Protein AF-0000000083247592 (afdb_homodimer)

Organism: NCBI:txid62690

Sequence (1240 aa):
MSQFNEPQSGFSPLGGKTFDSRPAAYAQPSPTRRDGNPRELSIEMQQTPKESSHPQIQPSRVSTSNSAGFATIASPLSEIEEKSFLSSERRTNTTYGTQINKQGDTAKSKKQLKQILIGGLTRWLITLGFCCVYILVMNLWQQKSAISQNQKRLFNTITTGNSIALGLNIASAFNEMALNMRWPVLASGKRSMVELEQILVADSMTNLVQFMFATGRPFVILACMAWLFINLLAQVGIAILSLTSSFENDMDAVQWKSGFASIPILDHFYPQSNMVFAKASYRDEQYMAHMYGSFGFNYGVDLVSSQPNAGKIYQPEDSLIWVNKENNYAEFIFLDSPEGSQMLGSFSVFTERRVNVTYECETHRVTTGGDGTVPMITVEGIGDITLSQTVADSTTFLTKEKHMCANNRRCSIVEAFESSSTDPWYYICNVTLGVTQNDGEKLSEIPDNMARIATASIAQVGYKNRNGISFQTYPRDSPWGRKINGSTDEIGMTMGIYSIASIAGAAQFNPFTKYFGEAPSQGFILKLNHQYFFYLIIFLIVGFHFVLCILTAFLSNKVKVGPSGHIGMSILLKPVTDPLASISDGLDEKKLRDAKRNTYIIYERNMENQGRWNFRSFPGMSQFNEPQSGFSPLGGKTFDSRPAAYAQPSPTRRDGNPRELSIEMQQTPKESSHPQIQPSRVSTSNSAGFATIASPLSEIEEKSFLSSERRTNTTYGTQINKQGDTAKSKKQLKQILIGGLTRWLITLGFCCVYILVMNLWQQKSAISQNQKRLFNTITTGNSIALGLNIASAFNEMALNMRWPVLASGKRSMVELEQILVADSMTNLVQFMFATGRPFVILACMAWLFINLLAQVGIAILSLTSSFENDMDAVQWKSGFASIPILDHFYPQSNMVFAKASYRDEQYMAHMYGSFGFNYGVDLVSSQPNAGKIYQPEDSLIWVNKENNYAEFIFLDSPEGSQMLGSFSVFTERRVNVTYECETHRVTTGGDGTVPMITVEGIGDITLSQTVADSTTFLTKEKHMCANNRRCSIVEAFESSSTDPWYYICNVTLGVTQNDGEKLSEIPDNMARIATASIAQVGYKNRNGISFQTYPRDSPWGRKINGSTDEIGMTMGIYSIASIAGAAQFNPFTKYFGEAPSQGFILKLNHQYFFYLIIFLIVGFHFVLCILTAFLSNKVKVGPSGHIGMSILLKPVTDPLASISDGLDEKKLRDAKRNTYIIYERNMENQGRWNFRSFPG

Foldseek 3Di:
DDDDDDPCVDDDDDDDDPPDDDPPDDPPPPDPDPPDPPPCPPPPPDDDDDDDDPDDPDPDDDDDDDDDDPDPPVDDPDPPPPPFVVPPPPPPVPLVLFPVVPPCLFQLDPVLLVVLLVVLVVLLVVLVVLLVVVVVLLVVQQPDAQADPVVVVVSVVVLVVSLVVNLVSLQQSLLSLLQLLLQLVQFVDKDFLVLVVLSNPSSDLVSLVVSLVPDPDPVSVVVSVVSVVVSVVLSVLSVCLVVQKDKDWGQFAWDWDFWKWKFFDAAAFAAQDPVRPDDQDPLRRLQLLLVLLQCLCVQPEEAPVPDDDWGGFDDSPDHQKHDDLVQQKIKGFGWIAFPPDFFRDGQITTHPKMKMKHKDKDKWFWDPPQQQQDQWTQTPPPGIDGHPHRDGQKKKKKAAQPQADDPALLKGWIKMWQRDPVFTMIMIMIMGIDFIPPCPVCPPGHDSSNSNSLLRSNFRNSDADPNRMTMDMGHCPRPLTPDDRGDRSSNSVSSNSSSVSSVVSSRGRGTMDIDGDIYTHIGMRMDRNPPVVSVVSSCCSSVVSSVSSSVSSVSSSSDSNFDPDPVSVCSQCCQPVVVLVVVVVPPDPVVSVVQSRQKIKHFAQDVVSVRDTGIDIGGD/DDDDDDDCPDDDDPDDDDDDPDPPDPDDDDDDDDDDDPPDDDDDDDDDDDDDDDDDDDDDDDDDDDDDDPPPCPDPPDPPPPPFVVPPPPPPCPVVLFPVVPPCLFQLDPVLLVVLLVVLVVLLVVLVVLLVVVVVLQVVQQPDAQADPVNVVVSVVVLVVSLVVNLVSLQQSLLSLLQLLLQLVQFVDKDFLVLVVLSNPSSDLVSLVVSLVPDPDVVSVVVSVVSVVVSVVLSVLSVCLVVQKDKDWGQFAWDWDFWKWKFFDAAAFAAQDPVRPDDQDPLRRLQLLLVLLLCLCVQPEEAPVPDDDWGGFDDSPDHQKHDDLVQQKIKGFGWIAFPPDFFRDGQITTHPKMKMKHKDKDKWFWDPPQQQQDQWTQTPPPGIDGHPHRDGQKKKKKAAQPQADDPALLKGWMKMWQGDPVFTMIMIMIMGIDFIPPCPVCPPGHDSSNSNSLLRSNFRNSDADPNRMTMDMDHCPRPLTPDDRGDRSSNSVSSNSSSVSSVVSSRGRGTMDIDGGIYTHIGMRMDRNPPVVSVVSSCCSSVVSVVSSSVSSVSSSSRRNFDPDPVSVCSQCCQPVVVLVVVVVPPDPVVSVVQSRQKIKHFAQDVVSVRDTGIDIGGD

Radius of gyration: 47.64 Å; Cα contacts (8 Å, |Δi|>4): 2207; chains: 2; bounding box: 94×142×120 Å

Secondary structure (DSSP, 8-state):
------------------------------------------------------------------------------------TT-------TTHHHHGGGS---TT-HHHHHHHHHHHHHHHHHHHHHHHHHHHHHHHHHT--SB-HHHHHHHHHHHHHHHHHHHHHHHHHHHHHHHHHHHHHHHTS-EEHHHHHHHHT--SHHHHHHHHHH---HHHHHHHHHHHHHHHHHHHHHHHGGGGEEEEE-SS--EEEEEEEEEE--SSPPPSSS-TTS---HHHHHHHHHHHHHTTTTT-EEEGGGPPPTTPBP-TTS-SEEEETTTTEEEEEEEEB-TT-SSS-TT-EEEEEEEEEEEEEEEEEEEESTTS-SSEEEETTTEEEE-S---SSEEEEEE-SS-EETTEEEEEEEEEEE--SS--EEEEEEEEE-PPBT-TT-SS---HHHHHHHHTTTT-SS---TTS-EEEEEETTSTTS---TT-HHHHHHHHHHHHHHHHHHHHHHSPEEEEEEEEEE--EEEEETTHHHHHHHHHHHHHHHHHHHHHHHHHHTTSPPPPSSHHHHHHHTHHHHHHHHHHHTSS-HHHHHHHHHHEEEEEEEETTTTTEEEEEEEE-/------------------------------------------------------------------------------------TT-------TTHHHHGGGS---TT-HHHHHHHHHHHHHHHHHHHHHHHHHHHHHHHHHT--SB-HHHHHHHHHHHHHHHHHHHHHHHHHHHHHHHHHHHHHHHTS-EEHHHHHHHHT--SHHHHHHHHHH---HHHHHHHHHHHHHHHHHHHHHHHGGGGEEEEE-SS--EEEEEEEEEE--SSPPPSSS-TTS---HHHHHHHHHHHHHTTTTT-EEEGGGPPPTTPBP-TTS-SEEEETTTTEEEEEEEEB-TT-SSS-TT-EEEEEEEEEEEEEEEEEEEESTTS-SSEEEETTTEEEE-S---SSEEEEEE-SS-EETTEEEEEEEEEEE--SS--EEEEEEEEE-PPBT-TT-SS---HHHHHHHHTTTT-SS---TTS-EEEEEETTSTTS---TT-HHHHHHHHHHHHHHHHHHHHHHSPEEEEEEEEEE--EEEEETTHHHHHHHHHHHHHHHHHHHHHHHHHHTTSPPPPSSHHHHHHHTHHHHHHHHHHHTSS-HHHHHHHHHHEEEEEEEETTTTTEEEEEEEE-

Nearest PDB structures (foldseek):
  8xmf-assembly1_A  TM=3.315E-01  e=6.276E+00  Homo sapiens
  8sxa-assembly1_A  TM=2.684E-01  e=4.847E+00  Bos taurus
  8xmf-assembly1_A  TM=3.320E-01  e=6.291E+00  Homo sapiens

Solvent-accessible surface area (backbone atoms only — not comparable to full-atom values): 67475 Å² total; per-residue (Å²): 142,80,80,81,80,82,75,84,70,74,88,80,84,91,85,70,89,75,76,82,79,77,72,79,74,79,66,79,75,72,79,76,81,69,85,66,84,73,77,80,73,79,67,83,76,78,90,81,88,81,87,84,70,83,72,73,83,71,83,69,77,90,75,88,81,88,83,87,74,87,77,80,78,75,74,80,80,77,81,76,80,76,73,70,73,84,64,65,80,72,76,59,77,67,64,50,81,38,56,53,58,53,70,80,61,45,48,66,37,69,66,61,36,50,53,47,40,52,57,43,47,53,51,47,50,50,50,47,50,50,53,47,48,52,51,48,53,53,54,56,48,48,70,44,71,21,39,46,72,66,54,52,20,49,49,45,19,52,52,39,36,48,46,32,52,44,42,48,48,51,53,52,47,53,33,53,46,42,58,47,45,38,43,43,59,40,46,72,43,78,32,38,44,62,55,48,43,36,51,74,50,31,64,42,71,66,37,41,53,51,37,42,71,70,47,91,48,65,71,60,36,50,53,48,49,51,51,52,47,52,53,50,50,53,46,48,53,59,17,51,57,43,51,30,46,48,79,40,78,30,80,70,35,55,23,76,36,85,39,44,19,14,33,38,48,48,73,53,50,58,60,64,52,93,61,54,85,53,84,62,47,74,41,31,26,23,27,45,22,22,56,28,14,71,42,27,52,74,43,23,72,41,49,51,90,71,57,78,55,62,54,36,49,51,48,91,86,46,58,51,34,29,37,37,81,89,80,45,34,21,31,35,62,43,58,42,17,23,63,82,42,67,48,78,44,88,48,13,21,33,43,74,27,30,36,39,21,41,53,51,53,46,67,31,51,35,79,37,47,26,36,16,79,44,50,55,29,33,32,57,98,78,41,78,45,78,50,92,68,47,42,58,49,16,22,36,26,30,28,54,76,82,23,64,43,93,88,37,72,23,21,16,38,38,33,36,40,35,24,20,85,84,65,20,29,35,36,46,28,43,25,31,42,55,69,52,36,78,42,90,82,55,74,68,48,64,43,49,67,44,29,25,41,21,38,36,11,73,14,28,55,32,60,50,40,93,84,41,37,18,55,36,72,28,31,38,76,34,92,82,8,46,89,59,78,66,41,43,67,57,55,34,47,52,51,23,42,26,18,47,18,15,51,52,35,37,55,46,68,22,61,48,43,72,46,83,43,75,10,34,33,84,12,23,30,51,42,62,82,37,56,67,58,46,54,47,52,53,47,48,55,53,48,51,52,50,51,52,43,52,52,46,32,58,54,24,27,67,35,62,70,75,59,88,40,64,65,54,38,27,63,56,38,37,69,58,46,51,61,46,50,60,51,36,55,47,84,47,70,65,55,48,53,50,47,36,63,39,28,28,36,30,45,41,66,34,69,86,43,82,49,34,72,39,58,44,73,40,82,104,140,73,91,71,84,82,79,81,75,82,80,78,86,77,84,77,89,77,80,83,76,74,83,67,82,74,81,81,83,78,78,84,87,83,84,76,85,78,81,76,90,83,87,91,84,93,83,89,89,91,82,92,80,85,90,80,88,76,86,90,81,90,82,92,85,94,86,89,73,87,73,79,80,76,76,79,79,77,82,75,80,76,72,71,72,84,61,64,79,73,77,62,76,66,65,49,80,39,58,53,63,54,71,82,58,45,46,66,37,68,66,60,35,50,52,47,40,50,57,42,47,52,51,47,49,50,49,46,49,49,52,49,48,52,52,49,53,53,54,56,48,48,70,43,70,21,39,46,71,68,56,51,20,48,49,46,20,52,52,39,37,48,46,30,52,43,42,49,50,52,53,53,48,51,33,53,46,42,58,46,44,38,44,42,59,41,47,72,44,78,31,37,43,61,54,48,44,37,53,73,50,30,65,41,73,66,38,41,54,51,35,43,71,70,48,92,50,66,71,60,35,51,52,48,50,51,52,52,48,51,54,50,51,53,47,47,53,58,18,51,56,44,52,28,44,47,78,40,79,29,80,70,36,55,24,75,36,86,38,45,19,15,34,38,46,48,72,55,51,59,59,64,52,96,60,54,82,54,84,62,47,73,41,31,26,24,28,44,22,22,56,27,14,71,42,28,52,72,44,22,71,41,49,52,90,71,59,77,55,63,54,36,48,51,48,90,86,46,60,51,32,29,36,37,81,90,79,46,34,21,33,36,61,43,57,42,17,23,63,83,41,67,49,77,45,88,49,12,21,34,42,74,28,31,34,40,21,40,53,52,52,46,67,30,51,36,78,37,48,27,38,15,78,44,50,54,30,32,32,56,97,78,41,78,43,77,49,94,68,48,42,59,50,16,23,34,25,28,27,54,76,84,23,62,43,92,88,37,73,24,22,16,38,38,33,35,40,35,24,21,84,83,63,19,28,34,37,45,28,43,26,32,43,55,69,52,37,77,40,91,82,54,74,69,48,64,44,48,68,44,30,26,43,21,37,36,12,74,14,27,55,34,58,49,40,93,84,42,37,17,55,37,72,29,33,38,75,33,92,81,8,45,90,59,77,67,40,44,67,57,54,35,49,52,50,22,41,25,19,46,18,14,51,52,36,37,54,47,69,22,61,49,44,72,46,84,42,76,11,34,34,83,13,23,30,52,41,62,84,36,55,67,58,46,53,47,52,53,47,46,54,52,48,50,54,50,52,51,42,52,52,48,31,58,54,24,25,65,34,64,70,74,58,84,40,64,65,55,38,27,61,56,38,38,70,60,45,51,61,46,50,60,51,36,53,50,84,47,67,66,56,48,52,51,47,36,65,39,28,28,36,30,44,41,67,34,70,86,45,82,48,36,72,40,56,46,74,40,83,103

pLDDT: mean 77.68, std 27.28, range [14.88, 98.81]

Structure (mmCIF, N/CA/C/O backbone):
data_AF-0000000083247592-model_v1
#
loop_
_entity.id
_entity.type
_entity.pdbx_description
1 polymer Bgt-2682
#
loop_
_atom_site.group_PDB
_atom_site.id
_atom_site.type_symbol
_atom_site.label_atom_id
_atom_site.label_alt_id
_atom_site.label_comp_id
_atom_site.label_asym_id
_atom_site.label_entity_id
_atom_site.label_seq_id
_atom_site.pdbx_PDB_ins_code
_atom_site.Cartn_x
_atom_site.Cartn_y
_atom_site.Cartn_z
_atom_site.occupancy
_atom_site.B_iso_or_equiv
_atom_site.auth_seq_id
_atom_site.auth_comp_id
_atom_site.auth_asym_id
_atom_site.auth_atom_id
_atom_site.pdbx_PDB_model_num
ATOM 1 N N . MET A 1 1 ? 52 -37.25 29.797 1 18.33 1 MET A N 1
ATOM 2 C CA . MET A 1 1 ? 51.25 -36.406 30.719 1 18.33 1 MET A CA 1
ATOM 3 C C . MET A 1 1 ? 50.594 -35.25 29.969 1 18.33 1 MET A C 1
ATOM 5 O O . MET A 1 1 ? 51.281 -34.375 29.453 1 18.33 1 MET A O 1
ATOM 9 N N . SER A 1 2 ? 49.406 -35.406 29.406 1 19.98 2 SER A N 1
ATOM 10 C CA . SER A 1 2 ? 48.531 -35.156 28.266 1 19.98 2 SER A CA 1
ATOM 11 C C . SER A 1 2 ? 47.656 -33.938 28.5 1 19.98 2 SER A C 1
ATOM 13 O O . SER A 1 2 ? 46.844 -33.562 27.641 1 19.98 2 SER A O 1
ATOM 15 N N . GLN A 1 3 ? 47.688 -33.438 29.766 1 18.39 3 GLN A N 1
ATOM 16 C CA . GLN A 1 3 ? 46.312 -33.094 30.125 1 18.39 3 GLN A CA 1
ATOM 17 C C . GLN A 1 3 ? 45.812 -31.906 29.312 1 18.39 3 GLN A C 1
ATOM 19 O O . GLN A 1 3 ? 46.594 -31.156 28.734 1 18.39 3 GLN A O 1
ATOM 24 N N . PHE A 1 4 ? 44.5 -31.359 29.656 1 19.52 4 PHE A N 1
ATOM 25 C CA . PHE A 1 4 ? 43.125 -31.047 29.281 1 19.52 4 PHE A CA 1
ATOM 26 C C . PHE A 1 4 ? 42.938 -29.547 29.156 1 19.52 4 PHE A C 1
ATOM 28 O O . PHE A 1 4 ? 41.812 -29.078 28.938 1 19.52 4 PHE A O 1
ATOM 35 N N . ASN A 1 5 ? 44.031 -28.797 29.469 1 19.03 5 ASN A N 1
ATOM 36 C CA . ASN A 1 5 ? 43.5 -27.594 30.109 1 19.03 5 ASN A CA 1
ATOM 37 C C . ASN A 1 5 ? 42.562 -26.828 29.172 1 19.03 5 ASN A C 1
ATOM 39 O O . ASN A 1 5 ? 42.625 -27.016 27.953 1 19.03 5 ASN A O 1
ATOM 43 N N . GLU A 1 6 ? 42.094 -25.578 29.672 1 19.03 6 GLU A N 1
ATOM 44 C CA . GLU A 1 6 ? 40.906 -24.781 29.844 1 19.03 6 GLU A CA 1
ATOM 45 C C . GLU A 1 6 ? 40.594 -23.938 28.609 1 19.03 6 GLU A C 1
ATOM 47 O O . GLU A 1 6 ? 41.5 -23.266 28.094 1 19.03 6 GLU A O 1
ATOM 52 N N . PRO A 1 7 ? 39.469 -24.125 27.922 1 20.39 7 PRO A N 1
ATOM 53 C CA . PRO A 1 7 ? 38.969 -23.734 26.609 1 20.39 7 PRO A CA 1
ATOM 54 C C . PRO A 1 7 ? 38.594 -22.25 26.531 1 20.39 7 PRO A C 1
ATOM 56 O O . PRO A 1 7 ? 38.031 -21.781 25.531 1 20.39 7 PRO A O 1
ATOM 59 N N . GLN A 1 8 ? 39.219 -21.328 27.266 1 17.98 8 GLN A N 1
ATOM 60 C CA . GLN A 1 8 ? 38.312 -20.25 27.672 1 17.98 8 GLN A CA 1
ATOM 61 C C . GLN A 1 8 ? 37.906 -19.391 26.484 1 17.98 8 GLN A C 1
ATOM 63 O O . GLN A 1 8 ? 38.719 -18.578 26 1 17.98 8 GLN A O 1
ATOM 68 N N . SER A 1 9 ? 37.188 -19.891 25.516 1 19.11 9 SER A N 1
ATOM 6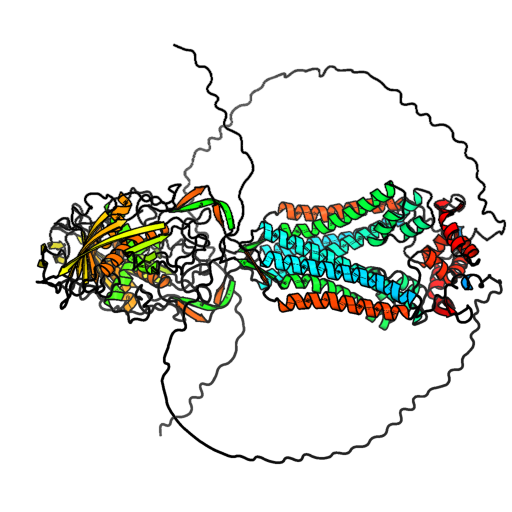9 C CA . SER A 1 9 ? 36.812 -19.281 24.25 1 19.11 9 SER A CA 1
ATOM 70 C C . SER A 1 9 ? 35.844 -18.125 24.438 1 19.11 9 SER A C 1
ATOM 72 O O . SER A 1 9 ? 35.094 -17.75 23.516 1 19.11 9 SER A O 1
ATOM 74 N N . GLY A 1 10 ? 36.062 -17.422 25.578 1 17.08 10 GLY A N 1
ATOM 75 C CA . GLY A 1 10 ? 34.812 -16.812 25.969 1 17.08 10 GLY A CA 1
ATOM 76 C C . GLY A 1 10 ? 34.156 -16.016 24.859 1 17.08 10 GLY A C 1
ATOM 77 O O . GLY A 1 10 ? 34.719 -15.859 23.781 1 17.08 10 GLY A O 1
ATOM 78 N N . PHE A 1 11 ? 33.375 -14.992 25.281 1 18.05 11 PHE A N 1
ATOM 79 C CA . PHE A 1 11 ? 32.062 -14.367 25.156 1 18.05 11 PHE A CA 1
ATOM 80 C C . PHE A 1 11 ? 32.062 -13.391 23.984 1 18.05 11 PHE A C 1
ATOM 82 O O . PHE A 1 11 ? 33.125 -12.977 23.5 1 18.05 11 PHE A O 1
ATOM 89 N N . SER A 1 12 ? 31.094 -12.414 23.984 1 17.45 12 SER A N 1
ATOM 90 C CA . SER A 1 12 ? 29.828 -12.07 23.328 1 17.45 12 SER A CA 1
ATOM 91 C C . SER A 1 12 ? 29.984 -10.82 22.469 1 17.45 12 SER A C 1
ATOM 93 O O . SER A 1 12 ? 29.25 -10.617 21.5 1 17.45 12 SER A O 1
ATOM 95 N N . PRO A 1 13 ? 30.797 -9.789 22.797 1 17.34 13 PRO A N 1
ATOM 96 C CA . PRO A 1 13 ? 30.094 -8.516 22.953 1 17.34 13 PRO A CA 1
ATOM 97 C C . PRO A 1 13 ? 29.578 -7.957 21.625 1 17.34 13 PRO A C 1
ATOM 99 O O . PRO A 1 13 ? 30.047 -8.383 20.562 1 17.34 13 PRO A O 1
ATOM 102 N N . LEU A 1 14 ? 29.25 -6.508 21.609 1 18.08 14 LEU A N 1
ATOM 103 C CA . LEU A 1 14 ? 28.266 -5.516 21.188 1 18.08 14 LEU A CA 1
ATOM 104 C C . LEU A 1 14 ? 28.469 -5.141 19.719 1 18.08 14 LEU A C 1
ATOM 106 O O . LEU A 1 14 ? 29.562 -5.324 19.188 1 18.08 14 LEU A O 1
ATOM 110 N N . GLY A 1 15 ? 27.516 -4.176 19.219 1 18.38 15 GLY A N 1
ATOM 111 C CA . GLY A 1 15 ? 26.547 -3.896 18.172 1 18.38 15 GLY A CA 1
ATOM 112 C C . GLY A 1 15 ? 27.172 -3.268 16.938 1 18.38 15 GLY A C 1
ATOM 113 O O . GLY A 1 15 ? 26.984 -3.758 15.828 1 18.38 15 GLY A O 1
ATOM 114 N N . GLY A 1 16 ? 27.516 -1.876 16.906 1 19.14 16 GLY A N 1
ATOM 115 C CA . GLY A 1 16 ? 26.656 -0.885 16.281 1 19.14 16 GLY A CA 1
ATOM 116 C C . GLY A 1 16 ? 27.078 -0.531 14.875 1 19.14 16 GLY A C 1
ATOM 117 O O . GLY A 1 16 ? 26.406 0.243 14.195 1 19.14 16 GLY A O 1
ATOM 118 N N . LYS A 1 17 ? 28.297 -0.496 14.383 1 20.47 17 LYS A N 1
ATOM 119 C CA . LYS A 1 17 ? 28.516 0.587 13.43 1 20.47 17 LYS A CA 1
ATOM 120 C C . LYS A 1 17 ? 27.734 0.364 12.148 1 20.47 17 LYS A C 1
ATOM 122 O O . LYS A 1 17 ? 27.906 -0.659 11.477 1 20.47 17 LYS A O 1
ATOM 127 N N . THR A 1 18 ? 26.453 0.844 12.008 1 18.08 18 THR A N 1
ATOM 128 C CA . THR A 1 18 ? 25.469 0.664 10.938 1 18.08 18 THR A CA 1
ATOM 129 C C . THR A 1 18 ? 26.078 1.066 9.594 1 18.08 18 THR A C 1
ATOM 131 O O . THR A 1 18 ? 26.594 2.172 9.445 1 18.08 18 THR A O 1
ATOM 134 N N . PHE A 1 19 ? 26.547 0.192 8.773 1 19.12 19 PHE A N 1
ATOM 135 C CA . PHE A 1 19 ? 26.969 0.308 7.383 1 19.12 19 PHE A CA 1
ATOM 136 C C . PHE A 1 19 ? 25.875 0.956 6.539 1 19.12 19 PHE A C 1
ATOM 138 O O . PHE A 1 19 ? 24.766 0.432 6.445 1 19.12 19 PHE A O 1
ATOM 145 N N . ASP A 1 20 ? 25.656 2.254 6.629 1 17.78 20 ASP A N 1
ATOM 146 C CA . ASP A 1 20 ? 24.656 2.76 5.684 1 17.78 20 ASP A CA 1
ATOM 147 C C . ASP A 1 20 ? 24.875 2.174 4.289 1 17.78 20 ASP A C 1
ATOM 149 O O . ASP A 1 20 ? 26 1.767 3.951 1 17.78 20 ASP A O 1
ATOM 153 N N . SER A 1 21 ? 23.688 2.096 3.365 1 18.31 21 SER A N 1
ATOM 154 C CA . SER A 1 21 ? 22.859 1.477 2.336 1 18.31 21 SER A CA 1
ATOM 155 C C . SER A 1 21 ? 23.281 1.918 0.94 1 18.31 21 SER A C 1
ATOM 157 O O . SER A 1 21 ? 22.781 2.914 0.417 1 18.31 21 SER A O 1
ATOM 159 N N . ARG A 1 22 ? 24.375 2.121 0.536 1 19.59 22 ARG A N 1
ATOM 160 C CA . ARG A 1 22 ? 24.5 2.844 -0.726 1 19.59 22 ARG A CA 1
ATOM 161 C C . ARG A 1 22 ? 23.891 2.041 -1.874 1 19.59 22 ARG A C 1
ATOM 163 O O . ARG A 1 22 ? 24.25 0.885 -2.092 1 19.59 22 ARG A O 1
ATOM 170 N N . PRO A 1 23 ? 22.672 2.225 -2.426 1 19.12 23 PRO A N 1
ATOM 171 C CA . PRO A 1 23 ? 22.062 1.401 -3.479 1 19.12 23 PRO A CA 1
ATOM 172 C C . PRO A 1 23 ? 22.891 1.397 -4.766 1 19.12 23 PRO A C 1
ATOM 174 O O . PRO A 1 23 ? 22.531 0.715 -5.727 1 19.12 23 PRO A O 1
ATOM 177 N N . ALA A 1 24 ? 24.078 1.125 -4.902 1 19.06 24 ALA A N 1
ATOM 178 C CA . ALA A 1 24 ? 24.672 1.617 -6.145 1 19.06 24 ALA A CA 1
ATOM 179 C C . ALA A 1 24 ? 24.156 0.827 -7.344 1 19.06 24 ALA A C 1
ATOM 181 O O . ALA A 1 24 ? 24.531 -0.332 -7.539 1 19.06 24 ALA A O 1
ATOM 182 N N . ALA A 1 25 ? 22.812 0.729 -7.605 1 17.88 25 ALA A N 1
ATOM 183 C CA . ALA A 1 25 ? 22.516 -0.139 -8.742 1 17.88 25 ALA A CA 1
ATOM 184 C C . ALA A 1 25 ? 23.359 0.237 -9.961 1 17.88 25 ALA A C 1
ATOM 186 O O . ALA A 1 25 ? 23.844 1.362 -10.055 1 17.88 25 ALA A O 1
ATOM 187 N N . TYR A 1 26 ? 23.594 -0.792 -10.805 1 17.62 26 TYR A N 1
ATOM 188 C CA . TYR A 1 26 ? 24.391 -1.091 -11.992 1 17.62 26 TYR A CA 1
ATOM 189 C C . TYR A 1 26 ? 23.922 -0.271 -13.188 1 17.62 26 TYR A C 1
ATOM 191 O O . TYR A 1 26 ? 22.75 -0.346 -13.578 1 17.62 26 TYR A O 1
ATOM 199 N N . ALA A 1 27 ? 24.25 0.899 -13.375 1 18.97 27 ALA A N 1
ATOM 200 C CA . ALA A 1 27 ? 23.766 1.669 -14.516 1 18.97 27 ALA A CA 1
ATOM 201 C C . ALA A 1 27 ? 24.156 1.008 -15.836 1 18.97 27 ALA A C 1
ATOM 203 O O . ALA A 1 27 ? 23.734 1.447 -16.906 1 18.97 27 ALA A O 1
ATOM 204 N N . GLN A 1 28 ? 24.656 -0.242 -15.992 1 17.7 28 GLN A N 1
ATOM 205 C CA . GLN A 1 28 ? 25.359 -0.163 -17.266 1 17.7 28 GLN A CA 1
ATOM 206 C C . GLN A 1 28 ? 24.375 0.037 -18.422 1 17.7 28 GLN A C 1
ATOM 208 O O . GLN A 1 28 ? 23.375 -0.665 -18.516 1 17.7 28 GLN A O 1
ATOM 213 N N . PRO A 1 29 ? 24.344 1.171 -19.078 1 21.7 29 PRO A N 1
ATOM 214 C CA . PRO A 1 29 ? 23.547 1.603 -20.234 1 21.7 29 PRO A CA 1
ATOM 215 C C . PRO A 1 29 ? 23.781 0.73 -21.453 1 21.7 29 PRO A C 1
ATOM 217 O O . PRO A 1 29 ? 24.906 0.625 -21.938 1 21.7 29 PRO A O 1
ATOM 220 N N . SER A 1 30 ? 23.5 -0.489 -21.391 1 18.16 30 SER A N 1
ATOM 221 C CA . SER A 1 30 ? 23.938 -1.2 -22.594 1 18.16 30 SER A CA 1
ATOM 222 C C . SER A 1 30 ? 23.438 -0.512 -23.859 1 18.16 30 SER A C 1
ATOM 224 O O . SER A 1 30 ? 22.297 -0.015 -23.891 1 18.16 30 SER A O 1
ATOM 226 N N . PRO A 1 31 ? 24.297 -0.379 -24.922 1 19.97 31 PRO A N 1
ATOM 227 C CA . PRO A 1 31 ? 24.297 0.32 -26.203 1 19.97 31 PRO A CA 1
ATOM 228 C C . PRO A 1 31 ? 23.297 -0.268 -27.203 1 19.97 31 PRO A C 1
ATOM 230 O O . PRO A 1 31 ? 23.422 -1.435 -27.578 1 19.97 31 PRO A O 1
ATOM 233 N N . THR A 1 32 ? 22 -0.271 -26.859 1 17.66 32 THR A N 1
ATOM 234 C CA . THR A 1 32 ? 21.203 -0.889 -27.922 1 17.66 32 THR A CA 1
ATOM 235 C C . THR A 1 32 ? 21.562 -0.308 -29.281 1 17.66 32 THR A C 1
ATOM 237 O O . THR A 1 32 ? 21.797 0.896 -29.406 1 17.66 32 THR A O 1
ATOM 240 N N . ARG A 1 33 ? 22.078 -1.211 -30.203 1 16.5 33 ARG A N 1
ATOM 241 C CA . ARG A 1 33 ? 22.344 -1.117 -31.625 1 16.5 33 ARG A CA 1
ATOM 242 C C . ARG A 1 33 ? 21.188 -0.444 -32.344 1 16.5 33 ARG A C 1
ATOM 244 O O . ARG A 1 33 ? 20.031 -0.858 -32.219 1 16.5 33 ARG A O 1
ATOM 251 N N . ARG A 1 34 ? 21.406 0.787 -32.812 1 19.67 34 ARG A N 1
ATOM 252 C CA . ARG A 1 34 ? 20.703 1.832 -33.531 1 19.67 34 ARG A CA 1
ATOM 253 C C . ARG A 1 34 ? 20.234 1.326 -34.906 1 19.67 34 ARG A C 1
ATOM 255 O O . ARG A 1 34 ? 19.859 2.119 -35.781 1 19.67 34 ARG A O 1
ATOM 262 N N . ASP A 1 35 ? 19.812 0.063 -35.156 1 16.95 35 ASP A N 1
ATOM 263 C CA . ASP A 1 35 ? 19.781 -0.121 -36.594 1 16.95 35 ASP A CA 1
ATOM 264 C C . ASP A 1 35 ? 19.031 1.026 -37.281 1 16.95 35 ASP A C 1
ATOM 266 O O . ASP A 1 35 ? 18.016 1.504 -36.75 1 16.95 35 ASP A O 1
ATOM 270 N N . GLY A 1 36 ? 19.719 1.766 -38.25 1 17.39 36 GLY A N 1
ATOM 271 C CA . GLY A 1 36 ? 19.734 2.92 -39.156 1 17.39 36 GLY A CA 1
ATOM 272 C C . GLY A 1 36 ? 18.609 2.912 -40.156 1 17.39 36 GLY A C 1
ATOM 273 O O . GLY A 1 36 ? 18.594 3.732 -41.094 1 17.39 36 GLY A O 1
ATOM 274 N N . ASN A 1 37 ? 17.531 2.059 -40.219 1 17.81 37 ASN A N 1
ATOM 275 C CA . ASN A 1 37 ? 17.078 2.207 -41.594 1 17.81 37 ASN A CA 1
ATOM 276 C C . ASN A 1 37 ? 16.781 3.666 -41.906 1 17.81 37 ASN A C 1
ATOM 278 O O . ASN A 1 37 ? 16.297 4.422 -41.062 1 17.81 37 ASN A O 1
ATOM 282 N N . PRO A 1 38 ? 17.234 4.227 -43.125 1 17.58 38 PRO A N 1
ATOM 283 C CA . PRO A 1 38 ? 17.422 5.516 -43.781 1 17.58 38 PRO A CA 1
ATOM 284 C C . PRO A 1 38 ? 16.109 6.234 -44.062 1 17.58 38 PRO A C 1
ATOM 286 O O . PRO A 1 38 ? 16.094 7.293 -44.688 1 17.58 38 PRO A O 1
ATOM 289 N N . ARG A 1 39 ? 14.977 5.895 -43.375 1 16.52 39 ARG A N 1
ATOM 290 C CA . ARG A 1 39 ? 13.812 6.352 -44.125 1 16.52 39 ARG A CA 1
ATOM 291 C C . ARG A 1 39 ? 13.977 7.805 -44.562 1 16.52 39 ARG A C 1
ATOM 293 O O . ARG A 1 39 ? 14.539 8.617 -43.844 1 16.52 39 ARG A O 1
ATOM 300 N N . GLU A 1 40 ? 13.789 8.125 -45.906 1 16.22 40 GLU A N 1
ATOM 301 C CA . GLU A 1 40 ? 13.867 9.258 -46.812 1 16.22 40 GLU A CA 1
ATOM 302 C C . GLU A 1 40 ? 13.047 10.438 -46.312 1 16.22 40 GLU A C 1
ATOM 304 O O . GLU A 1 40 ? 11.852 10.297 -46.031 1 16.22 40 GLU A O 1
ATOM 309 N N . LEU A 1 41 ? 13.586 11.234 -45.5 1 16.48 41 LEU A N 1
ATOM 310 C CA . LEU A 1 41 ? 13.016 12.438 -44.906 1 16.48 41 LEU A CA 1
ATOM 311 C C . LEU A 1 41 ? 12.586 13.43 -45.969 1 16.48 41 LEU A C 1
ATOM 313 O O . LEU A 1 41 ? 13.336 14.344 -46.312 1 16.48 41 LEU A O 1
ATOM 317 N N . SER A 1 42 ? 11.844 12.828 -47.031 1 15.73 42 SER A N 1
ATOM 318 C CA . SER A 1 42 ? 11.727 13.852 -48.062 1 15.73 42 SER A CA 1
ATOM 319 C C . SER A 1 42 ? 11.203 15.164 -47.5 1 15.73 42 SER A C 1
ATOM 321 O O . SER A 1 42 ? 10.281 15.164 -46.656 1 15.73 42 SER A O 1
ATOM 323 N N . ILE A 1 43 ? 12.016 16.188 -47.5 1 16.84 43 ILE A N 1
ATOM 324 C CA . ILE A 1 43 ? 12.086 17.609 -47.156 1 16.84 43 ILE A CA 1
ATOM 325 C C . ILE A 1 43 ? 11.039 18.375 -47.969 1 16.84 43 ILE A C 1
ATOM 327 O O . ILE A 1 43 ? 10.797 19.562 -47.719 1 16.84 43 ILE A O 1
ATOM 331 N N . GLU A 1 44 ? 9.977 17.672 -48.531 1 16.08 44 GLU A N 1
ATOM 332 C CA . GLU A 1 44 ? 9.586 18.547 -49.625 1 16.08 44 GLU A CA 1
ATOM 333 C C . GLU A 1 44 ? 9.297 19.969 -49.125 1 16.08 44 GLU A C 1
ATOM 335 O O . GLU A 1 44 ? 8.625 20.141 -48.125 1 16.08 44 GLU A O 1
ATOM 340 N N . MET A 1 45 ? 10.039 21 -49.688 1 16.7 45 MET A N 1
ATOM 341 C CA . MET A 1 45 ? 10.289 22.438 -49.75 1 16.7 45 MET A CA 1
ATOM 342 C C . MET A 1 45 ? 9.008 23.203 -50.031 1 16.7 45 MET A C 1
ATOM 344 O O . MET A 1 45 ? 8.859 24.359 -49.656 1 16.7 45 MET A O 1
ATOM 348 N N . GLN A 1 46 ? 8.016 22.547 -50.75 1 15.27 46 GLN A N 1
ATOM 349 C CA . GLN A 1 46 ? 7.629 23.391 -51.875 1 15.27 46 GLN A CA 1
ATOM 350 C C . GLN A 1 46 ? 7.148 24.75 -51.406 1 15.27 46 GLN A C 1
ATOM 352 O O . GLN A 1 46 ? 6.793 24.922 -50.25 1 15.27 46 GLN A O 1
ATOM 357 N N . GLN A 1 47 ? 6.375 25.438 -52.344 1 16.03 47 GLN A N 1
ATOM 358 C CA . GLN A 1 47 ? 6.289 26.656 -53.125 1 16.03 47 GLN A CA 1
ATOM 359 C C . GLN A 1 47 ? 5.539 27.75 -52.375 1 16.03 47 GLN A C 1
ATOM 361 O O . GLN A 1 47 ? 4.781 27.469 -51.469 1 16.03 47 GLN A O 1
ATOM 366 N N . THR A 1 48 ? 5.578 28.984 -52.906 1 16.39 48 THR A N 1
ATOM 367 C CA . THR A 1 48 ? 5.672 30.438 -52.719 1 16.39 48 THR A CA 1
ATOM 368 C C . THR A 1 48 ? 4.297 31.047 -52.469 1 16.39 48 THR A C 1
ATOM 370 O O . THR A 1 48 ? 4.148 31.953 -51.656 1 16.39 48 THR A O 1
ATOM 373 N N . PRO A 1 49 ? 3.15 30.609 -53.25 1 16.03 49 PRO A N 1
ATOM 374 C CA . PRO A 1 49 ? 2.668 31.75 -54 1 16.03 49 PRO A CA 1
ATOM 375 C C . PRO A 1 49 ? 1.988 32.812 -53.125 1 16.03 49 PRO A C 1
ATOM 377 O O . PRO A 1 49 ? 1.586 32.5 -52 1 16.03 49 PRO A O 1
ATOM 380 N N . LYS A 1 50 ? 1.196 33.781 -53.812 1 16.69 50 LYS A N 1
ATOM 381 C CA . LYS A 1 50 ? 1.005 35.219 -54.094 1 16.69 50 LYS A CA 1
ATOM 382 C C . LYS A 1 50 ? -0.112 35.781 -53.219 1 16.69 50 LYS A C 1
ATOM 384 O O . LYS A 1 50 ? 0.072 36.812 -52.562 1 16.69 50 LYS A O 1
ATOM 389 N N . GLU A 1 51 ? -1.465 35.594 -53.688 1 16 51 GLU A N 1
ATOM 390 C CA . GLU A 1 51 ? -2.125 36.781 -54.156 1 16 51 GLU A CA 1
ATOM 391 C C . GLU A 1 51 ? -2.758 37.562 -53 1 16 51 GLU A C 1
ATOM 393 O O . GLU A 1 51 ? -2.957 37 -51.906 1 16 51 GLU A O 1
ATOM 398 N N . SER A 1 52 ? -3.818 38.406 -53.281 1 16.08 52 SER A N 1
ATOM 399 C CA . SER A 1 52 ? -4.152 39.844 -53.312 1 16.08 52 SER A CA 1
ATOM 400 C C . SER A 1 52 ? -4.969 40.25 -52.094 1 16.08 52 SER A C 1
ATOM 402 O O . SER A 1 52 ? -5.367 39.406 -51.312 1 16.08 52 SER A O 1
ATOM 404 N N . SER A 1 53 ? -6.066 41 -52.312 1 16.64 53 SER A N 1
ATOM 405 C CA . SER A 1 53 ? -6.434 42.406 -52.062 1 16.64 53 SER A CA 1
ATOM 406 C C . SER A 1 53 ? -7.488 42.5 -50.969 1 16.64 53 SER A C 1
ATOM 408 O O . SER A 1 53 ? -8.023 43.594 -50.719 1 16.64 53 SER A O 1
ATOM 410 N N . HIS A 1 54 ? -7.422 41.719 -49.938 1 16.73 54 HIS A N 1
ATOM 411 C CA . HIS A 1 54 ? -8.711 41.656 -49.25 1 16.73 54 HIS A CA 1
ATOM 412 C C . HIS A 1 54 ? -9.125 43.062 -48.781 1 16.73 54 HIS A C 1
ATOM 414 O O . HIS A 1 54 ? -8.43 43.688 -48 1 16.73 54 HIS A O 1
ATOM 420 N N . PRO A 1 55 ? -9.852 43.75 -49.594 1 16.78 55 PRO A N 1
ATOM 421 C CA . PRO A 1 55 ? -10.18 45.156 -49.438 1 16.78 55 PRO A CA 1
ATOM 422 C C . PRO A 1 55 ? -10.703 45.5 -48.031 1 16.78 55 PRO A C 1
ATOM 424 O O . PRO A 1 55 ? -10.992 44.594 -47.25 1 16.78 55 PRO A O 1
ATOM 427 N N . GLN A 1 56 ? -11.375 46.688 -48 1 17.17 56 GLN A N 1
ATOM 428 C CA . GLN A 1 56 ? -11.57 47.969 -47.312 1 17.17 56 GLN A CA 1
ATOM 429 C C . GLN A 1 56 ? -12.703 47.875 -46.281 1 17.17 56 GLN A C 1
ATOM 431 O O . GLN A 1 56 ? -12.938 48.844 -45.562 1 17.17 56 GLN A O 1
ATOM 436 N N . ILE A 1 57 ? -13.102 46.656 -45.875 1 16.94 57 ILE A N 1
ATOM 437 C CA . ILE A 1 57 ? -14.508 46.844 -45.562 1 16.94 57 ILE A CA 1
ATOM 438 C C . ILE A 1 57 ? -14.641 47.844 -44.406 1 16.94 57 ILE A C 1
ATOM 440 O O . ILE A 1 57 ? -13.984 47.719 -43.375 1 16.94 57 ILE A O 1
ATOM 444 N N . GLN A 1 58 ? -15.281 48.969 -44.719 1 17.48 58 GLN A N 1
ATOM 445 C CA . GLN A 1 58 ? -15.672 50.281 -44.188 1 17.48 58 GLN A CA 1
ATOM 446 C C . GLN A 1 58 ? -16.547 50.125 -42.938 1 17.48 58 GLN A C 1
ATOM 448 O O . GLN A 1 58 ? -17.594 49.469 -43 1 17.48 58 GLN A O 1
ATOM 453 N N . PRO A 1 59 ? -15.945 49.938 -41.844 1 17.52 59 PRO A N 1
ATOM 454 C CA . PRO A 1 59 ? -16.766 49.75 -40.625 1 17.52 59 PRO A CA 1
ATOM 455 C C . PRO A 1 59 ? -17.75 50.875 -40.406 1 17.52 59 PRO A C 1
ATOM 457 O O . PRO A 1 59 ? -17.344 52.031 -40.156 1 17.52 59 PRO A O 1
ATOM 460 N N . SER A 1 60 ? -18.703 51.031 -41.219 1 15.4 60 SER A N 1
ATOM 461 C CA . SER A 1 60 ? -19.531 52.219 -41.156 1 15.4 60 SER A CA 1
ATOM 462 C C . SER A 1 60 ? -19.984 52.5 -39.719 1 15.4 60 SER A C 1
ATOM 464 O O . SER A 1 60 ? -19.812 53.594 -39.219 1 15.4 60 SER A O 1
ATOM 466 N N . ARG A 1 61 ? -21.25 52.188 -39.375 1 16.58 61 ARG A N 1
ATOM 467 C CA . ARG A 1 61 ? -22.266 53.219 -39.188 1 16.58 61 ARG A CA 1
ATOM 468 C C . ARG A 1 61 ? -22.328 53.688 -37.75 1 16.58 61 ARG A C 1
ATOM 470 O O . ARG A 1 61 ? -22.312 54.875 -37.438 1 16.58 61 ARG A O 1
ATOM 477 N N . VAL A 1 62 ? -22.922 52.844 -36.75 1 17.17 62 VAL A N 1
ATOM 478 C CA . VAL A 1 62 ? -24.219 53.375 -36.375 1 17.17 62 VAL A CA 1
ATOM 479 C C . VAL A 1 62 ? -24.047 54.344 -35.188 1 17.17 62 VAL A C 1
ATOM 481 O O . VAL A 1 62 ? -23.266 54.062 -34.281 1 17.17 62 VAL A O 1
ATOM 484 N N . SER A 1 63 ? -24.594 55.594 -35.156 1 16.33 63 SER A N 1
ATOM 485 C CA . SER A 1 63 ? -24.766 56.938 -34.625 1 16.33 63 SER A CA 1
ATOM 486 C C . SER A 1 63 ? -25.406 56.906 -33.25 1 16.33 63 SER A C 1
ATOM 488 O O . SER A 1 63 ? -25.328 57.875 -32.5 1 16.33 63 SER A O 1
ATOM 490 N N . THR A 1 64 ? -26.078 55.875 -32.688 1 16.25 64 THR A N 1
ATOM 491 C CA . THR A 1 64 ? -27.312 56.438 -32.156 1 16.25 64 THR A CA 1
ATOM 492 C C . THR A 1 64 ? -27 57.344 -30.953 1 16.25 64 THR A C 1
ATOM 494 O O . THR A 1 64 ? -25.953 57.188 -30.312 1 16.25 64 THR A O 1
ATOM 497 N N . SER A 1 65 ? -28.078 58.156 -30.359 1 16.14 65 SER A N 1
ATOM 498 C CA . SER A 1 65 ? -28.625 59.438 -29.922 1 16.14 65 SER A CA 1
ATOM 499 C C . SER A 1 65 ? -28.438 59.625 -28.422 1 16.14 65 SER A C 1
ATOM 501 O O . SER A 1 65 ? -27.922 60.656 -27.984 1 16.14 65 SER A O 1
ATOM 503 N N . ASN A 1 66 ? -29.312 59 -27.484 1 15.98 66 ASN A N 1
ATOM 504 C CA . ASN A 1 66 ? -30.25 59.906 -26.828 1 15.98 66 ASN A CA 1
ATOM 505 C C . ASN A 1 66 ? -29.656 60.531 -25.562 1 15.98 66 ASN A C 1
ATOM 507 O O . ASN A 1 66 ? -28.578 60.125 -25.125 1 15.98 66 ASN A O 1
ATOM 511 N N . SER A 1 67 ? -30.328 60.344 -24.328 1 16.34 67 SER A N 1
ATOM 512 C CA . SER A 1 67 ? -31.141 61.312 -23.609 1 16.34 67 SER A CA 1
ATOM 513 C C . SER A 1 67 ? -30.359 61.938 -22.453 1 16.34 67 SER A C 1
ATOM 515 O O . SER A 1 67 ? -30.234 63.156 -22.359 1 16.34 67 SER A O 1
ATOM 517 N N . ALA A 1 68 ? -30.703 61.562 -21.031 1 19.3 68 ALA A N 1
ATOM 518 C CA . ALA A 1 68 ? -31.406 62.375 -20.062 1 19.3 68 ALA A CA 1
ATOM 519 C C . ALA A 1 68 ? -30.438 63.094 -19.125 1 19.3 68 ALA A C 1
ATOM 521 O O . ALA A 1 68 ? -29.297 62.625 -18.938 1 19.3 68 ALA A O 1
ATOM 522 N N . GLY A 1 69 ? -30.75 64.312 -18.688 1 18.06 69 GLY A N 1
ATOM 523 C CA . GLY A 1 69 ? -30.406 65.625 -18.156 1 18.06 69 GLY A CA 1
ATOM 524 C C . GLY A 1 69 ? -30.047 65.562 -16.672 1 18.06 69 GLY A C 1
ATOM 525 O O . GLY A 1 69 ? -30.016 66.625 -16.016 1 18.06 69 GLY A O 1
ATOM 526 N N . PHE A 1 70 ? -29.516 64.5 -16.031 1 18.78 70 PHE A N 1
ATOM 527 C CA . PHE A 1 70 ? -29.703 64.562 -14.586 1 18.78 70 PHE A CA 1
ATOM 528 C C . PHE A 1 70 ? -29.016 65.812 -14.023 1 18.78 70 PHE A C 1
ATOM 530 O O . PHE A 1 70 ? -27.875 66.125 -14.383 1 18.78 70 PHE A O 1
ATOM 537 N N . ALA A 1 71 ? -29.844 66.812 -13.445 1 19 71 ALA A N 1
ATOM 538 C CA . ALA A 1 71 ? -29.75 68.125 -12.867 1 19 71 ALA A CA 1
ATOM 539 C C . ALA A 1 71 ? -28.844 68.125 -11.641 1 19 71 ALA A C 1
ATOM 541 O O . ALA A 1 71 ? -28.984 67.312 -10.75 1 19 71 ALA A O 1
ATOM 542 N N . THR A 1 72 ? -27.703 68.688 -11.711 1 18.81 72 THR A N 1
ATOM 543 C CA . THR A 1 72 ? -26.609 69 -10.781 1 18.81 72 THR A CA 1
ATOM 544 C C . THR A 1 72 ? -27.062 69.938 -9.688 1 18.81 72 THR A C 1
ATOM 546 O O . THR A 1 72 ? -26.906 71.188 -9.828 1 18.81 72 THR A O 1
ATOM 549 N N . ILE A 1 73 ? -28.219 69.75 -8.984 1 18.06 73 ILE A N 1
ATOM 550 C CA . ILE A 1 73 ? -28.641 70.875 -8.164 1 18.06 73 ILE A CA 1
ATOM 551 C C . ILE A 1 73 ? -27.625 71.125 -7.055 1 18.06 73 ILE A C 1
ATOM 553 O O . ILE A 1 73 ? -27.516 70.312 -6.121 1 18.06 73 ILE A O 1
ATOM 557 N N . ALA A 1 74 ? -26.422 71.5 -7.18 1 19.44 74 ALA A N 1
ATOM 558 C CA . ALA A 1 74 ? -25.359 71.75 -6.207 1 19.44 74 ALA A CA 1
ATOM 559 C C . ALA A 1 74 ? -25.719 72.938 -5.336 1 19.44 74 ALA A C 1
ATOM 561 O O . ALA A 1 74 ? -25.672 74.125 -5.797 1 19.44 74 ALA A O 1
ATOM 562 N N . SER A 1 75 ? -26.953 72.938 -4.688 1 19.31 75 SER A N 1
ATOM 563 C CA . SER A 1 75 ? -27.219 74.188 -4.02 1 19.31 75 SER A CA 1
ATOM 564 C C . SER A 1 75 ? -26.094 74.562 -3.072 1 19.31 75 SER A C 1
ATOM 566 O O . SER A 1 75 ? -25.375 73.688 -2.574 1 19.31 75 SER A O 1
ATOM 568 N N . PRO A 1 76 ? -25.766 75.938 -2.824 1 21.16 76 PRO A N 1
ATOM 569 C CA . PRO A 1 76 ? -24.75 76.75 -2.186 1 21.16 76 PRO A CA 1
ATOM 570 C C . PRO A 1 76 ? -24.812 76.75 -0.66 1 21.16 76 PRO A C 1
ATOM 572 O O . PRO A 1 76 ? -25.656 77.375 -0.057 1 21.16 76 PRO A O 1
ATOM 575 N N . LEU A 1 77 ? -25.047 75.562 0.051 1 20.5 77 LEU A N 1
ATOM 576 C CA . LEU A 1 77 ? -25.359 75.812 1.461 1 20.5 77 LEU A CA 1
ATOM 577 C C . LEU A 1 77 ? -24.297 76.625 2.139 1 20.5 77 LEU A C 1
ATOM 579 O O . LEU A 1 77 ? -23.094 76.438 1.916 1 20.5 77 LEU A O 1
ATOM 583 N N . SER A 1 78 ? -24.641 77.875 2.676 1 20.67 78 SER A N 1
ATOM 584 C CA . SER A 1 78 ? -24.016 78.938 3.402 1 20.67 78 SER A CA 1
ATOM 585 C C . SER A 1 78 ? -23.281 78.438 4.645 1 20.67 78 SER A C 1
ATOM 587 O O . SER A 1 78 ? -23.75 77.562 5.316 1 20.67 78 SER A O 1
ATOM 589 N N . GLU A 1 79 ? -21.969 78.688 4.828 1 22.11 79 GLU A N 1
ATOM 590 C CA . GLU A 1 79 ? -20.875 78.438 5.762 1 22.11 79 GLU A CA 1
ATOM 591 C C . GLU A 1 79 ? -21.172 79 7.145 1 22.11 79 GLU A C 1
ATOM 593 O O . GLU A 1 79 ? -21.078 80.188 7.352 1 22.11 79 GLU A O 1
ATOM 598 N N . ILE A 1 80 ? -22.359 78.75 7.793 1 23.52 80 ILE A N 1
ATOM 599 C CA . ILE A 1 80 ? -22.531 79.312 9.109 1 23.52 80 ILE A CA 1
ATOM 600 C C . ILE A 1 80 ? -21.344 79 9.992 1 23.52 80 ILE A C 1
ATOM 602 O O . ILE A 1 80 ? -21 77.812 10.156 1 23.52 80 ILE A O 1
ATOM 606 N N . GLU A 1 81 ? -20.469 79.938 10.242 1 24.08 81 GLU A N 1
ATOM 607 C CA . GLU A 1 81 ? -19.297 80.062 11.102 1 24.08 81 GLU A CA 1
ATOM 608 C C . GLU A 1 81 ? -19.625 79.625 12.531 1 24.08 81 GLU A C 1
ATOM 610 O O . GLU A 1 81 ? -20.281 80.312 13.273 1 24.08 81 GLU A O 1
ATOM 615 N N . GLU A 1 82 ? -20.281 78.5 12.719 1 25.39 82 GLU A N 1
ATOM 616 C CA . GLU A 1 82 ? -20.641 78.125 14.094 1 25.39 82 GLU A CA 1
ATOM 617 C C . GLU A 1 82 ? -19.422 78.188 15.008 1 25.39 82 GLU A C 1
ATOM 619 O O . GLU A 1 82 ? -18.391 77.562 14.727 1 25.39 82 GLU A O 1
ATOM 624 N N . LYS A 1 83 ? -19.234 79.312 15.82 1 30.69 83 LYS A N 1
ATOM 625 C CA . LYS A 1 83 ? -18.328 79.75 16.875 1 30.69 83 LYS A CA 1
ATOM 626 C C . LYS A 1 83 ? -18.141 78.625 17.906 1 30.69 83 LYS A C 1
ATOM 628 O O . LYS A 1 83 ? -19.109 77.938 18.266 1 30.69 83 LYS A O 1
ATOM 633 N N . SER A 1 84 ? -17.062 78.188 17.875 1 27.3 84 SER A N 1
ATOM 634 C CA . SER A 1 84 ? -16.594 77.125 18.781 1 27.3 84 SER A CA 1
ATOM 635 C C . SER A 1 84 ? -16.875 77.5 20.234 1 27.3 84 SER A C 1
ATOM 637 O O . SER A 1 84 ? -16.562 78.562 20.688 1 27.3 84 SER A O 1
ATOM 639 N N . PHE A 1 85 ? -18.031 77.25 20.75 1 25.83 85 PHE A N 1
ATOM 640 C CA . PHE A 1 85 ? -18.516 77.5 22.094 1 25.83 85 PHE A CA 1
ATOM 641 C C . PHE A 1 85 ? -17.406 77.25 23.125 1 25.83 85 PHE A C 1
ATOM 643 O O . PHE A 1 85 ? -17.484 77.75 24.25 1 25.83 85 PHE A O 1
ATOM 650 N N . LEU A 1 86 ? -16.688 76.188 22.859 1 28.97 86 LEU A N 1
ATOM 651 C CA . LEU A 1 86 ? -15.883 75.875 24.031 1 28.97 86 LEU A CA 1
ATOM 652 C C . LEU A 1 86 ? -14.828 76.938 24.297 1 28.97 86 LEU A C 1
ATOM 654 O O . LEU A 1 86 ? -13.773 76.625 24.875 1 28.97 86 LEU A O 1
ATOM 658 N N . SER A 1 87 ? -14.953 78.188 23.688 1 27.11 87 SER A N 1
ATOM 659 C CA . SER A 1 87 ? -13.922 79.25 23.875 1 27.11 87 SER A CA 1
ATOM 660 C C . SER A 1 87 ? -13.867 79.688 25.312 1 27.11 87 SER A C 1
ATOM 662 O O . SER A 1 87 ? -14.586 80.625 25.688 1 27.11 87 SER A O 1
ATOM 664 N N . SER A 1 88 ? -14.125 79 26.312 1 27.52 88 SER A N 1
ATOM 665 C CA . SER A 1 88 ? -13.812 79.75 27.5 1 27.52 88 SER A CA 1
ATOM 666 C C . SER A 1 88 ? -12.438 80.375 27.406 1 27.52 88 SER A C 1
ATOM 668 O O . SER A 1 88 ? -11.523 79.812 26.797 1 27.52 88 SER A O 1
ATOM 670 N N . GLU A 1 89 ? -12.297 81.75 27.578 1 28.78 89 GLU A N 1
ATOM 671 C CA . GLU A 1 89 ? -11.188 82.75 27.5 1 28.78 89 GLU A CA 1
ATOM 672 C C . GLU A 1 89 ? -9.969 82.25 28.266 1 28.78 89 GLU A C 1
ATOM 674 O O . GLU A 1 89 ? -9.016 83 28.484 1 28.78 89 GLU A O 1
ATOM 679 N N . ARG A 1 90 ? -10.07 81.25 29.203 1 32.78 90 ARG A N 1
ATOM 680 C CA . ARG A 1 90 ? -8.766 81.125 29.844 1 32.78 90 ARG A CA 1
ATOM 681 C C . ARG A 1 90 ? -7.684 80.812 28.812 1 32.78 90 ARG A C 1
ATOM 683 O O . ARG A 1 90 ? -7.859 79.875 27.984 1 32.78 90 ARG A O 1
ATOM 690 N N . ARG A 1 91 ? -6.781 81.75 28.484 1 32.28 91 ARG A N 1
ATOM 691 C CA . ARG A 1 91 ? -5.516 81.688 27.766 1 32.28 91 ARG A CA 1
ATOM 692 C C . ARG A 1 91 ? -4.789 80.375 28.062 1 32.28 91 ARG A C 1
ATOM 694 O O . ARG A 1 91 ? -3.992 80.312 29 1 32.28 91 ARG A O 1
ATOM 701 N N . THR A 1 92 ? -5.523 79.438 28.297 1 28.75 92 THR A N 1
ATOM 702 C CA . THR A 1 92 ? -4.691 78.25 28.375 1 28.75 92 THR A CA 1
ATOM 703 C C . THR A 1 92 ? -3.725 78.188 27.188 1 28.75 92 THR A C 1
ATOM 705 O O . THR A 1 92 ? -4.105 78.438 26.047 1 28.75 92 THR A O 1
ATOM 708 N N . ASN A 1 93 ? -2.348 78.438 27.531 1 27.16 93 ASN A N 1
ATOM 709 C CA . ASN A 1 93 ? -1.208 78.375 26.625 1 27.16 93 ASN A CA 1
ATOM 710 C C . ASN A 1 93 ? -1.392 77.188 25.625 1 27.16 93 ASN A C 1
ATOM 712 O O . ASN A 1 93 ? -1.118 76.062 25.938 1 27.16 93 ASN A O 1
ATOM 716 N N . THR A 1 94 ? -2.408 77.25 24.922 1 30.52 94 THR A N 1
ATOM 717 C CA . THR A 1 94 ? -2.691 76.438 23.734 1 30.52 94 THR A CA 1
ATOM 718 C C . THR A 1 94 ? -1.491 76.438 22.781 1 30.52 94 THR A C 1
ATOM 720 O O . THR A 1 94 ? -1.556 75.875 21.688 1 30.52 94 THR A O 1
ATOM 723 N N . THR A 1 95 ? -0.548 77.438 23.031 1 28.59 95 THR A N 1
ATOM 724 C CA . THR A 1 95 ? 0.616 77.5 22.156 1 28.59 95 THR A CA 1
ATOM 725 C C . THR A 1 95 ? 1.41 76.188 22.234 1 28.59 95 THR A C 1
ATOM 727 O O . THR A 1 95 ? 2.359 76 21.484 1 28.59 95 THR A O 1
ATOM 730 N N . TYR A 1 96 ? 1.22 75.5 23.375 1 28.23 96 TYR A N 1
ATOM 731 C CA . TYR A 1 96 ? 2.156 74.438 23.734 1 28.23 96 TYR A CA 1
ATOM 732 C C . TYR A 1 96 ? 2.096 73.312 22.719 1 28.23 96 TYR A C 1
ATOM 734 O O . TYR A 1 96 ? 3.109 72.625 22.438 1 28.23 96 TYR A O 1
ATOM 742 N N . GLY A 1 97 ? 0.931 73 22.328 1 30.02 97 GLY A N 1
ATOM 743 C CA . GLY A 1 97 ? 0.843 71.875 21.359 1 30.02 97 GLY A CA 1
ATOM 744 C C . GLY A 1 97 ? 1.521 72.25 20.047 1 30.02 97 GLY A C 1
ATOM 745 O O . GLY A 1 97 ? 1.533 71.375 19.125 1 30.02 97 GLY A O 1
ATOM 746 N N . THR A 1 98 ? 1.739 73.5 19.844 1 30.5 98 THR A N 1
ATOM 747 C CA . THR A 1 98 ? 2.117 73.938 18.5 1 30.5 98 THR A CA 1
ATOM 748 C C . THR A 1 98 ? 3.531 73.5 18.156 1 30.5 98 THR A C 1
ATOM 750 O O . THR A 1 98 ? 3.803 73.125 17.016 1 30.5 98 THR A O 1
ATOM 753 N N . GLN A 1 99 ? 4.633 73.875 18.984 1 29.61 99 GLN A N 1
ATOM 754 C CA . GLN A 1 99 ? 5.992 73.938 18.453 1 29.61 99 GLN A CA 1
ATOM 755 C C . GLN A 1 99 ? 6.676 72.562 18.594 1 29.61 99 GLN A C 1
ATOM 757 O O . GLN A 1 99 ? 7.77 72.375 18.062 1 29.61 99 GLN A O 1
ATOM 762 N N . ILE A 1 100 ? 6.445 71.812 19.594 1 33.12 100 ILE A N 1
ATOM 763 C CA . ILE A 1 100 ? 7.223 70.562 19.719 1 33.12 100 ILE A CA 1
ATOM 764 C C . ILE A 1 100 ? 7.254 69.875 18.375 1 33.12 100 ILE A C 1
ATOM 766 O O . ILE A 1 100 ? 8.188 69.125 18.094 1 33.12 100 ILE A O 1
ATOM 770 N N . ASN A 1 101 ? 6.211 69.938 17.688 1 35.5 101 ASN A N 1
ATOM 771 C CA . ASN A 1 101 ? 6.246 69.125 16.469 1 35.5 101 ASN A CA 1
ATOM 772 C C . ASN A 1 101 ? 6.965 69.875 15.344 1 35.5 101 ASN A C 1
ATOM 774 O O . ASN A 1 101 ? 6.348 70.25 14.344 1 35.5 101 ASN A O 1
ATOM 778 N N . LYS A 1 102 ? 7.684 70.75 15.586 1 36.06 102 LYS A N 1
ATOM 779 C CA . LYS A 1 102 ? 8.312 71.375 14.398 1 36.06 102 LYS A CA 1
ATOM 780 C C . LYS A 1 102 ? 9.023 70.312 13.57 1 36.06 102 LYS A C 1
ATOM 782 O O . LYS A 1 102 ? 9.664 70.625 12.562 1 36.06 102 LYS A O 1
ATOM 787 N N . GLN A 1 103 ? 9.75 69.312 14.195 1 36.78 103 GLN A N 1
ATOM 788 C CA . GLN A 1 103 ? 10.281 68.5 13.125 1 36.78 103 GLN A CA 1
ATOM 789 C C . GLN A 1 103 ? 9.219 68.25 12.07 1 36.78 103 GLN A C 1
ATOM 791 O O . GLN A 1 103 ? 8.125 67.75 12.398 1 36.78 103 GLN A O 1
ATOM 796 N N . GLY A 1 104 ? 9.234 69.062 11 1 38.47 104 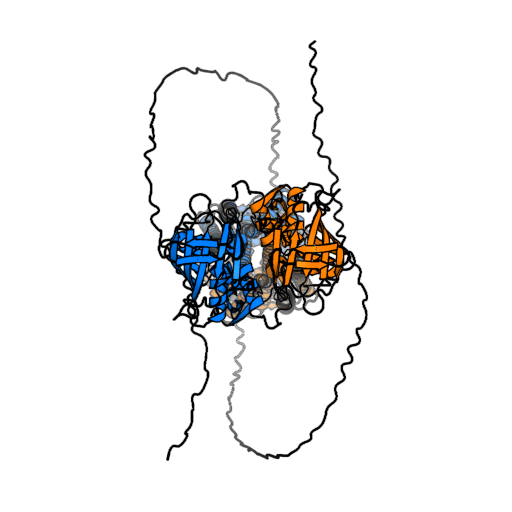GLY A N 1
ATOM 797 C CA . GLY A 1 104 ? 8.352 69.188 9.844 1 38.47 104 GLY A CA 1
ATOM 798 C C . GLY A 1 104 ? 7.688 67.875 9.5 1 38.47 104 GLY A C 1
ATOM 799 O O . GLY A 1 104 ? 8.219 67.062 8.711 1 38.47 104 GLY A O 1
ATOM 800 N N . ASP A 1 105 ? 7.176 67.188 10.367 1 49.06 105 ASP A N 1
ATOM 801 C CA . ASP A 1 105 ? 6.398 65.938 10.273 1 49.06 105 ASP A CA 1
ATOM 802 C C . ASP A 1 105 ? 5.258 66.125 9.266 1 49.06 105 ASP A C 1
ATOM 804 O O . ASP A 1 105 ? 4.125 66.375 9.648 1 49.06 105 ASP A O 1
ATOM 808 N N . THR A 1 106 ? 5.613 66.75 8.18 1 52.41 106 THR A N 1
ATOM 809 C CA . THR A 1 106 ? 4.641 66.938 7.109 1 52.41 106 THR A CA 1
ATOM 810 C C . THR A 1 106 ? 4.105 65.625 6.617 1 52.41 106 THR A C 1
ATOM 812 O O . THR A 1 106 ? 4.816 64.625 6.633 1 52.41 106 THR A O 1
ATOM 815 N N . ALA A 1 107 ? 2.908 65.438 6.59 1 63.47 107 ALA A N 1
ATOM 816 C CA . ALA A 1 107 ? 2.262 64.438 5.766 1 63.47 107 ALA A CA 1
ATOM 817 C C . ALA A 1 107 ? 2.947 64.312 4.406 1 63.47 107 ALA A C 1
ATOM 819 O O . ALA A 1 107 ? 3.516 65.312 3.904 1 63.47 107 ALA A O 1
ATOM 820 N N . LYS A 1 108 ? 3.211 63.188 3.871 1 65.5 108 LYS A N 1
ATOM 821 C CA . LYS A 1 108 ? 3.783 62.875 2.564 1 65.5 108 LYS A CA 1
ATOM 822 C C . LYS A 1 108 ? 5.301 63.031 2.574 1 65.5 108 LYS A C 1
ATOM 824 O O . LYS A 1 108 ? 5.875 63.594 1.635 1 65.5 108 LYS A O 1
ATOM 829 N N . SER A 1 109 ? 5.816 62.844 3.891 1 78.56 109 SER A N 1
ATOM 830 C CA . SER A 1 109 ? 7.27 62.906 3.965 1 78.56 109 SER A CA 1
ATOM 831 C C . SER A 1 109 ? 7.922 61.594 3.508 1 78.56 109 SER A C 1
ATOM 833 O O . SER A 1 109 ? 7.363 60.531 3.709 1 78.56 109 SER A O 1
ATOM 835 N N . LYS A 1 110 ? 8.969 61.719 2.783 1 85.62 110 LYS A N 1
ATOM 836 C CA . LYS A 1 110 ? 9.742 60.562 2.314 1 85.62 110 LYS A CA 1
ATOM 837 C C . LYS A 1 110 ? 10.289 59.75 3.486 1 85.62 110 LYS A C 1
ATOM 839 O O . LYS A 1 110 ? 10.422 58.531 3.393 1 85.62 110 LYS A O 1
ATOM 844 N N . LYS A 1 111 ? 10.523 60.406 4.523 1 86.5 111 LYS A N 1
ATOM 845 C CA . LYS A 1 111 ? 11.086 59.719 5.688 1 86.5 111 LYS A CA 1
ATOM 846 C C . LYS A 1 111 ? 10.047 58.812 6.332 1 86.5 111 LYS A C 1
ATOM 848 O O . LYS A 1 111 ? 10.352 57.688 6.68 1 86.5 111 LYS A O 1
ATOM 853 N N . GLN A 1 112 ? 8.82 59.312 6.512 1 89.44 112 GLN A N 1
ATOM 854 C CA . GLN A 1 112 ? 7.738 58.469 7.066 1 89.44 112 GLN A CA 1
ATOM 855 C C . GLN A 1 112 ? 7.438 57.281 6.168 1 89.44 112 GLN A C 1
ATOM 857 O O . GLN A 1 112 ? 7.254 56.156 6.656 1 89.44 112 GLN A O 1
ATOM 862 N N . LEU A 1 113 ? 7.383 57.562 4.906 1 91.88 113 LEU A N 1
ATOM 863 C CA . LEU A 1 113 ? 7.121 56.5 3.953 1 91.88 113 LEU A CA 1
ATOM 864 C C . LEU A 1 113 ? 8.188 55.406 4.055 1 91.88 113 LEU A C 1
ATOM 866 O O . LEU A 1 113 ? 7.867 54.219 4.047 1 91.88 113 LEU A O 1
ATOM 870 N N . LYS A 1 114 ? 9.445 55.781 4.102 1 91.62 114 LYS A N 1
ATOM 871 C CA . LYS A 1 114 ? 10.547 54.844 4.199 1 91.62 114 LYS A CA 1
ATOM 872 C C . LYS A 1 114 ? 10.445 54 5.477 1 91.62 114 LYS A C 1
ATOM 874 O O . LYS A 1 114 ? 10.711 52.812 5.469 1 91.62 114 LYS A O 1
ATOM 879 N N . GLN A 1 115 ? 10.039 54.562 6.566 1 88.25 115 GLN A N 1
ATOM 880 C CA . GLN A 1 115 ? 9.93 53.844 7.832 1 88.25 115 GLN A CA 1
ATOM 881 C C . GLN A 1 115 ? 8.797 52.812 7.797 1 88.25 115 GLN A C 1
ATOM 883 O O . GLN A 1 115 ? 8.961 51.688 8.266 1 88.25 115 GLN A O 1
ATOM 888 N N . ILE A 1 116 ? 7.656 53.281 7.273 1 90.19 116 ILE A N 1
ATOM 889 C CA . ILE A 1 116 ? 6.523 52.344 7.164 1 90.19 116 ILE A CA 1
ATOM 890 C C . ILE A 1 116 ? 6.871 51.219 6.215 1 90.19 116 ILE A C 1
ATOM 892 O O . ILE A 1 116 ? 6.566 50.062 6.496 1 90.19 116 ILE A O 1
ATOM 896 N N . LEU A 1 117 ? 7.57 51.562 5.203 1 92.31 117 LEU A N 1
ATOM 897 C CA . LEU A 1 117 ? 7.938 50.562 4.219 1 92.31 117 LEU A CA 1
ATOM 898 C C . LEU A 1 117 ? 8.961 49.562 4.797 1 92.31 117 LEU A C 1
ATOM 900 O O . LEU A 1 117 ? 8.898 48.375 4.527 1 92.31 117 LEU A O 1
ATOM 904 N N . ILE A 1 118 ? 9.898 50.031 5.504 1 90.88 118 ILE A N 1
ATOM 905 C CA . ILE A 1 118 ? 10.906 49.188 6.09 1 90.88 118 ILE A CA 1
ATOM 906 C C . ILE A 1 118 ? 10.25 48.219 7.074 1 90.88 118 ILE A C 1
ATOM 908 O O . ILE A 1 118 ? 10.57 47.031 7.098 1 90.88 118 ILE A O 1
ATOM 912 N N . GLY A 1 119 ? 9.367 48.656 7.863 1 87.44 119 GLY A N 1
ATOM 913 C CA . GLY A 1 119 ? 8.633 47.781 8.766 1 87.44 119 GLY A CA 1
ATOM 914 C C . GLY A 1 119 ? 7.805 46.75 8.047 1 87.44 119 GLY A C 1
ATOM 915 O O . GLY A 1 119 ? 7.859 45.562 8.391 1 87.44 119 GLY A O 1
ATOM 916 N N . GLY A 1 120 ? 7.094 47.156 7.094 1 90.94 120 GLY A N 1
ATOM 917 C CA . GLY A 1 120 ? 6.27 46.25 6.316 1 90.94 120 GLY A CA 1
ATOM 918 C C . GLY A 1 120 ? 7.082 45.25 5.508 1 90.94 120 GLY A C 1
ATOM 919 O O . GLY A 1 120 ? 6.746 44.062 5.453 1 90.94 120 GLY A O 1
ATOM 920 N N . LEU A 1 121 ? 8.164 45.719 4.98 1 93.56 121 LEU A N 1
ATOM 921 C CA . LEU A 1 121 ? 8.977 44.875 4.129 1 93.56 121 LEU A CA 1
ATOM 922 C C . LEU A 1 121 ? 9.75 43.844 4.965 1 93.56 121 LEU A C 1
ATOM 924 O O . LEU A 1 121 ? 10.031 42.75 4.5 1 93.56 121 LEU A O 1
ATOM 928 N N . THR A 1 122 ? 10.109 44.219 6.148 1 91.81 122 THR A N 1
ATOM 929 C CA . THR A 1 122 ? 10.766 43.25 7.023 1 91.81 122 THR A CA 1
ATOM 930 C C . THR A 1 122 ? 9.852 42.062 7.316 1 91.81 122 THR A C 1
ATOM 932 O O . THR A 1 122 ? 10.273 40.906 7.254 1 91.81 122 THR A O 1
ATOM 935 N N . ARG A 1 123 ? 8.617 42.312 7.602 1 92.69 123 ARG A N 1
ATOM 936 C CA . ARG A 1 123 ? 7.656 41.25 7.844 1 92.69 123 ARG A CA 1
ATOM 937 C C . ARG A 1 123 ? 7.379 40.438 6.57 1 92.69 123 ARG A C 1
ATOM 939 O O . ARG A 1 123 ? 7.16 39.25 6.621 1 92.69 123 ARG A O 1
ATOM 946 N N . TRP A 1 124 ? 7.355 41.125 5.508 1 96.06 124 TRP A N 1
ATOM 947 C CA . TRP A 1 124 ? 7.188 40.469 4.219 1 96.06 124 TRP A CA 1
ATOM 948 C C . TRP A 1 124 ? 8.352 39.531 3.934 1 96.06 124 TRP A C 1
ATOM 950 O O . TRP A 1 124 ? 8.164 38.438 3.412 1 96.06 124 TRP A O 1
ATOM 960 N N . LEU A 1 125 ? 9.586 39.969 4.297 1 96.56 125 LEU A N 1
ATOM 961 C CA . LEU A 1 125 ? 10.75 39.125 4.105 1 96.56 125 LEU A CA 1
ATOM 962 C C . LEU A 1 125 ? 10.648 37.875 4.961 1 96.56 125 LEU A C 1
ATOM 964 O O . LEU A 1 125 ? 11.086 36.781 4.547 1 96.56 125 LEU A O 1
ATOM 968 N N . ILE A 1 126 ? 10.07 37.938 6.109 1 95.5 126 ILE A N 1
ATOM 969 C CA . ILE A 1 126 ? 9.859 36.781 6.961 1 95.5 126 ILE A CA 1
ATOM 970 C C . ILE A 1 126 ? 8.852 35.844 6.309 1 95.5 126 ILE A C 1
ATOM 972 O O . ILE A 1 126 ? 9.023 34.625 6.316 1 95.5 126 ILE A O 1
ATOM 976 N N . THR A 1 127 ? 7.812 36.406 5.75 1 96.69 127 THR A N 1
ATOM 977 C CA . THR A 1 127 ? 6.852 35.594 5 1 96.69 127 THR A CA 1
ATOM 978 C C . THR A 1 127 ? 7.543 34.875 3.854 1 96.69 127 THR A C 1
ATOM 980 O O . THR A 1 127 ? 7.328 33.656 3.66 1 96.69 127 THR A O 1
ATOM 983 N N . LEU A 1 128 ? 8.352 35.625 3.16 1 97.44 128 LEU A N 1
ATOM 984 C CA . LEU A 1 128 ? 9.109 35 2.072 1 97.44 128 LEU A CA 1
ATOM 985 C C . LEU A 1 128 ? 10.008 33.906 2.596 1 97.44 128 LEU A C 1
ATOM 987 O O . LEU A 1 128 ? 10.141 32.844 1.961 1 97.44 128 LEU A O 1
ATOM 991 N N . GLY A 1 129 ? 10.609 34.125 3.678 1 97.25 129 GLY A N 1
ATOM 992 C CA . GLY A 1 129 ? 11.461 33.125 4.289 1 97.25 129 GLY A CA 1
ATOM 993 C C . GLY A 1 129 ? 10.711 31.844 4.621 1 97.25 129 GLY A C 1
ATOM 994 O O . GLY A 1 129 ? 11.18 30.75 4.305 1 97.25 129 GLY A O 1
ATOM 995 N N . PHE A 1 130 ? 9.523 31.906 5.258 1 97.44 130 PHE A N 1
ATOM 996 C CA . PHE A 1 130 ? 8.742 30.734 5.621 1 97.44 130 PHE A CA 1
ATOM 997 C C . PHE A 1 130 ? 8.242 30.016 4.379 1 97.44 130 PHE A C 1
ATOM 999 O O . PHE A 1 130 ? 8.133 28.781 4.367 1 97.44 130 PHE A O 1
ATOM 1006 N N . CYS A 1 131 ? 7.879 30.797 3.381 1 96.81 131 CYS A N 1
ATOM 1007 C CA . CYS A 1 131 ? 7.469 30.172 2.125 1 96.81 131 CYS A CA 1
ATOM 1008 C C . CYS A 1 131 ? 8.633 29.422 1.484 1 96.81 131 CYS A C 1
ATOM 1010 O O . CYS A 1 131 ? 8.438 28.344 0.917 1 96.81 131 CYS A O 1
ATOM 1012 N N . CYS A 1 132 ? 9.82 29.984 1.604 1 97 132 CYS A N 1
ATOM 1013 C CA . CYS A 1 132 ? 11 29.297 1.108 1 97 132 CYS A CA 1
ATOM 1014 C C . CYS A 1 132 ? 11.25 28 1.891 1 97 132 CYS A C 1
ATOM 1016 O O . CYS A 1 132 ? 11.648 26.984 1.317 1 97 132 CYS A O 1
ATOM 1018 N N . VAL A 1 133 ? 10.984 28.047 3.17 1 96.5 133 VAL A N 1
ATOM 1019 C CA . VAL A 1 133 ? 11.125 26.844 3.986 1 96.5 133 VAL A CA 1
ATOM 1020 C C . VAL A 1 133 ? 10.141 25.781 3.506 1 96.5 133 VAL A C 1
ATOM 1022 O O . VAL A 1 133 ? 10.492 24.594 3.428 1 96.5 133 VAL A O 1
ATOM 1025 N N . TYR A 1 134 ? 8.969 26.188 3.193 1 94.94 134 TYR A N 1
ATOM 1026 C CA . TYR A 1 134 ? 7.973 25.266 2.676 1 94.94 134 TYR A CA 1
ATOM 1027 C C . TYR A 1 134 ? 8.469 24.578 1.404 1 94.94 134 TYR A C 1
ATOM 1029 O O . TYR A 1 134 ? 8.367 23.359 1.266 1 94.94 134 TYR A O 1
ATOM 1037 N N . ILE A 1 135 ? 9 25.375 0.53 1 95.69 135 ILE A N 1
ATOM 1038 C CA . ILE A 1 135 ? 9.492 24.859 -0.746 1 95.69 135 ILE A CA 1
ATOM 1039 C C . ILE A 1 135 ? 10.68 23.922 -0.507 1 95.69 135 ILE A C 1
ATOM 1041 O O . ILE A 1 135 ? 10.766 22.859 -1.114 1 95.69 135 ILE A O 1
ATOM 1045 N N . LEU A 1 136 ? 11.5 24.312 0.395 1 96.62 136 LEU A N 1
ATOM 1046 C CA . LEU A 1 136 ? 12.688 23.531 0.69 1 96.62 136 LEU A CA 1
ATOM 1047 C C . LEU A 1 136 ? 12.305 22.172 1.278 1 96.62 136 LEU A C 1
ATOM 1049 O O . LEU A 1 136 ? 12.828 21.141 0.857 1 96.62 136 LEU A O 1
ATOM 1053 N N . VAL A 1 137 ? 11.398 22.172 2.221 1 95.88 137 VAL A N 1
ATOM 1054 C CA . VAL A 1 137 ? 10.977 20.938 2.869 1 95.88 137 VAL A CA 1
ATOM 1055 C C . VAL A 1 137 ? 10.289 20.031 1.851 1 95.88 137 VAL A C 1
ATOM 1057 O O . VAL A 1 137 ? 10.547 18.828 1.811 1 95.88 137 VAL A O 1
ATOM 1060 N N . MET A 1 138 ? 9.477 20.609 1.041 1 94.5 138 MET A N 1
ATOM 1061 C CA . MET A 1 138 ? 8.781 19.844 0.008 1 94.5 138 MET A CA 1
ATOM 1062 C C . MET A 1 138 ? 9.781 19.203 -0.957 1 94.5 138 MET A C 1
ATOM 1064 O O . MET A 1 138 ? 9.672 18.016 -1.275 1 94.5 138 MET A O 1
ATOM 1068 N N . ASN A 1 139 ? 10.805 19.938 -1.318 1 94.38 139 ASN A N 1
ATOM 1069 C CA . ASN A 1 139 ? 11.797 19.438 -2.27 1 94.38 139 ASN A CA 1
ATOM 1070 C C . ASN A 1 139 ? 12.688 18.359 -1.642 1 94.38 139 ASN A C 1
ATOM 1072 O O . ASN A 1 139 ? 13.047 17.391 -2.299 1 94.38 139 ASN A O 1
ATOM 1076 N N . LEU A 1 140 ? 12.984 18.562 -0.427 1 95.75 140 LEU A N 1
ATOM 1077 C CA . LEU A 1 140 ? 13.836 17.609 0.268 1 95.75 140 LEU A CA 1
ATOM 1078 C C . LEU A 1 140 ? 13.125 16.266 0.433 1 95.75 140 LEU A C 1
ATOM 1080 O O . LEU A 1 140 ? 13.734 15.211 0.224 1 95.75 140 LEU A O 1
ATOM 1084 N N . TRP A 1 141 ? 11.891 16.281 0.795 1 95.81 141 TRP A N 1
ATOM 1085 C CA . TRP A 1 141 ? 11.164 15.031 1.027 1 95.81 141 TRP A CA 1
ATOM 1086 C C . TRP A 1 141 ? 10.766 14.375 -0.293 1 95.81 141 TRP A C 1
ATOM 1088 O O . TRP A 1 141 ? 10.625 13.156 -0.369 1 95.81 141 TRP A O 1
ATOM 1098 N N . GLN A 1 142 ? 10.555 15.117 -1.337 1 94.31 142 GLN A N 1
ATOM 1099 C CA . GLN A 1 142 ? 10.219 14.562 -2.643 1 94.31 142 GLN A CA 1
ATOM 1100 C C . GLN A 1 142 ? 11.375 13.75 -3.217 1 94.31 142 GLN A C 1
ATOM 1102 O O . GLN A 1 142 ? 11.156 12.844 -4.027 1 94.31 142 GLN A O 1
ATOM 1107 N N . GLN A 1 143 ? 12.523 14.062 -2.748 1 94.12 143 GLN A N 1
ATOM 1108 C CA . GLN A 1 143 ? 13.703 13.367 -3.26 1 94.12 143 GLN A CA 1
ATOM 1109 C C . GLN A 1 143 ? 13.961 12.086 -2.484 1 94.12 143 GLN A C 1
ATOM 1111 O O . GLN A 1 143 ? 14.711 11.219 -2.943 1 94.12 143 GLN A O 1
ATOM 1116 N N . LYS A 1 144 ? 13.359 11.984 -1.424 1 93.56 144 LYS A N 1
ATOM 1117 C CA . LYS A 1 144 ? 13.547 10.781 -0.62 1 93.56 144 LYS A CA 1
ATOM 1118 C C . LYS A 1 144 ? 12.672 9.633 -1.135 1 93.56 144 LYS A C 1
ATOM 1120 O O . LYS A 1 144 ? 11.555 9.867 -1.612 1 93.56 144 LYS A O 1
ATOM 1125 N N . SER A 1 145 ? 13.273 8.414 -1.021 1 92.38 145 SER A N 1
ATOM 1126 C CA . SER A 1 145 ? 12.523 7.211 -1.364 1 92.38 145 SER A CA 1
ATOM 1127 C C . SER A 1 145 ? 12.32 6.32 -0.142 1 92.38 145 SER A C 1
ATOM 1129 O O . SER A 1 145 ? 13.039 6.441 0.849 1 92.38 145 SER A O 1
ATOM 1131 N N . ALA A 1 146 ? 11.266 5.535 -0.151 1 93.44 146 ALA A N 1
ATOM 1132 C CA . ALA A 1 146 ? 10.953 4.582 0.912 1 93.44 146 ALA A CA 1
ATOM 1133 C C . ALA A 1 146 ? 10.93 5.266 2.275 1 93.44 146 ALA A C 1
ATOM 1135 O O . ALA A 1 146 ? 11.609 4.824 3.209 1 93.44 146 ALA A O 1
ATOM 1136 N N . ILE A 1 147 ? 10.125 6.363 2.285 1 94.31 147 ILE A N 1
ATOM 1137 C CA . ILE A 1 147 ? 10.008 7.152 3.504 1 94.31 147 ILE A CA 1
ATOM 1138 C C . ILE A 1 147 ? 9.305 6.332 4.586 1 94.31 147 ILE A C 1
ATOM 1140 O O . ILE A 1 147 ? 8.289 5.691 4.328 1 94.31 147 ILE A O 1
ATOM 1144 N N . SER A 1 148 ? 9.945 6.34 5.793 1 91.81 148 SER A N 1
ATOM 1145 C CA . SER A 1 148 ? 9.367 5.602 6.914 1 91.81 148 SER A CA 1
ATOM 1146 C C . SER A 1 148 ? 8.18 6.344 7.512 1 91.81 148 SER A C 1
ATOM 1148 O O . SER A 1 148 ? 7.953 7.516 7.203 1 91.81 148 SER A O 1
ATOM 1150 N N . GLN A 1 149 ? 7.48 5.699 8.398 1 88.62 149 GLN A N 1
ATOM 1151 C CA . GLN A 1 149 ? 6.336 6.301 9.078 1 88.62 149 GLN A CA 1
ATOM 1152 C C . GLN A 1 149 ? 6.777 7.449 9.984 1 88.62 149 GLN A C 1
ATOM 1154 O O . GLN A 1 149 ? 6.098 8.477 10.07 1 88.62 149 GLN A O 1
ATOM 1159 N N . ASN A 1 150 ? 7.871 7.312 10.641 1 88.75 150 ASN A N 1
ATOM 1160 C CA . ASN A 1 150 ? 8.383 8.359 11.508 1 88.75 150 ASN A CA 1
ATOM 1161 C C . ASN A 1 150 ? 8.773 9.609 10.719 1 88.75 150 ASN A C 1
ATOM 1163 O O . ASN A 1 150 ? 8.523 10.734 11.164 1 88.75 150 ASN A O 1
ATOM 1167 N N . GLN A 1 151 ? 9.328 9.344 9.594 1 92.5 151 GLN A N 1
ATOM 1168 C CA . GLN A 1 151 ? 9.727 10.484 8.766 1 92.5 151 GLN A CA 1
ATOM 1169 C C . GLN A 1 151 ? 8.508 11.195 8.195 1 92.5 151 GLN A C 1
ATOM 1171 O O . GLN A 1 151 ? 8.523 12.414 8.008 1 92.5 151 GLN A O 1
ATOM 1176 N N . LYS A 1 152 ? 7.465 10.484 7.875 1 91.44 152 LYS A N 1
ATOM 1177 C CA . LYS A 1 152 ? 6.211 11.094 7.434 1 91.44 152 LYS A CA 1
ATOM 1178 C C . LYS A 1 152 ? 5.633 12.008 8.508 1 91.44 152 LYS A C 1
ATOM 1180 O O . LYS A 1 152 ? 5.207 13.125 8.211 1 91.44 152 LYS A O 1
ATOM 1185 N N . ARG A 1 153 ? 5.699 11.508 9.719 1 90.38 153 ARG A N 1
ATOM 1186 C CA . ARG A 1 153 ? 5.195 12.297 10.844 1 90.38 153 ARG A CA 1
ATOM 1187 C C . ARG A 1 153 ? 6.035 13.547 11.055 1 90.38 153 ARG A C 1
ATOM 1189 O O . ARG A 1 153 ? 5.504 14.617 11.375 1 90.38 153 ARG A O 1
ATOM 1196 N N . LEU A 1 154 ? 7.281 13.328 10.891 1 93.12 154 LEU A N 1
ATOM 1197 C CA . LEU A 1 154 ? 8.18 14.469 11.016 1 93.12 154 LEU A CA 1
ATOM 1198 C C . LEU A 1 154 ? 7.887 15.516 9.953 1 93.12 154 LEU A C 1
ATOM 1200 O O . LEU A 1 154 ? 7.875 16.719 10.242 1 93.12 154 LEU A O 1
ATOM 1204 N N . PHE A 1 155 ? 7.664 15.078 8.742 1 94.06 155 PHE A N 1
ATOM 1205 C CA . PHE A 1 155 ? 7.285 15.984 7.66 1 94.06 155 PHE A CA 1
ATOM 1206 C C . PHE A 1 155 ? 6.035 16.766 8.031 1 94.06 155 PHE A C 1
ATOM 1208 O O . PHE A 1 155 ? 6 18 7.891 1 94.06 155 PHE A O 1
ATOM 1215 N N . ASN A 1 156 ? 5.027 16.094 8.492 1 90.94 156 ASN A N 1
ATOM 1216 C CA . ASN A 1 156 ? 3.768 16.734 8.867 1 90.94 156 ASN A CA 1
ATOM 1217 C C . ASN A 1 156 ? 3.961 17.734 10 1 90.94 156 ASN A C 1
ATOM 1219 O O . ASN A 1 156 ? 3.365 18.812 9.984 1 90.94 156 ASN A O 1
ATOM 1223 N N . THR A 1 157 ? 4.785 17.312 10.938 1 91.5 157 THR A N 1
ATOM 1224 C CA . THR A 1 157 ? 5.047 18.203 12.07 1 91.5 157 THR A CA 1
ATOM 1225 C C . THR A 1 157 ? 5.754 19.469 11.609 1 91.5 157 THR A C 1
ATOM 1227 O O . THR A 1 157 ? 5.383 20.578 12.016 1 91.5 157 THR A O 1
ATOM 1230 N N . ILE A 1 158 ? 6.738 19.328 10.773 1 94.25 158 ILE A N 1
ATOM 1231 C CA . ILE A 1 158 ? 7.508 20.453 10.281 1 94.25 158 ILE A CA 1
ATOM 1232 C C . ILE A 1 158 ? 6.613 21.359 9.438 1 94.25 158 ILE A C 1
ATOM 1234 O O . ILE A 1 158 ? 6.621 22.594 9.609 1 94.25 158 ILE A O 1
ATOM 1238 N N . THR A 1 159 ? 5.824 20.781 8.586 1 94.31 159 THR A N 1
ATOM 1239 C CA . THR A 1 159 ? 4.969 21.578 7.715 1 94.31 159 THR A CA 1
ATOM 1240 C C . THR A 1 159 ? 3.863 22.25 8.523 1 94.31 159 THR A C 1
ATOM 1242 O O . THR A 1 159 ? 3.521 23.406 8.266 1 94.31 159 THR A O 1
ATOM 1245 N N . THR A 1 160 ? 3.322 21.562 9.484 1 93.12 160 THR A N 1
ATOM 1246 C CA . THR A 1 160 ? 2.322 22.172 10.352 1 93.12 160 THR A CA 1
ATOM 1247 C C . THR A 1 160 ? 2.934 23.297 11.164 1 93.12 160 THR A C 1
ATOM 1249 O O . THR A 1 160 ? 2.357 24.391 11.258 1 93.12 160 THR A O 1
ATOM 1252 N N . GLY A 1 161 ? 4.059 23 11.766 1 94.19 161 GLY A N 1
ATOM 1253 C CA . GLY A 1 161 ? 4.75 24.047 12.5 1 94.19 161 GLY A CA 1
ATOM 1254 C C . GLY A 1 161 ? 5.051 25.281 11.648 1 94.19 161 GLY A C 1
ATOM 1255 O O . GLY A 1 161 ? 4.871 26.406 12.102 1 94.19 161 GLY A O 1
ATOM 1256 N N . ASN A 1 162 ? 5.508 25.062 10.484 1 95.81 162 ASN A N 1
ATOM 1257 C CA . ASN A 1 162 ? 5.781 26.156 9.555 1 95.81 162 ASN A CA 1
ATOM 1258 C C . ASN A 1 162 ? 4.508 26.906 9.195 1 95.81 162 ASN A C 1
ATOM 1260 O O . ASN A 1 162 ? 4.523 28.141 9.07 1 95.81 162 ASN A O 1
ATOM 1264 N N . SER A 1 163 ? 3.438 26.188 8.992 1 95.56 163 SER A N 1
ATOM 1265 C CA . SER A 1 163 ? 2.16 26.828 8.68 1 95.56 163 SER A CA 1
ATOM 1266 C C . SER A 1 163 ? 1.676 27.688 9.836 1 95.56 163 SER A C 1
ATOM 1268 O O . SER A 1 163 ? 1.153 28.781 9.625 1 95.56 163 SER A O 1
ATOM 1270 N N . ILE A 1 164 ? 1.85 27.203 11.008 1 94.31 164 ILE A N 1
ATOM 1271 C CA . ILE A 1 164 ? 1.482 27.984 12.18 1 94.31 164 ILE A CA 1
ATOM 1272 C C . ILE A 1 164 ? 2.324 29.25 12.234 1 94.31 164 ILE A C 1
ATOM 1274 O O . ILE A 1 164 ? 1.79 30.359 12.414 1 94.31 164 ILE A O 1
ATOM 1278 N N . ALA A 1 165 ? 3.627 29.125 12.055 1 94.69 165 ALA A N 1
ATOM 1279 C CA . ALA A 1 165 ? 4.527 30.266 12.086 1 94.69 165 ALA A CA 1
ATOM 1280 C C . ALA A 1 165 ? 4.168 31.281 10.992 1 94.69 165 ALA A C 1
ATOM 1282 O O . ALA A 1 165 ? 4.145 32.5 11.242 1 94.69 165 ALA A O 1
ATOM 1283 N N . LEU A 1 166 ? 3.932 30.766 9.844 1 95.81 166 LEU A N 1
ATOM 1284 C CA . LEU A 1 166 ? 3.539 31.609 8.719 1 95.81 166 LEU A CA 1
ATOM 1285 C C . LEU A 1 166 ? 2.223 32.312 9.016 1 95.81 166 LEU A C 1
ATOM 1287 O O . LEU A 1 166 ? 2.096 33.531 8.773 1 95.81 166 LEU A O 1
ATOM 1291 N N . GLY A 1 167 ? 1.285 31.609 9.516 1 94.06 167 GLY A N 1
ATOM 1292 C CA . GLY A 1 167 ? 0.015 32.219 9.891 1 94.06 167 GLY A CA 1
ATOM 1293 C C . GLY A 1 167 ? 0.156 33.281 10.93 1 94.06 167 GLY A C 1
ATOM 1294 O O . GLY A 1 167 ? -0.46 34.344 10.812 1 94.06 167 GLY A O 1
ATOM 1295 N N . LEU A 1 168 ? 0.937 33 11.914 1 91.94 168 LEU A N 1
ATOM 1296 C CA . LEU A 1 168 ? 1.181 34 12.961 1 91.94 168 LEU A CA 1
ATOM 1297 C C . LEU A 1 168 ? 1.853 35.25 12.391 1 91.94 168 LEU A C 1
ATOM 1299 O O . LEU A 1 168 ? 1.505 36.375 12.758 1 91.94 168 LEU A O 1
ATOM 1303 N N . ASN A 1 169 ? 2.77 35.062 11.508 1 92.94 169 ASN A N 1
ATOM 1304 C CA . ASN A 1 169 ? 3.461 36.188 10.891 1 92.94 169 ASN A CA 1
ATOM 1305 C C . ASN A 1 169 ? 2.512 37.062 10.055 1 92.94 169 ASN A C 1
ATOM 1307 O O . ASN A 1 169 ? 2.537 38.281 10.141 1 92.94 169 ASN A O 1
ATOM 1311 N N . ILE A 1 170 ? 1.748 36.438 9.312 1 93.12 170 ILE A N 1
ATOM 1312 C CA . ILE A 1 170 ? 0.804 37.156 8.469 1 93.12 170 ILE A CA 1
ATOM 1313 C C . ILE A 1 170 ? -0.201 37.906 9.344 1 93.12 170 ILE A C 1
ATOM 1315 O O . ILE A 1 170 ? -0.524 39.062 9.07 1 93.12 170 ILE A O 1
ATOM 1319 N N . ALA A 1 171 ? -0.664 37.25 10.32 1 90 171 ALA A N 1
ATOM 1320 C CA . ALA A 1 171 ? -1.585 37.906 11.242 1 90 171 ALA A CA 1
ATOM 1321 C C . ALA A 1 171 ? -0.934 39.125 11.883 1 90 171 ALA A C 1
ATOM 1323 O O . ALA A 1 171 ? -1.561 40.188 11.992 1 90 171 ALA A O 1
ATOM 1324 N N . SER A 1 172 ? 0.302 38.969 12.289 1 88.38 172 SER A N 1
ATOM 1325 C CA . SER A 1 172 ? 1.035 40.094 12.883 1 88.38 172 SER A CA 1
ATOM 1326 C C . SER A 1 172 ? 1.245 41.219 11.883 1 88.38 172 SER A C 1
ATOM 1328 O O . SER A 1 172 ? 1.126 42.375 12.227 1 88.38 172 SER A O 1
ATOM 1330 N N . ALA A 1 173 ? 1.559 40.906 10.695 1 91.06 173 ALA A N 1
ATOM 1331 C CA . ALA A 1 173 ? 1.749 41.906 9.641 1 91.06 173 ALA A CA 1
ATOM 1332 C C . ALA A 1 173 ? 0.455 42.656 9.367 1 91.06 173 ALA A C 1
ATOM 1334 O O . ALA A 1 173 ? 0.466 43.875 9.219 1 91.06 173 ALA A O 1
ATOM 1335 N N . PHE A 1 174 ? -0.592 41.969 9.297 1 90.06 174 PHE A N 1
ATOM 1336 C CA . PHE A 1 174 ? -1.88 42.594 9.031 1 90.06 174 PHE A CA 1
ATOM 1337 C C . PHE A 1 174 ? -2.295 43.5 10.188 1 90.06 174 PHE A C 1
ATOM 1339 O O . PHE A 1 174 ? -2.912 44.531 9.969 1 90.06 174 PHE A O 1
ATOM 1346 N N . ASN A 1 175 ? -1.948 43.062 11.359 1 86.38 175 ASN A N 1
ATOM 1347 C CA . ASN A 1 175 ? -2.213 43.938 12.516 1 86.38 175 ASN A CA 1
ATOM 1348 C C . ASN A 1 175 ? -1.45 45.25 12.422 1 86.38 175 ASN A C 1
ATOM 1350 O O . ASN A 1 175 ? -2.006 46.312 12.703 1 86.38 175 ASN A O 1
ATOM 1354 N N . GLU A 1 176 ? -0.248 45.156 12.039 1 86.25 176 GLU A N 1
ATOM 1355 C CA . GLU A 1 176 ? 0.553 46.375 11.883 1 86.25 176 GLU A CA 1
ATOM 1356 C C . GLU A 1 176 ? -0.006 47.281 10.781 1 86.25 176 GLU A C 1
ATOM 1358 O O . GLU A 1 176 ? -0.006 48.5 10.906 1 86.25 176 GLU A O 1
ATOM 1363 N N . MET A 1 177 ? -0.43 46.656 9.789 1 89.06 177 MET A N 1
ATOM 1364 C CA . MET A 1 177 ? -1.021 47.438 8.695 1 89.06 177 MET A CA 1
ATOM 1365 C C . MET A 1 177 ? -2.299 48.125 9.141 1 89.06 177 MET A C 1
ATOM 1367 O O . MET A 1 177 ? -2.553 49.281 8.758 1 89.06 177 MET A O 1
ATOM 1371 N N . ALA A 1 178 ? -3.031 47.469 9.898 1 86.62 178 ALA A N 1
ATOM 1372 C CA . ALA A 1 178 ? -4.254 48.062 10.43 1 86.62 178 ALA A CA 1
ATOM 1373 C C . ALA A 1 178 ? -3.934 49.25 11.328 1 86.62 178 ALA A C 1
ATOM 1375 O O . ALA A 1 178 ? -4.637 50.25 11.305 1 86.62 178 ALA A O 1
ATOM 1376 N N . LEU A 1 179 ? -2.906 49.125 12.141 1 85.75 179 LEU A N 1
ATOM 1377 C CA . LEU A 1 179 ? -2.498 50.219 13.039 1 85.75 179 LEU A CA 1
ATOM 1378 C C . LEU A 1 179 ? -2.072 51.438 12.242 1 85.75 179 LEU A C 1
ATOM 1380 O O . LEU A 1 179 ? -2.305 52.562 12.672 1 85.75 179 LEU A O 1
ATOM 1384 N N . ASN A 1 180 ? -1.543 51.25 11.133 1 87.44 180 ASN A N 1
ATOM 1385 C CA . ASN A 1 180 ? -1.152 52.344 10.273 1 87.44 180 ASN A CA 1
ATOM 1386 C C . ASN A 1 180 ? -2.352 52.938 9.531 1 87.44 180 ASN A C 1
ATOM 1388 O O . ASN A 1 180 ? -2.445 54.156 9.352 1 87.44 180 ASN A O 1
ATOM 1392 N N . MET A 1 181 ? -3.246 52.094 9.188 1 87.44 181 MET A N 1
ATOM 1393 C CA . MET A 1 181 ? -4.387 52.531 8.383 1 87.44 181 MET A CA 1
ATOM 1394 C C . MET A 1 181 ? -5.41 53.281 9.234 1 87.44 181 MET A C 1
ATOM 1396 O O . MET A 1 181 ? -6.27 53.969 8.695 1 87.44 181 MET A O 1
ATOM 1400 N N . ARG A 1 182 ? -5.34 53.188 10.469 1 86.75 182 ARG A N 1
ATOM 1401 C CA . ARG A 1 182 ? -6.309 53.875 11.32 1 86.75 182 ARG A CA 1
ATOM 1402 C C . ARG A 1 182 ? -6.188 55.375 11.172 1 86.75 182 ARG A C 1
ATOM 1404 O O . ARG A 1 182 ? -7.18 56.125 11.305 1 86.75 182 ARG A O 1
ATOM 1411 N N . TRP A 1 183 ? -5.031 55.906 10.867 1 88.88 183 TRP A N 1
ATOM 1412 C CA . TRP A 1 183 ? -4.797 57.344 10.828 1 88.88 183 TRP A CA 1
ATOM 1413 C C . TRP A 1 183 ? -5.445 57.969 9.602 1 88.88 183 TRP A C 1
ATOM 1415 O O . TRP A 1 183 ? -6.133 59 9.7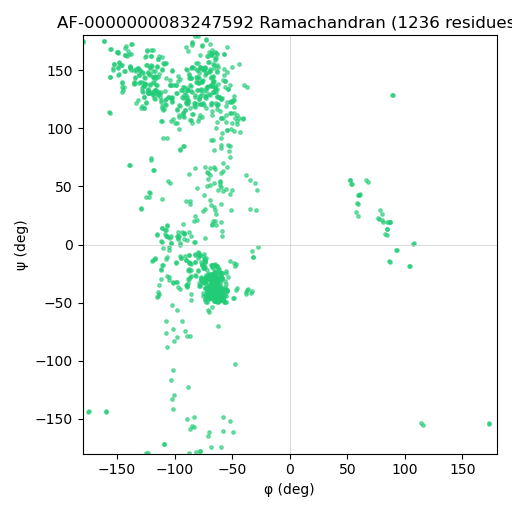03 1 88.88 183 TRP A O 1
ATOM 1425 N N . PRO A 1 184 ? -5.238 57.344 8.406 1 87.06 184 PRO A N 1
ATOM 1426 C CA . PRO A 1 184 ? -6.023 57.875 7.293 1 87.06 184 PRO A CA 1
ATOM 1427 C C . PRO A 1 184 ? -7.527 57.781 7.523 1 87.06 184 PRO A C 1
ATOM 1429 O O . PRO A 1 184 ? -8.289 58.625 7.051 1 87.06 184 PRO A O 1
ATOM 1432 N N . VAL A 1 185 ? -7.988 56.844 8.227 1 85.31 185 VAL A N 1
ATOM 1433 C CA . VAL A 1 185 ? -9.406 56.719 8.539 1 85.31 185 VAL A CA 1
ATOM 1434 C C . VAL A 1 185 ? -9.852 57.812 9.477 1 85.31 185 VAL A C 1
ATOM 1436 O O . VAL A 1 185 ? -10.93 58.406 9.312 1 85.31 185 VAL A O 1
ATOM 1439 N N . LEU A 1 186 ? -9.023 58.219 10.43 1 87.06 186 LEU A N 1
ATOM 1440 C CA . LEU A 1 186 ? -9.32 59.281 11.375 1 87.06 186 LEU A CA 1
ATOM 1441 C C . LEU A 1 186 ? -9.312 60.625 10.688 1 87.06 186 LEU A C 1
ATOM 1443 O O . LEU A 1 186 ? -10.055 61.531 11.07 1 87.06 186 LEU A O 1
ATOM 1447 N N . ALA A 1 187 ? -8.547 60.75 9.672 1 87.94 187 ALA A N 1
ATOM 1448 C CA . ALA A 1 187 ? -8.414 62.031 8.953 1 87.94 187 ALA A CA 1
ATOM 1449 C C . ALA A 1 187 ? -9.547 62.219 7.953 1 87.94 187 ALA A C 1
ATOM 1451 O O . ALA A 1 187 ? -9.781 63.344 7.469 1 87.94 187 ALA A O 1
ATOM 1452 N N . SER A 1 188 ? -10.258 61.25 7.621 1 83.69 188 SER A N 1
ATOM 1453 C CA . SER A 1 188 ? -11.266 61.312 6.566 1 83.69 188 SER A CA 1
ATOM 1454 C C . SER A 1 188 ? -12.523 62.031 7.035 1 83.69 188 SER A C 1
ATOM 1456 O O . SER A 1 188 ? -13.312 62.5 6.219 1 83.69 188 SER A O 1
ATOM 1458 N N . GLY A 1 189 ? -12.719 62.188 8.367 1 82.19 189 GLY A N 1
ATOM 1459 C CA . GLY A 1 189 ? -13.906 62.906 8.805 1 82.19 189 GLY A CA 1
ATOM 1460 C C . GLY A 1 189 ? -14.008 63.031 10.312 1 82.19 189 GLY A C 1
ATOM 1461 O O . GLY A 1 189 ? -13.164 62.5 11.039 1 82.19 189 GLY A O 1
ATOM 1462 N N . LYS A 1 190 ? -15.055 63.781 10.664 1 85.94 190 LYS A N 1
ATOM 1463 C CA . LYS A 1 190 ? -15.336 64 12.086 1 85.94 190 LYS A CA 1
ATOM 1464 C C . LYS A 1 190 ? -15.883 62.719 12.727 1 85.94 190 LYS A C 1
ATOM 1466 O O . LYS A 1 190 ? -16.672 62 12.117 1 85.94 190 LYS A O 1
ATOM 1471 N N . ARG A 1 191 ? -15.352 62.438 13.906 1 86.75 191 ARG A N 1
ATOM 1472 C CA . ARG A 1 191 ? -15.766 61.25 14.633 1 86.75 191 ARG A CA 1
ATOM 1473 C C . ARG A 1 191 ? -16.125 61.562 16.078 1 86.75 191 ARG A C 1
ATOM 1475 O O . ARG A 1 191 ? -15.641 62.531 16.641 1 86.75 191 ARG A O 1
ATOM 1482 N N . SER A 1 192 ? -17.047 60.719 16.516 1 83.62 192 SER A N 1
ATOM 1483 C CA . SER A 1 192 ? -17.359 60.844 17.938 1 83.62 192 SER A CA 1
ATOM 1484 C C . SER A 1 192 ? -16.203 60.312 18.797 1 83.62 192 SER A C 1
ATOM 1486 O O . SER A 1 192 ? -15.344 59.562 18.312 1 83.62 192 SER A O 1
ATOM 1488 N N . MET A 1 193 ? -16.172 60.656 20.031 1 84.06 193 MET A N 1
ATOM 1489 C CA . MET A 1 193 ? -15.109 60.25 20.938 1 84.06 193 MET A CA 1
ATOM 1490 C C . MET A 1 193 ? -15.125 58.75 21.125 1 84.06 193 MET A C 1
ATOM 1492 O O . MET A 1 193 ? -14.078 58.125 21.312 1 84.06 193 MET A O 1
ATOM 1496 N N . VAL A 1 194 ? -16.25 58.188 21.094 1 81.12 194 VAL A N 1
ATOM 1497 C CA . VAL A 1 194 ? -16.375 56.719 21.234 1 81.12 194 VAL A CA 1
ATOM 1498 C C . VAL A 1 194 ? -15.773 56.031 20 1 81.12 194 VAL A C 1
ATOM 1500 O O . VAL A 1 194 ? -15.047 55.062 20.141 1 81.12 194 VAL A O 1
ATOM 1503 N N . GLU A 1 195 ? -16.047 56.531 18.891 1 83.56 195 GLU A N 1
ATOM 1504 C CA . GLU A 1 195 ? -15.484 55.969 17.656 1 83.56 195 GLU A CA 1
ATOM 1505 C C . GLU A 1 195 ? -13.969 56.156 17.609 1 83.56 195 GLU A C 1
ATOM 1507 O O . GLU A 1 195 ? -13.242 55.281 17.109 1 83.56 195 GLU A O 1
ATOM 1512 N N . LEU A 1 196 ? -13.594 57.312 18.062 1 87.44 196 LEU A N 1
ATOM 1513 C CA . LEU A 1 196 ? -12.164 57.594 18.094 1 87.44 196 LEU A CA 1
ATOM 1514 C C . LEU A 1 196 ? -11.43 56.562 18.938 1 87.44 196 LEU A C 1
ATOM 1516 O O . LEU A 1 196 ? -10.398 56.031 18.516 1 87.44 196 LEU A O 1
ATOM 1520 N N . GLU A 1 197 ? -11.961 56.281 20.031 1 86.12 197 GLU A N 1
ATOM 1521 C CA . GLU A 1 197 ? -11.344 55.312 20.906 1 86.12 197 GLU A CA 1
ATOM 1522 C C . GLU A 1 197 ? -11.305 53.938 20.266 1 86.12 197 GLU A C 1
ATOM 1524 O O . GLU A 1 197 ? -10.297 53.219 20.359 1 86.12 197 GLU A O 1
ATOM 1529 N N . GLN A 1 198 ? -12.312 53.562 19.672 1 85.44 198 GLN A N 1
ATOM 1530 C CA . GLN A 1 198 ? -12.375 52.25 19.047 1 85.44 198 GLN A CA 1
ATOM 1531 C C . GLN A 1 198 ? -11.414 52.156 17.859 1 85.44 198 GLN A C 1
ATOM 1533 O O . GLN A 1 198 ? -10.836 51.094 17.609 1 85.44 198 GLN A O 1
ATOM 1538 N N . ILE A 1 199 ? -11.266 53.125 17.125 1 85.81 199 ILE A N 1
ATOM 1539 C CA . ILE A 1 199 ? -10.352 53.125 15.984 1 85.81 199 ILE A CA 1
ATOM 1540 C C . ILE A 1 199 ? -8.906 53.062 16.484 1 85.81 199 ILE A C 1
ATOM 1542 O O . ILE A 1 199 ? -8.078 52.344 15.914 1 85.81 199 ILE A O 1
ATOM 1546 N N . LEU A 1 200 ? -8.672 53.719 17.594 1 85.69 200 LEU A N 1
ATOM 1547 C CA . LEU A 1 200 ? -7.305 53.75 18.109 1 85.69 200 LEU A CA 1
ATOM 1548 C C . LEU A 1 200 ? -6.906 52.406 18.703 1 85.69 200 LEU A C 1
ATOM 1550 O O . LEU A 1 200 ? -5.734 52.031 18.672 1 85.69 200 LEU A O 1
ATOM 1554 N N . VAL A 1 201 ? -7.895 51.688 19.188 1 79.88 201 VAL A N 1
ATOM 1555 C CA . VAL A 1 201 ? -7.566 50.406 19.828 1 79.88 201 VAL A CA 1
ATOM 1556 C C . VAL A 1 201 ? -7.766 49.281 18.844 1 79.88 201 VAL A C 1
ATOM 1558 O O . VAL A 1 201 ? -7.715 48.094 19.219 1 79.88 201 VAL A O 1
ATOM 1561 N N . ALA A 1 202 ? -8.023 49.5 17.641 1 76.88 202 ALA A N 1
ATOM 1562 C CA . ALA A 1 202 ? -8.281 48.469 16.641 1 76.88 202 ALA A CA 1
ATOM 1563 C C . ALA A 1 202 ? -7.004 47.719 16.297 1 76.88 202 ALA A C 1
ATOM 1565 O O . ALA A 1 202 ? -6.555 47.719 15.148 1 76.88 202 ALA A O 1
ATOM 1566 N N . ASP A 1 203 ? -6.363 47.031 17.266 1 70.06 203 ASP A N 1
ATOM 1567 C CA . ASP A 1 203 ? -5.109 46.312 17.109 1 70.06 203 ASP A CA 1
ATOM 1568 C C . ASP A 1 203 ? -5.352 44.812 17.047 1 70.06 203 ASP A C 1
ATOM 1570 O O . ASP A 1 203 ? -4.414 44.031 16.875 1 70.06 203 ASP A O 1
ATOM 1574 N N . SER A 1 204 ? -6.598 44.406 17.234 1 73.88 204 SER A N 1
ATOM 1575 C CA . SER A 1 204 ? -6.926 43 17.188 1 73.88 204 SER A CA 1
ATOM 1576 C C . SER A 1 204 ? -8.227 42.75 16.438 1 73.88 204 SER A C 1
ATOM 1578 O O . SER A 1 204 ? -8.992 43.688 16.172 1 73.88 204 SER A O 1
ATOM 1580 N N . MET A 1 205 ? -8.352 41.531 16.109 1 73.19 205 MET A N 1
ATOM 1581 C CA . MET A 1 205 ? -9.57 41.156 15.398 1 73.19 205 MET A CA 1
ATOM 1582 C C . MET A 1 205 ? -10.797 41.344 16.281 1 73.19 205 MET A C 1
ATOM 1584 O O . MET A 1 205 ? -11.859 41.781 15.805 1 73.19 205 MET A O 1
ATOM 1588 N N . THR A 1 206 ? -10.594 41.156 17.484 1 72 206 THR A N 1
ATOM 1589 C CA . THR A 1 206 ? -11.703 41.312 18.422 1 72 206 THR A CA 1
ATOM 1590 C C . THR A 1 206 ? -12.125 42.781 18.516 1 72 206 THR A C 1
ATOM 1592 O O . THR A 1 206 ? -13.32 43.094 18.516 1 72 206 THR A O 1
ATOM 1595 N N . ASN A 1 207 ? -11.156 43.594 18.562 1 78.31 207 ASN A N 1
ATOM 1596 C CA . ASN A 1 207 ? -11.445 45.031 18.656 1 78.31 207 ASN A CA 1
ATOM 1597 C C . ASN A 1 207 ? -12.055 45.562 17.359 1 78.31 207 ASN A C 1
ATOM 1599 O O . ASN A 1 207 ? -12.875 46.469 17.391 1 78.31 207 ASN A O 1
ATOM 1603 N N . LEU A 1 208 ? -11.648 44.875 16.328 1 81.06 208 LEU A N 1
ATOM 1604 C CA . LEU A 1 208 ? -12.219 45.281 15.039 1 81.06 208 LEU A CA 1
ATOM 1605 C C . LEU A 1 208 ? -13.688 44.906 14.961 1 81.06 208 LEU A C 1
ATOM 1607 O O . LEU A 1 208 ? -14.5 45.656 14.414 1 81.06 208 LEU A O 1
ATOM 1611 N N . VAL A 1 209 ? -14 43.781 15.5 1 80.38 209 VAL A N 1
ATOM 1612 C CA . VAL A 1 209 ? -15.391 43.344 15.5 1 80.38 209 VAL A CA 1
ATOM 1613 C C . VAL A 1 209 ? -16.219 44.25 16.406 1 80.38 209 VAL A C 1
ATOM 1615 O O . VAL A 1 209 ? -17.344 44.625 16.062 1 80.38 209 VAL A O 1
ATOM 1618 N N . GLN A 1 210 ? -15.656 44.656 17.484 1 78.94 210 GLN A N 1
ATOM 1619 C CA . GLN A 1 210 ? -16.344 45.562 18.391 1 78.94 210 GLN A CA 1
ATOM 1620 C C . GLN A 1 210 ? -16.562 46.906 17.734 1 78.94 210 GLN A C 1
ATOM 1622 O O . GLN A 1 210 ? -17.609 47.562 17.922 1 78.94 210 GLN A O 1
ATOM 1627 N N . PHE A 1 211 ? -15.555 47.312 17.016 1 82.5 211 PHE A N 1
ATOM 1628 C CA . PHE A 1 211 ? -15.656 48.594 16.281 1 82.5 211 PHE A CA 1
ATOM 1629 C C . PHE A 1 211 ? -16.766 48.531 15.25 1 82.5 211 PHE A C 1
ATOM 1631 O O . PHE A 1 211 ? -17.516 49.5 15.078 1 82.5 211 PHE A O 1
ATOM 1638 N N . MET A 1 212 ? -16.906 47.406 14.664 1 83.31 212 MET A N 1
ATOM 1639 C CA . MET A 1 212 ? -17.938 47.219 13.656 1 83.31 212 MET A CA 1
ATOM 1640 C C . MET A 1 212 ? -19.328 47.375 14.266 1 83.31 212 MET A C 1
ATOM 1642 O O . MET A 1 212 ? -20.219 47.938 13.641 1 83.31 212 MET A O 1
ATOM 1646 N N . PHE A 1 213 ? -19.484 47 15.453 1 81.75 213 PHE A N 1
ATOM 1647 C CA . PHE A 1 213 ? -20.797 47.062 16.094 1 81.75 213 PHE A CA 1
ATOM 1648 C C . PHE A 1 213 ? -21.031 48.438 16.703 1 81.75 213 PHE A C 1
ATOM 1650 O O . PHE A 1 213 ? -22.172 48.875 16.844 1 81.75 213 PHE A O 1
ATOM 1657 N N . ALA A 1 214 ? -20 49.156 16.969 1 77.06 214 ALA A N 1
ATOM 1658 C CA . ALA A 1 214 ? -20.109 50.469 17.625 1 77.06 214 ALA A CA 1
ATOM 1659 C C . ALA A 1 214 ? -20.312 51.562 16.594 1 77.06 214 ALA A C 1
ATOM 1661 O O . ALA A 1 214 ? -20.938 52.594 16.891 1 77.06 214 ALA A O 1
ATOM 1662 N N . THR A 1 215 ? -19.828 51.125 15.367 1 78.94 215 THR A N 1
ATOM 1663 C CA . THR A 1 215 ? -19.891 52.188 14.367 1 78.94 215 THR A CA 1
ATOM 1664 C C . THR A 1 215 ? -21.219 52.156 13.617 1 78.94 215 THR A C 1
ATOM 1666 O O . THR A 1 215 ? -21.797 51.094 13.406 1 78.94 215 THR A O 1
ATOM 1669 N N . GLY A 1 216 ? -22.016 53.188 13.461 1 75.44 216 GLY A N 1
ATOM 1670 C CA . GLY A 1 216 ? -23.266 53.281 12.719 1 75.44 216 GLY A CA 1
ATOM 1671 C C . GLY A 1 216 ? -23.062 53.625 11.25 1 75.44 216 GLY A C 1
ATOM 1672 O O . GLY A 1 216 ? -24.016 53.656 10.477 1 75.44 216 GLY A O 1
ATOM 1673 N N . ARG A 1 217 ? -21.812 53.594 10.75 1 81.5 217 ARG A N 1
ATOM 1674 C CA . ARG A 1 217 ? -21.547 53.969 9.375 1 81.5 217 ARG A CA 1
ATOM 1675 C C . ARG A 1 217 ? -21.344 52.75 8.484 1 81.5 217 ARG A C 1
ATOM 1677 O O . ARG A 1 217 ? -20.422 51.969 8.711 1 81.5 217 ARG A O 1
ATOM 1684 N N . PRO A 1 218 ? -21.984 52.562 7.531 1 85.44 218 PRO A N 1
ATOM 1685 C CA . PRO A 1 218 ? -21.938 51.375 6.707 1 85.44 218 PRO A CA 1
ATOM 1686 C C . PRO A 1 218 ? -20.609 51.188 5.988 1 85.44 218 PRO A C 1
ATOM 1688 O O . PRO A 1 218 ? -20.125 50.062 5.836 1 85.44 218 PRO A O 1
ATOM 1691 N N . PHE A 1 219 ? -20 52.281 5.508 1 82.31 219 PHE A N 1
ATOM 1692 C CA . PHE A 1 219 ? -18.75 52.156 4.773 1 82.31 219 PHE A CA 1
ATOM 1693 C C . PHE A 1 219 ? -17.625 51.656 5.691 1 82.31 219 PHE A C 1
ATOM 1695 O O . PHE A 1 219 ? -16.734 50.938 5.254 1 82.31 219 PHE A O 1
ATOM 1702 N N . VAL A 1 220 ? -17.656 52.031 6.91 1 81.06 220 VAL A N 1
ATOM 1703 C CA . VAL A 1 220 ? -16.656 51.594 7.867 1 81.06 220 VAL A CA 1
ATOM 1704 C C . VAL A 1 220 ? -16.875 50.125 8.219 1 81.06 220 VAL A C 1
ATOM 1706 O O . VAL A 1 220 ? -15.922 49.375 8.336 1 81.06 220 VAL A O 1
ATOM 1709 N N . ILE A 1 221 ? -18.109 49.75 8.305 1 86 221 ILE A N 1
ATOM 1710 C CA . ILE A 1 221 ? -18.453 48.344 8.578 1 86 221 ILE A CA 1
ATOM 1711 C C . ILE A 1 221 ? -17.969 47.469 7.426 1 86 221 ILE A C 1
ATOM 1713 O O . ILE A 1 221 ? -17.391 46.406 7.652 1 86 221 ILE A O 1
ATOM 1717 N N . LEU A 1 222 ? -18.219 47.906 6.234 1 88 222 LEU A N 1
ATOM 1718 C CA . LEU A 1 222 ? -17.797 47.156 5.062 1 88 222 LEU A CA 1
ATOM 1719 C C . LEU A 1 222 ? -16.281 47.031 5.008 1 88 222 LEU A C 1
ATOM 1721 O O . LEU A 1 222 ? -15.766 45.969 4.637 1 88 222 LEU A O 1
ATOM 1725 N N . ALA A 1 223 ? -15.57 48.062 5.336 1 83.75 223 ALA A N 1
ATOM 1726 C CA . ALA A 1 223 ? -14.117 48 5.336 1 83.75 223 ALA A CA 1
ATOM 1727 C C . ALA A 1 223 ? -13.594 47.031 6.395 1 83.75 223 ALA A C 1
ATOM 1729 O O . ALA A 1 223 ? -12.633 46.312 6.156 1 83.75 223 ALA A O 1
ATOM 1730 N N . CYS A 1 224 ? -14.227 47.031 7.512 1 85.81 224 CYS A N 1
ATOM 1731 C CA . CYS A 1 224 ? -13.836 46.094 8.57 1 85.81 224 CYS A CA 1
ATOM 1732 C C . CYS A 1 224 ? -14.117 44.656 8.172 1 85.81 224 CYS A C 1
ATOM 1734 O O . CYS A 1 224 ? -13.289 43.781 8.398 1 85.81 224 CYS A O 1
ATOM 1736 N N . MET A 1 225 ? -15.195 44.438 7.555 1 89.25 225 MET A N 1
ATOM 1737 C CA . MET A 1 225 ? -15.547 43.094 7.105 1 89.25 225 MET A CA 1
ATOM 1738 C C . MET A 1 225 ? -14.578 42.625 6.027 1 89.25 225 MET A C 1
ATOM 1740 O O . MET A 1 225 ? -14.18 41.469 6.016 1 89.25 225 MET A O 1
ATOM 1744 N N . ALA A 1 226 ? -14.328 43.531 5.172 1 88.69 226 ALA A N 1
ATOM 1745 C CA . ALA A 1 226 ? -13.383 43.188 4.117 1 88.69 226 ALA A CA 1
ATOM 1746 C C . ALA A 1 226 ? -12.023 42.812 4.703 1 88.69 226 ALA A C 1
ATOM 1748 O O . ALA A 1 226 ? -11.383 41.844 4.258 1 88.69 226 ALA A O 1
ATOM 1749 N N . TRP A 1 227 ? -11.617 43.594 5.719 1 88.62 227 TRP A N 1
ATOM 1750 C CA . TRP A 1 227 ? -10.328 43.312 6.344 1 88.62 227 TRP A CA 1
ATOM 1751 C C . TRP A 1 227 ? -10.344 41.969 7.082 1 88.62 227 TRP A C 1
ATOM 1753 O O . TRP A 1 227 ? -9.375 41.219 7.031 1 88.62 227 TRP A O 1
ATOM 1763 N N . LEU A 1 228 ? -11.43 41.688 7.715 1 88.88 228 LEU A N 1
ATOM 1764 C CA . LEU A 1 228 ? -11.586 40.406 8.391 1 88.88 228 LEU A CA 1
ATOM 1765 C C . LEU A 1 228 ? -11.586 39.25 7.395 1 88.88 228 LEU A C 1
ATOM 1767 O O . LEU A 1 228 ? -10.984 38.188 7.648 1 88.88 228 LEU A O 1
ATOM 1771 N N . PHE A 1 229 ? -12.211 39.469 6.336 1 91.62 229 PHE A N 1
ATOM 1772 C CA . PHE A 1 229 ? -12.281 38.438 5.301 1 91.62 229 PHE A CA 1
ATOM 1773 C C . PHE A 1 229 ? -10.906 38.188 4.699 1 91.62 229 PHE A C 1
ATOM 1775 O O . PHE A 1 229 ? -10.531 37.062 4.445 1 91.62 229 PHE A O 1
ATOM 1782 N N . ILE A 1 230 ? -10.18 39.188 4.496 1 89.81 230 ILE A N 1
ATOM 1783 C CA . ILE A 1 230 ? -8.828 39.062 3.947 1 89.81 230 ILE A CA 1
ATOM 1784 C C . ILE A 1 230 ? -7.957 38.281 4.918 1 89.81 230 ILE A C 1
ATOM 1786 O O . ILE A 1 230 ? -7.168 37.406 4.504 1 89.81 230 ILE A O 1
ATOM 1790 N N . ASN A 1 231 ? -8.102 38.531 6.156 1 89.75 231 ASN A N 1
ATOM 1791 C CA . ASN A 1 231 ? -7.348 37.781 7.168 1 89.75 231 ASN A CA 1
ATOM 1792 C C . ASN A 1 231 ? -7.699 36.312 7.16 1 89.75 231 ASN A C 1
ATOM 1794 O O . ASN A 1 231 ? -6.809 35.438 7.176 1 89.75 231 ASN A O 1
ATOM 1798 N N . LEU A 1 232 ? -8.93 36.062 7.055 1 90.88 232 LEU A N 1
ATOM 1799 C CA . LEU A 1 232 ? -9.391 34.688 7.039 1 90.88 232 LEU A CA 1
ATOM 1800 C C . LEU A 1 232 ? -8.93 33.969 5.77 1 90.88 232 LEU A C 1
ATOM 1802 O O . LEU A 1 232 ? -8.516 32.812 5.82 1 90.88 232 LEU A O 1
ATOM 1806 N N . LEU A 1 233 ? -9.07 34.625 4.723 1 91.19 233 LEU A N 1
ATOM 1807 C CA . LEU A 1 233 ? -8.672 34.062 3.439 1 91.19 233 LEU A CA 1
ATOM 1808 C C . LEU A 1 233 ? -7.188 33.719 3.432 1 91.19 233 LEU A C 1
ATOM 1810 O O . LEU A 1 233 ? -6.777 32.719 2.863 1 91.19 233 LEU A O 1
ATOM 1814 N N . ALA A 1 234 ? -6.41 34.562 4.059 1 91.75 234 ALA A N 1
ATOM 1815 C CA . ALA A 1 234 ? -4.977 34.312 4.121 1 91.75 234 ALA A CA 1
ATOM 1816 C C . ALA A 1 234 ? -4.676 33.062 4.934 1 91.75 234 ALA A C 1
ATOM 1818 O O . ALA A 1 234 ? -3.852 32.219 4.531 1 91.75 234 ALA A O 1
ATOM 1819 N N . GLN A 1 235 ? -5.348 32.875 6.02 1 93.5 235 GLN A N 1
ATOM 1820 C CA . GLN A 1 235 ? -5.141 31.703 6.863 1 93.5 235 GLN A CA 1
ATOM 1821 C C . GLN A 1 235 ? -5.594 30.422 6.16 1 93.5 235 GLN A C 1
ATOM 1823 O O . GLN A 1 235 ? -4.906 29.406 6.207 1 93.5 235 GLN A O 1
ATOM 1828 N N . VAL A 1 236 ? -6.684 30.531 5.5 1 92.19 236 VAL A N 1
ATOM 1829 C CA . VAL A 1 236 ? -7.207 29.391 4.746 1 92.19 236 VAL A CA 1
ATOM 1830 C C . VAL A 1 236 ? -6.258 29.062 3.6 1 92.19 236 VAL A C 1
ATOM 1832 O O . VAL A 1 236 ? -6.035 27.875 3.295 1 92.19 236 VAL A O 1
ATOM 1835 N N . GLY A 1 237 ? -5.805 30.094 2.992 1 91.88 237 GLY A N 1
ATOM 1836 C CA . GLY A 1 237 ? -4.836 29.875 1.932 1 91.88 237 GLY A CA 1
ATOM 1837 C C . GLY A 1 237 ? -3.631 29.062 2.383 1 91.88 237 GLY A C 1
ATOM 1838 O O . GLY A 1 237 ? -3.174 28.172 1.671 1 91.88 237 GLY A O 1
ATOM 1839 N N . ILE A 1 238 ? -3.148 29.297 3.533 1 93.94 238 ILE A N 1
ATOM 1840 C CA . ILE A 1 238 ? -2.012 28.562 4.082 1 93.94 238 ILE A CA 1
ATOM 1841 C C . ILE A 1 238 ? -2.408 27.109 4.332 1 93.94 238 ILE A C 1
ATOM 1843 O O . ILE A 1 238 ? -1.646 26.188 4.023 1 93.94 238 ILE A O 1
ATOM 1847 N N . ALA A 1 239 ? -3.59 26.906 4.828 1 92.75 239 ALA A N 1
ATOM 1848 C CA . ALA A 1 239 ? -4.062 25.562 5.113 1 92.75 239 ALA A CA 1
ATOM 1849 C C . ALA A 1 239 ? -4.246 24.75 3.826 1 92.75 239 ALA A C 1
ATOM 1851 O O . ALA A 1 239 ? -4.008 23.547 3.801 1 92.75 239 ALA A O 1
ATOM 1852 N N . ILE A 1 240 ? -4.656 25.422 2.789 1 92.31 240 ILE A N 1
ATOM 1853 C CA . ILE A 1 240 ? -4.938 24.766 1.515 1 92.31 240 ILE A CA 1
ATOM 1854 C C . ILE A 1 240 ? -3.637 24.266 0.894 1 92.31 240 ILE A C 1
ATOM 1856 O O . ILE A 1 240 ? -3.652 23.375 0.037 1 92.31 240 ILE A O 1
ATOM 1860 N N . LEU A 1 241 ? -2.547 24.734 1.308 1 90.31 241 LEU A N 1
ATOM 1861 C CA . LEU A 1 241 ? -1.257 24.234 0.84 1 90.31 241 LEU A CA 1
ATOM 1862 C C . LEU A 1 241 ? -1.11 22.75 1.125 1 90.31 241 LEU A C 1
ATOM 1864 O O . LEU A 1 241 ? -0.474 22.016 0.356 1 90.31 241 LEU A O 1
ATOM 1868 N N . SER A 1 242 ? -1.756 22.312 2.145 1 85.44 242 SER A N 1
ATOM 1869 C CA . SER A 1 242 ? -1.659 20.906 2.551 1 85.44 242 SER A CA 1
ATOM 1870 C C . SER A 1 242 ? -2.43 20 1.596 1 85.44 242 SER A C 1
ATOM 1872 O O . SER A 1 242 ? -2.225 18.781 1.585 1 85.44 242 SER A O 1
ATOM 1874 N N . LEU A 1 243 ? -3.289 20.594 0.766 1 87.25 243 LEU A N 1
ATOM 1875 C CA . LEU A 1 243 ? -4.074 19.828 -0.196 1 87.25 243 LEU A CA 1
ATOM 1876 C C . LEU A 1 243 ? -3.23 19.453 -1.407 1 87.25 243 LEU A C 1
ATOM 1878 O O . LEU A 1 243 ? -3.619 18.578 -2.191 1 87.25 243 LEU A O 1
ATOM 1882 N N . THR A 1 244 ? -2.135 19.953 -1.508 1 89.44 244 THR A N 1
ATOM 1883 C CA . THR A 1 244 ? -1.41 19.828 -2.768 1 89.44 244 THR A CA 1
ATOM 1884 C C . THR A 1 244 ? -0.456 18.641 -2.736 1 89.44 244 THR A C 1
ATOM 1886 O O . THR A 1 244 ? 0.08 18.25 -3.771 1 89.44 244 THR A O 1
ATOM 1889 N N . SER A 1 245 ? -0.254 18.094 -1.604 1 88.69 245 SER A N 1
ATOM 1890 C CA . SER A 1 245 ? 0.682 16.969 -1.508 1 88.69 245 SER A CA 1
ATOM 1891 C C . SER A 1 245 ? 0.078 15.812 -0.726 1 88.69 245 SER A C 1
ATOM 1893 O O . SER A 1 245 ? -0.82 16.016 0.094 1 88.69 245 SER A O 1
ATOM 1895 N N . SER A 1 246 ? 0.583 14.641 -1.11 1 89.25 246 SER A N 1
ATOM 1896 C CA . SER A 1 246 ? 0.126 13.453 -0.396 1 89.25 246 SER A CA 1
ATOM 1897 C C . SER A 1 246 ? 1.174 12.344 -0.437 1 89.25 246 SER A C 1
ATOM 1899 O O . SER A 1 246 ? 1.97 12.273 -1.375 1 89.25 246 SER A O 1
ATOM 1901 N N . PHE A 1 247 ? 1.116 11.562 0.636 1 91.25 247 PHE A N 1
ATOM 1902 C CA . PHE A 1 247 ? 1.987 10.391 0.675 1 91.25 247 PHE A CA 1
ATOM 1903 C C . PHE A 1 247 ? 1.311 9.188 0.027 1 91.25 247 PHE A C 1
ATOM 1905 O O . PHE A 1 247 ? 0.125 8.938 0.255 1 91.25 247 PHE A O 1
ATOM 1912 N N . GLU A 1 248 ? 2.109 8.539 -0.825 1 89.75 248 GLU A N 1
ATOM 1913 C CA . GLU A 1 248 ? 1.68 7.297 -1.465 1 89.75 248 GLU A CA 1
ATOM 1914 C C . GLU A 1 248 ? 2.668 6.164 -1.197 1 89.75 248 GLU A C 1
ATOM 1916 O O . GLU A 1 248 ? 3.771 6.402 -0.699 1 89.75 248 GLU A O 1
ATOM 1921 N N . ASN A 1 249 ? 2.219 4.977 -1.508 1 87.44 249 ASN A N 1
ATOM 1922 C CA . ASN A 1 249 ? 3.131 3.848 -1.367 1 87.44 249 ASN A CA 1
ATOM 1923 C C . ASN A 1 249 ? 4.266 3.916 -2.385 1 87.44 249 ASN A C 1
ATOM 1925 O O . ASN A 1 249 ? 4.043 4.238 -3.553 1 87.44 249 ASN A O 1
ATOM 1929 N N . ASP A 1 250 ? 5.422 3.631 -1.852 1 90.75 250 ASP A N 1
ATOM 1930 C CA . ASP A 1 250 ? 6.566 3.559 -2.754 1 90.75 250 ASP A CA 1
ATOM 1931 C C . ASP A 1 250 ? 6.672 2.18 -3.402 1 90.75 250 ASP A C 1
ATOM 1933 O O . ASP A 1 250 ? 7 1.197 -2.736 1 90.75 250 ASP A O 1
ATOM 1937 N N . MET A 1 251 ? 6.457 2.094 -4.68 1 85.62 251 MET A N 1
ATOM 1938 C CA . MET A 1 251 ? 6.465 0.803 -5.363 1 85.62 251 MET A CA 1
ATOM 1939 C C . MET A 1 251 ? 7.82 0.534 -6.008 1 85.62 251 MET A C 1
ATOM 1941 O O . MET A 1 251 ? 8.023 -0.522 -6.605 1 85.62 251 MET A O 1
ATOM 1945 N N . ASP A 1 252 ? 8.789 1.446 -5.766 1 86.62 252 ASP A N 1
ATOM 1946 C CA . ASP A 1 252 ? 10.086 1.289 -6.418 1 86.62 252 ASP A CA 1
ATOM 1947 C C . ASP A 1 252 ? 11.172 0.95 -5.398 1 86.62 252 ASP A C 1
ATOM 1949 O O . ASP A 1 252 ? 12.234 0.433 -5.762 1 86.62 252 ASP A O 1
ATOM 1953 N N . ALA A 1 253 ? 10.859 1.292 -4.176 1 90.38 253 ALA A N 1
ATOM 1954 C CA . ALA A 1 253 ? 11.875 1.061 -3.158 1 90.38 253 ALA A CA 1
ATOM 1955 C C . ALA A 1 253 ? 11.25 0.628 -1.837 1 90.38 253 ALA A C 1
ATOM 1957 O O . ALA A 1 253 ? 10.141 1.055 -1.501 1 90.38 253 ALA A O 1
ATOM 1958 N N . VAL A 1 254 ? 12.062 -0.213 -1.116 1 92.38 254 VAL A N 1
ATOM 1959 C CA . VAL A 1 254 ? 11.586 -0.681 0.18 1 92.38 254 VAL A CA 1
ATOM 1960 C C . VAL A 1 254 ? 12.367 0.007 1.299 1 92.38 254 VAL A C 1
ATOM 1962 O O . VAL A 1 254 ? 13.484 0.482 1.085 1 92.38 254 VAL A O 1
ATOM 1965 N N . GLN A 1 255 ? 11.711 0.038 2.402 1 92 255 GLN A N 1
ATOM 1966 C CA . GLN A 1 255 ? 12.391 0.453 3.625 1 92 255 GLN A CA 1
ATOM 1967 C C . GLN A 1 255 ? 13.055 -0.736 4.316 1 92 255 GLN A C 1
ATOM 1969 O O . GLN A 1 255 ? 12.391 -1.721 4.641 1 92 255 GLN A O 1
ATOM 1974 N N . TRP A 1 256 ? 14.336 -0.588 4.52 1 92.56 256 TRP A N 1
ATOM 1975 C CA . TRP A 1 256 ? 15.055 -1.652 5.207 1 92.56 256 TRP A CA 1
ATOM 1976 C C . TRP A 1 256 ? 15.023 -1.447 6.719 1 92.56 256 TRP A C 1
ATOM 1978 O O . TRP A 1 256 ? 15.406 -0.386 7.215 1 92.56 256 TRP A O 1
ATOM 1988 N N . LYS A 1 257 ? 14.531 -2.35 7.367 1 90.88 257 LYS A N 1
ATOM 1989 C CA . LYS A 1 257 ? 14.461 -2.326 8.828 1 90.88 257 LYS A CA 1
ATOM 1990 C C . LYS A 1 257 ? 15.188 -3.523 9.43 1 90.88 257 LYS A C 1
ATOM 1992 O O . LYS A 1 257 ? 15.086 -4.641 8.922 1 90.88 257 LYS A O 1
ATOM 1997 N N . SER A 1 258 ? 15.875 -3.184 10.453 1 92.69 258 SER A N 1
ATOM 1998 C CA . SER A 1 258 ? 16.5 -4.293 11.164 1 92.69 258 SER A CA 1
ATOM 1999 C C . SER A 1 258 ? 15.453 -5.164 11.852 1 92.69 258 SER A C 1
ATOM 2001 O O . SER A 1 258 ? 14.57 -4.656 12.539 1 92.69 258 SER A O 1
ATOM 2003 N N . GLY A 1 259 ? 15.453 -6.379 11.5 1 93.94 259 GLY A N 1
ATOM 2004 C CA . GLY A 1 259 ? 14.477 -7.312 12.039 1 93.94 259 GLY A CA 1
ATOM 2005 C C . GLY A 1 259 ? 14.523 -8.68 11.375 1 93.94 259 GLY A C 1
ATOM 2006 O O . GLY A 1 259 ? 15.578 -9.117 10.922 1 93.94 259 GLY A O 1
ATOM 2007 N N . PHE A 1 260 ? 13.367 -9.359 11.422 1 95.69 260 PHE A N 1
ATOM 2008 C CA . PHE A 1 260 ? 13.312 -10.711 10.867 1 95.69 260 PHE A CA 1
ATOM 2009 C C . PHE A 1 260 ? 12.742 -10.695 9.453 1 95.69 260 PHE A C 1
ATOM 2011 O O . PHE A 1 260 ? 11.602 -10.281 9.25 1 95.69 260 PHE A O 1
ATOM 2018 N N . ALA A 1 261 ? 13.57 -11.078 8.539 1 96.19 261 ALA A N 1
ATOM 2019 C CA . ALA A 1 261 ? 13.086 -11.266 7.176 1 96.19 261 ALA A CA 1
ATOM 2020 C C . ALA A 1 261 ? 12.531 -12.672 6.977 1 96.19 261 ALA A C 1
ATOM 2022 O O . ALA A 1 261 ? 13.031 -13.633 7.562 1 96.19 261 ALA A O 1
ATOM 2023 N N . SER A 1 262 ? 11.531 -12.773 6.238 1 96.38 262 SER A N 1
ATOM 2024 C CA . SER A 1 262 ? 10.922 -14.07 5.961 1 96.38 262 SER A CA 1
ATOM 2025 C C . SER A 1 262 ? 11.469 -14.68 4.672 1 96.38 262 SER A C 1
ATOM 2027 O O . SER A 1 262 ? 11.547 -13.992 3.648 1 96.38 262 SER A O 1
ATOM 2029 N N . ILE A 1 263 ? 11.812 -15.906 4.73 1 96.69 263 ILE A N 1
ATOM 2030 C CA . ILE A 1 263 ? 12.336 -16.625 3.572 1 96.69 263 ILE A CA 1
ATOM 2031 C C . ILE A 1 263 ? 11.742 -18.031 3.529 1 96.69 263 ILE A C 1
ATOM 2033 O O . ILE A 1 263 ? 11.352 -18.578 4.562 1 96.69 263 ILE A O 1
ATOM 2037 N N . PRO A 1 264 ? 11.625 -18.609 2.398 1 95.44 264 PRO A N 1
ATOM 2038 C CA . PRO A 1 264 ? 11.109 -19.969 2.314 1 95.44 264 PRO A CA 1
ATOM 2039 C C . PRO A 1 264 ? 12.102 -21.016 2.818 1 95.44 264 PRO A C 1
ATOM 2041 O O . PRO A 1 264 ? 13.32 -20.828 2.678 1 95.44 264 PRO A O 1
ATOM 2044 N N . ILE A 1 265 ? 11.578 -22.062 3.389 1 94 265 ILE A N 1
ATOM 2045 C CA . ILE A 1 265 ? 12.398 -23.219 3.758 1 94 265 ILE A CA 1
ATOM 2046 C C . ILE A 1 265 ? 12.672 -24.078 2.523 1 94 265 ILE A C 1
ATOM 2048 O O . ILE A 1 265 ? 11.734 -24.516 1.842 1 94 265 ILE A O 1
ATOM 2052 N N . LEU A 1 266 ? 13.953 -24.328 2.26 1 95.69 266 LEU A N 1
ATOM 2053 C CA . LEU A 1 266 ? 14.305 -25.062 1.049 1 95.69 266 LEU A CA 1
ATOM 2054 C C . LEU A 1 266 ? 15.078 -26.328 1.389 1 95.69 266 LEU A C 1
ATOM 2056 O O . LEU A 1 266 ? 16.062 -26.656 0.729 1 95.69 266 LEU A O 1
ATOM 2060 N N . ASP A 1 267 ? 14.688 -27.062 2.34 1 93.56 267 ASP A N 1
ATOM 2061 C CA . ASP A 1 267 ? 15.344 -28.312 2.701 1 93.56 267 ASP A CA 1
ATOM 2062 C C . ASP A 1 267 ? 14.781 -29.484 1.903 1 93.56 267 ASP A C 1
ATOM 2064 O O . ASP A 1 267 ? 15.469 -30.484 1.686 1 93.56 267 ASP A O 1
ATOM 2068 N N . HIS A 1 268 ? 13.57 -29.422 1.534 1 94.19 268 HIS A N 1
ATOM 2069 C CA . HIS A 1 268 ? 12.914 -30.391 0.668 1 94.19 268 HIS A CA 1
ATOM 2070 C C . HIS A 1 268 ? 11.641 -29.812 0.055 1 94.19 268 HIS A C 1
ATOM 2072 O O . HIS A 1 268 ? 11.305 -28.656 0.294 1 94.19 268 HIS A O 1
ATOM 2078 N N . PHE A 1 269 ? 11.047 -30.594 -0.825 1 94.12 269 PHE A N 1
ATOM 2079 C CA . PHE A 1 269 ? 9.742 -30.219 -1.366 1 94.12 269 PHE A CA 1
ATOM 2080 C C . PHE A 1 269 ? 8.625 -30.625 -0.416 1 94.12 269 PHE A C 1
ATOM 2082 O O . PHE A 1 269 ? 8.453 -31.797 -0.122 1 94.12 269 PHE A O 1
ATOM 2089 N N . TYR A 1 270 ? 7.863 -29.641 -0.002 1 90 270 TYR A N 1
ATOM 2090 C CA . TYR A 1 270 ? 6.797 -29.891 0.958 1 90 270 TYR A CA 1
ATOM 2091 C C . TYR A 1 270 ? 5.512 -30.297 0.248 1 90 270 TYR A C 1
ATOM 2093 O O . TYR A 1 270 ? 5.207 -29.797 -0.836 1 90 270 TYR A O 1
ATOM 2101 N N . PRO A 1 271 ? 4.812 -31.141 0.886 1 81.56 271 PRO A N 1
ATOM 2102 C CA . PRO A 1 271 ? 3.518 -31.5 0.303 1 81.56 271 PRO A CA 1
ATOM 2103 C C . PRO A 1 271 ? 2.518 -30.344 0.332 1 81.56 271 PRO A C 1
ATOM 2105 O O . PRO A 1 271 ? 2.672 -29.406 1.12 1 81.56 271 PRO A O 1
ATOM 2108 N N . GLN A 1 272 ? 1.644 -30.156 -0.687 1 72 272 GLN A N 1
ATOM 2109 C CA . GLN A 1 272 ? 0.675 -29.078 -0.857 1 72 272 GLN A CA 1
ATOM 2110 C C . GLN A 1 272 ? -0.269 -29 0.339 1 72 272 GLN A C 1
ATOM 2112 O O . GLN A 1 272 ? -0.778 -27.922 0.66 1 72 272 GLN A O 1
ATOM 2117 N N . SER A 1 273 ? -0.605 -30.031 1.001 1 57.09 273 SER A N 1
ATOM 2118 C CA . SER A 1 273 ? -1.688 -29.984 1.978 1 57.09 273 SER A CA 1
ATOM 2119 C C . SER A 1 273 ? -1.238 -29.297 3.266 1 57.09 273 SER A C 1
ATOM 2121 O O . SER A 1 273 ? -0.039 -29.156 3.514 1 57.09 273 SER A O 1
ATOM 2123 N N . ASN A 1 274 ? -2.195 -28.406 3.908 1 49.16 274 ASN A N 1
ATOM 2124 C CA . ASN A 1 274 ? -2.035 -27.938 5.281 1 49.16 274 ASN A CA 1
ATOM 2125 C C . ASN A 1 274 ? -1.334 -28.984 6.148 1 49.16 274 ASN A C 1
ATOM 2127 O O . ASN A 1 274 ? -1.155 -28.766 7.352 1 49.16 274 ASN A O 1
ATOM 2131 N N . MET A 1 275 ? -1.24 -30.094 5.555 1 46.56 275 MET A N 1
ATOM 2132 C CA . MET A 1 275 ? -0.683 -31.109 6.453 1 46.56 275 MET A CA 1
ATOM 2133 C C . MET A 1 275 ? 0.842 -31.078 6.418 1 46.56 275 MET A C 1
ATOM 2135 O O . MET A 1 275 ? 1.475 -32.062 6.055 1 46.56 275 MET A O 1
ATOM 2139 N N . VAL A 1 276 ? 1.331 -29.922 6.324 1 46.56 276 VAL A N 1
ATOM 2140 C CA . VAL A 1 276 ? 2.709 -29.484 6.125 1 46.56 276 VAL A CA 1
ATOM 2141 C C . VAL A 1 276 ? 3.656 -30.406 6.902 1 46.56 276 VAL A C 1
ATOM 2143 O O . VAL A 1 276 ? 4.754 -30.719 6.43 1 46.56 276 VAL A O 1
ATOM 2146 N N . PHE A 1 277 ? 3.215 -30.766 8.078 1 46.94 277 PHE A N 1
ATOM 2147 C CA . PHE A 1 277 ? 4.293 -31.297 8.914 1 46.94 277 PHE A CA 1
ATOM 2148 C C . PHE A 1 277 ? 4.402 -32.812 8.773 1 46.94 277 PHE A C 1
ATOM 2150 O O . PHE A 1 277 ? 5.113 -33.469 9.539 1 46.94 277 PHE A O 1
ATOM 2157 N N . ALA A 1 278 ? 3.641 -33.375 7.762 1 52.59 278 ALA A N 1
ATOM 2158 C CA . ALA A 1 278 ? 3.891 -34.812 7.652 1 52.59 278 ALA A CA 1
ATOM 2159 C C . ALA A 1 278 ? 5.148 -35.062 6.832 1 52.59 278 ALA A C 1
ATOM 2161 O O . ALA A 1 278 ? 5.504 -34.281 5.949 1 52.59 278 ALA A O 1
ATOM 2162 N N . LYS A 1 279 ? 6.008 -35.844 7.41 1 62.47 279 LYS A N 1
ATOM 2163 C CA . LYS A 1 279 ? 7.238 -36.25 6.738 1 62.47 279 LYS A CA 1
ATOM 2164 C C . LYS A 1 279 ? 6.977 -36.562 5.273 1 62.47 279 LYS A C 1
ATOM 2166 O O . LYS A 1 279 ? 6.172 -37.469 4.965 1 62.47 279 LYS A O 1
ATOM 2171 N N . ALA A 1 280 ? 7.43 -35.719 4.305 1 71.81 280 ALA A N 1
ATOM 2172 C CA . ALA A 1 280 ? 7.262 -35.906 2.865 1 71.81 280 ALA A CA 1
ATOM 2173 C C . ALA A 1 280 ? 7.992 -37.156 2.381 1 71.81 280 ALA A C 1
ATOM 2175 O O . ALA A 1 280 ? 9.164 -37.344 2.711 1 71.81 280 ALA A O 1
ATOM 2176 N N . SER A 1 281 ? 7.277 -38.062 1.79 1 83.44 281 SER A N 1
ATOM 2177 C CA . SER A 1 281 ? 7.941 -39.219 1.161 1 83.44 281 SER A CA 1
ATOM 2178 C C . SER A 1 281 ? 8.703 -38.781 -0.092 1 83.44 281 SER A C 1
ATOM 2180 O O . SER A 1 281 ? 8.43 -37.719 -0.654 1 83.44 281 SER A O 1
ATOM 2182 N N . TYR A 1 282 ? 9.68 -39.594 -0.427 1 88.44 282 TYR A N 1
ATOM 2183 C CA . TYR A 1 282 ? 10.477 -39.344 -1.622 1 88.44 282 TYR A CA 1
ATOM 2184 C C . TYR A 1 282 ? 9.586 -39.219 -2.855 1 88.44 282 TYR A C 1
ATOM 2186 O O . TYR A 1 282 ? 9.797 -38.344 -3.705 1 88.44 282 TYR A O 1
ATOM 2194 N N . ARG A 1 283 ? 8.57 -40 -2.932 1 88.12 283 ARG A N 1
ATOM 2195 C CA . ARG A 1 283 ? 7.637 -40 -4.051 1 88.12 283 ARG A CA 1
ATOM 2196 C C . ARG A 1 283 ? 6.824 -38.688 -4.082 1 88.12 283 ARG A C 1
ATOM 2198 O O . ARG A 1 283 ? 6.566 -38.156 -5.152 1 88.12 283 ARG A O 1
ATOM 2205 N N . ASP A 1 284 ? 6.531 -38.281 -2.953 1 87.62 284 ASP A N 1
ATOM 2206 C CA . ASP A 1 284 ? 5.766 -37.062 -2.857 1 87.62 284 ASP A CA 1
ATOM 2207 C C . ASP A 1 284 ? 6.609 -35.844 -3.285 1 87.62 284 ASP A C 1
ATOM 2209 O O . ASP A 1 284 ? 6.117 -34.938 -3.967 1 87.62 284 ASP A O 1
ATOM 2213 N N . GLU A 1 285 ? 7.785 -35.906 -2.871 1 93.25 285 GLU A N 1
ATOM 2214 C CA . GLU A 1 285 ? 8.688 -34.812 -3.25 1 93.25 285 GLU A CA 1
ATOM 2215 C C . GLU A 1 285 ? 8.883 -34.75 -4.762 1 93.25 285 GLU A C 1
ATOM 2217 O O . GLU A 1 285 ? 8.898 -33.688 -5.355 1 93.25 285 GLU A O 1
ATOM 2222 N N . GLN A 1 286 ? 9.016 -35.938 -5.371 1 94.94 286 GLN A N 1
ATOM 2223 C CA . GLN A 1 286 ? 9.164 -36 -6.82 1 94.94 286 GLN A CA 1
ATOM 2224 C C . GLN A 1 286 ? 7.934 -35.438 -7.523 1 94.94 286 GLN A C 1
ATOM 2226 O O . GLN A 1 286 ? 8.062 -34.656 -8.484 1 94.94 286 GLN A O 1
ATOM 2231 N N . TYR A 1 287 ? 6.859 -35.75 -6.973 1 93.31 287 TYR A N 1
ATOM 2232 C CA . TYR A 1 287 ? 5.629 -35.281 -7.586 1 93.31 287 TYR A CA 1
ATOM 2233 C C . TYR A 1 287 ? 5.508 -33.75 -7.434 1 93.31 287 TYR A C 1
ATOM 2235 O O . TYR A 1 287 ? 5.102 -33.062 -8.367 1 93.31 287 TYR A O 1
ATOM 2243 N N . MET A 1 288 ? 5.789 -33.312 -6.227 1 93.5 288 MET A N 1
ATOM 2244 C CA . MET A 1 288 ? 5.699 -31.859 -5.98 1 93.5 288 MET A CA 1
ATOM 2245 C C . MET A 1 288 ? 6.648 -31.094 -6.895 1 93.5 288 MET A C 1
ATOM 2247 O O . MET A 1 288 ? 6.27 -30.078 -7.477 1 93.5 288 MET A O 1
ATOM 2251 N N . ALA A 1 289 ? 7.836 -31.594 -6.977 1 97 289 ALA A N 1
ATOM 2252 C CA . ALA A 1 289 ? 8.805 -30.953 -7.863 1 97 289 ALA A CA 1
ATOM 2253 C C . ALA A 1 289 ? 8.297 -30.938 -9.305 1 97 289 ALA A C 1
ATOM 2255 O O . ALA A 1 289 ? 8.445 -29.938 -10.008 1 97 289 ALA A O 1
ATOM 2256 N N . HIS A 1 290 ? 7.734 -31.984 -9.703 1 96.75 290 HIS A N 1
ATOM 2257 C CA . HIS A 1 290 ? 7.172 -32.094 -11.047 1 96.75 290 HIS A CA 1
ATOM 2258 C C . HIS A 1 290 ? 6.066 -31.062 -11.266 1 96.75 290 HIS A C 1
ATOM 2260 O O . HIS A 1 290 ? 6.043 -30.391 -12.289 1 96.75 290 HIS A O 1
ATOM 2266 N N . MET A 1 291 ? 5.266 -31 -10.305 1 94.31 291 MET A N 1
ATOM 2267 C CA . MET A 1 291 ? 4.152 -30.062 -10.398 1 94.31 291 MET A CA 1
ATOM 2268 C C . MET A 1 291 ? 4.652 -28.625 -10.453 1 94.31 291 MET A C 1
ATOM 2270 O O . MET A 1 291 ? 4.223 -27.844 -11.305 1 94.31 291 MET A O 1
ATOM 2274 N N . TYR A 1 292 ? 5.555 -28.312 -9.633 1 96.19 292 TYR A N 1
ATOM 2275 C CA . TYR A 1 292 ? 6.102 -26.969 -9.617 1 96.19 292 TYR A CA 1
ATOM 2276 C C . TYR A 1 292 ? 6.816 -26.641 -10.93 1 96.19 292 TYR A C 1
ATOM 2278 O O . TYR A 1 292 ? 6.699 -25.531 -11.453 1 96.19 292 TYR A O 1
ATOM 2286 N N . GLY A 1 293 ? 7.492 -27.578 -11.414 1 97.44 293 GLY A N 1
ATOM 2287 C CA . GLY A 1 293 ? 8.203 -27.375 -12.672 1 97.44 293 GLY A CA 1
ATOM 2288 C C . GLY A 1 293 ? 7.285 -27.094 -13.844 1 97.44 293 GLY A C 1
ATOM 2289 O O . GLY A 1 293 ? 7.637 -26.328 -14.742 1 97.44 293 GLY A O 1
ATOM 2290 N N . SER A 1 294 ? 6.184 -27.656 -13.812 1 95.06 294 SER A N 1
ATOM 2291 C CA . SER A 1 294 ? 5.25 -27.5 -14.922 1 95.06 294 SER A CA 1
ATOM 2292 C C . SER A 1 294 ? 4.758 -26.062 -15.031 1 95.06 294 SER A C 1
ATOM 2294 O O . SER A 1 294 ? 4.316 -25.625 -16.094 1 95.06 294 SER A O 1
ATOM 2296 N N . PHE A 1 295 ? 4.914 -25.312 -14.016 1 93.75 295 PHE A N 1
ATOM 2297 C CA . PHE A 1 295 ? 4.441 -23.922 -13.992 1 93.75 295 PHE A CA 1
ATOM 2298 C C . PHE A 1 295 ? 5.547 -22.969 -14.422 1 93.75 295 PHE A C 1
ATOM 2300 O O . PHE A 1 295 ? 5.418 -21.75 -14.273 1 93.75 295 PHE A O 1
ATOM 2307 N N . GLY A 1 296 ? 6.559 -23.469 -14.914 1 93.81 296 GLY A N 1
ATOM 2308 C CA . GLY A 1 296 ? 7.742 -22.688 -15.242 1 93.81 296 GLY A CA 1
ATOM 2309 C C . GLY A 1 296 ? 7.426 -21.422 -16.031 1 93.81 296 GLY A C 1
ATOM 2310 O O . GLY A 1 296 ? 7.859 -20.328 -15.648 1 93.81 296 GLY A O 1
ATOM 2311 N N . PHE A 1 297 ? 6.648 -21.5 -16.984 1 91.5 297 PHE A N 1
ATOM 2312 C CA . PHE A 1 297 ? 6.371 -20.344 -17.844 1 91.5 297 PHE A CA 1
ATOM 2313 C C . PHE A 1 297 ? 5.359 -19.422 -17.172 1 91.5 297 PHE A C 1
ATOM 2315 O O . PHE A 1 297 ? 5.309 -18.234 -17.484 1 91.5 297 PHE A O 1
ATOM 2322 N N . ASN A 1 298 ? 4.578 -19.938 -16.266 1 89.31 298 ASN A N 1
ATOM 2323 C CA . ASN A 1 298 ? 3.654 -19.109 -15.508 1 89.31 298 ASN A CA 1
ATOM 2324 C C . ASN A 1 298 ? 4.391 -18.219 -14.516 1 89.31 298 ASN A C 1
ATOM 2326 O O . ASN A 1 298 ? 3.922 -17.125 -14.188 1 89.31 298 ASN A O 1
ATOM 2330 N N . TYR A 1 299 ? 5.559 -18.719 -14.117 1 91.88 299 TYR A N 1
ATOM 2331 C CA . TYR A 1 299 ? 6.398 -17.906 -13.242 1 91.88 299 TYR A CA 1
ATOM 2332 C C . TYR A 1 299 ? 7.066 -16.781 -14.023 1 91.88 299 TYR A C 1
ATOM 2334 O O . TYR A 1 299 ? 7.598 -15.844 -13.43 1 91.88 299 TYR A O 1
ATOM 2342 N N . GLY A 1 300 ? 7.023 -16.844 -15.273 1 91.31 300 GLY A N 1
ATOM 2343 C CA . GLY A 1 300 ? 7.703 -15.883 -16.125 1 91.31 300 GLY A CA 1
ATOM 2344 C C . GLY A 1 300 ? 9.125 -16.266 -16.453 1 91.31 300 GLY A C 1
ATOM 2345 O O . GLY A 1 300 ? 9.898 -16.656 -15.57 1 91.31 300 GLY A O 1
ATOM 2346 N N . VAL A 1 301 ? 9.445 -16.25 -17.719 1 94.56 301 VAL A N 1
ATOM 2347 C CA . VAL A 1 301 ? 10.781 -16.562 -18.203 1 94.56 301 VAL A CA 1
ATOM 2348 C C . VAL A 1 301 ? 11.305 -15.406 -19.047 1 94.56 301 VAL A C 1
ATOM 2350 O O . VAL A 1 301 ? 10.656 -14.984 -20.016 1 94.56 301 VAL A O 1
ATOM 2353 N N . ASP A 1 302 ? 12.453 -14.922 -18.594 1 95 302 ASP A N 1
ATOM 2354 C CA . ASP A 1 302 ? 13.062 -13.82 -19.328 1 95 302 ASP A CA 1
ATOM 2355 C C . ASP A 1 302 ? 14.57 -14.008 -19.453 1 95 302 ASP A C 1
ATOM 2357 O O . ASP A 1 302 ? 15.133 -14.938 -18.875 1 95 302 ASP A O 1
ATOM 2361 N N . LEU A 1 303 ? 15.156 -13.164 -20.203 1 96.06 303 LEU A N 1
ATOM 2362 C CA . LEU A 1 303 ? 16.594 -13.227 -20.422 1 96.06 303 LEU A CA 1
ATOM 2363 C C . LEU A 1 303 ? 17.344 -12.648 -19.234 1 96.06 303 LEU A C 1
ATOM 2365 O O . LEU A 1 303 ? 16.859 -11.742 -18.562 1 96.06 303 LEU A O 1
ATOM 2369 N N . VAL A 1 304 ? 18.516 -13.109 -19.047 1 94.69 304 VAL A N 1
ATOM 2370 C CA . VAL A 1 304 ? 19.375 -12.672 -17.953 1 94.69 304 VAL A CA 1
ATOM 2371 C C . VAL A 1 304 ? 19.703 -11.195 -18.109 1 94.69 304 VAL A C 1
ATOM 2373 O O . VAL A 1 304 ? 19.938 -10.492 -17.125 1 94.69 304 VAL A O 1
ATOM 2376 N N . SER A 1 305 ? 19.641 -10.672 -19.297 1 92.5 305 SER A N 1
ATOM 2377 C CA . SER A 1 305 ? 19.953 -9.266 -19.547 1 92.5 305 SER A CA 1
ATOM 2378 C C . SER A 1 305 ? 18.906 -8.352 -18.906 1 92.5 305 SER A C 1
ATOM 2380 O O . SER A 1 305 ? 19.188 -7.191 -18.609 1 92.5 305 SER A O 1
ATOM 2382 N N . SER A 1 306 ? 17.766 -8.867 -18.609 1 93.12 306 SER A N 1
ATOM 2383 C CA . SER A 1 306 ? 16.672 -8.078 -18.047 1 93.12 306 SER A CA 1
ATOM 2384 C C . SER A 1 306 ? 16.484 -8.391 -16.562 1 93.12 306 SER A C 1
ATOM 2386 O O . SER A 1 306 ? 15.461 -8.031 -15.969 1 93.12 306 SER A O 1
ATOM 2388 N N . GLN A 1 307 ? 17.422 -9 -15.961 1 94.62 307 GLN A N 1
ATOM 2389 C CA . GLN A 1 307 ? 17.297 -9.383 -14.555 1 94.62 307 GLN A CA 1
ATOM 2390 C C . GLN A 1 307 ? 17.234 -8.148 -13.656 1 94.62 307 GLN A C 1
ATOM 2392 O O . GLN A 1 307 ? 17.938 -7.164 -13.891 1 94.62 307 GLN A O 1
ATOM 2397 N N . PRO A 1 308 ? 16.422 -8.203 -12.664 1 93.56 308 PRO A N 1
ATOM 2398 C CA . PRO A 1 308 ? 16.359 -7.078 -11.727 1 93.56 308 PRO A CA 1
ATOM 2399 C C . PRO A 1 308 ? 17.578 -7.004 -10.805 1 93.56 308 PRO A C 1
ATOM 2401 O O . PRO A 1 308 ? 18.203 -8.023 -10.531 1 93.56 308 PRO A O 1
ATOM 2404 N N . ASN A 1 309 ? 17.844 -5.824 -10.398 1 92.75 309 ASN A N 1
ATOM 2405 C CA . ASN A 1 309 ? 18.875 -5.641 -9.391 1 92.75 309 ASN A CA 1
ATOM 2406 C C . ASN A 1 309 ? 18.375 -6.008 -8 1 92.75 309 ASN A C 1
ATOM 2408 O O . ASN A 1 309 ? 17.172 -5.965 -7.738 1 92.75 309 ASN A O 1
ATOM 2412 N N . ALA A 1 310 ? 19.344 -6.422 -7.188 1 93.44 310 ALA A N 1
ATOM 2413 C CA . ALA A 1 310 ? 18.984 -6.656 -5.789 1 93.44 310 ALA A CA 1
ATOM 2414 C C . ALA A 1 310 ? 18.312 -5.43 -5.18 1 93.44 310 ALA A C 1
ATOM 2416 O O . ALA A 1 310 ? 18.75 -4.297 -5.414 1 93.44 310 ALA A O 1
ATOM 2417 N N . GLY A 1 311 ? 17.25 -5.715 -4.504 1 92.25 311 GLY A N 1
ATOM 2418 C CA . GLY A 1 311 ? 16.531 -4.613 -3.873 1 92.25 311 GLY A CA 1
ATOM 2419 C C . GLY A 1 311 ? 15.266 -4.227 -4.609 1 92.25 311 GLY A C 1
ATOM 2420 O O . GLY A 1 311 ? 14.406 -3.541 -4.055 1 92.25 311 GLY A O 1
ATOM 2421 N N . LYS A 1 312 ? 15.188 -4.629 -5.855 1 93.94 312 LYS A N 1
ATOM 2422 C CA . LYS A 1 312 ? 13.961 -4.355 -6.602 1 93.94 312 LYS A CA 1
ATOM 2423 C C . LYS A 1 312 ? 12.773 -5.102 -5.996 1 93.94 312 LYS A C 1
ATOM 2425 O O . LYS A 1 312 ? 12.891 -6.273 -5.637 1 93.94 312 LYS A O 1
ATOM 2430 N N . ILE A 1 313 ? 11.68 -4.371 -5.883 1 93.25 313 ILE A N 1
ATOM 2431 C CA . ILE A 1 313 ? 10.461 -4.973 -5.344 1 93.25 313 ILE A CA 1
ATOM 2432 C C . ILE A 1 313 ? 9.867 -5.941 -6.363 1 93.25 313 ILE A C 1
ATOM 2434 O O . ILE A 1 313 ? 9.758 -5.617 -7.547 1 93.25 313 ILE A O 1
ATOM 2438 N N . TYR A 1 314 ? 9.477 -7.059 -5.871 1 92.5 314 TYR A N 1
ATOM 2439 C CA . TYR A 1 314 ? 8.859 -8.078 -6.711 1 92.5 314 TYR A CA 1
ATOM 2440 C C . TYR A 1 314 ? 7.41 -7.734 -7.012 1 92.5 314 TYR A C 1
ATOM 2442 O O . TYR A 1 314 ? 6.637 -7.426 -6.102 1 92.5 314 TYR A O 1
ATOM 2450 N N . GLN A 1 315 ? 7.125 -7.75 -8.281 1 83.62 315 GLN A N 1
ATOM 2451 C CA . GLN A 1 315 ? 5.742 -7.637 -8.727 1 83.62 315 GLN A CA 1
ATOM 2452 C C . GLN A 1 315 ? 5.25 -8.953 -9.328 1 83.62 315 GLN A C 1
ATOM 2454 O O . GLN A 1 315 ? 6.023 -9.688 -9.938 1 83.62 315 GLN A O 1
ATOM 2459 N N . PRO A 1 316 ? 3.994 -9.156 -9.203 1 77.31 316 PRO A N 1
ATOM 2460 C CA . PRO A 1 316 ? 3.465 -10.414 -9.727 1 77.31 316 PRO A CA 1
ATOM 2461 C C . PRO A 1 316 ? 3.723 -10.586 -11.219 1 77.31 316 PRO A C 1
ATOM 2463 O O . PRO A 1 316 ? 3.795 -11.719 -11.719 1 77.31 316 PRO A O 1
ATOM 2466 N N . GLU A 1 317 ? 3.891 -9.477 -11.883 1 79.75 317 GLU A N 1
ATOM 2467 C CA . GLU A 1 317 ? 4.133 -9.531 -13.32 1 79.75 317 GLU A CA 1
ATOM 2468 C C . GLU A 1 317 ? 5.602 -9.812 -13.625 1 79.75 317 GLU A C 1
ATOM 2470 O O . GLU A 1 317 ? 5.957 -10.141 -14.758 1 79.75 317 GLU A O 1
ATOM 2475 N N . ASP A 1 318 ? 6.391 -9.781 -12.625 1 87.44 318 ASP A N 1
ATOM 2476 C CA . ASP A 1 318 ? 7.824 -9.992 -12.828 1 87.44 318 ASP A CA 1
ATOM 2477 C C . ASP A 1 318 ? 8.133 -11.461 -13.078 1 87.44 318 ASP A C 1
ATOM 2479 O O . ASP A 1 318 ? 7.422 -12.344 -12.578 1 87.44 318 ASP A O 1
ATOM 2483 N N . SER A 1 319 ? 9.164 -11.656 -13.82 1 93.19 319 SER A N 1
ATOM 2484 C CA . SER A 1 319 ? 9.648 -13.008 -14.039 1 93.19 319 SER A CA 1
ATOM 2485 C C . SER A 1 319 ? 10.477 -13.508 -12.859 1 93.19 319 SER A C 1
ATOM 2487 O O . SER A 1 319 ? 11.141 -12.719 -12.188 1 93.19 319 SER A O 1
ATOM 2489 N N . LEU A 1 320 ? 10.406 -14.828 -12.703 1 94.5 320 LEU A N 1
ATOM 2490 C CA . LEU A 1 320 ? 11.195 -15.445 -11.641 1 94.5 320 LEU A CA 1
ATOM 2491 C C . LEU A 1 320 ? 12.328 -16.281 -12.219 1 94.5 320 LEU A C 1
ATOM 2493 O O . LEU A 1 320 ? 13.266 -16.656 -11.5 1 94.5 320 LEU A O 1
ATOM 2497 N N . ILE A 1 321 ? 12.203 -16.594 -13.453 1 96.88 321 ILE A N 1
ATOM 2498 C CA . ILE A 1 321 ? 13.188 -17.453 -14.102 1 96.88 321 ILE A CA 1
ATOM 2499 C C . ILE A 1 321 ? 13.93 -16.672 -15.18 1 96.88 321 ILE A C 1
ATOM 2501 O O . ILE A 1 321 ? 13.305 -16.047 -16.031 1 96.88 321 ILE A O 1
ATOM 2505 N N . TRP A 1 322 ? 15.273 -16.781 -15.148 1 97.69 322 TRP A N 1
ATOM 2506 C CA . TRP A 1 322 ? 16.125 -16.062 -16.094 1 97.69 322 TRP A CA 1
ATOM 2507 C C . TRP A 1 322 ? 17.016 -17.016 -16.875 1 97.69 322 TRP A C 1
ATOM 2509 O O . TRP A 1 322 ? 17.703 -17.844 -16.281 1 97.69 322 TRP A O 1
ATOM 2519 N N . VAL A 1 323 ? 17 -16.844 -18.156 1 97.5 323 VAL A N 1
ATOM 2520 C CA . VAL A 1 323 ? 17.734 -17.797 -18.984 1 97.5 323 VAL A CA 1
ATOM 2521 C C . VAL A 1 323 ? 18.875 -17.094 -19.703 1 97.5 323 VAL A C 1
ATOM 2523 O O . VAL A 1 323 ? 18.734 -15.938 -20.141 1 97.5 323 VAL A O 1
ATOM 2526 N N . ASN A 1 324 ? 19.984 -17.719 -19.734 1 96.75 324 ASN A N 1
ATOM 2527 C CA . ASN A 1 324 ? 21.141 -17.312 -20.547 1 96.75 324 ASN A CA 1
ATOM 2528 C C . ASN A 1 324 ? 21.391 -18.312 -21.688 1 96.75 324 ASN A C 1
ATOM 2530 O O . ASN A 1 324 ? 21.969 -19.375 -21.453 1 96.75 324 ASN A O 1
ATOM 2534 N N . LYS A 1 325 ? 21.109 -18 -22.859 1 91.81 325 LYS A N 1
ATOM 2535 C CA . LYS A 1 325 ? 21.234 -18.891 -24 1 91.81 325 LYS A CA 1
ATOM 2536 C C . LYS A 1 325 ? 22.703 -19.047 -24.406 1 91.81 325 LYS A C 1
ATOM 2538 O O . LYS A 1 325 ? 23.094 -20.109 -24.906 1 91.81 325 LYS A O 1
ATOM 2543 N N . GLU A 1 326 ? 23.453 -18.047 -24.219 1 91.94 326 GLU A N 1
ATOM 2544 C CA . GLU A 1 326 ? 24.859 -18.078 -24.609 1 91.94 326 GLU A CA 1
ATOM 2545 C C . GLU A 1 326 ? 25.656 -19.031 -23.734 1 91.94 326 GLU A C 1
ATOM 2547 O O . GLU A 1 326 ? 26.484 -19.797 -24.234 1 91.94 326 GLU A O 1
ATOM 2552 N N . ASN A 1 327 ? 25.391 -18.984 -22.453 1 93.5 327 ASN A N 1
ATOM 2553 C CA . ASN A 1 327 ? 26.172 -19.781 -21.516 1 93.5 327 ASN A CA 1
ATOM 2554 C C . ASN A 1 327 ? 25.391 -21.016 -21.062 1 93.5 327 ASN A C 1
ATOM 2556 O O . ASN A 1 327 ? 25.844 -21.75 -20.172 1 93.5 327 ASN A O 1
ATOM 2560 N N . ASN A 1 328 ? 24.234 -21.281 -21.5 1 94.25 328 ASN A N 1
ATOM 2561 C CA . ASN A 1 328 ? 23.469 -22.516 -21.359 1 94.25 328 ASN A CA 1
ATOM 2562 C C . ASN A 1 328 ? 23.062 -22.75 -19.906 1 94.25 328 ASN A C 1
ATOM 2564 O O . ASN A 1 328 ? 23.297 -23.828 -19.359 1 94.25 328 ASN A O 1
ATOM 2568 N N . TYR A 1 329 ? 22.438 -21.797 -19.344 1 96.81 329 TYR A N 1
ATOM 2569 C CA . TYR A 1 329 ? 21.922 -22.047 -18 1 96.81 329 TYR A CA 1
ATOM 2570 C C . TYR A 1 329 ? 20.625 -21.266 -17.75 1 96.81 329 TYR A C 1
ATOM 2572 O O . TYR A 1 329 ? 20.312 -20.344 -18.5 1 96.81 329 TYR A O 1
ATOM 2580 N N . ALA A 1 330 ? 19.828 -21.672 -16.859 1 98.06 330 ALA A N 1
ATOM 2581 C CA . ALA A 1 330 ? 18.672 -21 -16.281 1 98.06 330 ALA A CA 1
ATOM 2582 C C . ALA A 1 330 ? 18.891 -20.703 -14.805 1 98.06 330 ALA A C 1
ATOM 2584 O O . ALA A 1 330 ? 19.547 -21.469 -14.094 1 98.06 330 ALA A O 1
ATOM 2585 N N . GLU A 1 331 ? 18.359 -19.578 -14.422 1 98.06 331 GLU A N 1
ATOM 2586 C CA . GLU A 1 331 ? 18.688 -19.125 -13.07 1 98.06 331 GLU A CA 1
ATOM 2587 C C . GLU A 1 331 ? 17.438 -18.625 -12.344 1 98.06 331 GLU A C 1
ATOM 2589 O O . GLU A 1 331 ? 16.484 -18.172 -12.969 1 98.06 331 GLU A O 1
ATOM 2594 N N . PHE A 1 332 ? 17.453 -18.781 -11.016 1 98.19 332 PHE A N 1
ATOM 2595 C CA . PHE A 1 332 ? 16.453 -18.25 -10.094 1 98.19 332 PHE A CA 1
ATOM 2596 C C . PHE A 1 332 ? 17.094 -17.359 -9.047 1 98.19 332 PHE A C 1
ATOM 2598 O O . PHE A 1 332 ? 18.156 -17.672 -8.531 1 98.19 332 PHE A O 1
ATOM 2605 N N . ILE A 1 333 ? 16.484 -16.203 -8.875 1 97.94 333 ILE A N 1
ATOM 2606 C CA . ILE A 1 333 ? 16.938 -15.273 -7.84 1 97.94 333 ILE A CA 1
ATOM 2607 C C . ILE A 1 333 ? 16 -15.352 -6.633 1 97.94 333 ILE A C 1
ATOM 2609 O O . ILE A 1 333 ? 14.789 -15.195 -6.762 1 97.94 333 ILE A O 1
ATOM 2613 N N . PHE A 1 334 ? 16.578 -15.57 -5.508 1 97.88 334 PHE A N 1
ATOM 2614 C CA . PHE A 1 334 ? 15.797 -15.711 -4.285 1 97.88 334 PHE A CA 1
ATOM 2615 C C . PHE A 1 334 ? 15.281 -14.352 -3.814 1 97.88 334 PHE A C 1
ATOM 2617 O O . PHE A 1 334 ? 15.93 -13.328 -4.047 1 97.88 334 PHE A O 1
ATOM 2624 N N . LEU A 1 335 ? 14.148 -14.406 -3.121 1 97.25 335 LEU A N 1
ATOM 2625 C CA . LEU A 1 335 ? 13.5 -13.195 -2.625 1 97.25 335 LEU A CA 1
ATOM 2626 C C . LEU A 1 335 ? 13.414 -13.211 -1.103 1 97.25 335 LEU A C 1
ATOM 2628 O O . LEU A 1 335 ? 13.273 -14.273 -0.493 1 97.25 335 LEU A O 1
ATOM 2632 N N . ASP A 1 336 ? 13.562 -12.047 -0.532 1 96.81 336 ASP A N 1
ATOM 2633 C CA . ASP A 1 336 ? 13.266 -11.828 0.88 1 96.81 336 ASP A CA 1
ATOM 2634 C C . ASP A 1 336 ? 11.938 -11.094 1.058 1 96.81 336 ASP A C 1
ATOM 2636 O O . ASP A 1 336 ? 11.617 -10.18 0.296 1 96.81 336 ASP A O 1
ATOM 2640 N N . SER A 1 337 ? 11.188 -11.555 2.012 1 95.19 337 SER A N 1
ATOM 2641 C CA . SER A 1 337 ? 9.867 -10.969 2.25 1 95.19 337 SER A CA 1
ATOM 2642 C C . SER A 1 337 ? 9.812 -10.273 3.604 1 95.19 337 SER A C 1
ATOM 2644 O O . SER A 1 337 ? 10.672 -10.492 4.457 1 95.19 337 SER A O 1
ATOM 2646 N N . PRO A 1 338 ? 8.844 -9.367 3.762 1 92.88 338 PRO A N 1
ATOM 2647 C CA . PRO A 1 338 ? 8.695 -8.664 5.039 1 92.88 338 PRO A CA 1
ATOM 2648 C C . PRO A 1 338 ? 8.5 -9.617 6.215 1 92.88 338 PRO A C 1
ATOM 2650 O O . PRO A 1 338 ? 8.164 -10.789 6.016 1 92.88 338 PRO A O 1
ATOM 2653 N N . GLU A 1 339 ? 8.703 -9.016 7.355 1 92.81 339 GLU A N 1
ATOM 2654 C CA . GLU A 1 339 ? 8.57 -9.781 8.594 1 92.81 339 GLU A CA 1
ATOM 2655 C C . GLU A 1 339 ? 7.164 -10.359 8.734 1 92.81 339 GLU A C 1
ATOM 2657 O O . GLU A 1 339 ? 6.172 -9.641 8.578 1 92.81 339 GLU A O 1
ATOM 2662 N N . GLY A 1 340 ? 7.156 -11.664 8.922 1 88.56 340 GLY A N 1
ATOM 2663 C CA . GLY A 1 340 ? 5.879 -12.297 9.195 1 88.56 340 GLY A CA 1
ATOM 2664 C C . GLY A 1 340 ? 5.191 -12.812 7.941 1 88.56 340 GLY A C 1
ATOM 2665 O O . GLY A 1 340 ? 4.156 -13.477 8.023 1 88.56 340 GLY A O 1
ATOM 2666 N N . SER A 1 341 ? 5.77 -12.539 6.832 1 88.38 341 SER A N 1
ATOM 2667 C CA . SER A 1 341 ? 5.18 -13.016 5.586 1 88.38 341 SER A CA 1
ATOM 2668 C C . SER A 1 341 ? 5.238 -14.539 5.492 1 88.38 341 SER A C 1
ATOM 2670 O O . SER A 1 341 ? 6.23 -15.156 5.891 1 88.38 341 SER A O 1
ATOM 2672 N N . GLN A 1 342 ? 4.164 -15.102 4.98 1 86.75 342 GLN A N 1
ATOM 2673 C CA . GLN A 1 342 ? 4.121 -16.547 4.797 1 86.75 342 GLN A CA 1
ATOM 2674 C C . GLN A 1 342 ? 4.145 -16.922 3.318 1 86.75 342 GLN A C 1
ATOM 2676 O O . GLN A 1 342 ? 4.023 -18.094 2.963 1 86.75 342 GLN A O 1
ATOM 2681 N N . MET A 1 343 ? 4.242 -15.953 2.494 1 86.69 343 MET A N 1
ATOM 2682 C CA . MET A 1 343 ? 4.316 -16.141 1.049 1 86.69 343 MET A CA 1
ATOM 2683 C C . MET A 1 343 ? 5.016 -14.969 0.377 1 86.69 343 MET A C 1
ATOM 2685 O O . MET A 1 343 ? 5.199 -13.922 0.994 1 86.69 343 MET A O 1
ATOM 2689 N N . LEU A 1 344 ? 5.293 -15.25 -0.849 1 86.31 344 LEU A N 1
ATOM 2690 C CA . LEU A 1 344 ? 5.781 -14.125 -1.641 1 86.31 344 LEU A CA 1
ATOM 2691 C C . LEU A 1 344 ? 4.652 -13.148 -1.952 1 86.31 344 LEU A C 1
ATOM 2693 O O . LEU A 1 344 ? 3.535 -13.57 -2.271 1 86.31 344 LEU A O 1
ATOM 2697 N N . GLY A 1 345 ? 4.918 -11.914 -1.647 1 77.25 345 GLY A N 1
ATOM 2698 C CA . GLY A 1 345 ? 3.846 -10.953 -1.85 1 77.25 345 GLY A CA 1
ATOM 2699 C C . GLY A 1 345 ? 4.336 -9.523 -1.949 1 77.25 345 GLY A C 1
ATOM 2700 O O . GLY A 1 345 ? 5.402 -9.266 -2.512 1 77.25 345 GLY A O 1
ATOM 2701 N N . SER A 1 346 ? 3.422 -8.758 -1.353 1 77.5 346 SER A N 1
ATOM 2702 C CA . SER A 1 346 ? 3.672 -7.324 -1.44 1 77.5 346 SER A CA 1
ATOM 2703 C C . SER A 1 346 ? 4.961 -6.941 -0.719 1 77.5 346 SER A C 1
ATOM 2705 O O . SER A 1 346 ? 5.172 -7.332 0.431 1 77.5 346 SER A O 1
ATOM 2707 N N . PHE A 1 347 ? 5.918 -6.379 -1.411 1 88.44 347 PHE A N 1
ATOM 2708 C CA . PHE A 1 347 ? 7.145 -5.77 -0.912 1 88.44 347 PHE A CA 1
ATOM 2709 C C . PHE A 1 347 ? 8.227 -6.824 -0.689 1 88.44 347 PHE A C 1
ATOM 2711 O O . PHE A 1 347 ? 9.156 -6.609 0.085 1 88.44 347 PHE A O 1
ATOM 2718 N N . SER A 1 348 ? 8.023 -8.055 -1.229 1 93.06 348 SER A N 1
ATOM 2719 C CA . SER A 1 348 ? 9.172 -8.938 -1.369 1 93.06 348 SER A CA 1
ATOM 2720 C C . SER A 1 348 ? 10.211 -8.352 -2.32 1 93.06 348 SER A C 1
ATOM 2722 O O . SER A 1 348 ? 9.859 -7.652 -3.275 1 93.06 348 SER A O 1
ATOM 2724 N N . VAL A 1 349 ? 11.477 -8.672 -2.045 1 96 349 VAL A N 1
ATOM 2725 C CA . VAL A 1 349 ? 12.508 -8.023 -2.846 1 96 349 VAL A CA 1
ATOM 2726 C C . VAL A 1 349 ? 13.484 -9.078 -3.369 1 96 349 VAL A C 1
ATOM 2728 O O . VAL A 1 349 ? 13.805 -10.039 -2.674 1 96 349 VAL A O 1
ATOM 2731 N N . PHE A 1 350 ? 13.969 -8.812 -4.551 1 96.75 350 PHE A N 1
ATOM 2732 C CA . PHE A 1 350 ? 15.016 -9.648 -5.121 1 96.75 350 PHE A CA 1
ATOM 2733 C C . PHE A 1 350 ? 16.328 -9.477 -4.355 1 96.75 350 PHE A C 1
ATOM 2735 O O . PHE A 1 350 ? 16.672 -8.367 -3.965 1 96.75 350 PHE A O 1
ATOM 2742 N N . THR A 1 351 ? 17.016 -10.508 -4.078 1 96.62 351 THR A N 1
ATOM 2743 C CA . THR A 1 351 ? 18.297 -10.469 -3.381 1 96.62 351 THR A CA 1
ATOM 2744 C C . THR A 1 351 ? 19.438 -10.805 -4.332 1 96.62 351 THR A C 1
ATOM 2746 O O . THR A 1 351 ? 19.234 -10.922 -5.543 1 96.62 351 THR A O 1
ATOM 2749 N N . GLU A 1 352 ? 20.656 -10.969 -3.738 1 96.31 352 GLU A N 1
ATOM 2750 C CA . GLU A 1 352 ? 21.828 -11.344 -4.527 1 96.31 352 GLU A CA 1
ATOM 2751 C C . GLU A 1 352 ? 21.969 -12.859 -4.602 1 96.31 352 GLU A C 1
ATOM 2753 O O . GLU A 1 352 ? 22.734 -13.375 -5.418 1 96.31 352 GLU A O 1
ATOM 2758 N N . ARG A 1 353 ? 21.234 -13.523 -3.768 1 97.88 353 ARG A N 1
ATOM 2759 C CA . ARG A 1 353 ? 21.312 -14.977 -3.781 1 97.88 353 ARG A CA 1
ATOM 2760 C C . ARG A 1 353 ? 20.688 -15.547 -5.047 1 97.88 353 ARG A C 1
ATOM 2762 O O . ARG A 1 353 ? 19.547 -15.219 -5.383 1 97.88 353 ARG A O 1
ATOM 2769 N N . ARG A 1 354 ? 21.344 -16.375 -5.707 1 97.69 354 ARG A N 1
ATOM 2770 C CA . ARG A 1 354 ? 20.844 -16.953 -6.949 1 97.69 354 ARG A CA 1
ATOM 2771 C C . ARG A 1 354 ? 21.312 -18.391 -7.113 1 97.69 354 ARG A C 1
ATOM 2773 O O . ARG A 1 354 ? 22.328 -18.781 -6.535 1 97.69 354 ARG A O 1
ATOM 2780 N N . VAL A 1 355 ? 20.641 -19.141 -7.805 1 98.44 355 VAL A N 1
ATOM 2781 C CA . VAL A 1 355 ? 20.984 -20.516 -8.117 1 98.44 355 VAL A CA 1
ATOM 2782 C C . VAL A 1 355 ? 20.75 -20.781 -9.602 1 98.44 355 VAL A C 1
ATOM 2784 O O . VAL A 1 355 ? 19.797 -20.266 -10.195 1 98.44 355 VAL A O 1
ATOM 2787 N N . ASN A 1 356 ? 21.625 -21.516 -10.219 1 98 356 ASN A N 1
ATOM 2788 C CA . ASN A 1 356 ? 21.484 -21.781 -11.648 1 98 356 ASN A CA 1
ATOM 2789 C C . ASN A 1 356 ? 21.469 -23.281 -11.945 1 98 356 ASN A C 1
ATOM 2791 O O . ASN A 1 356 ? 21.906 -24.078 -11.117 1 98 356 ASN A O 1
ATOM 2795 N N . VAL A 1 357 ? 20.891 -23.641 -12.992 1 98.69 357 VAL A N 1
ATOM 2796 C CA . VAL A 1 357 ? 20.906 -24.984 -13.547 1 98.69 357 VAL A CA 1
ATOM 2797 C C . VAL A 1 357 ? 21.672 -25 -14.867 1 98.69 357 VAL A C 1
ATOM 2799 O O . VAL A 1 357 ? 21.438 -24.141 -15.734 1 98.69 357 VAL A O 1
ATOM 2802 N N . THR A 1 358 ? 22.625 -25.859 -14.969 1 98.19 358 THR A N 1
ATOM 2803 C CA . THR A 1 358 ? 23.375 -26.062 -16.203 1 98.19 358 THR A CA 1
ATOM 2804 C C . THR A 1 358 ? 23.062 -27.438 -16.812 1 98.19 358 THR A C 1
ATOM 2806 O O . THR A 1 358 ? 22.531 -28.312 -16.125 1 98.19 358 THR A O 1
ATOM 2809 N N . TYR A 1 359 ? 23.375 -27.562 -18.109 1 97.75 359 TYR A N 1
ATOM 2810 C CA . TYR A 1 359 ? 23.062 -28.812 -18.797 1 97.75 359 TYR A CA 1
ATOM 2811 C C . TYR A 1 359 ? 24.094 -29.109 -19.891 1 97.75 359 TYR A C 1
ATOM 2813 O O . TYR A 1 359 ? 24.688 -28.188 -20.438 1 97.75 359 TYR A O 1
ATOM 2821 N N . GLU A 1 360 ? 24.344 -30.328 -20.078 1 96.69 360 GLU A N 1
ATOM 2822 C CA . GLU A 1 360 ? 25.109 -30.891 -21.188 1 96.69 360 GLU A CA 1
ATOM 2823 C C . GLU A 1 360 ? 24.344 -32.031 -21.875 1 96.69 360 GLU A C 1
ATOM 2825 O O . GLU A 1 360 ? 24.047 -33.031 -21.266 1 96.69 360 GLU A O 1
ATOM 2830 N N . CYS A 1 361 ? 24.031 -31.781 -23.203 1 97.69 361 CYS A N 1
ATOM 2831 C CA . CYS A 1 361 ? 23.156 -32.75 -23.875 1 97.69 361 CYS A CA 1
ATOM 2832 C C . CYS A 1 361 ? 23.828 -33.312 -25.109 1 97.69 361 CYS A C 1
ATOM 2834 O O . CYS A 1 361 ? 24.672 -32.656 -25.719 1 97.69 361 CYS A O 1
ATOM 2836 N N . GLU A 1 362 ? 23.469 -34.562 -25.375 1 97.5 362 GLU A N 1
ATOM 2837 C CA . GLU A 1 362 ? 23.781 -35.25 -26.625 1 97.5 362 GLU A CA 1
ATOM 2838 C C . GLU A 1 362 ? 22.516 -35.625 -27.391 1 97.5 362 GLU A C 1
ATOM 2840 O O . GLU A 1 362 ? 21.484 -35.906 -26.781 1 97.5 362 GLU A O 1
ATOM 2845 N N . THR A 1 363 ? 22.625 -35.5 -28.703 1 97.31 363 THR A N 1
ATOM 2846 C CA . THR A 1 363 ? 21.469 -35.844 -29.531 1 97.31 363 THR A CA 1
ATOM 2847 C C . THR A 1 363 ? 21.797 -37.031 -30.453 1 97.31 363 THR A C 1
ATOM 2849 O O . THR A 1 363 ? 22.938 -37.156 -30.906 1 97.31 363 THR A O 1
ATOM 2852 N N . HIS A 1 364 ? 20.797 -37.875 -30.688 1 97.69 364 HIS A N 1
ATOM 2853 C CA . HIS A 1 364 ? 20.906 -39.062 -31.547 1 97.69 364 HIS A CA 1
ATOM 2854 C C . HIS A 1 364 ? 19.703 -39.188 -32.469 1 97.69 364 HIS A C 1
ATOM 2856 O O . HIS A 1 364 ? 18.562 -38.938 -32.031 1 97.69 364 HIS A O 1
ATOM 2862 N N . ARG A 1 365 ? 19.938 -39.531 -33.656 1 96.5 365 ARG A N 1
ATOM 2863 C CA . ARG A 1 365 ? 18.828 -39.719 -34.594 1 96.5 365 ARG A CA 1
ATOM 2864 C C . ARG A 1 365 ? 18.109 -41.031 -34.344 1 96.5 365 ARG A C 1
ATOM 2866 O O . ARG A 1 365 ? 18.75 -42.062 -34.094 1 96.5 365 ARG A O 1
ATOM 2873 N N . VAL A 1 366 ? 16.812 -40.969 -34.469 1 97.38 366 VAL A N 1
ATOM 2874 C CA . VAL A 1 366 ? 16.031 -42.188 -34.406 1 97.38 366 VAL A CA 1
ATOM 2875 C C . VAL A 1 366 ? 15.797 -42.75 -35.812 1 97.38 366 VAL A C 1
ATOM 2877 O O . VAL A 1 366 ? 15.195 -42.062 -36.656 1 97.38 366 VAL A O 1
ATOM 2880 N N . THR A 1 367 ? 16.109 -44 -36.062 1 95.44 367 THR A N 1
ATOM 2881 C CA . THR A 1 367 ? 16.094 -44.531 -37.438 1 95.44 367 THR A CA 1
ATOM 2882 C C . THR A 1 367 ? 14.844 -45.344 -37.688 1 95.44 367 THR A C 1
ATOM 2884 O O . THR A 1 367 ? 14.367 -45.438 -38.812 1 95.44 367 THR A O 1
ATOM 2887 N N . THR A 1 368 ? 14.398 -45.969 -36.625 1 95 368 THR A N 1
ATOM 2888 C CA . THR A 1 368 ? 13.18 -46.75 -36.75 1 95 368 THR A CA 1
ATOM 2889 C C . THR A 1 368 ? 12.188 -46.438 -35.656 1 95 368 THR A C 1
ATOM 2891 O O . THR A 1 368 ? 12.586 -46.25 -34.5 1 95 368 THR A O 1
ATOM 2894 N N . GLY A 1 369 ? 10.906 -46.344 -36 1 94 369 GLY A N 1
ATOM 2895 C CA . GLY A 1 369 ? 9.852 -46.156 -35.031 1 94 369 GLY A CA 1
ATOM 2896 C C . GLY A 1 369 ? 9.766 -44.719 -34.5 1 94 369 GLY A C 1
ATOM 2897 O O . GLY A 1 369 ? 9.211 -44.469 -33.438 1 94 369 GLY A O 1
ATOM 2898 N N . GLY A 1 370 ? 10.258 -43.781 -35.219 1 94.94 370 GLY A N 1
ATOM 2899 C CA . GLY A 1 370 ? 10.406 -42.438 -34.75 1 94.94 370 GLY A CA 1
ATOM 2900 C C . GLY A 1 370 ? 9.086 -41.688 -34.656 1 94.94 370 GLY A C 1
ATOM 2901 O O . GLY A 1 370 ? 9.008 -40.625 -34.031 1 94.94 370 GLY A O 1
ATOM 2902 N N . ASP A 1 371 ? 8.07 -42.188 -35.219 1 93.5 371 ASP A N 1
ATOM 2903 C CA . ASP A 1 371 ? 6.781 -41.5 -35.219 1 93.5 371 ASP A CA 1
ATOM 2904 C C . ASP A 1 371 ? 6.059 -41.656 -33.906 1 93.5 371 ASP A C 1
ATOM 2906 O O . ASP A 1 371 ? 5.051 -40.969 -33.656 1 93.5 371 ASP A O 1
ATOM 2910 N N . GLY A 1 372 ? 6.516 -42.5 -33 1 90.94 372 GLY A N 1
ATOM 2911 C CA . GLY A 1 372 ? 5.961 -42.625 -31.672 1 90.94 372 GLY A CA 1
ATOM 2912 C C . GLY A 1 372 ? 4.781 -43.594 -31.609 1 90.94 372 GLY A C 1
ATOM 2913 O O . GLY A 1 372 ? 4.012 -43.562 -30.641 1 90.94 372 GLY A O 1
ATOM 2914 N N . THR A 1 373 ? 4.645 -44.469 -32.594 1 89.81 373 THR A N 1
ATOM 2915 C CA . THR A 1 373 ? 3.469 -45.312 -32.656 1 89.81 373 THR A CA 1
ATOM 2916 C C . THR A 1 373 ? 3.83 -46.75 -32.281 1 89.81 373 THR A C 1
ATOM 2918 O O . THR A 1 373 ? 2.947 -47.594 -32.125 1 89.81 373 THR A O 1
ATOM 2921 N N . VAL A 1 374 ? 5.109 -47.031 -32.219 1 89.56 374 VAL A N 1
ATOM 2922 C CA . VAL A 1 374 ? 5.547 -48.375 -31.875 1 89.56 374 VAL A CA 1
ATOM 2923 C C . VAL A 1 374 ? 6.332 -48.344 -30.562 1 89.56 374 VAL A C 1
ATOM 2925 O O . VAL A 1 374 ? 6.98 -47.344 -30.234 1 89.56 374 VAL A O 1
ATOM 2928 N N . PRO A 1 375 ? 6.277 -49.406 -29.781 1 88.25 375 PRO A N 1
ATOM 2929 C CA . PRO A 1 375 ? 6.887 -49.438 -28.453 1 88.25 375 PRO A CA 1
ATOM 2930 C C . PRO A 1 375 ? 8.414 -49.5 -28.5 1 88.25 375 PRO A C 1
ATOM 2932 O O . PRO A 1 375 ? 9.086 -49.219 -27.516 1 88.25 375 PRO A O 1
ATOM 2935 N N . MET A 1 376 ? 8.906 -49.969 -29.672 1 93.5 376 MET A N 1
ATOM 2936 C CA . MET A 1 376 ? 10.359 -50.125 -29.766 1 93.5 376 MET A CA 1
ATOM 2937 C C . MET A 1 376 ? 10.922 -49.188 -30.812 1 93.5 376 MET A C 1
ATOM 2939 O O . MET A 1 376 ? 10.445 -49.156 -31.953 1 93.5 376 MET A O 1
ATOM 2943 N N . ILE A 1 377 ? 11.922 -48.469 -30.391 1 95.69 377 ILE A N 1
ATOM 2944 C CA . ILE A 1 377 ? 12.594 -47.562 -31.328 1 95.69 377 ILE A CA 1
ATOM 2945 C C . ILE A 1 377 ? 14.07 -47.969 -31.438 1 95.69 377 ILE A C 1
ATOM 2947 O O . ILE A 1 377 ? 14.633 -48.562 -30.516 1 95.69 377 ILE A O 1
ATOM 2951 N N . THR A 1 378 ? 14.625 -47.625 -32.594 1 97.25 378 THR A N 1
ATOM 2952 C CA . THR A 1 378 ? 16.062 -47.812 -32.781 1 97.25 378 THR A CA 1
ATOM 2953 C C . THR A 1 378 ? 16.766 -46.438 -32.875 1 97.25 378 THR A C 1
ATOM 2955 O O . THR A 1 378 ? 16.422 -45.625 -33.719 1 97.25 378 THR A O 1
ATOM 2958 N N . VAL A 1 379 ? 17.703 -46.312 -32 1 97.19 379 VAL A N 1
ATOM 2959 C CA . VAL A 1 379 ? 18.438 -45.031 -31.938 1 97.19 379 VAL A CA 1
ATOM 2960 C C . VAL A 1 379 ? 19.875 -45.25 -32.406 1 97.19 379 VAL A C 1
ATOM 2962 O O . VAL A 1 379 ? 20.562 -46.156 -31.953 1 97.19 379 VAL A O 1
ATOM 2965 N N . GLU A 1 380 ? 20.234 -44.375 -33.281 1 95.69 380 GLU A N 1
ATOM 2966 C CA . GLU A 1 380 ? 21.594 -44.469 -33.844 1 95.69 380 GLU A CA 1
ATOM 2967 C C . GLU A 1 380 ? 22.641 -44.312 -32.75 1 95.69 380 GLU A C 1
ATOM 2969 O O . GLU A 1 380 ? 22.625 -43.344 -32 1 95.69 380 GLU A O 1
ATOM 2974 N N . GLY A 1 381 ? 23.531 -45.25 -32.688 1 93.69 381 GLY A N 1
ATOM 2975 C CA . GLY A 1 381 ? 24.641 -45.156 -31.734 1 93.69 381 GLY A CA 1
ATOM 2976 C C . GLY A 1 381 ? 24.312 -45.719 -30.375 1 93.69 381 GLY A C 1
ATOM 2977 O O . GLY A 1 381 ? 25.203 -45.906 -29.531 1 93.69 381 GLY A O 1
ATOM 2978 N N . ILE A 1 382 ? 23.062 -45.938 -30.078 1 94.19 382 ILE A N 1
ATOM 2979 C CA . ILE A 1 382 ? 22.656 -46.406 -28.766 1 94.19 382 ILE A CA 1
ATOM 2980 C C . ILE A 1 382 ? 22.047 -47.812 -28.875 1 94.19 382 ILE A C 1
ATOM 2982 O O . ILE A 1 382 ? 22.391 -48.719 -28.109 1 94.19 382 ILE A O 1
ATOM 2986 N N . GLY A 1 383 ? 21.156 -48 -29.891 1 95.12 383 GLY A N 1
ATOM 2987 C CA . GLY A 1 383 ? 20.484 -49.25 -30.094 1 95.12 383 GLY A CA 1
ATOM 2988 C C . GLY A 1 383 ? 18.984 -49.188 -29.875 1 95.12 383 GLY A C 1
ATOM 2989 O O . GLY A 1 383 ? 18.375 -48.125 -30.109 1 95.12 383 GLY A O 1
ATOM 2990 N N . ASP A 1 384 ? 18.438 -50.344 -29.516 1 94.62 384 ASP A N 1
ATOM 2991 C CA . ASP A 1 384 ? 16.984 -50.406 -29.359 1 94.62 384 ASP A CA 1
ATOM 2992 C C . ASP A 1 384 ? 16.562 -49.969 -27.953 1 94.62 384 ASP A C 1
ATOM 2994 O O . ASP A 1 384 ? 17.188 -50.344 -26.969 1 94.62 384 ASP A O 1
ATOM 2998 N N . ILE A 1 385 ? 15.617 -49.125 -27.969 1 92.94 385 ILE A N 1
ATOM 2999 C CA . ILE A 1 385 ? 15.062 -48.625 -26.719 1 92.94 385 ILE A CA 1
ATOM 3000 C C . ILE A 1 385 ? 13.562 -48.938 -26.672 1 92.94 385 ILE A C 1
ATOM 3002 O O . ILE A 1 385 ? 12.836 -48.688 -27.641 1 92.94 385 ILE A O 1
ATOM 3006 N N . THR A 1 386 ? 13.133 -49.5 -25.594 1 90.19 386 THR A N 1
ATOM 3007 C CA . THR A 1 386 ? 11.711 -49.75 -25.391 1 90.19 386 THR A CA 1
ATOM 3008 C C . THR A 1 386 ? 11.039 -48.562 -24.719 1 90.19 386 THR A C 1
ATOM 3010 O O . THR A 1 386 ? 11.461 -48.094 -23.656 1 90.19 386 THR A O 1
ATOM 3013 N N . LEU A 1 387 ? 9.992 -48.125 -25.375 1 87.5 387 LEU A N 1
ATOM 3014 C CA . LEU A 1 387 ? 9.258 -46.969 -24.859 1 87.5 387 LEU A CA 1
ATOM 3015 C C . LEU A 1 387 ? 8.227 -47.406 -23.828 1 87.5 387 LEU A C 1
ATOM 3017 O O . LEU A 1 387 ? 7.605 -48.469 -23.969 1 87.5 387 LEU A O 1
ATOM 3021 N N . SER A 1 388 ? 8.109 -46.531 -22.844 1 81.62 388 SER A N 1
ATOM 3022 C CA . SER A 1 388 ? 7.09 -46.812 -21.828 1 81.62 388 SER A CA 1
ATOM 3023 C C . SER A 1 388 ? 5.695 -46.469 -22.344 1 81.62 388 SER A C 1
ATOM 3025 O O . SER A 1 388 ? 4.699 -47.031 -21.891 1 81.62 388 SER A O 1
ATOM 3027 N N . GLN A 1 389 ? 5.629 -45.5 -23.203 1 83.56 389 GLN A N 1
ATOM 3028 C CA . GLN A 1 389 ? 4.367 -45.062 -23.797 1 83.56 389 GLN A CA 1
ATOM 3029 C C . GLN A 1 389 ? 4.566 -44.594 -25.234 1 83.56 389 GLN A C 1
ATOM 3031 O O . GLN A 1 389 ? 5.574 -43.969 -25.562 1 83.56 389 GLN A O 1
ATOM 3036 N N . THR A 1 390 ? 3.559 -45.031 -26.031 1 86.69 390 THR A N 1
ATOM 3037 C CA . THR A 1 390 ? 3.619 -44.625 -27.438 1 86.69 390 THR A CA 1
ATOM 3038 C C . THR A 1 390 ? 2.652 -43.469 -27.703 1 86.69 390 THR A C 1
ATOM 3040 O O . THR A 1 390 ? 1.435 -43.656 -27.641 1 86.69 390 THR A O 1
ATOM 3043 N N . VAL A 1 391 ? 3.197 -42.312 -27.906 1 89.31 391 VAL A N 1
ATOM 3044 C CA . VAL A 1 391 ? 2.4 -41.125 -28.219 1 89.31 391 VAL A CA 1
ATOM 3045 C C . VAL A 1 391 ? 3.023 -40.375 -29.406 1 89.31 391 VAL A C 1
ATOM 3047 O O . VAL A 1 391 ? 4.191 -40 -29.344 1 89.31 391 VAL A O 1
ATOM 3050 N N . ALA A 1 392 ? 2.197 -40.219 -30.453 1 91.19 392 ALA A N 1
ATOM 3051 C CA . ALA A 1 392 ? 2.689 -39.469 -31.625 1 91.19 392 ALA A CA 1
ATOM 3052 C C . ALA A 1 392 ? 2.75 -37.969 -31.344 1 91.19 392 ALA A C 1
ATOM 3054 O O . ALA A 1 392 ? 2.01 -37.469 -30.5 1 91.19 392 ALA A O 1
ATOM 3055 N N . ASP A 1 393 ? 3.654 -37.312 -32 1 90.88 393 ASP A N 1
ATOM 3056 C CA . ASP A 1 393 ? 3.791 -35.875 -31.953 1 90.88 393 ASP A CA 1
ATOM 3057 C C . ASP A 1 393 ? 3.875 -35.375 -30.5 1 90.88 393 ASP A C 1
ATOM 3059 O O . ASP A 1 393 ? 3.088 -34.531 -30.078 1 90.88 393 ASP A O 1
ATOM 3063 N N . SER A 1 394 ? 4.82 -35.938 -29.828 1 93.19 394 SER A N 1
ATOM 3064 C CA . SER A 1 394 ? 5.031 -35.656 -28.422 1 93.19 394 SER A CA 1
ATOM 3065 C C . SER A 1 394 ? 6.5 -35.781 -28.031 1 93.19 394 SER A C 1
ATOM 3067 O O . SER A 1 394 ? 7.316 -36.25 -28.844 1 93.19 394 SER A O 1
ATOM 3069 N N . THR A 1 395 ? 6.812 -35.281 -26.953 1 95.38 395 THR A N 1
ATOM 3070 C CA . THR A 1 395 ? 8.117 -35.531 -26.359 1 95.38 395 THR A CA 1
ATOM 3071 C C . THR A 1 395 ? 7.98 -36.25 -25.031 1 95.38 395 THR A C 1
ATOM 3073 O O . THR A 1 395 ? 7.242 -35.812 -24.141 1 95.38 395 THR A O 1
ATOM 3076 N N . THR A 1 396 ? 8.656 -37.375 -24.906 1 95.56 396 THR A N 1
ATOM 3077 C CA . THR A 1 396 ? 8.641 -38.125 -23.672 1 95.56 396 THR A CA 1
ATOM 3078 C C . THR A 1 396 ? 9.977 -38 -22.938 1 95.56 396 THR A C 1
ATOM 3080 O O . THR A 1 396 ? 11.023 -38.344 -23.484 1 95.56 396 THR A O 1
ATOM 3083 N N . PHE A 1 397 ? 9.891 -37.5 -21.781 1 97.5 397 PHE A N 1
ATOM 3084 C CA . PHE A 1 397 ? 11.062 -37.469 -20.922 1 97.5 397 PHE A CA 1
ATOM 3085 C C . PHE A 1 397 ? 11.109 -38.656 -19.984 1 97.5 397 PHE A C 1
ATOM 3087 O O . PHE A 1 397 ? 10.078 -39.094 -19.469 1 97.5 397 PHE A O 1
ATOM 3094 N N . LEU A 1 398 ? 12.336 -39.188 -19.75 1 96.88 398 LEU A N 1
ATOM 3095 C CA . LEU A 1 398 ? 12.43 -40.375 -18.891 1 96.88 398 LEU A CA 1
ATOM 3096 C C . LEU A 1 398 ? 13.758 -40.406 -18.125 1 96.88 398 LEU A C 1
ATOM 3098 O O . LEU A 1 398 ? 14.719 -39.75 -18.547 1 96.88 398 LEU A O 1
ATOM 3102 N N . THR A 1 399 ? 13.719 -41 -17.047 1 97.25 399 THR A N 1
ATOM 3103 C CA . THR A 1 399 ? 14.906 -41.344 -16.266 1 97.25 399 THR A CA 1
ATOM 3104 C C . THR A 1 399 ? 14.953 -42.844 -15.961 1 97.25 399 THR A C 1
ATOM 3106 O O . THR A 1 399 ? 13.93 -43.438 -15.664 1 97.25 399 THR A O 1
ATOM 3109 N N . LYS A 1 400 ? 16.109 -43.312 -16.094 1 94.25 400 LYS A N 1
ATOM 3110 C CA . LYS A 1 400 ? 16.312 -44.719 -15.734 1 94.25 400 LYS A CA 1
ATOM 3111 C C . LYS A 1 400 ? 16.578 -44.875 -14.234 1 94.25 400 LYS A C 1
ATOM 3113 O O . LYS A 1 400 ? 16.609 -43.875 -13.5 1 94.25 400 LYS A O 1
ATOM 3118 N N . GLU A 1 401 ? 16.641 -46.062 -13.828 1 89.56 401 GLU A N 1
ATOM 3119 C CA . GLU A 1 401 ? 16.844 -46.344 -12.406 1 89.56 401 GLU A CA 1
ATOM 3120 C C . GLU A 1 401 ? 18.125 -45.688 -11.906 1 89.56 401 GLU A C 1
ATOM 3122 O O . GLU A 1 401 ? 18.125 -45.031 -10.852 1 89.56 401 GLU A O 1
ATOM 3127 N N . LYS A 1 402 ? 19.172 -45.906 -12.664 1 90.38 402 LYS A N 1
ATOM 3128 C CA . LYS A 1 402 ? 20.422 -45.25 -12.328 1 90.38 402 LYS A CA 1
ATOM 3129 C C . LYS A 1 402 ? 20.609 -43.938 -13.125 1 90.38 402 LYS A C 1
ATOM 3131 O O . LYS A 1 402 ? 21.344 -43.938 -14.117 1 90.38 402 LYS A O 1
ATOM 3136 N N . HIS A 1 403 ? 20.016 -42.906 -12.664 1 93.62 403 HIS A N 1
ATOM 3137 C CA . HIS A 1 403 ? 20.047 -41.688 -13.422 1 93.62 403 HIS A CA 1
ATOM 3138 C C . HIS A 1 403 ? 20.938 -40.656 -12.758 1 93.62 403 HIS A C 1
ATOM 3140 O O . HIS A 1 403 ? 20.984 -39.5 -13.18 1 93.62 403 HIS A O 1
ATOM 3146 N N . MET A 1 404 ? 21.672 -41.031 -11.758 1 94.44 404 MET A N 1
ATOM 3147 C CA . MET A 1 404 ? 22.594 -40.125 -11.117 1 94.44 404 MET A CA 1
ATOM 3148 C C . MET A 1 404 ? 23.891 -40 -11.914 1 94.44 404 MET A C 1
ATOM 3150 O O . MET A 1 404 ? 24.406 -41 -12.43 1 94.44 404 MET A O 1
ATOM 3154 N N . CYS A 1 405 ? 24.328 -38.844 -11.961 1 95.19 405 CYS A N 1
ATOM 3155 C CA . CYS A 1 405 ? 25.625 -38.656 -12.625 1 95.19 405 CYS A CA 1
ATOM 3156 C C . CYS A 1 405 ? 26.75 -39.25 -11.805 1 95.19 405 CYS A C 1
ATOM 3158 O O . CYS A 1 405 ? 26.656 -39.344 -10.578 1 95.19 405 CYS A O 1
ATOM 3160 N N . ALA A 1 406 ? 27.812 -39.75 -12.336 1 89.62 406 ALA A N 1
ATOM 3161 C CA . ALA A 1 406 ? 28.906 -40.5 -11.695 1 89.62 406 ALA A CA 1
ATOM 3162 C C . ALA A 1 406 ? 29.594 -39.625 -10.641 1 89.62 406 ALA A C 1
ATOM 3164 O O . ALA A 1 406 ? 29.906 -40.125 -9.547 1 89.62 406 ALA A O 1
ATOM 3165 N N . ASN A 1 407 ? 29.875 -38.438 -10.742 1 87.44 407 ASN A N 1
ATOM 3166 C CA . ASN A 1 407 ? 30.688 -37.688 -9.797 1 87.44 407 ASN A CA 1
ATOM 3167 C C . ASN A 1 407 ? 29.984 -36.406 -9.375 1 87.44 407 ASN A C 1
ATOM 3169 O O . ASN A 1 407 ? 30.641 -35.406 -9.039 1 87.44 407 ASN A O 1
ATOM 3173 N N . ASN A 1 408 ? 28.781 -36.469 -9.352 1 93.81 408 ASN A N 1
ATOM 3174 C CA . ASN A 1 408 ? 28.062 -35.25 -8.984 1 93.81 408 ASN A CA 1
ATOM 3175 C C . ASN A 1 408 ? 26.672 -35.594 -8.43 1 93.81 408 ASN A C 1
ATOM 3177 O O . ASN A 1 408 ? 25.766 -35.969 -9.18 1 93.81 408 ASN A O 1
ATOM 3181 N N . ARG A 1 409 ? 26.438 -35.344 -7.164 1 94.5 409 ARG A N 1
ATOM 3182 C CA . ARG A 1 409 ? 25.203 -35.719 -6.477 1 94.5 409 ARG A CA 1
ATOM 3183 C C . ARG A 1 409 ? 24.078 -34.75 -6.789 1 94.5 409 ARG A C 1
ATOM 3185 O O . ARG A 1 409 ? 22.922 -35 -6.449 1 94.5 409 ARG A O 1
ATOM 3192 N N . ARG A 1 410 ? 24.359 -33.688 -7.465 1 97.62 410 ARG A N 1
ATOM 3193 C CA . ARG A 1 410 ? 23.344 -32.688 -7.777 1 97.62 410 ARG A CA 1
ATOM 3194 C C . ARG A 1 410 ? 22.953 -32.719 -9.25 1 97.62 410 ARG A C 1
ATOM 3196 O O . ARG A 1 410 ? 22.297 -31.812 -9.758 1 97.62 410 ARG A O 1
ATOM 3203 N N . CYS A 1 411 ? 23.422 -33.812 -9.852 1 98.06 411 CYS A N 1
ATOM 3204 C CA . CYS A 1 411 ? 23.219 -34 -11.289 1 98.06 411 CYS A CA 1
ATOM 3205 C C . CYS A 1 411 ? 22.391 -35.219 -11.578 1 98.06 411 CYS A C 1
ATOM 3207 O O . CYS A 1 411 ? 22.531 -36.25 -10.906 1 98.06 411 CYS A O 1
ATOM 3209 N N . SER A 1 412 ? 21.484 -35.062 -12.547 1 98.31 412 SER A N 1
ATOM 3210 C CA . SER A 1 412 ? 20.688 -36.188 -13.023 1 98.31 412 SER A CA 1
ATOM 3211 C C . SER A 1 412 ? 20.797 -36.375 -14.531 1 98.31 412 SER A C 1
ATOM 3213 O O . SER A 1 412 ? 20.891 -35.375 -15.266 1 98.31 412 SER A O 1
ATOM 3215 N N . ILE A 1 413 ? 20.797 -37.594 -14.891 1 98.25 413 ILE A N 1
ATOM 3216 C CA . ILE A 1 413 ? 20.734 -37.906 -16.312 1 98.25 413 ILE A CA 1
ATOM 3217 C C . ILE A 1 413 ? 19.281 -38.062 -16.75 1 98.25 413 ILE A C 1
ATOM 3219 O O . ILE A 1 413 ? 18.562 -38.906 -16.266 1 98.25 413 ILE A O 1
ATOM 3223 N N . VAL A 1 414 ? 18.875 -37.156 -17.625 1 98.56 414 VAL A N 1
ATOM 3224 C CA . VAL A 1 414 ? 17.516 -37.188 -18.141 1 98.56 414 VAL A CA 1
ATOM 3225 C C . VAL A 1 414 ? 17.547 -37.438 -19.656 1 98.56 414 VAL A C 1
ATOM 3227 O O . VAL A 1 414 ? 18.328 -36.812 -20.391 1 98.56 414 VAL A O 1
ATOM 3230 N N . GLU A 1 415 ? 16.734 -38.344 -20.062 1 97.62 415 GLU A N 1
ATOM 3231 C CA . GLU A 1 415 ? 16.609 -38.656 -21.484 1 97.62 415 GLU A CA 1
ATOM 3232 C C . GLU A 1 415 ? 15.273 -38.188 -22.047 1 97.62 415 GLU A C 1
ATOM 3234 O O . GLU A 1 415 ? 14.336 -37.906 -21.281 1 97.62 415 GLU A O 1
ATOM 3239 N N . ALA A 1 416 ? 15.312 -37.969 -23.359 1 97.81 416 ALA A N 1
ATOM 3240 C CA . ALA A 1 416 ? 14.086 -37.5 -23.984 1 97.81 416 ALA A CA 1
ATOM 3241 C C . ALA A 1 416 ? 13.938 -38.094 -25.391 1 97.81 416 ALA A C 1
ATOM 3243 O O . ALA A 1 416 ? 14.914 -38.156 -26.141 1 97.81 416 ALA A O 1
ATOM 3244 N N . PHE A 1 417 ? 12.758 -38.531 -25.656 1 97.12 417 PHE A N 1
ATOM 3245 C CA . PHE A 1 417 ? 12.406 -38.969 -27 1 97.12 417 PHE A CA 1
ATOM 3246 C C . PHE A 1 417 ? 11.414 -38.031 -27.656 1 97.12 417 PHE A C 1
ATOM 3248 O O . PHE A 1 417 ? 10.297 -37.844 -27.172 1 97.12 417 PHE A O 1
ATOM 3255 N N . GLU A 1 418 ? 11.859 -37.438 -28.75 1 97.44 418 GLU A N 1
ATOM 3256 C CA . GLU A 1 418 ? 11.008 -36.562 -29.562 1 97.44 418 GLU A CA 1
ATOM 3257 C C . GLU A 1 418 ? 10.422 -37.312 -30.75 1 97.44 418 GLU A C 1
ATOM 3259 O O . GLU A 1 418 ? 11.117 -37.531 -31.75 1 97.44 418 GLU A O 1
ATOM 3264 N N . SER A 1 419 ? 9.18 -37.625 -30.641 1 95.88 419 SER A N 1
ATOM 3265 C CA . SER A 1 419 ? 8.523 -38.375 -31.719 1 95.88 419 SER A CA 1
ATOM 3266 C C . SER A 1 419 ? 8.133 -37.438 -32.844 1 95.88 419 SER A C 1
ATOM 3268 O O . SER A 1 419 ? 7.645 -36.312 -32.625 1 95.88 419 SER A O 1
ATOM 3270 N N . SER A 1 420 ? 8.422 -37.812 -33.938 1 94.56 420 SER A N 1
ATOM 3271 C CA . SER A 1 420 ? 8.094 -37.094 -35.188 1 94.56 420 SER A CA 1
ATOM 3272 C C . SER A 1 420 ? 8.062 -38.062 -36.375 1 94.56 420 SER A C 1
ATOM 3274 O O . SER A 1 420 ? 8.852 -39 -36.438 1 94.56 420 SER A O 1
ATOM 3276 N N . SER A 1 421 ? 7.148 -37.75 -37.219 1 91.75 421 SER A N 1
ATOM 3277 C CA . SER A 1 421 ? 7.09 -38.562 -38.438 1 91.75 421 SER A CA 1
ATOM 3278 C C . SER A 1 421 ? 8.211 -38.219 -39.406 1 91.75 421 SER A C 1
ATOM 3280 O O . SER A 1 421 ? 8.609 -39.031 -40.25 1 91.75 421 SER A O 1
ATOM 3282 N N . THR A 1 422 ? 8.719 -37.094 -39.219 1 91.25 422 THR A N 1
ATOM 3283 C CA . THR A 1 422 ? 9.688 -36.625 -40.219 1 91.25 422 THR A CA 1
ATOM 3284 C C . THR A 1 422 ? 11.078 -36.531 -39.594 1 91.25 422 THR A C 1
ATOM 3286 O O . THR A 1 422 ? 12.07 -36.938 -40.219 1 91.25 422 THR A O 1
ATOM 3289 N N . ASP A 1 423 ? 11.141 -36.031 -38.438 1 93.44 423 ASP A N 1
ATOM 3290 C CA . ASP A 1 423 ? 12.438 -35.719 -37.844 1 93.44 423 ASP A CA 1
ATOM 3291 C C . ASP A 1 423 ? 12.469 -36.125 -36.344 1 93.44 423 ASP A C 1
ATOM 3293 O O . ASP A 1 423 ? 12.57 -35.281 -35.469 1 93.44 423 ASP A O 1
ATOM 3297 N N . PRO A 1 424 ? 12.438 -37.438 -36.094 1 96.69 424 PRO A N 1
ATOM 3298 C CA . PRO A 1 424 ? 12.469 -37.906 -34.688 1 96.69 424 PRO A CA 1
ATOM 3299 C C . PRO A 1 424 ? 13.875 -37.906 -34.125 1 96.69 424 PRO A C 1
ATOM 3301 O O . PRO A 1 424 ? 14.852 -38.188 -34.812 1 96.69 424 PRO A O 1
ATOM 3304 N N . TRP A 1 425 ? 14 -37.562 -32.844 1 97.56 425 TRP A N 1
ATOM 3305 C CA . TRP A 1 425 ? 15.297 -37.438 -32.188 1 97.56 425 TRP A CA 1
ATOM 3306 C C . TRP A 1 425 ? 15.25 -38.031 -30.797 1 97.56 425 TRP A C 1
ATOM 3308 O O . TRP A 1 425 ? 14.18 -38.094 -30.188 1 97.56 425 TRP A O 1
ATOM 3318 N N . TYR A 1 426 ? 16.391 -38.469 -30.312 1 97.69 426 TYR A N 1
ATOM 3319 C CA . TYR A 1 426 ? 16.609 -38.969 -28.953 1 97.69 426 TYR A CA 1
ATOM 3320 C C . TYR A 1 426 ? 17.719 -38.156 -28.281 1 97.69 426 TYR A C 1
ATOM 3322 O O . TYR A 1 426 ? 18.766 -37.906 -28.891 1 97.69 426 TYR A O 1
ATOM 3330 N N . TYR A 1 427 ? 17.438 -37.75 -27.062 1 98.12 427 TYR A N 1
ATOM 3331 C CA . TYR A 1 427 ? 18.391 -36.906 -26.344 1 98.12 427 TYR A CA 1
ATOM 3332 C C . TYR A 1 427 ? 18.812 -37.531 -25.031 1 98.12 427 TYR A C 1
ATOM 3334 O O . TYR A 1 427 ? 18.031 -38.219 -24.391 1 98.12 427 TYR A O 1
ATOM 3342 N N . ILE A 1 428 ? 20.031 -37.344 -24.609 1 97.81 428 ILE A N 1
ATOM 3343 C CA . ILE A 1 428 ? 20.562 -37.656 -23.297 1 97.81 428 ILE A CA 1
ATOM 3344 C C . ILE A 1 428 ? 21.234 -36.438 -22.688 1 97.81 428 ILE A C 1
ATOM 3346 O O . ILE A 1 428 ? 22.203 -35.906 -23.25 1 97.81 428 ILE A O 1
ATOM 3350 N N . CYS A 1 429 ? 20.719 -36 -21.609 1 98.19 429 CYS A N 1
ATOM 3351 C CA . CYS A 1 429 ? 21.203 -34.75 -21.047 1 98.19 429 CYS A CA 1
ATOM 3352 C C . CYS A 1 429 ? 21.609 -34.938 -19.578 1 98.19 429 CYS A C 1
ATOM 3354 O O . CYS A 1 429 ? 20.922 -35.625 -18.828 1 98.19 429 CYS A O 1
ATOM 3356 N N . ASN A 1 430 ? 22.75 -34.375 -19.188 1 98 430 ASN A N 1
ATOM 3357 C CA . ASN A 1 430 ? 23.125 -34.188 -17.797 1 98 430 ASN A CA 1
ATOM 3358 C C . ASN A 1 430 ? 22.688 -32.812 -17.281 1 98 430 ASN A C 1
ATOM 3360 O O . ASN A 1 430 ? 23.203 -31.781 -17.734 1 98 430 ASN A O 1
ATOM 3364 N N . VAL A 1 431 ? 21.766 -32.781 -16.438 1 98.56 431 VAL A N 1
ATOM 3365 C CA . VAL A 1 431 ? 21.25 -31.547 -15.875 1 98.56 431 VAL A CA 1
ATOM 3366 C C . VAL A 1 431 ? 21.75 -31.391 -14.445 1 98.56 431 VAL A C 1
ATOM 3368 O O . VAL A 1 431 ? 21.562 -32.281 -13.609 1 98.56 431 VAL A O 1
ATOM 3371 N N . THR A 1 432 ? 22.359 -30.25 -14.141 1 98.5 432 THR A N 1
ATOM 3372 C CA . THR A 1 432 ? 23 -30.031 -12.844 1 98.5 432 THR A CA 1
ATOM 3373 C C . THR A 1 432 ? 22.484 -28.75 -12.188 1 98.5 432 THR A C 1
ATOM 3375 O O . THR A 1 432 ? 22.453 -27.688 -12.82 1 98.5 432 THR A O 1
ATOM 3378 N N . LEU A 1 433 ? 22.047 -28.906 -10.977 1 98.69 433 LEU A N 1
ATOM 3379 C CA . LEU A 1 433 ? 21.703 -27.734 -10.172 1 98.69 433 LEU A CA 1
ATOM 3380 C C . LEU A 1 433 ? 22.906 -27.25 -9.375 1 98.69 433 LEU A C 1
ATOM 3382 O O . LEU A 1 433 ? 23.484 -28.016 -8.602 1 98.69 433 LEU A O 1
ATOM 3386 N N . GLY A 1 434 ? 23.281 -26.047 -9.57 1 97.88 434 GLY A N 1
ATOM 3387 C CA . GLY A 1 434 ? 24.406 -25.484 -8.844 1 97.88 434 GLY A CA 1
ATOM 3388 C C . GLY A 1 434 ? 24.094 -25.188 -7.387 1 97.88 434 GLY A C 1
ATOM 3389 O O . GLY A 1 434 ? 22.969 -25.422 -6.934 1 97.88 434 GLY A O 1
ATOM 3390 N N . VAL A 1 435 ? 25.172 -24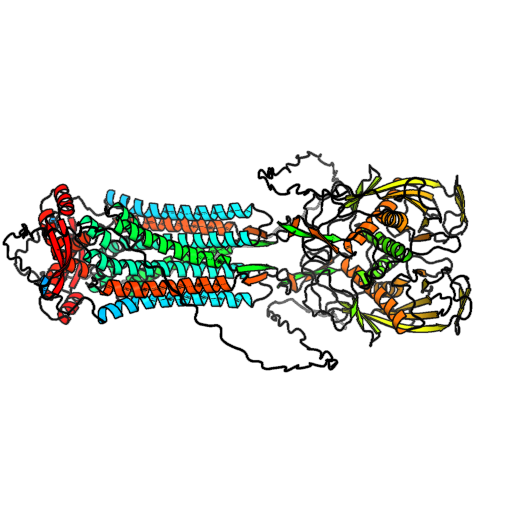.75 -6.746 1 97.44 435 VAL A N 1
ATOM 3391 C CA . VAL A 1 435 ? 25 -24.281 -5.375 1 97.44 435 VAL A CA 1
ATOM 3392 C C . VAL A 1 435 ? 24.531 -22.828 -5.375 1 97.44 435 VAL A C 1
ATOM 3394 O O . VAL A 1 435 ? 24.781 -22.094 -6.332 1 97.44 435 VAL A O 1
ATOM 3397 N N . THR A 1 436 ? 23.812 -22.547 -4.309 1 98.19 436 THR A N 1
ATOM 3398 C CA . THR A 1 436 ? 23.344 -21.156 -4.223 1 98.19 436 THR A CA 1
ATOM 3399 C C . THR A 1 436 ? 24.516 -20.203 -4.125 1 98.19 436 THR A C 1
ATOM 3401 O O . THR A 1 436 ? 25.391 -20.359 -3.27 1 98.19 436 THR A O 1
ATOM 3404 N N . GLN A 1 437 ? 24.484 -19.266 -4.992 1 97.5 437 GLN A N 1
ATOM 3405 C CA . GLN A 1 437 ? 25.547 -18.266 -5.023 1 97.5 437 GLN A CA 1
ATOM 3406 C C . GLN A 1 437 ? 25.203 -17.078 -4.125 1 97.5 437 GLN A C 1
ATOM 3408 O O . GLN A 1 437 ? 24.031 -16.734 -3.951 1 97.5 437 GLN A O 1
ATOM 3413 N N . ASN A 1 438 ? 26.25 -16.438 -3.592 1 96.44 438 ASN A N 1
ATOM 3414 C CA . ASN A 1 438 ? 26.109 -15.25 -2.758 1 96.44 438 ASN A CA 1
ATOM 3415 C C . ASN A 1 438 ? 25.234 -15.516 -1.533 1 96.44 438 ASN A C 1
ATOM 3417 O O . ASN A 1 438 ? 24.406 -14.695 -1.166 1 96.44 438 ASN A O 1
ATOM 3421 N N . ASP A 1 439 ? 25.391 -16.688 -1.06 1 96.5 439 ASP A N 1
ATOM 3422 C CA . ASP A 1 439 ? 24.625 -17.125 0.116 1 96.5 439 ASP A CA 1
ATOM 3423 C C . ASP A 1 439 ? 25.562 -17.469 1.271 1 96.5 439 ASP A C 1
ATOM 3425 O O . ASP A 1 439 ? 25.562 -18.609 1.744 1 96.5 439 ASP A O 1
ATOM 3429 N N . GLY A 1 440 ? 26.281 -16.5 1.786 1 91.88 440 GLY A N 1
ATOM 3430 C CA . GLY A 1 440 ? 27.266 -16.719 2.836 1 91.88 440 GLY A CA 1
ATOM 3431 C C . GLY A 1 440 ? 26.656 -17.25 4.121 1 91.88 440 GLY A C 1
ATOM 3432 O O . GLY A 1 440 ? 27.281 -18.062 4.816 1 91.88 440 GLY A O 1
ATOM 3433 N N . GLU A 1 441 ? 25.484 -16.922 4.426 1 93.19 441 GLU A N 1
ATOM 3434 C CA . GLU A 1 441 ? 24.828 -17.312 5.668 1 93.19 441 GLU A CA 1
ATOM 3435 C C . GLU A 1 441 ? 23.984 -18.562 5.469 1 93.19 441 GLU A C 1
ATOM 3437 O O . GLU A 1 441 ? 23.281 -19 6.391 1 93.19 441 GLU A O 1
ATOM 3442 N N . LYS A 1 442 ? 23.938 -19.125 4.266 1 94.94 442 LYS A N 1
ATOM 3443 C CA . LYS A 1 442 ? 23.219 -20.359 3.932 1 94.94 442 LYS A CA 1
ATOM 3444 C C . LYS A 1 442 ? 21.719 -20.219 4.211 1 94.94 442 LYS A C 1
ATOM 3446 O O . LYS A 1 442 ? 21.109 -21.094 4.82 1 94.94 442 LYS A O 1
ATOM 3451 N N . LEU A 1 443 ? 21.219 -19.078 3.836 1 95.88 443 LEU A N 1
ATOM 3452 C CA . LEU A 1 443 ? 19.797 -18.797 4.035 1 95.88 443 LEU A CA 1
ATOM 3453 C C . LEU A 1 443 ? 18.938 -19.547 3.016 1 95.88 443 LEU A C 1
ATOM 3455 O O . LEU A 1 443 ? 17.781 -19.859 3.281 1 95.88 443 LEU A O 1
ATOM 3459 N N . SER A 1 444 ? 19.531 -19.766 1.832 1 97.5 444 SER A N 1
ATOM 3460 C CA . SER A 1 444 ? 18.812 -20.422 0.742 1 97.5 444 SER A CA 1
ATOM 3461 C C . SER A 1 444 ? 19.578 -21.641 0.242 1 97.5 444 SER A C 1
ATOM 3463 O O . SER A 1 444 ? 19.672 -21.875 -0.966 1 97.5 444 SER A O 1
ATOM 3465 N N . GLU A 1 445 ? 20.078 -22.312 1.138 1 96.69 445 GLU A N 1
ATOM 3466 C CA . GLU A 1 445 ? 20.828 -23.516 0.781 1 96.69 445 GLU A CA 1
ATOM 3467 C C . GLU A 1 445 ? 19.891 -24.641 0.342 1 96.69 445 GLU A C 1
ATOM 3469 O O . GLU A 1 445 ? 18.891 -24.922 1.003 1 96.69 445 GLU A O 1
ATOM 3474 N N . ILE A 1 446 ? 20.234 -25.266 -0.746 1 98.06 446 ILE A N 1
ATOM 3475 C CA . ILE A 1 446 ? 19.5 -26.391 -1.283 1 98.06 446 ILE A CA 1
ATOM 3476 C C . ILE A 1 446 ? 20.328 -27.672 -1.12 1 98.06 446 ILE A C 1
ATOM 3478 O O . ILE A 1 446 ? 21.406 -27.797 -1.691 1 98.06 446 ILE A O 1
ATOM 3482 N N . PRO A 1 447 ? 19.828 -28.594 -0.333 1 97.19 447 PRO A N 1
ATOM 3483 C CA . PRO A 1 447 ? 20.578 -29.844 -0.171 1 97.19 447 PRO A CA 1
ATOM 3484 C C . PRO A 1 447 ? 20.672 -30.641 -1.471 1 97.19 447 PRO A C 1
ATOM 3486 O O . PRO A 1 447 ? 19.891 -30.422 -2.396 1 97.19 447 PRO A O 1
ATOM 3489 N N . ASP A 1 448 ? 21.562 -31.625 -1.525 1 97.19 448 ASP A N 1
ATOM 3490 C CA . ASP A 1 448 ? 21.844 -32.406 -2.719 1 97.19 448 ASP A CA 1
ATOM 3491 C C . ASP A 1 448 ? 20.625 -33.219 -3.139 1 97.19 448 ASP A C 1
ATOM 3493 O O . ASP A 1 448 ? 20.328 -33.344 -4.328 1 97.19 448 ASP A O 1
ATOM 3497 N N . ASN A 1 449 ? 19.953 -33.719 -2.193 1 95.62 449 ASN A N 1
ATOM 3498 C CA . ASN A 1 449 ? 18.781 -34.531 -2.516 1 95.62 449 ASN A CA 1
ATOM 3499 C C . ASN A 1 449 ? 17.719 -33.688 -3.227 1 95.62 449 ASN A C 1
ATOM 3501 O O . ASN A 1 449 ? 17.156 -34.156 -4.23 1 95.62 449 ASN A O 1
ATOM 3505 N N . MET A 1 450 ? 17.422 -32.594 -2.676 1 97.12 450 MET A N 1
ATOM 3506 C CA . MET A 1 450 ? 16.438 -31.703 -3.295 1 97.12 450 MET A CA 1
ATOM 3507 C C . MET A 1 450 ? 16.891 -31.281 -4.688 1 97.12 450 MET A C 1
ATOM 3509 O O . MET A 1 450 ? 16.078 -31.188 -5.605 1 97.12 450 MET A O 1
ATOM 3513 N N . ALA A 1 451 ? 18.156 -31.031 -4.824 1 98.38 451 ALA A N 1
ATOM 3514 C CA . ALA A 1 451 ? 18.719 -30.656 -6.121 1 98.38 451 ALA A CA 1
ATOM 3515 C C . ALA A 1 451 ? 18.531 -31.766 -7.145 1 98.38 451 ALA A C 1
ATOM 3517 O O . ALA A 1 451 ? 18.156 -31.516 -8.289 1 98.38 451 ALA A O 1
ATOM 3518 N N . ARG A 1 452 ? 18.75 -32.906 -6.742 1 97 452 ARG A N 1
ATOM 3519 C CA . ARG A 1 452 ? 18.609 -34.062 -7.633 1 97 452 ARG A CA 1
ATOM 3520 C C . ARG A 1 452 ? 17.172 -34.25 -8.062 1 97 452 ARG A C 1
ATOM 3522 O O . ARG A 1 452 ? 16.891 -34.531 -9.234 1 97 452 ARG A O 1
ATOM 3529 N N . ILE A 1 453 ? 16.297 -34.125 -7.148 1 97.44 453 ILE A N 1
ATOM 3530 C CA . ILE A 1 453 ? 14.875 -34.25 -7.461 1 97.44 453 ILE A CA 1
ATOM 3531 C C . ILE A 1 453 ? 14.469 -33.188 -8.461 1 97.44 453 ILE A C 1
ATOM 3533 O O . ILE A 1 453 ? 13.742 -33.469 -9.422 1 97.44 453 ILE A O 1
ATOM 3537 N N . ALA A 1 454 ? 14.961 -32 -8.25 1 98.69 454 ALA A N 1
ATOM 3538 C CA . ALA A 1 454 ? 14.609 -30.891 -9.117 1 98.69 454 ALA A CA 1
ATOM 3539 C C . ALA A 1 454 ? 15.117 -31.125 -10.539 1 98.69 454 ALA A C 1
ATOM 3541 O O . ALA A 1 454 ? 14.406 -30.859 -11.508 1 98.69 454 ALA A O 1
ATOM 3542 N N . THR A 1 455 ? 16.297 -31.656 -10.719 1 98.75 455 THR A N 1
ATOM 3543 C CA . THR A 1 455 ? 16.922 -31.797 -12.031 1 98.75 455 THR A CA 1
ATOM 3544 C C . THR A 1 455 ? 16.25 -32.906 -12.836 1 98.75 455 THR A C 1
ATOM 3546 O O . THR A 1 455 ? 16.359 -32.938 -14.062 1 98.75 455 THR A O 1
ATOM 3549 N N . ALA A 1 456 ? 15.555 -33.781 -12.164 1 98.44 456 ALA A N 1
ATOM 3550 C CA . ALA A 1 456 ? 14.875 -34.875 -12.852 1 98.44 456 ALA A CA 1
ATOM 3551 C C . ALA A 1 456 ? 13.367 -34.625 -12.906 1 98.44 456 ALA A C 1
ATOM 3553 O O . ALA A 1 456 ? 12.617 -35.5 -13.375 1 98.44 456 ALA A O 1
ATOM 3554 N N . SER A 1 457 ? 12.945 -33.531 -12.5 1 98.31 457 SER A N 1
ATOM 3555 C CA . SER A 1 457 ? 11.539 -33.312 -12.203 1 98.31 457 SER A CA 1
ATOM 3556 C C . SER A 1 457 ? 10.695 -33.344 -13.477 1 98.31 457 SER A C 1
ATOM 3558 O O . SER A 1 457 ? 9.5 -33.656 -13.422 1 98.31 457 SER A O 1
ATOM 3560 N N . ILE A 1 458 ? 11.234 -33.062 -14.586 1 98.25 458 ILE A N 1
ATOM 3561 C CA . ILE A 1 458 ? 10.453 -33.062 -15.82 1 98.25 458 ILE A CA 1
ATOM 3562 C C . ILE A 1 458 ? 10 -34.469 -16.156 1 98.25 458 ILE A C 1
ATOM 3564 O O . ILE A 1 458 ? 8.969 -34.656 -16.812 1 98.25 458 ILE A O 1
ATOM 3568 N N . ALA A 1 459 ? 10.734 -35.469 -15.711 1 97.88 459 ALA A N 1
ATOM 3569 C CA . ALA A 1 459 ? 10.461 -36.875 -16.062 1 97.88 459 ALA A CA 1
ATOM 3570 C C . ALA A 1 459 ? 9.852 -37.625 -14.875 1 97.88 459 ALA A C 1
ATOM 3572 O O . ALA A 1 459 ? 9.133 -38.594 -15.062 1 97.88 459 ALA A O 1
ATOM 3573 N N . GLN A 1 460 ? 10.172 -37.156 -13.711 1 96 460 GLN A N 1
ATOM 3574 C CA . GLN A 1 460 ? 9.773 -37.906 -12.531 1 96 460 GLN A CA 1
ATOM 3575 C C . GLN A 1 460 ? 8.469 -37.375 -11.945 1 96 460 GLN A C 1
ATOM 3577 O O . GLN A 1 460 ? 8.406 -36.25 -11.484 1 96 460 GLN A O 1
ATOM 3582 N N . VAL A 1 461 ? 7.473 -38.281 -11.898 1 92.69 461 VAL A N 1
ATOM 3583 C CA . VAL A 1 461 ? 6.145 -37.875 -11.453 1 92.69 461 VAL A CA 1
ATOM 3584 C C . VAL A 1 461 ? 5.785 -38.594 -10.164 1 92.69 461 VAL A C 1
ATOM 3586 O O . VAL A 1 461 ? 4.625 -38.594 -9.742 1 92.69 461 VAL A O 1
ATOM 3589 N N . GLY A 1 462 ? 6.762 -39.344 -9.539 1 90.56 462 GLY A N 1
ATOM 3590 C CA . GLY A 1 462 ? 6.539 -39.938 -8.234 1 90.56 462 GLY A CA 1
ATOM 3591 C C . GLY A 1 462 ? 6.367 -41.438 -8.297 1 90.56 462 GLY A C 1
ATOM 3592 O O . GLY A 1 462 ? 6.094 -42.094 -7.285 1 90.56 462 GLY A O 1
ATOM 3593 N N . TYR A 1 463 ? 6.465 -42.031 -9.516 1 88.19 463 TYR A N 1
ATOM 3594 C CA . TYR A 1 463 ? 6.422 -43.469 -9.648 1 88.19 463 TYR A CA 1
ATOM 3595 C C . TYR A 1 463 ? 7.254 -43.938 -10.844 1 88.19 463 TYR A C 1
ATOM 3597 O O . TYR A 1 463 ? 7.672 -43.125 -11.664 1 88.19 463 TYR A O 1
ATOM 3605 N N . LYS A 1 464 ? 7.473 -45.219 -10.797 1 88.12 464 LYS A N 1
ATOM 3606 C CA . LYS A 1 464 ? 8.195 -45.875 -11.883 1 88.12 464 LYS A CA 1
ATOM 3607 C C . LYS A 1 464 ? 7.348 -46.969 -12.508 1 88.12 464 LYS A C 1
ATOM 3609 O O . LYS A 1 464 ? 6.457 -47.531 -11.859 1 88.12 464 LYS A O 1
ATOM 3614 N N . ASN A 1 465 ? 7.672 -47.156 -13.75 1 82.38 465 ASN A N 1
ATOM 3615 C CA . ASN A 1 465 ? 6.996 -48.281 -14.375 1 82.38 465 ASN A CA 1
ATOM 3616 C C . ASN A 1 465 ? 7.633 -49.625 -13.969 1 82.38 465 ASN A C 1
ATOM 3618 O O . ASN A 1 465 ? 8.508 -49.656 -13.102 1 82.38 465 ASN A O 1
ATOM 3622 N N . ARG A 1 466 ? 7.129 -50.688 -14.523 1 76.25 466 ARG A N 1
ATOM 3623 C CA . ARG A 1 466 ? 7.57 -52.031 -14.164 1 76.25 466 ARG A CA 1
ATOM 3624 C C . ARG A 1 466 ? 9.062 -52.188 -14.422 1 76.25 466 ARG A C 1
ATOM 3626 O O . ARG A 1 466 ? 9.734 -52.969 -13.734 1 76.25 466 ARG A O 1
ATOM 3633 N N . ASN A 1 467 ? 9.562 -51.469 -15.367 1 80.19 467 ASN A N 1
ATOM 3634 C CA . ASN A 1 467 ? 10.977 -51.562 -15.719 1 80.19 467 ASN A CA 1
ATOM 3635 C C . ASN A 1 467 ? 11.828 -50.594 -14.898 1 80.19 467 ASN A C 1
ATOM 3637 O O . ASN A 1 467 ? 13.008 -50.406 -15.188 1 80.19 467 ASN A O 1
ATOM 3641 N N . GLY A 1 468 ? 11.234 -49.938 -14.023 1 85.62 468 GLY A N 1
ATOM 3642 C CA . GLY A 1 468 ? 11.961 -49 -13.18 1 85.62 468 GLY A CA 1
ATOM 3643 C C . GLY A 1 468 ? 12.211 -47.656 -13.844 1 85.62 468 GLY A C 1
ATOM 3644 O O . GLY A 1 468 ? 13.117 -46.938 -13.445 1 85.62 468 GLY A O 1
ATOM 3645 N N . ILE A 1 469 ? 11.453 -47.375 -14.844 1 91.81 469 ILE A N 1
ATOM 3646 C CA . ILE A 1 469 ? 11.625 -46.125 -15.602 1 91.81 469 ILE A CA 1
ATOM 3647 C C . ILE A 1 469 ? 10.547 -45.125 -15.203 1 91.81 469 ILE A C 1
ATOM 3649 O O . ILE A 1 469 ? 9.367 -45.469 -15.117 1 91.81 469 ILE A O 1
ATOM 3653 N N . SER A 1 470 ? 11.055 -43.938 -14.82 1 93.81 470 SER A N 1
ATOM 3654 C CA . SER A 1 470 ? 10.141 -42.812 -14.648 1 93.81 470 SER A CA 1
ATOM 3655 C C . SER A 1 470 ? 10.016 -42 -15.938 1 93.81 470 SER A C 1
ATOM 3657 O O . SER A 1 470 ? 11.008 -41.781 -16.625 1 93.81 470 SER A O 1
ATOM 3659 N N . PHE A 1 471 ? 8.773 -41.656 -16.266 1 93.75 471 PHE A N 1
ATOM 3660 C CA . PHE A 1 471 ? 8.625 -40.938 -17.516 1 93.75 471 PHE A CA 1
ATOM 3661 C C . PHE A 1 471 ? 7.383 -40.031 -17.484 1 93.75 471 PHE A C 1
ATOM 3663 O O . PHE A 1 471 ? 6.48 -40.25 -16.672 1 93.75 471 PHE A O 1
ATOM 3670 N N . GLN A 1 472 ? 7.398 -39.031 -18.266 1 94.31 472 GLN A N 1
ATOM 3671 C CA . GLN A 1 472 ? 6.258 -38.188 -18.547 1 94.31 472 GLN A CA 1
ATOM 3672 C C . GLN A 1 472 ? 6.262 -37.688 -19.984 1 94.31 472 GLN A C 1
ATOM 3674 O O . GLN A 1 472 ? 7.309 -37.312 -20.516 1 94.31 472 GLN A O 1
ATOM 3679 N N . THR A 1 473 ? 5.078 -37.844 -20.625 1 92.88 473 THR A N 1
ATOM 3680 C CA . THR A 1 473 ? 4.949 -37.406 -22.016 1 92.88 473 THR A CA 1
ATOM 3681 C C . THR A 1 473 ? 4.227 -36.062 -22.109 1 92.88 473 THR A C 1
ATOM 3683 O O . THR A 1 473 ? 3.248 -35.844 -21.406 1 92.88 473 THR A O 1
ATOM 3686 N N . TYR A 1 474 ? 4.785 -35.25 -22.969 1 93.06 474 TYR A N 1
ATOM 3687 C CA . TYR A 1 474 ? 4.211 -33.938 -23.203 1 93.06 474 TYR A CA 1
ATOM 3688 C C . TYR A 1 474 ? 3.779 -33.781 -24.656 1 93.06 474 TYR A C 1
ATOM 3690 O O . TYR A 1 474 ? 4.551 -34.062 -25.578 1 93.06 474 TYR A O 1
ATOM 3698 N N . PRO A 1 475 ? 2.572 -33.312 -24.812 1 89.5 475 PRO A N 1
ATOM 3699 C CA . PRO A 1 475 ? 2.111 -33.125 -26.188 1 89.5 475 PRO A CA 1
ATOM 3700 C C . PRO A 1 475 ? 2.855 -32.031 -26.938 1 89.5 475 PRO A C 1
ATOM 3702 O O . PRO A 1 475 ? 3.424 -31.125 -26.312 1 89.5 475 PRO A O 1
ATOM 3705 N N . ARG A 1 476 ? 2.736 -32.062 -28.234 1 88.88 476 ARG A N 1
ATOM 3706 C CA . ARG A 1 476 ? 3.488 -31.172 -29.125 1 88.88 476 ARG A CA 1
ATOM 3707 C C . ARG A 1 476 ? 3.105 -29.703 -28.891 1 88.88 476 ARG A C 1
ATOM 3709 O O . ARG A 1 476 ? 3.949 -28.812 -28.984 1 88.88 476 ARG A O 1
ATOM 3716 N N . ASP A 1 477 ? 1.938 -29.469 -28.516 1 83.06 477 ASP A N 1
ATOM 3717 C CA . ASP A 1 477 ? 1.436 -28.109 -28.406 1 83.06 477 ASP A CA 1
ATOM 3718 C C . ASP A 1 477 ? 1.739 -27.516 -27.031 1 83.06 477 ASP A C 1
ATOM 3720 O O . ASP A 1 477 ? 1.572 -26.312 -26.812 1 83.06 477 ASP A O 1
ATOM 3724 N N . SER A 1 478 ? 2.213 -28.359 -26.172 1 85.94 478 SER A N 1
ATOM 3725 C CA . SER A 1 478 ? 2.633 -27.859 -24.859 1 85.94 478 SER A CA 1
ATOM 3726 C C . SER A 1 478 ? 4.027 -27.25 -24.922 1 85.94 478 SER A C 1
ATOM 3728 O O . SER A 1 478 ? 4.812 -27.578 -25.812 1 85.94 478 SER A O 1
ATOM 3730 N N . PRO A 1 479 ? 4.312 -26.391 -24.016 1 85.38 479 PRO A N 1
ATOM 3731 C CA . PRO A 1 479 ? 5.648 -25.781 -24.016 1 85.38 479 PRO A CA 1
ATOM 3732 C C . PRO A 1 479 ? 6.754 -26.812 -23.766 1 85.38 479 PRO A C 1
ATOM 3734 O O . PRO A 1 479 ? 7.902 -26.594 -24.156 1 85.38 479 PRO A O 1
ATOM 3737 N N . TRP A 1 480 ? 6.48 -27.891 -23.266 1 93.38 480 TRP A N 1
ATOM 3738 C CA . TRP A 1 480 ? 7.48 -28.875 -22.875 1 93.38 480 TRP A CA 1
ATOM 3739 C C . TRP A 1 480 ? 7.633 -29.953 -23.953 1 93.38 480 TRP A C 1
ATOM 3741 O O . TRP A 1 480 ? 8.586 -30.734 -23.922 1 93.38 480 TRP A O 1
ATOM 3751 N N . GLY A 1 481 ? 6.668 -30 -24.844 1 92.75 481 GLY A N 1
ATOM 3752 C CA . GLY A 1 481 ? 6.695 -31 -25.891 1 92.75 481 GLY A CA 1
ATOM 3753 C C . GLY A 1 481 ? 6.934 -30.422 -27.281 1 92.75 481 GLY A C 1
ATOM 3754 O O . GLY A 1 481 ? 6.766 -31.125 -28.281 1 92.75 481 GLY A O 1
ATOM 3755 N N . ARG A 1 482 ? 7.332 -29.266 -27.328 1 88.62 482 ARG A N 1
ATOM 3756 C CA . ARG A 1 482 ? 7.512 -28.594 -28.625 1 88.62 482 ARG A CA 1
ATOM 3757 C C . ARG A 1 482 ? 8.625 -29.25 -29.422 1 88.62 482 ARG A C 1
ATOM 3759 O O . ARG A 1 482 ? 9.562 -29.828 -28.859 1 88.62 482 ARG A O 1
ATOM 3766 N N . LYS A 1 483 ? 8.445 -29.062 -30.703 1 91.38 483 LYS A N 1
ATOM 3767 C CA . LYS A 1 483 ? 9.445 -29.625 -31.609 1 91.38 483 LYS A CA 1
ATOM 3768 C C . LYS A 1 483 ? 10.75 -28.828 -31.547 1 91.38 483 LYS A C 1
ATOM 3770 O O . LYS A 1 483 ? 10.742 -27.594 -31.703 1 91.38 483 LYS A O 1
ATOM 3775 N N . ILE A 1 484 ? 11.773 -29.578 -31.297 1 93.62 484 ILE A N 1
ATOM 3776 C CA . ILE A 1 484 ? 13.055 -28.891 -31.125 1 93.62 484 ILE A CA 1
ATOM 3777 C C . ILE A 1 484 ? 14.016 -29.328 -32.219 1 93.62 484 ILE A C 1
ATOM 3779 O O . ILE A 1 484 ? 15.07 -28.719 -32.406 1 93.62 484 ILE A O 1
ATOM 3783 N N . ASN A 1 485 ? 13.852 -30.25 -32.969 1 93.25 485 ASN A N 1
ATOM 3784 C CA . ASN A 1 485 ? 14.531 -30.672 -34.188 1 93.25 485 ASN A CA 1
ATOM 3785 C C . ASN A 1 485 ? 16 -30.969 -33.938 1 93.25 485 ASN A C 1
ATOM 3787 O O . ASN A 1 485 ? 16.875 -30.469 -34.656 1 93.25 485 ASN A O 1
ATOM 3791 N N . GLY A 1 486 ? 16.25 -31.641 -32.844 1 95.88 486 GLY A N 1
ATOM 3792 C CA . GLY A 1 486 ? 17.578 -32.156 -32.594 1 95.88 486 GLY A CA 1
ATOM 3793 C C . GLY A 1 486 ? 18.5 -31.125 -31.953 1 95.88 486 GLY A C 1
ATOM 3794 O O . GLY A 1 486 ? 19.688 -31.375 -31.766 1 95.88 486 GLY A O 1
ATOM 3795 N N . SER A 1 487 ? 18.031 -30.047 -31.562 1 96 487 SER A N 1
ATOM 3796 C CA . SER A 1 487 ? 18.859 -29.016 -30.938 1 96 487 SER A CA 1
ATOM 3797 C C . SER A 1 487 ? 19.188 -29.375 -29.484 1 96 487 SER A C 1
ATOM 3799 O O . SER A 1 487 ? 18.297 -29.422 -28.641 1 96 487 SER A O 1
ATOM 3801 N N . THR A 1 488 ? 20.469 -29.484 -29.188 1 96.94 488 THR A N 1
ATOM 3802 C CA . THR A 1 488 ? 20.906 -29.812 -27.828 1 96.94 488 THR A CA 1
ATOM 3803 C C . THR A 1 488 ? 20.719 -28.609 -26.906 1 96.94 488 THR A C 1
ATOM 3805 O O . THR A 1 488 ? 20.422 -28.781 -25.719 1 96.94 488 THR A O 1
ATOM 3808 N N . ASP A 1 489 ? 20.812 -27.422 -27.453 1 95.69 489 ASP A N 1
ATOM 3809 C CA . ASP A 1 489 ? 20.641 -26.203 -26.656 1 95.69 489 ASP A CA 1
ATOM 3810 C C . ASP A 1 489 ? 19.188 -26.031 -26.219 1 95.69 489 ASP A C 1
ATOM 3812 O O . ASP A 1 489 ? 18.922 -25.719 -25.047 1 95.69 489 ASP A O 1
ATOM 3816 N N . GLU A 1 490 ? 18.328 -26.297 -27.125 1 95.88 490 GLU A N 1
ATOM 3817 C CA . GLU A 1 490 ? 16.906 -26.062 -26.844 1 95.88 490 GLU A CA 1
ATOM 3818 C C . GLU A 1 490 ? 16.375 -27.109 -25.859 1 95.88 490 GLU A C 1
ATOM 3820 O O . GLU A 1 490 ? 15.625 -26.766 -24.938 1 95.88 490 GLU A O 1
ATOM 3825 N N . ILE A 1 491 ? 16.719 -28.375 -26.062 1 97.38 491 ILE A N 1
ATOM 3826 C CA . ILE A 1 491 ? 16.234 -29.406 -25.156 1 97.38 491 ILE A CA 1
ATOM 3827 C C . ILE A 1 491 ? 16.828 -29.203 -23.766 1 97.38 491 ILE A C 1
ATOM 3829 O O . ILE A 1 491 ? 16.141 -29.406 -22.766 1 97.38 491 ILE A O 1
ATOM 3833 N N . GLY A 1 492 ? 18.094 -28.875 -23.75 1 97.81 492 GLY A N 1
ATOM 3834 C CA . GLY A 1 492 ? 18.719 -28.594 -22.469 1 97.81 492 GLY A CA 1
ATOM 3835 C C . GLY A 1 492 ? 18.078 -27.438 -21.734 1 97.81 492 GLY A C 1
ATOM 3836 O O . GLY A 1 492 ? 17.875 -27.5 -20.531 1 97.81 492 GLY A O 1
ATOM 3837 N N . MET A 1 493 ? 17.797 -26.391 -22.469 1 97.12 493 MET A N 1
ATOM 3838 C CA . MET A 1 493 ? 17.156 -25.219 -21.875 1 97.12 493 MET A CA 1
ATOM 3839 C C . MET A 1 493 ? 15.766 -25.578 -21.344 1 97.12 493 MET A C 1
ATOM 3841 O O . MET A 1 493 ? 15.383 -25.125 -20.266 1 97.12 493 MET A O 1
ATOM 3845 N N . THR A 1 494 ? 15.07 -26.391 -22.078 1 97 494 THR A N 1
ATOM 3846 C CA . THR A 1 494 ? 13.758 -26.844 -21.625 1 97 494 THR A CA 1
ATOM 3847 C C . THR A 1 494 ? 13.867 -27.562 -20.297 1 97 494 THR A C 1
ATOM 3849 O O . THR A 1 494 ? 13.125 -27.266 -19.359 1 97 494 THR A O 1
ATOM 3852 N N . MET A 1 495 ? 14.828 -28.453 -20.203 1 98.25 495 MET A N 1
ATOM 3853 C CA . MET A 1 495 ? 15.031 -29.203 -18.953 1 98.25 495 MET A CA 1
ATOM 3854 C C . MET A 1 495 ? 15.531 -28.281 -17.844 1 98.25 495 MET A C 1
ATOM 3856 O O . MET A 1 495 ? 15.164 -28.438 -16.688 1 98.25 495 MET A O 1
ATOM 3860 N N . GLY A 1 496 ? 16.359 -27.359 -18.266 1 98.38 496 GLY A N 1
ATOM 3861 C CA . GLY A 1 496 ? 16.859 -26.391 -17.312 1 98.38 496 GLY A CA 1
ATOM 3862 C C . GLY A 1 496 ? 15.773 -25.516 -16.703 1 98.38 496 GLY A C 1
ATOM 3863 O O . GLY A 1 496 ? 15.711 -25.344 -15.484 1 98.38 496 GLY A O 1
ATOM 3864 N N . ILE A 1 497 ? 14.883 -25.016 -17.562 1 97.81 497 ILE A N 1
ATOM 3865 C CA . ILE A 1 497 ? 13.789 -24.188 -17.109 1 97.81 497 ILE A CA 1
ATOM 3866 C C . ILE A 1 497 ? 12.875 -24.984 -16.172 1 97.81 497 ILE A C 1
ATOM 3868 O O . ILE A 1 497 ? 12.469 -24.5 -15.117 1 97.81 497 ILE A O 1
ATOM 3872 N N . TYR A 1 498 ? 12.602 -26.188 -16.562 1 98.31 498 TYR A N 1
ATOM 3873 C CA . TYR A 1 498 ? 11.734 -27.031 -15.742 1 98.31 498 TYR A CA 1
ATOM 3874 C C . TYR A 1 498 ? 12.344 -27.25 -14.367 1 98.31 498 TYR A C 1
ATOM 3876 O O . TYR A 1 498 ? 11.641 -27.188 -13.352 1 98.31 498 TYR A O 1
ATOM 3884 N N . SER A 1 499 ? 13.57 -27.516 -14.352 1 98.81 499 SER A N 1
ATOM 3885 C CA . SER A 1 499 ? 14.273 -27.781 -13.109 1 98.81 499 SER A CA 1
ATOM 3886 C C . SER A 1 499 ? 14.289 -26.562 -12.195 1 98.81 499 SER A C 1
ATOM 3888 O O . SER A 1 499 ? 13.977 -26.672 -11.008 1 98.81 499 SER A O 1
ATOM 3890 N N . ILE A 1 500 ? 14.648 -25.469 -12.781 1 98.69 500 ILE A N 1
ATOM 3891 C CA . ILE A 1 500 ? 14.734 -24.266 -11.969 1 98.69 500 ILE A CA 1
ATOM 3892 C C . ILE A 1 500 ? 13.344 -23.828 -11.531 1 98.69 500 ILE A C 1
ATOM 3894 O O . ILE A 1 500 ? 13.172 -23.266 -10.453 1 98.69 500 ILE A O 1
ATOM 3898 N N . ALA A 1 501 ? 12.359 -24.062 -12.328 1 98.25 501 ALA A N 1
ATOM 3899 C CA . ALA A 1 501 ? 10.969 -23.766 -11.984 1 98.25 501 ALA A CA 1
ATOM 3900 C C . ALA A 1 501 ? 10.523 -24.562 -10.766 1 98.25 501 ALA A C 1
ATOM 3902 O O . ALA A 1 501 ? 9.734 -24.078 -9.945 1 98.25 501 ALA A O 1
ATOM 3903 N N . SER A 1 502 ? 10.977 -25.766 -10.648 1 98.44 502 SER A N 1
ATOM 3904 C CA . SER A 1 502 ? 10.672 -26.562 -9.461 1 98.44 502 SER A CA 1
ATOM 3905 C C . SER A 1 502 ? 11.172 -25.859 -8.195 1 98.44 502 SER A C 1
ATOM 3907 O O . SER A 1 502 ? 10.477 -25.859 -7.18 1 98.44 502 SER A O 1
ATOM 3909 N N . ILE A 1 503 ? 12.32 -25.266 -8.312 1 98.44 503 ILE A N 1
ATOM 3910 C CA . ILE A 1 503 ? 12.891 -24.547 -7.18 1 98.44 503 ILE A CA 1
ATOM 3911 C C . ILE A 1 503 ? 12.094 -23.266 -6.93 1 98.44 503 ILE A C 1
ATOM 3913 O O . ILE A 1 503 ? 11.805 -22.922 -5.781 1 98.44 503 ILE A O 1
ATOM 3917 N N . ALA A 1 504 ? 11.758 -22.625 -8.016 1 97.25 504 ALA A N 1
ATOM 3918 C CA . ALA A 1 504 ? 10.945 -21.422 -7.891 1 97.25 504 ALA A CA 1
ATOM 3919 C C . ALA A 1 504 ? 9.609 -21.719 -7.215 1 97.25 504 ALA A C 1
ATOM 3921 O O . ALA A 1 504 ? 9.141 -20.953 -6.379 1 97.25 504 ALA A O 1
ATOM 3922 N N . GLY A 1 505 ? 9.023 -22.812 -7.609 1 95.75 505 GLY A N 1
ATOM 3923 C CA . GLY A 1 505 ? 7.789 -23.234 -6.961 1 95.75 505 GLY A CA 1
ATOM 3924 C C . GLY A 1 505 ? 7.953 -23.516 -5.477 1 95.75 505 GLY A C 1
ATOM 3925 O O . GLY A 1 505 ? 7.117 -23.109 -4.668 1 95.75 505 GLY A O 1
ATOM 3926 N N . ALA A 1 506 ? 9.016 -24.156 -5.113 1 95.81 506 ALA A N 1
ATOM 3927 C CA . ALA A 1 506 ? 9.297 -24.406 -3.699 1 95.81 506 ALA A CA 1
ATOM 3928 C C . ALA A 1 506 ? 9.484 -23.094 -2.939 1 95.81 506 ALA A C 1
ATOM 3930 O O . ALA A 1 506 ? 9.023 -22.953 -1.804 1 95.81 506 ALA A O 1
ATOM 3931 N N . ALA A 1 507 ? 10.141 -22.172 -3.615 1 95.56 507 ALA A N 1
ATOM 3932 C CA . ALA A 1 507 ? 10.383 -20.859 -2.996 1 95.56 507 ALA A CA 1
ATOM 3933 C C . ALA A 1 507 ? 9.07 -20.109 -2.787 1 95.56 507 ALA A C 1
ATOM 3935 O O . ALA A 1 507 ? 8.977 -19.266 -1.895 1 95.56 507 ALA A O 1
ATOM 3936 N N . GLN A 1 508 ? 8.125 -20.375 -3.541 1 92.12 508 GLN A N 1
ATOM 3937 C CA . GLN A 1 508 ? 6.852 -19.672 -3.471 1 92.12 508 GLN A CA 1
ATOM 3938 C C . GLN A 1 508 ? 5.898 -20.359 -2.498 1 92.12 508 GLN A C 1
ATOM 3940 O O . GLN A 1 508 ? 5.141 -19.688 -1.788 1 92.12 508 GLN A O 1
ATOM 3945 N N . PHE A 1 509 ? 5.938 -21.703 -2.412 1 91.06 509 PHE A N 1
ATOM 3946 C CA . PHE A 1 509 ? 4.805 -22.375 -1.782 1 91.06 509 PHE A CA 1
ATOM 3947 C C . PHE A 1 509 ? 5.254 -23.156 -0.556 1 91.06 509 PHE A C 1
ATOM 3949 O O . PHE A 1 509 ? 4.426 -23.609 0.242 1 91.06 509 PHE A O 1
ATOM 3956 N N . ASN A 1 510 ? 6.578 -23.359 -0.399 1 92.25 510 ASN A N 1
ATOM 3957 C CA . ASN A 1 510 ? 7.043 -23.969 0.847 1 92.25 510 ASN A CA 1
ATOM 3958 C C . ASN A 1 510 ? 6.746 -23.062 2.047 1 92.25 510 ASN A C 1
ATOM 3960 O O . ASN A 1 510 ? 6.512 -21.859 1.887 1 92.25 510 ASN A O 1
ATOM 3964 N N . PRO A 1 511 ? 6.754 -23.688 3.186 1 90.62 511 PRO A N 1
ATOM 3965 C CA . PRO A 1 511 ? 6.625 -22.859 4.379 1 90.62 511 PRO A CA 1
ATOM 3966 C C . PRO A 1 511 ? 7.785 -21.875 4.539 1 90.62 511 PRO A C 1
ATOM 3968 O O . PRO A 1 511 ? 8.883 -22.125 4.039 1 90.62 511 PRO A O 1
ATOM 3971 N N . PHE A 1 512 ? 7.48 -20.812 5.191 1 93 512 PHE A N 1
ATOM 3972 C CA . PHE A 1 512 ? 8.484 -19.781 5.379 1 93 512 PHE A CA 1
ATOM 3973 C C . PHE A 1 512 ? 9.07 -19.844 6.785 1 93 512 PHE A C 1
ATOM 3975 O O . PHE A 1 512 ? 8.422 -20.328 7.715 1 93 512 PHE A O 1
ATOM 3982 N N . THR A 1 513 ? 10.273 -19.438 6.82 1 94.62 513 THR A N 1
ATOM 3983 C CA . THR A 1 513 ? 10.969 -19.234 8.086 1 94.62 513 THR A CA 1
ATOM 3984 C C . THR A 1 513 ? 11.516 -17.812 8.18 1 94.62 513 THR A C 1
ATOM 3986 O O . THR A 1 513 ? 11.25 -16.969 7.32 1 94.62 513 THR A O 1
ATOM 3989 N N . LYS A 1 514 ? 12.18 -17.516 9.297 1 95.81 514 LYS A N 1
ATOM 3990 C CA . LYS A 1 514 ? 12.672 -16.156 9.492 1 95.81 514 LYS A CA 1
ATOM 3991 C C . LYS A 1 514 ? 14.164 -16.156 9.828 1 95.81 514 LYS A C 1
ATOM 3993 O O . LYS A 1 514 ? 14.695 -17.156 10.32 1 95.81 514 LYS A O 1
ATOM 3998 N N . TYR A 1 515 ? 14.836 -15.172 9.43 1 96.19 515 TYR A N 1
ATOM 3999 C CA . TYR A 1 515 ? 16.219 -14.945 9.836 1 96.19 515 TYR A CA 1
ATOM 4000 C C . TYR A 1 515 ? 16.438 -13.492 10.25 1 96.19 515 TYR A C 1
ATOM 4002 O O . TYR A 1 515 ? 15.734 -12.594 9.773 1 96.19 515 TYR A O 1
ATOM 4010 N N . PHE A 1 516 ? 17.312 -13.281 11.125 1 95.19 516 PHE A N 1
ATOM 4011 C CA . PHE A 1 516 ? 17.578 -11.938 11.617 1 95.19 516 PHE A CA 1
ATOM 4012 C C . PHE A 1 516 ? 18.516 -11.188 10.68 1 95.19 516 PHE A C 1
ATOM 4014 O O . PHE A 1 516 ? 19.594 -11.68 10.344 1 95.19 516 PHE A O 1
ATOM 4021 N N . GLY A 1 517 ? 18.062 -10.117 10.125 1 93.25 517 GLY A N 1
ATOM 4022 C CA . GLY A 1 517 ? 18.812 -9.234 9.242 1 93.25 517 GLY A CA 1
ATOM 4023 C C . GLY A 1 517 ? 18.031 -7.984 8.859 1 93.25 517 GLY A C 1
ATOM 4024 O O . GLY A 1 517 ? 17.391 -7.363 9.703 1 93.25 517 GLY A O 1
ATOM 4025 N N . GLU A 1 518 ? 18.266 -7.598 7.586 1 91.44 518 GLU A N 1
ATOM 4026 C CA . GLU A 1 518 ? 17.5 -6.469 7.066 1 91.44 518 GLU A CA 1
ATOM 4027 C C . GLU A 1 518 ? 16.234 -6.941 6.348 1 91.44 518 GLU A C 1
ATOM 4029 O O . GLU A 1 518 ? 16.312 -7.594 5.305 1 91.44 518 GLU A O 1
ATOM 4034 N N . ALA A 1 519 ? 15.148 -6.621 6.926 1 94.5 519 ALA A N 1
ATOM 4035 C CA . ALA A 1 519 ? 13.867 -7.031 6.352 1 94.5 519 ALA A CA 1
ATOM 4036 C C . ALA A 1 519 ? 13.242 -5.902 5.535 1 94.5 519 ALA A C 1
ATOM 4038 O O . ALA A 1 519 ? 13.227 -4.75 5.973 1 94.5 519 ALA A O 1
ATOM 4039 N N . PRO A 1 520 ? 12.852 -6.211 4.363 1 95 520 PRO A N 1
ATOM 4040 C CA . PRO A 1 520 ? 12.148 -5.188 3.588 1 95 520 PRO A CA 1
ATOM 4041 C C . PRO A 1 520 ? 10.789 -4.82 4.188 1 95 520 PRO A C 1
ATOM 4043 O O . PRO A 1 520 ? 10.133 -5.668 4.801 1 95 520 PRO A O 1
ATOM 4046 N N . SER A 1 521 ? 10.461 -3.621 4.082 1 92.19 521 SER A N 1
ATOM 4047 C CA . SER A 1 521 ? 9.172 -3.129 4.559 1 92.19 521 SER A CA 1
ATOM 4048 C C . SER A 1 521 ? 8.617 -2.057 3.627 1 92.19 521 SER A C 1
ATOM 4050 O O . SER A 1 521 ? 9.336 -1.521 2.785 1 92.19 521 SER A O 1
ATOM 4052 N N . GLN A 1 522 ? 7.336 -1.83 3.801 1 89 522 GLN A N 1
ATOM 4053 C CA . GLN A 1 522 ? 6.66 -0.83 2.98 1 89 522 GLN A CA 1
ATOM 4054 C C . GLN A 1 522 ? 7.203 0.568 3.262 1 89 522 GLN A C 1
ATOM 4056 O O . GLN A 1 522 ? 7.43 0.93 4.418 1 89 522 GLN A O 1
ATOM 4061 N N . GLY A 1 523 ? 7.473 1.271 2.143 1 91.31 523 GLY A N 1
ATOM 4062 C CA . GLY A 1 523 ? 7.859 2.67 2.225 1 91.31 523 GLY A CA 1
ATOM 4063 C C . GLY A 1 523 ? 6.898 3.598 1.504 1 91.31 523 GLY A C 1
ATOM 4064 O O . GLY A 1 523 ? 6 3.141 0.792 1 91.31 523 GLY A O 1
ATOM 4065 N N . PHE A 1 524 ? 7.066 4.887 1.782 1 92.75 524 PHE A N 1
ATOM 4066 C CA . PHE A 1 524 ? 6.188 5.883 1.172 1 92.75 524 PHE A CA 1
ATOM 4067 C C . PHE A 1 524 ? 6.992 6.879 0.348 1 92.75 524 PHE A C 1
ATOM 4069 O O . PHE A 1 524 ? 8.219 6.957 0.478 1 92.75 524 PHE A O 1
ATOM 4076 N N . ILE A 1 525 ? 6.293 7.574 -0.519 1 94.19 525 ILE A N 1
ATOM 4077 C CA . ILE A 1 525 ? 6.871 8.664 -1.298 1 94.19 525 ILE A CA 1
ATOM 4078 C C . ILE A 1 525 ? 5.934 9.867 -1.279 1 94.19 525 ILE A C 1
ATOM 4080 O O . ILE A 1 525 ? 4.711 9.711 -1.279 1 94.19 525 ILE A O 1
ATOM 4084 N N . LEU A 1 526 ? 6.504 10.984 -1.24 1 94.5 526 LEU A N 1
ATOM 4085 C CA . LEU A 1 526 ? 5.727 12.219 -1.286 1 94.5 526 LEU A CA 1
ATOM 4086 C C . LEU A 1 526 ? 5.504 12.672 -2.727 1 94.5 526 LEU A C 1
ATOM 4088 O O . LEU A 1 526 ? 6.465 12.852 -3.479 1 94.5 526 LEU A O 1
ATOM 4092 N N . LYS A 1 527 ? 4.281 12.828 -3.092 1 91.38 527 LYS A N 1
ATOM 4093 C CA . LYS A 1 527 ? 3.955 13.281 -4.441 1 91.38 527 LYS A CA 1
ATOM 4094 C C . LYS A 1 527 ? 3.24 14.625 -4.418 1 91.38 527 LYS A C 1
ATOM 4096 O O . LYS A 1 527 ? 2.34 14.844 -3.605 1 91.38 527 LYS A O 1
ATOM 4101 N N . LEU A 1 528 ? 3.729 15.484 -5.285 1 90.25 528 LEU A N 1
ATOM 4102 C CA . LEU A 1 528 ? 3.057 16.75 -5.527 1 90.25 528 LEU A CA 1
ATOM 4103 C C . LEU A 1 528 ? 2.074 16.641 -6.688 1 90.25 528 LEU A C 1
ATOM 4105 O O . LEU A 1 528 ? 2.434 16.906 -7.84 1 90.25 528 LEU A O 1
ATOM 4109 N N . ASN A 1 529 ? 0.917 16.219 -6.465 1 78.62 529 ASN A N 1
ATOM 4110 C CA . ASN A 1 529 ? -0.083 15.961 -7.496 1 78.62 529 ASN A CA 1
ATOM 4111 C C . ASN A 1 529 ? -0.446 17.234 -8.25 1 78.62 529 ASN A C 1
ATOM 4113 O O . ASN A 1 529 ? -0.717 17.203 -9.453 1 78.62 529 ASN A O 1
ATOM 4117 N N . HIS A 1 530 ? -0.489 18.359 -7.52 1 83.25 530 HIS A N 1
ATOM 4118 C CA . HIS A 1 530 ? -0.822 19.641 -8.117 1 83.25 530 HIS A CA 1
ATOM 4119 C C . HIS A 1 530 ? 0.312 20.641 -7.926 1 83.25 530 HIS A C 1
ATOM 4121 O O . HIS A 1 530 ? 0.151 21.641 -7.227 1 83.25 530 HIS A O 1
ATOM 4127 N N . GLN A 1 531 ? 1.36 20.453 -8.688 1 88.56 531 GLN A N 1
ATOM 4128 C CA . GLN A 1 531 ? 2.557 21.266 -8.539 1 88.56 531 GLN A CA 1
ATOM 4129 C C . GLN A 1 531 ? 2.266 22.734 -8.891 1 88.56 531 GLN A C 1
ATOM 4131 O O . GLN A 1 531 ? 2.709 23.641 -8.188 1 88.56 531 GLN A O 1
ATOM 4136 N N . TYR A 1 532 ? 1.499 22.922 -9.891 1 91.38 532 TYR A N 1
ATOM 4137 C CA . TYR A 1 532 ? 1.161 24.266 -10.32 1 91.38 532 TYR A CA 1
ATOM 4138 C C . TYR A 1 532 ? 0.4 25.016 -9.227 1 91.38 532 TYR A C 1
ATOM 4140 O O . TYR A 1 532 ? 0.7 26.172 -8.93 1 91.38 532 TYR A O 1
ATOM 4148 N N . PHE A 1 533 ? -0.514 24.344 -8.672 1 91.06 533 PHE A N 1
ATOM 4149 C CA . PHE A 1 533 ? -1.32 24.984 -7.633 1 91.06 533 PHE A CA 1
ATOM 4150 C C . PHE A 1 533 ? -0.482 25.266 -6.391 1 91.06 533 PHE A C 1
ATOM 4152 O O . PHE A 1 533 ? -0.691 26.266 -5.703 1 91.06 533 PHE A O 1
ATOM 4159 N N . PHE A 1 534 ? 0.485 24.375 -6.164 1 93.38 534 PHE A N 1
ATOM 4160 C CA . PHE A 1 534 ? 1.372 24.578 -5.023 1 93.38 534 PHE A CA 1
ATOM 4161 C C . PHE A 1 534 ? 2.143 25.891 -5.168 1 93.38 534 PHE A C 1
ATOM 4163 O O . PHE A 1 534 ? 2.104 26.75 -4.281 1 93.38 534 PHE A O 1
ATOM 4170 N N . TYR A 1 535 ? 2.709 26.125 -6.266 1 94.44 535 TYR A N 1
ATOM 4171 C CA . TYR A 1 535 ? 3.51 27.328 -6.496 1 94.44 535 TYR A CA 1
ATOM 4172 C C . TYR A 1 535 ? 2.619 28.547 -6.676 1 94.44 535 TYR A C 1
ATOM 4174 O O . TYR A 1 535 ? 2.99 29.656 -6.289 1 94.44 535 TYR A O 1
ATOM 4182 N N . LEU A 1 536 ? 1.486 28.312 -7.188 1 95.06 536 LEU A N 1
ATOM 4183 C CA . LEU A 1 536 ? 0.559 29.438 -7.352 1 95.06 536 LEU A CA 1
ATOM 4184 C C . LEU A 1 536 ? 0.116 29.969 -5.996 1 95.06 536 LEU A C 1
ATOM 4186 O O . LEU A 1 536 ? 0.075 31.188 -5.797 1 95.06 536 LEU A O 1
ATOM 4190 N N . ILE A 1 537 ? -0.236 29.094 -5.125 1 94.56 537 ILE A N 1
ATOM 4191 C CA . ILE A 1 537 ? -0.678 29.516 -3.805 1 94.56 537 ILE A CA 1
ATOM 4192 C C . ILE A 1 537 ? 0.454 30.25 -3.096 1 94.56 537 ILE A C 1
ATOM 4194 O O . ILE A 1 537 ? 0.238 31.312 -2.508 1 94.56 537 ILE A O 1
ATOM 4198 N N . ILE A 1 538 ? 1.65 29.688 -3.191 1 95.38 538 ILE A N 1
ATOM 4199 C CA . ILE A 1 538 ? 2.801 30.344 -2.568 1 95.38 538 ILE A CA 1
ATOM 4200 C C . ILE A 1 538 ? 3.014 31.719 -3.188 1 95.38 538 ILE A C 1
ATOM 4202 O O . ILE A 1 538 ? 3.227 32.688 -2.473 1 95.38 538 ILE A O 1
ATOM 4206 N N . PHE A 1 539 ? 2.885 31.844 -4.453 1 95.75 539 PHE A N 1
ATOM 4207 C CA . PHE A 1 539 ? 3.033 33.125 -5.16 1 95.75 539 PHE A CA 1
ATOM 4208 C C . PHE A 1 539 ? 1.963 34.094 -4.727 1 95.75 539 PHE A C 1
ATOM 4210 O O . PHE A 1 539 ? 2.246 35.281 -4.539 1 95.75 539 PHE A O 1
ATOM 4217 N N . LEU A 1 540 ? 0.82 33.656 -4.57 1 95.38 540 LEU A N 1
ATOM 4218 C CA . LEU A 1 540 ? -0.28 34.5 -4.152 1 95.38 540 LEU A CA 1
ATOM 4219 C C . LEU A 1 540 ? -0.076 35 -2.725 1 95.38 540 LEU A C 1
ATOM 4221 O O . LEU A 1 540 ? -0.365 36.156 -2.414 1 95.38 540 LEU A O 1
ATOM 4225 N N . ILE A 1 541 ? 0.398 34.125 -1.848 1 95.25 541 ILE A N 1
ATOM 4226 C CA . ILE A 1 541 ? 0.639 34.531 -0.465 1 95.25 541 ILE A CA 1
ATOM 4227 C C . ILE A 1 541 ? 1.694 35.625 -0.423 1 95.25 541 ILE A C 1
ATOM 4229 O O . ILE A 1 541 ? 1.47 36.688 0.165 1 95.25 541 ILE A O 1
ATOM 4233 N N . VAL A 1 542 ? 2.793 35.406 -1.096 1 96.25 542 VAL A N 1
ATOM 4234 C CA . VAL A 1 542 ? 3.906 36.344 -1.093 1 96.25 542 VAL A CA 1
ATOM 4235 C C . VAL A 1 542 ? 3.514 37.625 -1.853 1 96.25 542 VAL A C 1
ATOM 4237 O O . VAL A 1 542 ? 3.754 38.719 -1.381 1 96.25 542 VAL A O 1
ATOM 4240 N N . GLY A 1 543 ? 2.912 37.5 -2.996 1 96.19 543 GLY A N 1
ATOM 4241 C CA . GLY A 1 543 ? 2.518 38.625 -3.82 1 96.19 543 GLY A CA 1
ATOM 4242 C C . GLY A 1 543 ? 1.447 39.469 -3.178 1 96.19 543 GLY A C 1
ATOM 4243 O O . GLY A 1 543 ? 1.563 40.719 -3.15 1 96.19 543 GLY A O 1
ATOM 4244 N N . PHE A 1 544 ? 0.455 38.844 -2.689 1 95.25 544 PHE A N 1
ATOM 4245 C CA . PHE A 1 544 ? -0.627 39.594 -2.047 1 95.25 544 PHE A CA 1
ATOM 4246 C C . PHE A 1 544 ? -0.118 40.344 -0.824 1 95.25 544 PHE A C 1
ATOM 4248 O O . PHE A 1 544 ? -0.502 41.5 -0.593 1 95.25 544 PHE A O 1
ATOM 4255 N N . HIS A 1 545 ? 0.689 39.688 0.002 1 95.75 545 HIS A N 1
ATOM 4256 C CA . HIS A 1 545 ? 1.282 40.344 1.154 1 95.75 545 HIS A CA 1
ATOM 4257 C C . HIS A 1 545 ? 2.104 41.562 0.724 1 95.75 545 HIS A C 1
ATOM 4259 O O . HIS A 1 545 ? 2.025 42.625 1.35 1 95.75 545 HIS A O 1
ATOM 4265 N N . PHE A 1 546 ? 2.791 41.469 -0.364 1 96.38 546 PHE A N 1
ATOM 4266 C CA . PHE A 1 546 ? 3.611 42.562 -0.884 1 96.38 546 PHE A CA 1
ATOM 4267 C C . PHE A 1 546 ? 2.74 43.719 -1.344 1 96.38 546 PHE A C 1
ATOM 4269 O O . PHE A 1 546 ? 3.014 44.875 -1.011 1 96.38 546 PHE A O 1
ATOM 4276 N N . VAL A 1 547 ? 1.725 43.438 -2.051 1 96 547 VAL A N 1
ATOM 4277 C CA . VAL A 1 547 ? 0.829 44.469 -2.578 1 96 547 VAL A CA 1
ATOM 4278 C C . VAL A 1 547 ? 0.151 45.219 -1.426 1 96 547 VAL A C 1
ATOM 4280 O O . VAL A 1 547 ? 0.037 46.438 -1.448 1 96 547 VAL A O 1
ATOM 4283 N N . LEU A 1 548 ? -0.277 44.5 -0.438 1 94.62 548 LEU A N 1
ATOM 4284 C CA . LEU A 1 548 ? -0.929 45.125 0.705 1 94.62 548 LEU A CA 1
ATOM 4285 C C . LEU A 1 548 ? 0.052 46 1.472 1 94.62 548 LEU A C 1
ATOM 4287 O O . LEU A 1 548 ? -0.329 47.062 1.999 1 94.62 548 LEU A O 1
ATOM 4291 N N . CYS A 1 549 ? 1.316 45.531 1.535 1 94.19 549 CYS A N 1
ATOM 4292 C CA . CYS A 1 549 ? 2.348 46.312 2.195 1 94.19 549 CYS A CA 1
ATOM 4293 C C . CYS A 1 549 ? 2.541 47.656 1.49 1 94.19 549 CYS A C 1
ATOM 4295 O O . CYS A 1 549 ? 2.576 48.688 2.137 1 94.19 549 CYS A O 1
ATOM 4297 N N . ILE A 1 550 ? 2.557 47.688 0.221 1 94.75 550 ILE A N 1
ATOM 4298 C CA . ILE A 1 550 ? 2.773 48.906 -0.571 1 94.75 550 ILE A CA 1
ATOM 4299 C C . ILE A 1 550 ? 1.536 49.812 -0.499 1 94.75 550 ILE A C 1
ATOM 4301 O O . ILE A 1 550 ? 1.648 51 -0.295 1 94.75 550 ILE A O 1
ATOM 4305 N N . LEU A 1 551 ? 0.449 49.188 -0.636 1 93.75 551 LEU A N 1
ATOM 4306 C CA . LEU A 1 551 ? -0.8 49.938 -0.601 1 93.75 551 LEU A CA 1
ATOM 4307 C C . LEU A 1 551 ? -0.986 50.625 0.75 1 93.75 551 LEU A C 1
ATOM 4309 O O . LEU A 1 551 ? -1.377 51.781 0.813 1 93.75 551 LEU A O 1
ATOM 4313 N N . THR A 1 552 ? -0.724 49.906 1.827 1 92.56 552 THR A N 1
ATOM 4314 C CA . THR A 1 552 ? -0.862 50.469 3.164 1 92.56 552 THR A CA 1
ATOM 4315 C C . THR A 1 552 ? 0.144 51.594 3.379 1 92.56 552 THR A C 1
ATOM 4317 O O . THR A 1 552 ? -0.18 52.625 3.994 1 92.56 552 THR A O 1
ATOM 4320 N N . ALA A 1 553 ? 1.32 51.406 2.891 1 93.62 553 ALA A N 1
ATOM 4321 C CA . ALA A 1 553 ? 2.342 52.469 3.037 1 93.62 553 ALA A CA 1
ATOM 4322 C C . ALA A 1 553 ? 1.941 53.719 2.295 1 93.62 553 ALA A C 1
ATOM 4324 O O . ALA A 1 553 ? 2.061 54.844 2.834 1 93.62 553 ALA A O 1
ATOM 4325 N N . PHE A 1 554 ? 1.368 53.625 1.139 1 93.12 554 PHE A N 1
ATOM 4326 C CA . PHE A 1 554 ? 0.982 54.781 0.332 1 93.12 554 PHE A CA 1
ATOM 4327 C C . PHE A 1 554 ? -0.226 55.5 0.937 1 93.12 554 PHE A C 1
ATOM 4329 O O . PHE A 1 554 ? -0.274 56.719 0.985 1 93.12 554 PHE A O 1
ATOM 4336 N N . LEU A 1 555 ? -1.128 54.75 1.385 1 91 555 LEU A N 1
ATOM 4337 C CA . LEU A 1 555 ? -2.338 55.344 1.945 1 91 555 LEU A CA 1
ATOM 4338 C C . LEU A 1 555 ? -2.053 55.969 3.303 1 91 555 LEU A C 1
ATOM 4340 O O . LEU A 1 555 ? -2.617 57.031 3.633 1 91 555 LEU A O 1
ATOM 4344 N N . SER A 1 556 ? -1.219 55.344 4.066 1 91.44 556 SER A N 1
ATOM 4345 C CA . SER A 1 556 ? -0.885 55.875 5.383 1 91.44 556 SER A CA 1
ATOM 4346 C C . SER A 1 556 ? -0.004 57.125 5.27 1 91.44 556 SER A C 1
ATOM 4348 O O . SER A 1 556 ? -0.056 58 6.125 1 91.44 556 SER A O 1
ATOM 4350 N N . ASN A 1 557 ? 0.733 57.188 4.242 1 91.31 557 ASN A N 1
ATOM 4351 C CA . ASN A 1 557 ? 1.656 58.312 4.07 1 91.31 557 ASN A CA 1
ATOM 4352 C C . ASN A 1 557 ? 0.921 59.594 3.688 1 91.31 557 ASN A C 1
ATOM 4354 O O . ASN A 1 557 ? 1.509 60.688 3.693 1 91.31 557 ASN A O 1
ATOM 4358 N N . LYS A 1 558 ? -0.296 59.531 3.418 1 88.5 558 LYS A N 1
ATOM 4359 C CA . LYS A 1 558 ? -1.08 60.719 3.098 1 88.5 558 LYS A CA 1
ATOM 4360 C C . LYS A 1 558 ? -1.298 61.594 4.336 1 88.5 558 LYS A C 1
ATOM 4362 O O . LYS A 1 558 ? -1.575 62.781 4.223 1 88.5 558 LYS A O 1
ATOM 4367 N N . VAL A 1 559 ? -1.231 60.906 5.469 1 90 559 VAL A N 1
ATOM 4368 C CA . VAL A 1 559 ? -1.392 61.625 6.73 1 90 559 VAL A CA 1
ATOM 4369 C C . VAL A 1 559 ? -0.193 61.344 7.637 1 90 559 VAL A C 1
ATOM 4371 O O . VAL A 1 559 ? 0.623 60.469 7.348 1 90 559 VAL A O 1
ATOM 4374 N N . LYS A 1 560 ? -0.013 62.188 8.609 1 88.75 560 LYS A N 1
ATOM 4375 C CA . LYS A 1 560 ? 1.043 61.906 9.578 1 88.75 560 LYS A CA 1
ATOM 4376 C C . LYS A 1 560 ? 0.625 60.812 10.539 1 88.75 560 LYS A C 1
ATOM 4378 O O . LYS A 1 560 ? -0.384 60.938 11.234 1 88.75 560 LYS A O 1
ATOM 4383 N N . VAL A 1 561 ? 1.383 59.812 10.539 1 88.75 561 VAL A N 1
ATOM 4384 C CA . VAL A 1 561 ? 1.077 58.656 11.391 1 88.75 561 VAL A CA 1
ATOM 4385 C C . VAL A 1 561 ? 1.455 58.969 12.836 1 88.75 561 VAL A C 1
ATOM 4387 O O . VAL A 1 561 ? 2.514 59.562 13.094 1 88.75 561 VAL A O 1
ATOM 4390 N N . GLY A 1 562 ? 0.592 58.688 13.695 1 82.94 562 GLY A N 1
ATOM 4391 C CA . GLY A 1 562 ? 0.82 58.938 15.102 1 82.94 562 GLY A CA 1
ATOM 4392 C C . GLY A 1 562 ? 1.886 58.062 15.719 1 82.94 562 GLY A C 1
ATOM 4393 O O . GLY A 1 562 ? 2.291 57.062 15.117 1 82.94 562 GLY A O 1
ATOM 4394 N N . PRO A 1 563 ? 2.35 58.438 16.875 1 80.5 563 PRO A N 1
ATOM 4395 C CA . PRO A 1 563 ? 3.369 57.656 17.562 1 80.5 563 PRO A CA 1
ATOM 4396 C C . PRO A 1 563 ? 2.836 56.312 18.062 1 80.5 563 PRO A C 1
ATOM 4398 O O . PRO A 1 563 ? 1.64 56.188 18.344 1 80.5 563 PRO A O 1
ATOM 4401 N N . SER A 1 564 ? 3.635 55.375 18.109 1 75.88 564 SER A N 1
ATOM 4402 C CA . SER A 1 564 ? 3.242 54.031 18.578 1 75.88 564 SER A CA 1
ATOM 4403 C C . SER A 1 564 ? 3.338 53.938 20.094 1 75.88 564 SER A C 1
ATOM 4405 O O . SER A 1 564 ? 2.699 53.062 20.703 1 75.88 564 SER A O 1
ATOM 4407 N N . GLY A 1 565 ? 4.016 54.844 20.672 1 78.38 565 GLY A N 1
ATOM 4408 C CA . GLY A 1 565 ? 4.16 54.812 22.125 1 78.38 565 GLY A CA 1
ATOM 4409 C C . GLY A 1 565 ? 3.006 55.469 22.844 1 78.38 565 GLY A C 1
ATOM 4410 O O . GLY A 1 565 ? 2.285 56.281 22.281 1 78.38 565 GLY A O 1
ATOM 4411 N N . HIS A 1 566 ? 2.75 55.062 24.016 1 84 566 HIS A N 1
ATOM 4412 C CA . HIS A 1 566 ? 1.645 55.594 24.797 1 84 566 HIS A CA 1
ATOM 4413 C C . HIS A 1 566 ? 1.929 57.031 25.234 1 84 566 HIS A C 1
ATOM 4415 O O . HIS A 1 566 ? 1.011 57.844 25.328 1 84 566 HIS A O 1
ATOM 4421 N N . ILE A 1 567 ? 3.16 57.375 25.406 1 81.81 567 ILE A N 1
ATOM 4422 C CA . ILE A 1 567 ? 3.516 58.719 25.844 1 81.81 567 ILE A CA 1
ATOM 4423 C C . ILE A 1 567 ? 3.301 59.688 24.688 1 81.81 567 ILE A C 1
ATOM 4425 O O . ILE A 1 567 ? 2.67 60.75 24.859 1 81.81 567 ILE A O 1
ATOM 4429 N N . GLY A 1 568 ? 3.844 59.281 23.594 1 81.81 568 GLY A N 1
ATOM 4430 C CA . GLY A 1 568 ? 3.629 60.125 22.422 1 81.81 568 GLY A CA 1
ATOM 4431 C C . GLY A 1 568 ? 2.164 60.281 22.062 1 81.81 568 GLY A C 1
ATOM 4432 O O . GLY A 1 568 ? 1.729 61.375 21.688 1 81.81 568 GLY A O 1
ATOM 4433 N N . MET A 1 569 ? 1.422 59.312 22.25 1 86.44 569 MET A N 1
ATOM 4434 C CA . MET A 1 569 ? -0.008 59.344 21.953 1 86.44 569 MET A CA 1
ATOM 4435 C C . MET A 1 569 ? -0.744 60.219 22.969 1 86.44 569 MET A C 1
ATOM 4437 O O . MET A 1 569 ? -1.678 60.938 22.594 1 86.44 569 MET A O 1
ATOM 4441 N N . SER A 1 570 ? -0.311 60.156 24.141 1 85.69 570 SER A N 1
ATOM 4442 C CA . SER A 1 570 ? -0.942 60.969 25.172 1 85.69 570 SER A CA 1
ATOM 4443 C C . SER A 1 570 ? -0.726 62.438 24.906 1 85.69 570 SER A C 1
ATOM 4445 O O . SER A 1 570 ? -1.609 63.281 25.172 1 85.69 570 SER A O 1
ATOM 4447 N N . ILE A 1 571 ? 0.38 62.75 24.453 1 83.19 571 ILE A N 1
ATOM 4448 C CA . ILE A 1 571 ? 0.674 64.125 24.125 1 83.19 571 ILE A CA 1
ATOM 4449 C C . ILE A 1 571 ? -0.168 64.562 22.938 1 83.19 571 ILE A C 1
ATOM 4451 O O . ILE A 1 571 ? -0.7 65.688 22.922 1 83.19 571 ILE A O 1
ATOM 4455 N N . LEU A 1 572 ? -0.309 63.719 22.047 1 85.06 572 LEU A N 1
ATOM 4456 C CA . LEU A 1 572 ? -1.089 64 20.859 1 85.06 572 LEU A CA 1
ATOM 4457 C C . LEU A 1 572 ? -2.568 64.188 21.188 1 85.06 572 LEU A C 1
ATOM 4459 O O . LEU A 1 572 ? -3.281 64.938 20.547 1 85.06 572 LEU A O 1
ATOM 4463 N N . LEU A 1 573 ? -3.02 63.531 22.25 1 87.56 573 LEU A N 1
ATOM 4464 C CA . LEU A 1 573 ? -4.438 63.531 22.594 1 87.56 573 LEU A CA 1
ATOM 4465 C C . LEU A 1 573 ? -4.75 64.562 23.641 1 87.56 573 LEU A C 1
ATOM 4467 O O . LEU A 1 573 ? -5.883 64.688 24.125 1 87.56 573 LEU A O 1
ATOM 4471 N N . LYS A 1 574 ? -3.867 65.438 23.969 1 83.25 574 LYS A N 1
ATOM 4472 C CA . LYS A 1 574 ? -4.047 66.438 25.016 1 83.25 574 LYS A CA 1
ATOM 4473 C C . LYS A 1 574 ? -5.223 67.375 24.703 1 83.25 574 LYS A C 1
ATOM 4475 O O . LYS A 1 574 ? -6.02 67.688 25.578 1 83.25 574 LYS A O 1
ATOM 4480 N N . PRO A 1 575 ? -5.32 67.75 23.422 1 79 575 PRO A N 1
ATOM 4481 C CA . PRO A 1 575 ? -6.453 68.625 23.109 1 79 575 PRO A CA 1
ATOM 4482 C C . PRO A 1 575 ? -7.801 67.938 23.375 1 79 575 PRO A C 1
ATOM 4484 O O . PRO A 1 575 ? -8.812 68.625 23.547 1 79 575 PRO A O 1
ATOM 4487 N N . VAL A 1 576 ? -7.82 66.688 23.422 1 81.62 576 VAL A N 1
ATOM 4488 C CA . VAL A 1 576 ? -9.055 65.938 23.641 1 81.62 576 VAL A CA 1
ATOM 4489 C C . VAL A 1 576 ? -9.188 65.625 25.125 1 81.62 576 VAL A C 1
ATOM 4491 O O . VAL A 1 576 ? -10.273 65.688 25.703 1 81.62 576 VAL A O 1
ATOM 4494 N N . THR A 1 577 ? -8.07 65.312 25.75 1 83.06 577 THR A N 1
ATOM 4495 C CA . THR A 1 577 ? -8.125 64.75 27.109 1 83.06 577 THR A CA 1
ATOM 4496 C C . THR A 1 577 ? -8.172 65.938 28.125 1 83.06 577 THR A C 1
ATOM 4498 O O . THR A 1 577 ? -8.727 65.75 29.219 1 83.06 577 THR A O 1
ATOM 4501 N N . ASP A 1 578 ? -7.68 67 27.844 1 77.75 578 ASP A N 1
ATOM 4502 C CA . ASP A 1 578 ? -7.625 68.125 28.797 1 77.75 578 ASP A CA 1
ATOM 4503 C C . ASP A 1 578 ? -9.023 68.625 29.141 1 77.75 578 ASP A C 1
ATOM 4505 O O . ASP A 1 578 ? -9.375 68.688 30.312 1 77.75 578 ASP A O 1
ATOM 4509 N N . PRO A 1 579 ? -9.789 68.812 28.094 1 75.06 579 PRO A N 1
ATOM 4510 C CA . PRO A 1 579 ? -11.148 69.25 28.422 1 75.06 579 PRO A CA 1
ATOM 4511 C C . PRO A 1 579 ? -11.938 68.188 29.156 1 75.06 579 PRO A C 1
ATOM 4513 O O . PRO A 1 579 ? -12.766 68.438 30.016 1 75.06 579 PRO A O 1
ATOM 4516 N N . LEU A 1 580 ? -11.68 67 28.844 1 75.44 580 LEU A N 1
ATOM 4517 C CA . LEU A 1 580 ? -12.383 65.938 29.469 1 75.44 580 LEU A CA 1
ATOM 4518 C C . LEU A 1 580 ? -11.961 65.75 30.922 1 75.44 580 LEU A C 1
ATOM 4520 O O . LEU A 1 580 ? -12.781 65.438 31.781 1 75.44 580 LEU A O 1
ATOM 4524 N N . ALA A 1 581 ? -10.727 65.875 31.125 1 70 581 ALA A N 1
ATOM 4525 C CA . ALA A 1 581 ? -10.203 65.812 32.5 1 70 581 ALA A CA 1
ATOM 4526 C C . ALA A 1 581 ? -10.82 66.875 33.375 1 70 581 ALA A C 1
ATOM 4528 O O . ALA A 1 581 ? -11.062 66.688 34.562 1 70 581 ALA A O 1
ATOM 4529 N N . SER A 1 582 ? -11.18 67.938 32.781 1 65.75 582 SER A N 1
ATOM 4530 C CA . SER A 1 582 ? -11.789 69.062 33.531 1 65.75 582 SER A CA 1
ATOM 4531 C C . SER A 1 582 ? -13.242 68.75 33.844 1 65.75 582 SER A C 1
ATOM 4533 O O . SER A 1 582 ? -13.734 69.125 34.906 1 65.75 582 SER A O 1
ATOM 4535 N N . ILE A 1 583 ? -13.836 68.125 32.969 1 63.38 583 ILE A N 1
ATOM 4536 C CA . ILE A 1 583 ? -15.227 67.75 33.188 1 63.38 583 ILE A CA 1
ATOM 4537 C C . ILE A 1 583 ? -15.297 66.562 34.188 1 63.38 583 ILE A C 1
ATOM 4539 O O . ILE A 1 583 ? -16.219 66.5 35 1 63.38 583 ILE A O 1
ATOM 4543 N N . SER A 1 584 ? -14.492 65.688 34.062 1 57.59 584 SER A N 1
ATOM 4544 C CA . SER A 1 584 ? -14.469 64.5 34.906 1 57.59 584 SER A CA 1
ATOM 4545 C C . SER A 1 584 ? -14.203 64.875 36.375 1 57.59 584 SER A C 1
ATOM 4547 O O . SER A 1 584 ? -14.531 64.125 37.281 1 57.59 584 SER A O 1
ATOM 4549 N N . ASP A 1 585 ? -13.5 65.938 36.562 1 52.72 585 ASP A N 1
ATOM 4550 C CA . ASP A 1 585 ? -13.344 66.438 37.906 1 52.72 585 ASP A CA 1
ATOM 4551 C C . ASP A 1 585 ? -14.703 66.688 38.562 1 52.72 585 ASP A C 1
ATOM 4553 O O . ASP A 1 585 ? -14.828 66.625 39.812 1 52.72 585 ASP A O 1
ATOM 4557 N N . GLY A 1 586 ? -15.719 66.875 37.719 1 43.66 586 GLY A N 1
ATOM 4558 C CA . GLY A 1 586 ? -17.062 66.938 38.25 1 43.66 586 GLY A CA 1
ATOM 4559 C C . GLY A 1 586 ? -17.766 65.562 38.156 1 43.66 586 GLY A C 1
ATOM 4560 O O . GLY A 1 586 ? -17.453 64.75 37.25 1 43.66 586 GLY A O 1
ATOM 4561 N N . LEU A 1 587 ? -18.078 64.75 39.25 1 47.25 587 LEU A N 1
ATOM 4562 C CA . LEU A 1 587 ? -18.516 63.5 39.812 1 47.25 587 LEU A CA 1
ATOM 4563 C C . LEU A 1 587 ? -19.531 62.812 38.875 1 47.25 587 LEU A C 1
ATOM 4565 O O . LEU A 1 587 ? -20.016 61.719 39.156 1 47.25 587 LEU A O 1
ATOM 4569 N N . ASP A 1 588 ? -20.016 63.25 37.844 1 53.44 588 ASP A N 1
ATOM 4570 C CA . ASP A 1 588 ? -21.203 62.562 37.344 1 53.44 588 ASP A CA 1
ATOM 4571 C C . ASP A 1 588 ? -20.844 61.719 36.094 1 53.44 588 ASP A C 1
ATOM 4573 O O . ASP A 1 588 ? -20.453 62.25 35.062 1 53.44 588 ASP A O 1
ATOM 4577 N N . GLU A 1 589 ? -20.469 60.375 36.25 1 58.94 589 GLU A N 1
ATOM 4578 C CA . GLU A 1 589 ? -20.219 59.375 35.219 1 58.94 589 GLU A CA 1
ATOM 4579 C C . GLU A 1 589 ? -21.125 59.625 34 1 58.94 589 GLU A C 1
ATOM 4581 O O . GLU A 1 589 ? -20.688 59.438 32.875 1 58.94 589 GLU A O 1
ATOM 4586 N N . LYS A 1 590 ? -22.266 59.969 34.344 1 65.19 590 LYS A N 1
ATOM 4587 C CA . LYS A 1 590 ? -23.219 60.188 33.25 1 65.19 590 LYS A CA 1
ATOM 4588 C C . LYS A 1 590 ? -22.812 61.406 32.438 1 65.19 590 LYS A C 1
ATOM 4590 O O . LYS A 1 590 ? -22.922 61.375 31.203 1 65.19 590 LYS A O 1
ATOM 4595 N N . LYS A 1 591 ? -22.281 62.344 33.031 1 63.28 591 LYS A N 1
ATOM 4596 C CA . LYS A 1 591 ? -21.906 63.562 32.312 1 63.28 591 LYS A CA 1
ATOM 4597 C C . LYS A 1 591 ? -20.672 63.312 31.438 1 63.28 591 LYS A C 1
ATOM 4599 O O . LYS A 1 591 ? -20.578 63.844 30.328 1 63.28 591 LYS A O 1
ATOM 4604 N N . LEU A 1 592 ? -19.844 62.469 31.938 1 71 592 LEU A N 1
ATOM 4605 C CA . LEU A 1 592 ? -18.656 62.094 31.172 1 71 592 LEU A CA 1
ATOM 4606 C C . LEU A 1 592 ? -19.016 61.281 29.938 1 71 592 LEU A C 1
ATOM 4608 O O . LEU A 1 592 ? -18.469 61.5 28.859 1 71 592 LEU A O 1
ATOM 4612 N N . ARG A 1 593 ? -19.938 60.438 30.156 1 73.69 593 ARG A N 1
ATOM 4613 C CA . ARG A 1 593 ? -20.406 59.625 29.047 1 73.69 593 ARG A CA 1
ATOM 4614 C C . ARG A 1 593 ? -21.094 60.469 27.984 1 73.69 593 ARG A C 1
ATOM 4616 O O . ARG A 1 593 ? -20.922 60.25 26.797 1 73.69 593 ARG A O 1
ATOM 4623 N N . ASP A 1 594 ? -21.875 61.344 28.5 1 73.38 594 ASP A N 1
ATOM 4624 C CA . ASP A 1 594 ? -22.594 62.219 27.578 1 73.38 594 ASP A CA 1
ATOM 4625 C C . ASP A 1 594 ? -21.641 63.156 26.844 1 73.38 594 ASP A C 1
ATOM 4627 O O . ASP A 1 594 ? -21.828 63.438 25.656 1 73.38 594 ASP A O 1
ATOM 4631 N N . ALA A 1 595 ? -20.641 63.562 27.562 1 73.69 595 ALA A N 1
ATOM 4632 C CA . ALA A 1 595 ? -19.656 64.438 26.938 1 73.69 595 ALA A CA 1
ATOM 4633 C C . ALA A 1 595 ? -18.875 63.688 25.844 1 73.69 595 ALA A C 1
ATOM 4635 O O . ALA A 1 595 ? -18.562 64.25 24.797 1 73.69 595 ALA A O 1
ATOM 4636 N N . LYS A 1 596 ? -18.656 62.5 26.125 1 74.69 596 LYS A N 1
ATOM 4637 C CA . LYS A 1 596 ? -17.938 61.656 25.156 1 74.69 596 LYS A CA 1
ATOM 4638 C C . LYS A 1 596 ? -18.75 61.438 23.906 1 74.69 596 LYS A C 1
ATOM 4640 O O . LYS A 1 596 ? -18.203 61.406 22.797 1 74.69 596 LYS A O 1
ATOM 4645 N N . ARG A 1 597 ? -20 61.406 24.062 1 75.06 597 ARG A N 1
ATOM 4646 C CA . ARG A 1 597 ? -20.891 61.156 22.922 1 75.06 597 ARG A CA 1
ATOM 4647 C C . ARG A 1 597 ? -21.141 62.438 22.141 1 75.06 597 ARG A C 1
ATOM 4649 O O . ARG A 1 597 ? -21.344 62.375 20.922 1 75.06 597 ARG A O 1
ATOM 4656 N N . ASN A 1 598 ? -21.016 63.531 22.828 1 76.25 598 ASN A N 1
ATOM 4657 C CA . ASN A 1 598 ? -21.422 64.75 22.172 1 76.25 598 ASN A CA 1
ATOM 4658 C C . ASN A 1 598 ? -20.219 65.562 21.703 1 76.25 598 ASN A C 1
ATOM 4660 O O . ASN A 1 598 ? -20.359 66.688 21.203 1 76.25 598 ASN A O 1
ATOM 4664 N N . THR A 1 599 ? -19.062 65 21.859 1 81.31 599 THR A N 1
ATOM 4665 C CA . THR A 1 599 ? -17.859 65.688 21.391 1 81.31 599 THR A CA 1
ATOM 4666 C C . THR A 1 599 ? -17.297 65 20.141 1 81.31 599 THR A C 1
ATOM 4668 O O . THR A 1 599 ? -17.125 63.781 20.125 1 81.31 599 THR A O 1
ATOM 4671 N N . TYR A 1 600 ? -17.141 65.812 19.109 1 86.69 600 TYR A N 1
ATOM 4672 C CA . TYR A 1 600 ? -16.594 65.25 17.875 1 86.69 600 TYR A CA 1
ATOM 4673 C C . TYR A 1 600 ? -15.141 65.75 17.688 1 86.69 600 TYR A C 1
ATOM 4675 O O . TYR A 1 600 ? -14.766 66.812 18.125 1 86.69 600 TYR A O 1
ATOM 4683 N N . ILE A 1 601 ? -14.398 64.812 17.172 1 88.31 601 ILE A N 1
ATOM 4684 C CA . ILE A 1 601 ? -12.969 65.062 17.016 1 88.31 601 ILE A CA 1
ATOM 4685 C C . ILE A 1 601 ? -12.555 64.75 15.57 1 88.31 601 ILE A C 1
ATOM 4687 O O . ILE A 1 601 ? -13.078 63.844 14.938 1 88.31 601 ILE A O 1
ATOM 4691 N N . ILE A 1 602 ? -11.711 65.562 15.023 1 87.88 602 ILE A N 1
ATOM 4692 C CA . ILE A 1 602 ? -11.156 65.375 13.695 1 87.88 602 ILE A CA 1
ATOM 4693 C C . ILE A 1 602 ? -9.633 65.438 13.742 1 87.88 602 ILE A C 1
ATOM 4695 O O . ILE A 1 602 ? -9.086 66.312 14.469 1 87.88 602 ILE A O 1
ATOM 4699 N N . TYR A 1 603 ? -9.008 64.5 13.156 1 89.5 603 TYR A N 1
ATOM 4700 C CA . TYR A 1 603 ? -7.562 64.625 12.961 1 89.5 603 TYR A CA 1
ATOM 4701 C C . TYR A 1 603 ? -7.219 65.375 11.695 1 89.5 603 TYR A C 1
ATOM 4703 O O . TYR A 1 603 ? -7.492 64.875 10.586 1 89.5 603 TYR A O 1
ATOM 4711 N N . GLU A 1 604 ? -6.734 66.625 11.852 1 86.12 604 GLU A N 1
ATOM 4712 C CA . GLU A 1 604 ? -6.516 67.438 10.688 1 86.12 604 GLU A CA 1
ATOM 4713 C C . GLU A 1 604 ? -5.219 68.25 10.828 1 86.12 604 GLU A C 1
ATOM 4715 O O . GLU A 1 604 ? -4.641 68.312 11.914 1 86.12 604 GLU A O 1
ATOM 4720 N N . ARG A 1 605 ? -4.879 68.75 9.664 1 82.94 605 ARG A N 1
ATOM 4721 C CA . ARG A 1 605 ? -3.709 69.562 9.594 1 82.94 605 ARG A CA 1
ATOM 4722 C C . ARG A 1 605 ? -4.074 71 9.953 1 82.94 605 ARG A C 1
ATOM 4724 O O . ARG A 1 605 ? -4.996 71.625 9.367 1 82.94 605 ARG A O 1
ATOM 4731 N N . ASN A 1 606 ? -3.633 71.375 11.156 1 70.44 606 ASN A N 1
ATOM 4732 C CA . ASN A 1 606 ? -3.957 72.75 11.57 1 70.44 606 ASN A CA 1
ATOM 4733 C C . ASN A 1 606 ? -3.043 73.75 10.906 1 70.44 606 ASN A C 1
ATOM 4735 O O . ASN A 1 606 ? -1.823 73.688 11.078 1 70.44 606 ASN A O 1
ATOM 4739 N N . MET A 1 607 ? -3.635 74.562 9.984 1 58.5 607 MET A N 1
ATOM 4740 C CA . MET A 1 607 ? -2.902 75.625 9.281 1 58.5 607 MET A CA 1
ATOM 4741 C C . MET A 1 607 ? -2.443 76.688 10.258 1 58.5 607 MET A C 1
ATOM 4743 O O . MET A 1 607 ? -1.424 77.375 10.031 1 58.5 607 MET A O 1
ATOM 4747 N N . GLU A 1 608 ? -3.156 76.875 11.312 1 55.03 608 GLU A N 1
ATOM 4748 C CA . GLU A 1 608 ? -2.795 77.938 12.234 1 55.03 608 GLU A CA 1
ATOM 4749 C C . GLU A 1 608 ? -1.565 77.562 13.062 1 55.03 608 GLU A C 1
ATOM 4751 O O . GLU A 1 608 ? -0.788 78.438 13.453 1 55.03 608 GLU A O 1
ATOM 4756 N N . ASN A 1 609 ? -1.477 76.312 13.242 1 52.38 609 ASN A N 1
ATOM 4757 C CA . ASN A 1 609 ? -0.356 75.812 14.062 1 52.38 609 ASN A CA 1
ATOM 4758 C C . ASN A 1 609 ? 0.736 75.188 13.211 1 52.38 609 ASN A C 1
ATOM 4760 O O . ASN A 1 609 ? 1.152 74.062 13.469 1 52.38 609 ASN A O 1
ATOM 4764 N N . GLN A 1 610 ? 1.244 75.938 12.188 1 54 610 GLN A N 1
ATOM 4765 C CA . GLN A 1 610 ? 2.383 75.688 11.312 1 54 610 GLN A CA 1
ATOM 4766 C C . GLN A 1 610 ? 2.213 74.375 10.586 1 54 610 GLN A C 1
ATOM 4768 O O . GLN A 1 610 ? 3.184 73.625 10.391 1 54 610 GLN A O 1
ATOM 4773 N N . GLY A 1 611 ? 0.951 73.938 10.359 1 62.19 611 GLY A N 1
ATOM 4774 C CA . GLY A 1 611 ? 0.701 72.812 9.484 1 62.19 611 GLY A CA 1
ATOM 4775 C C . GLY A 1 611 ? 0.841 71.438 10.188 1 62.19 611 GLY A C 1
ATOM 4776 O O . GLY A 1 611 ? 1.078 70.438 9.547 1 62.19 611 GLY A O 1
ATOM 4777 N N . ARG A 1 612 ? 0.785 71.375 11.469 1 72.75 612 ARG A N 1
ATOM 4778 C CA . ARG A 1 612 ? 0.938 70.188 12.234 1 72.75 612 ARG A CA 1
ATOM 4779 C C . ARG A 1 612 ? -0.397 69.438 12.375 1 72.75 612 ARG A C 1
ATOM 4781 O O . ARG A 1 612 ? -1.445 70.062 12.484 1 72.75 612 ARG A O 1
ATOM 4788 N N . TRP A 1 613 ? -0.239 68.125 12.188 1 84 613 TRP A N 1
ATOM 4789 C CA . TRP A 1 613 ? -1.433 67.25 12.359 1 84 613 TRP A CA 1
ATOM 4790 C C . TRP A 1 613 ? -1.802 67.125 13.836 1 84 613 TRP A C 1
ATOM 4792 O O . TRP A 1 613 ? -0.939 66.875 14.672 1 84 613 TRP A O 1
ATOM 4802 N N . ASN A 1 614 ? -2.932 67.562 14.156 1 83.94 614 ASN A N 1
ATOM 4803 C CA . ASN A 1 614 ? -3.424 67.438 15.523 1 83.94 614 ASN A CA 1
ATOM 4804 C C . ASN A 1 614 ? -4.922 67.125 15.562 1 83.94 614 ASN A C 1
ATOM 4806 O O . ASN A 1 614 ? -5.598 67.188 14.539 1 83.94 614 ASN A O 1
ATOM 4810 N N . PHE A 1 615 ? -5.348 66.812 16.812 1 87.75 615 PHE A N 1
ATOM 4811 C CA . PHE A 1 615 ? -6.777 66.625 17.016 1 87.75 615 PHE A CA 1
ATOM 4812 C C . PHE A 1 615 ? -7.465 67.938 17.375 1 87.75 615 PHE A C 1
ATOM 4814 O O . PHE A 1 615 ? -6.918 68.75 18.125 1 87.75 615 PHE A O 1
ATOM 4821 N N . ARG A 1 616 ? -8.539 68.125 16.734 1 85.5 616 ARG A N 1
ATOM 4822 C CA . ARG A 1 616 ? -9.383 69.25 17.062 1 85.5 616 ARG A CA 1
ATOM 4823 C C . ARG A 1 616 ? -10.766 68.812 17.516 1 85.5 616 ARG A C 1
ATOM 4825 O O . ARG A 1 616 ? -11.352 67.875 16.922 1 85.5 616 ARG A O 1
ATOM 4832 N N . SER A 1 617 ? -11.203 69.312 18.625 1 82.44 617 SER A N 1
ATOM 4833 C CA . SER A 1 617 ? -12.5 68.938 19.188 1 82.44 617 SER A CA 1
ATOM 4834 C C . SER A 1 617 ? -13.57 70 18.844 1 82.44 617 SER A C 1
ATOM 4836 O O . SER A 1 617 ? -13.281 71.188 18.781 1 82.44 617 SER A O 1
ATOM 4838 N N . PHE A 1 618 ? -14.727 69.5 18.484 1 76.31 618 PHE A N 1
ATOM 4839 C CA . PHE A 1 618 ? -15.891 70.312 18.188 1 76.31 618 PHE A CA 1
ATOM 4840 C C . PHE A 1 618 ? -17.109 69.812 18.984 1 76.31 618 PHE A C 1
ATOM 4842 O O . PHE A 1 618 ? -17.25 68.625 19.25 1 76.31 618 PHE A O 1
ATOM 4849 N N . PRO A 1 619 ? -17.859 70.812 19.594 1 71.62 619 PRO A N 1
ATOM 4850 C CA . PRO A 1 619 ? -19.125 70.375 20.203 1 71.62 619 PRO A CA 1
ATOM 4851 C C . PRO A 1 619 ? -20.109 69.812 19.172 1 71.62 619 PRO A C 1
ATOM 4853 O O . PRO A 1 619 ? -20.125 70.25 18.031 1 71.62 619 PRO A O 1
ATOM 4856 N N . GLY A 1 620 ? -20.75 68.625 19.484 1 61.69 620 GLY A N 1
ATOM 4857 C CA . GLY A 1 620 ? -21.797 68.125 18.609 1 61.69 620 GLY A CA 1
ATOM 4858 C C . GL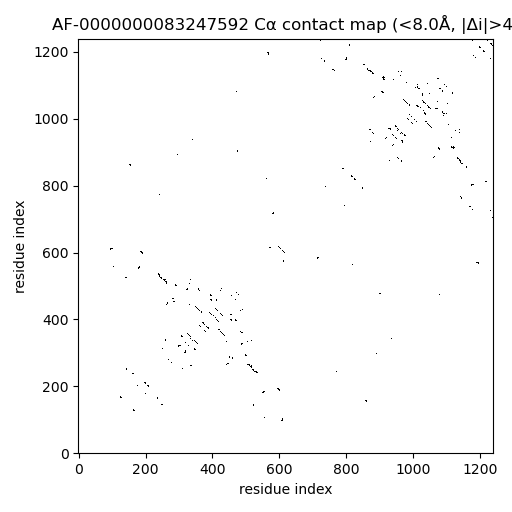Y A 1 620 ? -23.016 69.062 18.562 1 61.69 620 GLY A C 1
ATOM 4859 O O . GLY A 1 620 ? -23.219 69.875 19.469 1 61.69 620 GLY A O 1
ATOM 4860 N N . MET B 1 1 ? -44.688 3.861 -53.219 1 18.33 1 MET B N 1
ATOM 4861 C CA . MET B 1 1 ? -43.281 3.641 -52.906 1 18.33 1 MET B CA 1
ATOM 4862 C C . MET B 1 1 ? -42.875 4.383 -51.625 1 18.33 1 MET B C 1
ATOM 4864 O O . MET B 1 1 ? -42.219 3.811 -50.75 1 18.33 1 MET B O 1
ATOM 4868 N N . SER B 1 2 ? -42.75 5.707 -51.625 1 17.19 2 SER B N 1
ATOM 4869 C CA . SER B 1 2 ? -41.625 6.496 -51.125 1 17.19 2 SER B CA 1
ATOM 4870 C C . SER B 1 2 ? -41.781 6.75 -49.625 1 17.19 2 SER B C 1
ATOM 4872 O O . SER B 1 2 ? -40.781 6.992 -48.938 1 17.19 2 SER B O 1
ATOM 4874 N N . GLN B 1 3 ? -42.906 7.172 -49.125 1 20.8 3 GLN B N 1
ATOM 4875 C CA . GLN B 1 3 ? -42.875 8.328 -48.25 1 20.8 3 GLN B CA 1
ATOM 4876 C C . GLN B 1 3 ? -42.344 7.953 -46.844 1 20.8 3 GLN B C 1
ATOM 4878 O O . GLN B 1 3 ? -42.875 7.047 -46.219 1 20.8 3 GLN B O 1
ATOM 4883 N N . PHE B 1 4 ? -41.031 8.406 -46.375 1 19.33 4 PHE B N 1
ATOM 4884 C CA . PHE B 1 4 ? -39.844 8.234 -45.562 1 19.33 4 PHE B CA 1
ATOM 4885 C C . PHE B 1 4 ? -40.094 8.734 -44.156 1 19.33 4 PHE B C 1
ATOM 4887 O O . PHE B 1 4 ? -39.156 8.812 -43.344 1 19.33 4 PHE B O 1
ATOM 4894 N N . ASN B 1 5 ? -41.281 9.188 -43.844 1 21.17 5 ASN B N 1
ATOM 4895 C CA . ASN B 1 5 ? -41.188 10.195 -42.781 1 21.17 5 ASN B CA 1
ATOM 4896 C C . ASN B 1 5 ? -40.5 9.641 -41.531 1 21.17 5 ASN B C 1
ATOM 4898 O O . ASN B 1 5 ? -40.594 8.445 -41.25 1 21.17 5 ASN B O 1
ATOM 4902 N N . GLU B 1 6 ? -39.781 10.555 -40.719 1 20.25 6 GLU B N 1
ATOM 4903 C CA . GLU B 1 6 ? -38.656 10.703 -39.844 1 20.25 6 GLU B CA 1
ATOM 4904 C C . GLU B 1 6 ? -38.938 10.094 -38.469 1 20.25 6 GLU B C 1
ATOM 4906 O O . GLU B 1 6 ? -40.031 10.234 -37.938 1 20.25 6 GLU B O 1
ATOM 4911 N N . PRO B 1 7 ? -38.031 9.203 -37.844 1 20 7 PRO B N 1
ATOM 4912 C CA . PRO B 1 7 ? -38.031 8.148 -36.844 1 20 7 PRO B CA 1
ATOM 4913 C C . PRO B 1 7 ? -37.969 8.695 -35.406 1 20 7 PRO B C 1
ATOM 4915 O O . PRO B 1 7 ? -38.156 7.949 -34.438 1 20 7 PRO B O 1
ATOM 4918 N N . GLN B 1 8 ? -37.969 10.047 -35.062 1 18.31 8 GLN B N 1
ATOM 4919 C CA . GLN B 1 8 ? -36.875 10.383 -34.188 1 18.31 8 GLN B CA 1
ATOM 4920 C C . GLN B 1 8 ? -37.219 10.031 -32.719 1 18.31 8 GLN B C 1
ATOM 4922 O O . GLN B 1 8 ? -38.125 10.648 -32.125 1 18.31 8 GLN B O 1
ATOM 4927 N N . SER B 1 9 ? -37.406 8.797 -32.25 1 19.83 9 SER B N 1
ATOM 4928 C CA . SER B 1 9 ? -37.812 8.367 -30.938 1 19.83 9 SER B CA 1
ATOM 4929 C C . SER B 1 9 ? -36.844 8.867 -29.859 1 19.83 9 SER B C 1
ATOM 4931 O O . SER B 1 9 ? -35.688 8.438 -29.812 1 19.83 9 SER B O 1
ATOM 4933 N N . GLY B 1 10 ? -36.844 10.148 -29.609 1 17.62 10 GLY B N 1
ATOM 4934 C CA . GLY B 1 10 ? -35.781 10.758 -28.812 1 17.62 10 GLY B CA 1
ATOM 4935 C C . GLY B 1 10 ? -35.625 10.125 -27.438 1 17.62 10 GLY B C 1
ATOM 4936 O O . GLY B 1 10 ? -36.531 9.477 -26.938 1 17.62 10 GLY B O 1
ATOM 4937 N N . PHE B 1 11 ? -34.312 9.898 -26.844 1 18.34 11 PHE B N 1
ATOM 4938 C CA . PHE B 1 11 ? -33.406 9.281 -25.891 1 18.34 11 PHE B CA 1
ATOM 4939 C C . PHE B 1 11 ? -33.688 9.758 -24.469 1 18.34 11 PHE B C 1
ATOM 4941 O O . PHE B 1 11 ? -33.75 8.961 -23.531 1 18.34 11 PHE B O 1
ATOM 4948 N N . SER B 1 12 ? -33.75 11.039 -24.062 1 17.69 12 SER B N 1
ATOM 4949 C CA . SER B 1 12 ? -32.656 11.367 -23.172 1 17.69 12 SER B CA 1
ATOM 4950 C C . SER B 1 12 ? -33.031 11.086 -21.719 1 17.69 12 SER B C 1
ATOM 4952 O O . SER B 1 12 ? -32.156 10.797 -20.891 1 17.69 12 SER B O 1
ATOM 4954 N N . PRO B 1 13 ? -34.188 11.234 -21.094 1 18.56 13 PRO B N 1
ATOM 4955 C CA . PRO B 1 13 ? -34.156 12.008 -19.844 1 18.56 13 PRO B CA 1
ATOM 4956 C C . PRO B 1 13 ? -33.688 11.18 -18.656 1 18.56 13 PRO B C 1
ATOM 4958 O O . PRO B 1 13 ? -34.125 10.031 -18.484 1 18.56 13 PRO B O 1
ATOM 4961 N N . LEU B 1 14 ? -32.531 11.508 -17.859 1 19.77 14 LEU B N 1
ATOM 4962 C CA . LEU B 1 14 ? -31.625 11.203 -16.766 1 19.77 14 LEU B CA 1
ATOM 4963 C C . LEU B 1 14 ? -32.344 11.242 -15.422 1 19.77 14 LEU B C 1
ATOM 4965 O O . LEU B 1 14 ? -31.844 11.805 -14.453 1 19.77 14 LEU B O 1
ATOM 4969 N N . GLY B 1 15 ? -33.625 11.023 -15.281 1 19.2 15 GLY B N 1
ATOM 4970 C CA . GLY B 1 15 ? -34.094 11.5 -13.992 1 19.2 15 GLY B CA 1
ATOM 4971 C C . GLY B 1 15 ? -33.312 10.914 -12.82 1 19.2 15 GLY B C 1
ATOM 4972 O O . GLY B 1 15 ? -32.594 9.914 -12.977 1 19.2 15 GLY B O 1
ATOM 4973 N N . GLY B 1 16 ? -33.438 11.375 -11.438 1 19.77 16 GLY B N 1
ATOM 4974 C CA . GLY B 1 16 ? -32.906 11.812 -10.156 1 19.77 16 GLY B CA 1
ATOM 4975 C C . GLY B 1 16 ? -32.75 10.688 -9.156 1 19.77 16 GLY B C 1
ATOM 4976 O O . GLY B 1 16 ? -31.75 10.625 -8.43 1 19.77 16 GLY B O 1
ATOM 4977 N N . LYS B 1 17 ? -33.688 9.922 -8.562 1 21.7 17 LYS B N 1
ATOM 4978 C CA . LYS B 1 17 ? -33.812 9.773 -7.113 1 21.7 17 LYS B CA 1
ATOM 4979 C C . LYS B 1 17 ? -32.906 8.633 -6.617 1 21.7 17 LYS B C 1
ATOM 4981 O O . LYS B 1 17 ? -33.219 7.461 -6.832 1 21.7 17 LYS B O 1
ATOM 4986 N N . THR B 1 18 ? -31.609 8.586 -6.746 1 18.92 18 THR B N 1
ATOM 4987 C CA . THR B 1 18 ? -30.828 7.363 -6.566 1 18.92 18 THR B CA 1
ATOM 4988 C C . THR B 1 18 ? -31.047 6.785 -5.172 1 18.92 18 THR B C 1
ATOM 4990 O O . THR B 1 18 ? -31.578 7.465 -4.289 1 18.92 18 THR B O 1
ATOM 4993 N N . PHE B 1 19 ? -29.906 6.074 -4.574 1 18.66 19 PHE B N 1
ATOM 4994 C CA . PHE B 1 19 ? -29.5 4.824 -3.941 1 18.66 19 PHE B CA 1
ATOM 4995 C C . PHE B 1 19 ? -29.547 4.945 -2.424 1 18.66 19 PHE B C 1
ATOM 4997 O O . PHE B 1 19 ? -29 5.891 -1.854 1 18.66 19 PHE B O 1
ATOM 5004 N N . ASP B 1 20 ? -30.609 4.453 -1.802 1 19.88 20 ASP B N 1
ATOM 5005 C CA . ASP B 1 20 ? -30.844 4.223 -0.379 1 19.88 20 ASP B CA 1
ATOM 5006 C C . ASP B 1 20 ? -29.672 3.488 0.259 1 19.88 20 ASP B C 1
ATOM 5008 O O . ASP B 1 20 ? -29.266 2.422 -0.209 1 19.88 20 ASP B O 1
ATOM 5012 N N . SER B 1 21 ? -28.688 4.07 0.932 1 20.42 21 SER B N 1
ATOM 5013 C CA . SER B 1 21 ? -27.391 3.682 1.474 1 20.42 21 SER B CA 1
ATOM 5014 C C . SER B 1 21 ? -27.531 2.648 2.584 1 20.42 21 SER B C 1
ATOM 5016 O O . SER B 1 21 ? -26.875 2.748 3.625 1 20.42 21 SER B O 1
ATOM 5018 N N . ARG B 1 22 ? -28.516 1.913 2.77 1 21.06 22 ARG B N 1
ATOM 5019 C CA . ARG B 1 22 ? -28.594 1.34 4.109 1 21.06 22 ARG B CA 1
ATOM 5020 C C . ARG B 1 22 ? -27.469 0.336 4.344 1 21.06 22 ARG B C 1
ATOM 5022 O O . ARG B 1 22 ? -27.234 -0.538 3.51 1 21.06 22 ARG B O 1
ATOM 5029 N N . PRO B 1 23 ? -26.516 0.564 5.266 1 20.98 23 PRO B N 1
ATOM 5030 C CA . PRO B 1 23 ? -25.422 -0.361 5.578 1 20.98 23 PRO B CA 1
ATOM 5031 C C . PRO B 1 23 ? -25.922 -1.652 6.23 1 20.98 23 PRO B C 1
ATOM 5033 O O . PRO B 1 23 ? -26.656 -1.609 7.211 1 20.98 23 PRO B O 1
ATOM 5036 N N . ALA B 1 24 ? -26.266 -2.701 5.59 1 19.69 24 ALA B N 1
ATOM 5037 C CA . ALA B 1 24 ? -27.016 -3.859 6.07 1 19.69 24 ALA B CA 1
ATOM 5038 C C . ALA B 1 24 ? -26.219 -4.625 7.125 1 19.69 24 ALA B C 1
ATOM 5040 O O . ALA B 1 24 ? -26.797 -5.328 7.961 1 19.69 24 ALA B O 1
ATOM 5041 N N . ALA B 1 25 ? -24.953 -4.77 7.246 1 19.47 25 ALA B N 1
ATOM 5042 C CA . ALA B 1 25 ? -24.609 -6.18 7.414 1 19.47 25 ALA B CA 1
ATOM 5043 C C . ALA B 1 25 ? -24.828 -6.625 8.859 1 19.47 25 ALA B C 1
ATOM 5045 O O . ALA B 1 25 ? -23.969 -6.383 9.719 1 19.47 25 ALA B O 1
ATOM 5046 N N . TYR B 1 26 ? -25.891 -6.465 9.711 1 17.66 26 TYR B N 1
ATOM 5047 C CA . TYR B 1 26 ? -25.688 -6.785 11.117 1 17.66 26 TYR B CA 1
ATOM 5048 C C . TYR B 1 26 ? -25.609 -8.289 11.328 1 17.66 26 TYR B C 1
ATOM 5050 O O . TYR B 1 26 ? -26.625 -8.992 11.203 1 17.66 26 TYR B O 1
ATOM 5058 N N . ALA B 1 27 ? -24.656 -9 10.867 1 17.25 27 ALA B N 1
ATOM 5059 C CA . ALA B 1 27 ? -24.812 -10.43 11.141 1 17.25 27 ALA B CA 1
ATOM 5060 C C . ALA B 1 27 ? -24.969 -10.688 12.633 1 17.25 27 ALA B C 1
ATOM 5062 O O . ALA B 1 27 ? -24.453 -9.938 13.461 1 17.25 27 ALA B O 1
ATOM 5063 N N . GLN B 1 28 ? -25.875 -11.648 12.984 1 17.86 28 GLN B N 1
ATOM 5064 C CA . GLN B 1 28 ? -26.406 -12.266 14.188 1 17.86 28 GLN B CA 1
ATOM 5065 C C . GLN B 1 28 ? -25.328 -13.062 14.922 1 17.86 28 GLN B C 1
ATOM 5067 O O . GLN B 1 28 ? -24.453 -13.648 14.289 1 17.86 28 GLN B O 1
ATOM 5072 N N . PRO B 1 29 ? -25.141 -12.898 16.297 1 20.34 29 PRO B N 1
ATOM 5073 C CA . PRO B 1 29 ? -24.312 -13.422 17.375 1 20.34 29 PRO B CA 1
ATOM 5074 C C . PRO B 1 29 ? -24.438 -14.938 17.531 1 20.34 29 PRO B C 1
ATOM 5076 O O . PRO B 1 29 ? -25.516 -15.43 17.875 1 20.34 29 PRO B O 1
ATOM 5079 N N . SER B 1 30 ? -24.094 -15.766 16.641 1 17.5 30 SER B N 1
ATOM 5080 C CA . SER B 1 30 ? -24.453 -17.141 16.984 1 17.5 30 SER B CA 1
ATOM 5081 C C . SER B 1 30 ? -23.734 -17.609 18.25 1 17.5 30 SER B C 1
ATOM 5083 O O . SER B 1 30 ? -22.562 -17.266 18.453 1 17.5 30 SER B O 1
ATOM 5085 N N . PRO B 1 31 ? -24.328 -18.375 19.297 1 18.39 31 PRO B N 1
ATOM 5086 C CA . PRO B 1 31 ? -24.125 -18.859 20.672 1 18.39 31 PRO B CA 1
ATOM 5087 C C . PRO B 1 31 ? -23.109 -19.984 20.766 1 18.39 31 PRO B C 1
ATOM 5089 O O . PRO B 1 31 ? -22.812 -20.484 21.859 1 18.39 31 PRO B O 1
ATOM 5092 N N . THR B 1 32 ? -22.375 -20.453 19.844 1 17.3 32 THR B N 1
ATOM 5093 C CA . THR B 1 32 ? -22.188 -21.891 20.031 1 17.3 32 THR B CA 1
ATOM 5094 C C . THR B 1 32 ? -21.422 -22.172 21.312 1 17.3 32 THR B C 1
ATOM 5096 O O . THR B 1 32 ? -20.672 -21.328 21.797 1 17.3 32 THR B O 1
ATOM 5099 N N . ARG B 1 33 ? -21.547 -23.516 21.906 1 16.72 33 ARG B N 1
ATOM 5100 C CA . ARG B 1 33 ? -21.344 -24.391 23.062 1 16.72 33 ARG B CA 1
ATOM 5101 C C . ARG B 1 33 ? -19.859 -24.578 23.359 1 16.72 33 ARG B C 1
ATOM 5103 O O . ARG B 1 33 ? -19.016 -24.406 22.469 1 16.72 33 ARG B O 1
ATOM 5110 N N . ARG B 1 34 ? -19.562 -24.828 24.672 1 19.64 34 ARG B N 1
ATOM 5111 C CA . ARG B 1 34 ? -18.578 -25.031 25.734 1 19.64 34 ARG B CA 1
ATOM 5112 C C . ARG B 1 34 ? -17.781 -26.312 25.516 1 19.64 34 ARG B C 1
ATOM 5114 O O . ARG B 1 34 ? -18.297 -27.406 25.703 1 19.64 34 ARG B O 1
ATOM 5121 N N . ASP B 1 35 ? -16.984 -26.531 24.594 1 16.23 35 ASP B N 1
ATOM 5122 C CA . ASP B 1 35 ? -16.344 -27.844 24.453 1 16.23 35 ASP B CA 1
ATOM 5123 C C . ASP B 1 35 ? -15.57 -28.203 25.719 1 16.23 35 ASP B C 1
ATOM 5125 O O . ASP B 1 35 ? -15.07 -27.328 26.422 1 16.23 35 ASP B O 1
ATOM 5129 N N . GLY B 1 36 ? -15.609 -29.594 26.156 1 17.5 36 GLY B N 1
ATOM 5130 C CA . GLY B 1 36 ? -15.336 -30.688 27.078 1 17.5 36 GLY B CA 1
ATOM 5131 C C . GLY B 1 36 ? -13.859 -31.016 27.203 1 17.5 36 GLY B C 1
ATOM 5132 O O . GLY B 1 36 ? -13.492 -32.062 27.734 1 17.5 36 GLY B O 1
ATOM 5133 N N . ASN B 1 37 ? -12.867 -30.234 26.844 1 16.92 37 ASN B N 1
ATOM 5134 C CA . ASN B 1 37 ? -11.664 -31.062 26.891 1 16.92 37 ASN B CA 1
ATOM 5135 C C . ASN B 1 37 ? -11.305 -31.453 28.328 1 16.92 37 ASN B C 1
ATOM 5137 O O . ASN B 1 37 ? -11.234 -30.594 29.203 1 16.92 37 ASN B O 1
ATOM 5141 N N . PRO B 1 38 ? -11.25 -32.75 28.719 1 17.31 38 PRO B N 1
ATOM 5142 C CA . PRO B 1 38 ? -10.938 -33.5 29.922 1 17.31 38 PRO B CA 1
ATOM 5143 C C . PRO B 1 38 ? -9.461 -33.438 30.312 1 17.31 38 PRO B C 1
ATOM 5145 O O . PRO B 1 38 ? -8.609 -34 29.625 1 17.31 38 PRO B O 1
ATOM 5148 N N . ARG B 1 39 ? -8.867 -32.375 30.406 1 16.59 39 ARG B N 1
ATOM 5149 C CA . ARG B 1 39 ? -7.453 -32.406 30.766 1 16.59 39 ARG B CA 1
ATOM 5150 C C . ARG B 1 39 ? -7.227 -33.188 32.062 1 16.59 39 ARG B C 1
ATOM 5152 O O . ARG B 1 39 ? -7.734 -32.844 33.125 1 16.59 39 ARG B O 1
ATOM 5159 N N . GLU B 1 40 ? -6.84 -34.438 32.094 1 15.69 40 GLU B N 1
ATOM 5160 C CA . GLU B 1 40 ? -6.578 -35.344 33.188 1 15.69 40 GLU B CA 1
ATOM 5161 C C . GLU B 1 40 ? -5.434 -34.844 34.062 1 15.69 40 GLU B C 1
ATOM 5163 O O . GLU B 1 40 ? -5.531 -34.844 35.281 1 15.69 40 GLU B O 1
ATOM 5168 N N . LEU B 1 41 ? -4.152 -34.875 33.5 1 15.98 41 LEU B N 1
ATOM 5169 C CA . LEU B 1 41 ? -3.141 -35.75 34.094 1 15.98 41 LEU B CA 1
ATOM 5170 C C . LEU B 1 41 ? -2.572 -35.094 35.375 1 15.98 41 LEU B C 1
ATOM 5172 O O . LEU B 1 41 ? -2.482 -33.875 35.469 1 15.98 41 LEU B O 1
ATOM 5176 N N . SER B 1 42 ? -1.842 -35.906 36.344 1 15.84 42 SER B N 1
ATOM 5177 C CA . SER B 1 42 ? -1.59 -36.219 37.75 1 15.84 42 SER B CA 1
ATOM 5178 C C . SER B 1 42 ? -0.471 -35.344 38.312 1 15.84 42 SER B C 1
ATOM 5180 O O . SER B 1 42 ? -0.627 -34.719 39.375 1 15.84 42 SER B O 1
ATOM 5182 N N . ILE B 1 43 ? 0.905 -35.656 38.031 1 15.74 43 ILE B N 1
ATOM 5183 C CA . ILE B 1 43 ? 1.701 -36.25 39.094 1 15.74 43 ILE B CA 1
ATOM 5184 C C . ILE B 1 43 ? 2.227 -35.125 40 1 15.74 43 ILE B C 1
ATOM 5186 O O . ILE B 1 43 ? 2.344 -33.969 39.562 1 15.74 43 ILE B O 1
ATOM 5190 N N . GLU B 1 44 ? 3.42 -35.406 40.781 1 15.72 44 GLU B N 1
ATOM 5191 C CA . GLU B 1 44 ? 3.795 -35.562 42.188 1 15.72 44 GLU B CA 1
ATOM 5192 C C . GLU B 1 44 ? 4.449 -34.281 42.688 1 15.72 44 GLU B C 1
ATOM 5194 O O . GLU B 1 44 ? 4.82 -33.406 41.906 1 15.72 44 GLU B O 1
ATOM 5199 N N . MET B 1 45 ? 5.742 -34.438 43.375 1 15.29 45 MET B N 1
ATOM 5200 C CA . MET B 1 45 ? 6.109 -34.438 44.812 1 15.29 45 MET B CA 1
ATOM 5201 C C . MET B 1 45 ? 6.82 -33.125 45.156 1 15.29 45 MET B C 1
ATOM 5203 O O . MET B 1 45 ? 6.453 -32.469 46.156 1 15.29 45 MET B O 1
ATOM 5207 N N . GLN B 1 46 ? 8.305 -33 45 1 15.22 46 GLN B N 1
ATOM 5208 C CA . GLN B 1 46 ? 9.203 -33.062 46.156 1 15.22 46 GLN B CA 1
ATOM 5209 C C . GLN B 1 46 ? 9.383 -31.672 46.781 1 15.22 46 GLN B C 1
ATOM 5211 O O . GLN B 1 46 ? 9.172 -30.656 46.094 1 15.22 46 GLN B O 1
ATOM 5216 N N . GLN B 1 47 ? 10.297 -31.547 48 1 15.3 47 GLN B N 1
ATOM 5217 C CA . GLN B 1 47 ? 10.43 -31.109 49.375 1 15.3 47 GLN B CA 1
ATOM 5218 C C . GLN B 1 47 ? 11.164 -29.766 49.469 1 15.3 47 GLN B C 1
ATOM 5220 O O . GLN B 1 47 ? 10.695 -28.844 50.125 1 15.3 47 GLN B O 1
ATOM 5225 N N . THR B 1 48 ? 12.578 -29.703 49.219 1 15.16 48 THR B N 1
ATOM 5226 C CA . THR B 1 48 ? 13.445 -29.547 50.375 1 15.16 48 THR B CA 1
ATOM 5227 C C . THR B 1 48 ? 13.555 -28.078 50.781 1 15.16 48 THR B C 1
ATOM 5229 O O . THR B 1 48 ? 13.281 -27.188 49.969 1 15.16 48 THR B O 1
ATOM 5232 N N . PRO B 1 49 ? 14.859 -27.625 51.406 1 15.23 49 PRO B N 1
ATOM 5233 C CA . PRO B 1 49 ? 15.273 -27.234 52.75 1 15.23 49 PRO B CA 1
ATOM 5234 C C . PRO B 1 49 ? 15.414 -25.719 52.906 1 15.23 49 PRO B C 1
ATOM 5236 O O . PRO B 1 49 ? 14.516 -25.062 53.438 1 15.23 49 PRO B O 1
ATOM 5239 N N . LYS B 1 50 ? 16.797 -25.203 53.219 1 15.73 50 LYS B N 1
ATOM 5240 C CA . LYS B 1 50 ? 17.484 -24.781 54.438 1 15.73 50 LYS B CA 1
ATOM 5241 C C . LYS B 1 50 ? 17.531 -23.25 54.531 1 15.73 50 LYS B C 1
ATOM 5243 O O . LYS B 1 50 ? 17.328 -22.547 53.531 1 15.73 50 LYS B O 1
ATOM 5248 N N . GLU B 1 51 ? 18.781 -22.656 55.062 1 14.88 51 GLU B N 1
ATOM 5249 C CA . GLU B 1 51 ? 19.172 -22 56.312 1 14.88 51 GLU B CA 1
ATOM 5250 C C . GLU B 1 51 ? 19.359 -20.5 56.125 1 14.88 51 GLU B C 1
ATOM 5252 O O . GLU B 1 51 ? 18.828 -19.703 56.875 1 14.88 51 GLU B O 1
ATOM 5257 N N . SER B 1 52 ? 20.531 -19.938 55.469 1 15.18 52 SER B N 1
ATOM 5258 C CA . SER B 1 52 ? 21.578 -19.359 56.312 1 15.18 52 SER B CA 1
ATOM 5259 C C . SER B 1 52 ? 21.297 -17.891 56.594 1 15.18 52 SER B C 1
ATOM 5261 O O . SER B 1 52 ? 20.547 -17.234 55.875 1 15.18 52 SER B O 1
ATOM 5263 N N . SER B 1 53 ? 22.047 -17.188 57.656 1 15.3 53 SER B N 1
ATOM 5264 C CA . SER B 1 53 ? 22.141 -16.328 58.844 1 15.3 53 SER B CA 1
ATOM 5265 C C . SER B 1 53 ? 22.5 -14.898 58.469 1 15.3 53 SER B C 1
ATOM 5267 O O . SER B 1 53 ? 22.062 -13.953 59.156 1 15.3 53 SER B O 1
ATOM 5269 N N . HIS B 1 54 ? 23.266 -14.562 57.438 1 15.33 54 HIS B N 1
ATOM 5270 C CA . HIS B 1 54 ? 24.406 -13.789 57.906 1 15.33 54 HIS B CA 1
ATOM 5271 C C . HIS B 1 54 ? 23.984 -12.43 58.438 1 15.33 54 HIS B C 1
ATOM 5273 O O . HIS B 1 54 ? 22.938 -11.898 58.031 1 15.33 54 HIS B O 1
ATOM 5279 N N . PRO B 1 55 ? 24.953 -11.664 59.188 1 15.92 55 PRO B N 1
ATOM 5280 C CA . PRO B 1 55 ? 25.172 -10.883 60.406 1 15.92 55 PRO B CA 1
ATOM 5281 C C . PRO B 1 55 ? 24.844 -9.406 60.25 1 15.92 55 PRO B C 1
ATOM 5283 O O . PRO B 1 55 ? 24.641 -8.945 59.125 1 15.92 55 PRO B O 1
ATOM 5286 N N . GLN B 1 56 ? 25.594 -8.453 61.062 1 15.71 56 GLN B N 1
ATOM 5287 C CA . GLN B 1 56 ? 25.516 -7.473 62.156 1 15.71 56 GLN B CA 1
ATOM 5288 C C . GLN B 1 56 ? 25.75 -6.059 61.625 1 15.71 56 GLN B C 1
ATOM 5290 O O . GLN B 1 56 ? 25.141 -5.102 62.094 1 15.71 56 GLN B O 1
ATOM 5295 N N . ILE B 1 57 ? 26.516 -5.68 60.531 1 15.92 57 ILE B N 1
ATOM 5296 C CA . ILE B 1 57 ? 27.578 -4.742 60.906 1 15.92 57 ILE B CA 1
ATOM 5297 C C . ILE B 1 57 ? 26.969 -3.373 61.188 1 15.92 57 ILE B C 1
ATOM 5299 O O . ILE B 1 57 ? 26.062 -2.92 60.469 1 15.92 57 ILE B O 1
ATOM 5303 N N . GLN B 1 58 ? 27.562 -2.512 62.25 1 15.96 58 GLN B N 1
ATOM 5304 C CA . GLN B 1 58 ? 27.453 -1.51 63.312 1 15.96 58 GLN B CA 1
ATOM 5305 C C . GLN B 1 58 ? 27.641 -0.102 62.75 1 15.96 58 GLN B C 1
ATOM 5307 O O . GLN B 1 58 ? 27.203 0.877 63.375 1 15.96 58 GLN B O 1
ATOM 5312 N N . PRO B 1 59 ? 28.047 0.272 61.562 1 15.96 59 PRO B N 1
ATOM 5313 C CA . PRO B 1 59 ? 29.062 1.298 61.75 1 15.96 59 PRO B CA 1
ATOM 5314 C C . PRO B 1 59 ? 28.516 2.557 62.438 1 15.96 59 PRO B C 1
ATOM 5316 O O . PRO B 1 59 ? 27.312 2.818 62.375 1 15.96 59 PRO B O 1
ATOM 5319 N N . SER B 1 60 ? 29.484 3.432 62.969 1 15.38 60 SER B N 1
ATOM 5320 C CA . SER B 1 60 ? 29.906 4.391 63.969 1 15.38 60 SER B CA 1
ATOM 5321 C C . SER B 1 60 ? 29.375 5.785 63.688 1 15.38 60 SER B C 1
ATOM 5323 O O . SER B 1 60 ? 28.984 6.078 62.531 1 15.38 60 SER B O 1
ATOM 5325 N N . ARG B 1 61 ? 29.719 6.871 64.562 1 17.41 61 ARG B N 1
ATOM 5326 C CA . ARG B 1 61 ? 29.281 7.961 65.438 1 17.41 61 ARG B CA 1
ATOM 5327 C C . ARG B 1 61 ? 29.484 9.312 64.75 1 17.41 61 ARG B C 1
ATOM 5329 O O . ARG B 1 61 ? 28.688 10.234 65 1 17.41 61 ARG B O 1
ATOM 5336 N N . VAL B 1 62 ? 30.453 9.609 63.844 1 16.53 62 VAL B N 1
ATOM 5337 C CA . VAL B 1 62 ? 31.328 10.695 64.312 1 16.53 62 VAL B CA 1
ATOM 5338 C C . VAL B 1 62 ? 30.531 12 64.375 1 16.53 62 VAL B C 1
ATOM 5340 O O . VAL B 1 62 ? 29.562 12.18 63.594 1 16.53 62 VAL B O 1
ATOM 5343 N N . SER B 1 63 ? 31.062 13.164 65.125 1 16.09 63 SER B N 1
ATOM 5344 C CA . SER B 1 63 ? 30.969 14.258 66.062 1 16.09 63 SER B CA 1
ATOM 5345 C C . SER B 1 63 ? 30.719 15.594 65.375 1 16.09 63 SER B C 1
ATOM 5347 O O . SER B 1 63 ? 29.859 16.375 65.812 1 16.09 63 SER B O 1
ATOM 5349 N N . THR B 1 64 ? 31.531 16.156 64.375 1 15.64 64 THR B N 1
ATOM 5350 C CA . THR B 1 64 ? 32.25 17.375 64.75 1 15.64 64 THR B CA 1
ATOM 5351 C C . THR B 1 64 ? 31.328 18.594 64.688 1 15.64 64 THR B C 1
ATOM 5353 O O . THR B 1 64 ? 30.328 18.578 63.969 1 15.64 64 THR B O 1
ATOM 5356 N N . SER B 1 65 ? 31.844 20.016 65.062 1 16.12 65 SER B N 1
ATOM 5357 C CA . SER B 1 65 ? 31.766 21.219 65.875 1 16.12 65 SER B CA 1
ATOM 5358 C C . SER B 1 65 ? 31.219 22.406 65.125 1 16.12 65 SER B C 1
ATOM 5360 O O . SER B 1 65 ? 30.328 23.109 65.625 1 16.12 65 SER B O 1
ATOM 5362 N N . ASN B 1 66 ? 31.891 23.047 64 1 16.28 66 ASN B N 1
ATOM 5363 C CA . ASN B 1 66 ? 32.438 24.391 64.188 1 16.28 66 ASN B CA 1
ATOM 5364 C C . ASN B 1 66 ? 31.359 25.453 63.969 1 16.28 66 ASN B C 1
ATOM 5366 O O . ASN B 1 66 ? 30.344 25.203 63.344 1 16.28 66 ASN B O 1
ATOM 5370 N N . SER B 1 67 ? 31.656 26.953 64.312 1 16.88 67 SER B N 1
ATOM 5371 C CA . SER B 1 67 ? 31.359 28.188 65 1 16.88 67 SER B CA 1
ATOM 5372 C C . SER B 1 67 ? 30.703 29.219 64.125 1 16.88 67 SER B C 1
ATOM 5374 O O . SER B 1 67 ? 29.75 29.891 64.5 1 16.88 67 SER B O 1
ATOM 5376 N N . ALA B 1 68 ? 31.203 29.688 62.812 1 19.23 68 ALA B N 1
ATOM 5377 C CA . ALA B 1 68 ? 31.594 31.094 62.625 1 19.23 68 ALA B CA 1
ATOM 5378 C C . ALA B 1 68 ? 30.375 31.984 62.438 1 19.23 68 ALA B C 1
ATOM 5380 O O . ALA B 1 68 ? 29.328 31.516 61.969 1 19.23 68 ALA B O 1
ATOM 5381 N N . GLY B 1 69 ? 30.422 33.344 62.938 1 18.66 69 GLY B N 1
ATOM 5382 C CA . GLY B 1 69 ? 29.828 34.562 63.469 1 18.66 69 GLY B CA 1
ATOM 5383 C C . GLY B 1 69 ? 29.25 35.469 62.406 1 18.66 69 GLY B C 1
ATOM 5384 O O . GLY B 1 69 ? 28.875 36.594 62.688 1 18.66 69 GLY B O 1
ATOM 5385 N N . PHE B 1 70 ? 28.812 35.125 61.188 1 17.52 70 PHE B N 1
ATOM 5386 C CA . PHE B 1 70 ? 28.781 36.188 60.188 1 17.52 70 PHE B CA 1
ATOM 5387 C C . PHE B 1 70 ? 27.828 37.281 60.594 1 17.52 70 PHE B C 1
ATOM 5389 O O . PHE B 1 70 ? 26.672 37.031 60.906 1 17.52 70 PHE B O 1
ATOM 5396 N N . ALA B 1 71 ? 28.375 38.469 61.062 1 19.02 71 ALA B N 1
ATOM 5397 C CA . ALA B 1 71 ? 27.969 39.781 61.594 1 19.02 71 ALA B CA 1
ATOM 5398 C C . ALA B 1 71 ? 27.141 40.562 60.594 1 19.02 71 ALA B C 1
ATOM 5400 O O . ALA B 1 71 ? 27.656 41 59.562 1 19.02 71 ALA B O 1
ATOM 5401 N N . THR B 1 72 ? 26.125 40.156 60.062 1 18.28 72 THR B N 1
ATOM 5402 C CA . THR B 1 72 ? 25.469 40.938 59.031 1 18.28 72 THR B CA 1
ATOM 5403 C C . THR B 1 72 ? 25.062 42.312 59.562 1 18.28 72 THR B C 1
ATOM 5405 O O . THR B 1 72 ? 24.359 42.406 60.562 1 18.28 72 THR B O 1
ATOM 5408 N N . ILE B 1 73 ? 25.953 43.344 59.312 1 18.03 73 ILE B N 1
ATOM 5409 C CA . ILE B 1 73 ? 26 44.75 59.656 1 18.03 73 ILE B CA 1
ATOM 5410 C C . ILE B 1 73 ? 24.781 45.469 59.094 1 18.03 73 ILE B C 1
ATOM 5412 O O . ILE B 1 73 ? 24.594 45.562 57.875 1 18.03 73 ILE B O 1
ATOM 5416 N N . ALA B 1 74 ? 23.609 45.562 59.656 1 20.7 74 ALA B N 1
ATOM 5417 C CA . ALA B 1 74 ? 22.312 46.156 59.375 1 20.7 74 ALA B CA 1
ATOM 5418 C C . ALA B 1 74 ? 22.375 47.688 59.438 1 20.7 74 ALA B C 1
ATOM 5420 O O . ALA B 1 74 ? 21.797 48.312 60.344 1 20.7 74 ALA B O 1
ATOM 5421 N N . SER B 1 75 ? 23.562 48.312 58.906 1 19.55 75 SER B N 1
ATOM 5422 C CA . SER B 1 75 ? 23.547 49.688 59.344 1 19.55 75 SER B CA 1
ATOM 5423 C C . SER B 1 75 ? 22.281 50.406 58.906 1 19.55 75 SER B C 1
ATOM 5425 O O . SER B 1 75 ? 21.672 50.031 57.906 1 19.55 75 SER B O 1
ATOM 5427 N N . PRO B 1 76 ? 21.703 51.406 59.75 1 21.11 76 PRO B N 1
ATOM 5428 C CA . PRO B 1 76 ? 20.5 52.219 59.844 1 21.11 76 PRO B CA 1
ATOM 5429 C C . PRO B 1 76 ? 20.438 53.312 58.812 1 21.11 76 PRO B C 1
ATOM 5431 O O . PRO B 1 76 ? 21.25 54.25 58.844 1 21.11 76 PRO B O 1
ATOM 5434 N N . LEU B 1 77 ? 20.641 53.094 57.5 1 20.31 77 LEU B N 1
ATOM 5435 C CA . LEU B 1 77 ? 20.781 54.25 56.625 1 20.31 77 LEU B CA 1
ATOM 5436 C C . LEU B 1 77 ? 19.609 55.219 56.812 1 20.31 77 LEU B C 1
ATOM 5438 O O . LEU B 1 77 ? 18.453 54.781 56.844 1 20.31 77 LEU B O 1
ATOM 5442 N N . SER B 1 78 ? 19.844 56.406 57.344 1 20.17 78 SER B N 1
ATOM 5443 C CA . SER B 1 78 ? 19.078 57.625 57.625 1 20.17 78 SER B CA 1
ATOM 5444 C C . SER B 1 78 ? 18.328 58.125 56.406 1 20.17 78 SER B C 1
ATOM 5446 O O . SER B 1 78 ? 18.828 58 55.281 1 20.17 78 SER B O 1
ATOM 5448 N N . GLU B 1 79 ? 17.016 58.281 56.438 1 22.02 79 GLU B N 1
ATOM 5449 C CA . GLU B 1 79 ? 15.875 58.656 55.594 1 22.02 79 GLU B CA 1
ATOM 5450 C C . GLU B 1 79 ? 16.031 60.094 55.062 1 22.02 79 GLU B C 1
ATOM 5452 O O . GLU B 1 79 ? 15.828 61.062 55.781 1 22.02 79 GLU B O 1
ATOM 5457 N N . ILE B 1 80 ? 17.219 60.438 54.438 1 23.28 80 ILE B N 1
ATOM 5458 C CA . ILE B 1 80 ? 17.266 61.844 54 1 23.28 80 ILE B CA 1
ATOM 5459 C C . ILE B 1 80 ? 16.062 62.125 53.094 1 23.28 80 ILE B C 1
ATOM 5461 O O . ILE B 1 80 ? 15.836 61.406 52.125 1 23.28 80 ILE B O 1
ATOM 5465 N N . GLU B 1 81 ? 15.117 62.938 53.562 1 23.5 81 GLU B N 1
ATOM 5466 C CA . GLU B 1 81 ? 13.906 63.531 53.031 1 23.5 81 GLU B CA 1
ATOM 5467 C C . GLU B 1 81 ? 14.203 64.312 51.75 1 23.5 81 GLU B C 1
ATOM 5469 O O . GLU B 1 81 ? 14.758 65.375 51.781 1 23.5 81 GLU B O 1
ATOM 5474 N N . GLU B 1 82 ? 14.945 63.719 50.812 1 25 82 GLU B N 1
ATOM 5475 C CA . GLU B 1 82 ? 15.281 64.562 49.656 1 25 82 GLU B CA 1
ATOM 5476 C C . GLU B 1 82 ? 14.031 65.125 49.031 1 25 82 GLU B C 1
ATOM 5478 O O . GLU B 1 82 ? 13.086 64.438 48.719 1 25 82 GLU B O 1
ATOM 5483 N N . LYS B 1 83 ? 13.75 66.438 49.25 1 29.89 83 LYS B N 1
ATOM 5484 C CA . LYS B 1 83 ? 12.773 67.438 48.781 1 29.89 83 LYS B CA 1
ATOM 5485 C C . LYS B 1 83 ? 12.656 67.438 47.25 1 29.89 83 LYS B C 1
ATOM 5487 O O . LYS B 1 83 ? 13.656 67.312 46.562 1 29.89 83 LYS B O 1
ATOM 5492 N N . SER B 1 84 ? 11.57 67.062 46.906 1 27 84 SER B N 1
ATOM 5493 C CA . SER B 1 84 ? 11.125 66.938 45.531 1 27 84 SER B CA 1
ATOM 5494 C C . SER B 1 84 ? 11.344 68.25 44.781 1 27 84 SER B C 1
ATOM 5496 O O . SER B 1 84 ? 10.953 69.312 45.281 1 27 84 SER B O 1
ATOM 5498 N N . PHE B 1 85 ? 12.516 68.562 44.312 1 24.77 85 PHE B N 1
ATOM 5499 C CA . PHE B 1 85 ? 12.93 69.75 43.625 1 24.77 85 PHE B CA 1
ATOM 5500 C C . PHE B 1 85 ? 11.844 70.25 42.688 1 24.77 85 PHE B C 1
ATOM 5502 O O . PHE B 1 85 ? 11.828 71.438 42.281 1 24.77 85 PHE B O 1
ATOM 5509 N N . LEU B 1 86 ? 11.25 69.25 42 1 28.3 86 LEU B N 1
ATOM 5510 C CA . LEU B 1 86 ? 10.477 69.812 40.906 1 28.3 86 LEU B CA 1
ATOM 5511 C C . LEU B 1 86 ? 9.32 70.688 41.469 1 28.3 86 LEU B C 1
ATOM 5513 O O . LEU B 1 86 ? 8.281 70.75 40.812 1 28.3 86 LEU B O 1
ATOM 5517 N N . SER B 1 87 ? 9.359 71.125 42.812 1 26.67 87 SER B N 1
ATOM 5518 C CA . SER B 1 87 ? 8.25 71.875 43.375 1 26.67 87 SER B CA 1
ATOM 5519 C C . SER B 1 87 ? 8.086 73.25 42.719 1 26.67 87 SER B C 1
ATOM 5521 O O . SER B 1 87 ? 8.703 74.25 43.125 1 26.67 87 SER B O 1
ATOM 5523 N N . SER B 1 88 ? 8.359 73.5 41.5 1 27.38 88 SER B N 1
ATOM 5524 C CA . SER B 1 88 ? 7.926 74.812 41.219 1 27.38 88 SER B CA 1
ATOM 5525 C C . SER B 1 88 ? 6.488 75.062 41.688 1 27.38 88 SER B C 1
ATOM 5527 O O . SER B 1 88 ? 5.66 74.125 41.594 1 27.38 88 SER B O 1
ATOM 5529 N N . GLU B 1 89 ? 6.188 76.125 42.562 1 28.72 89 GLU B N 1
ATOM 5530 C CA . GLU B 1 89 ? 5 76.562 43.281 1 28.72 89 GLU B CA 1
ATOM 5531 C C . GLU B 1 89 ? 3.801 76.688 42.344 1 28.72 89 GLU B C 1
ATOM 5533 O O . GLU B 1 89 ? 2.775 77.25 42.719 1 28.72 89 GLU B O 1
ATOM 5538 N N . ARG B 1 90 ? 3.959 76.688 40.969 1 32.09 90 ARG B N 1
ATOM 5539 C CA . ARG B 1 90 ? 2.643 77 40.406 1 32.09 90 ARG B CA 1
ATOM 5540 C C . ARG B 1 90 ? 1.628 75.938 40.844 1 32.09 90 ARG B C 1
ATOM 5542 O O . ARG B 1 90 ? 1.909 74.75 40.812 1 32.09 90 ARG B O 1
ATOM 5549 N N . ARG B 1 91 ? 0.647 76.25 41.75 1 31.8 91 ARG B N 1
ATOM 5550 C CA . ARG B 1 91 ? -0.581 75.625 42.156 1 31.8 91 ARG B CA 1
ATOM 5551 C C . ARG B 1 91 ? -1.191 74.812 40.969 1 31.8 91 ARG B C 1
ATOM 5553 O O . ARG B 1 91 ? -1.997 75.375 40.219 1 31.8 91 ARG B O 1
ATOM 5560 N N . THR B 1 92 ? -0.383 74.375 40.188 1 28.75 92 THR B N 1
ATOM 5561 C CA . THR B 1 92 ? -1.091 73.5 39.25 1 28.75 92 THR B CA 1
ATOM 5562 C C . THR B 1 92 ? -2.035 72.562 39.969 1 28.75 92 THR B C 1
ATOM 5564 O O . THR B 1 92 ? -1.671 72 41 1 28.75 92 THR B O 1
ATOM 5567 N N . ASN B 1 93 ? -3.43 72.875 39.844 1 27.11 93 ASN B N 1
ATOM 5568 C CA . ASN B 1 93 ? -4.547 72.062 40.312 1 27.11 93 ASN B CA 1
ATOM 5569 C C . ASN B 1 93 ? -4.246 70.562 40.188 1 27.11 93 ASN B C 1
ATOM 5571 O O . ASN B 1 93 ? -4.398 70 39.125 1 27.11 93 ASN B O 1
ATOM 5575 N N . THR B 1 94 ? -3.225 70.188 40.75 1 30.92 94 THR B N 1
ATOM 5576 C CA . THR B 1 94 ? -2.867 68.75 41.031 1 30.92 94 THR B CA 1
ATOM 5577 C C . THR B 1 94 ? -4.062 68 41.625 1 30.92 94 THR B C 1
ATOM 5579 O O . THR B 1 94 ? -3.953 66.812 41.938 1 30.92 94 THR B O 1
ATOM 5582 N N . THR B 1 95 ? -5.086 68.812 42.125 1 28.78 95 THR B N 1
ATOM 5583 C CA . THR B 1 95 ? -6.242 68.125 42.688 1 28.78 95 THR B CA 1
ATOM 5584 C C . THR B 1 95 ? -6.922 67.25 41.656 1 28.78 95 THR B C 1
ATOM 5586 O O . THR B 1 95 ? -7.82 66.5 41.969 1 28.78 95 THR B O 1
ATOM 5589 N N . TYR B 1 96 ? -6.711 67.625 40.375 1 28.03 96 TYR B N 1
ATOM 5590 C CA . TYR B 1 96 ? -7.578 67.125 39.312 1 28.03 96 TYR B CA 1
ATOM 5591 C C . TYR B 1 96 ? -7.391 65.625 39.125 1 28.03 96 TYR B C 1
ATOM 5593 O O . TYR B 1 96 ? -8.344 64.938 38.844 1 28.03 96 TYR B O 1
ATOM 5601 N N . GLY B 1 97 ? -6.188 65.25 39.188 1 29.7 97 GLY B N 1
ATOM 5602 C CA . GLY B 1 97 ? -5.984 63.781 39.031 1 29.7 97 GLY B CA 1
ATOM 5603 C C . GLY B 1 97 ? -6.637 62.969 40.125 1 29.7 97 GLY B C 1
ATOM 5604 O O . GLY B 1 97 ? -6.562 61.75 40.125 1 29.7 97 GLY B O 1
ATOM 5605 N N . THR B 1 98 ? -6.941 63.625 41.219 1 30.42 98 THR B N 1
ATOM 5606 C CA . THR B 1 98 ? -7.328 62.906 42.406 1 30.42 98 THR B CA 1
ATOM 5607 C C . THR B 1 98 ? -8.695 62.25 42.25 1 30.42 98 THR B C 1
ATOM 5609 O O . THR B 1 98 ? -8.914 61.125 42.688 1 30.42 98 THR B O 1
ATOM 5612 N N . GLN B 1 99 ? -9.844 63.062 41.938 1 29.78 99 GLN B N 1
ATOM 5613 C CA . GLN B 1 99 ? -11.188 62.594 42.281 1 29.78 99 GLN B CA 1
ATOM 5614 C C . GLN B 1 99 ? -11.781 61.75 41.156 1 29.78 99 GLN B C 1
ATOM 5616 O O . GLN B 1 99 ? -12.844 61.156 41.312 1 29.78 99 GLN B O 1
ATOM 5621 N N . ILE B 1 100 ? -11.508 62 39.938 1 33.22 100 ILE B N 1
ATOM 5622 C CA . ILE B 1 100 ? -12.203 61.219 38.906 1 33.22 100 ILE B CA 1
ATOM 5623 C C . ILE B 1 100 ? -12.164 59.75 39.281 1 33.22 100 ILE B C 1
ATOM 5625 O O . ILE B 1 100 ? -13.055 58.969 38.875 1 33.22 100 ILE B O 1
ATOM 5629 N N . ASN B 1 101 ? -11.117 59.312 39.781 1 35 101 ASN B N 1
ATOM 5630 C CA . ASN B 1 101 ? -11.094 57.844 40 1 35 101 ASN B CA 1
ATOM 5631 C C . ASN B 1 101 ? -11.836 57.469 41.281 1 35 101 ASN B C 1
ATOM 5633 O O . ASN B 1 101 ? -11.227 57 42.25 1 35 101 ASN B O 1
ATOM 5637 N N . LYS B 1 102 ? -12.656 58.219 41.781 1 35.44 102 LYS B N 1
ATOM 5638 C CA . LYS B 1 102 ? -13.281 57.688 43 1 35.44 102 LYS B CA 1
ATOM 5639 C C . LYS B 1 102 ? -13.891 56.312 42.75 1 35.44 102 LYS B C 1
ATOM 5641 O O . LYS B 1 102 ? -14.508 55.719 43.625 1 35.44 102 LYS B O 1
ATOM 5646 N N . GLN B 1 103 ? -14.539 56.031 41.562 1 37.03 103 GLN B N 1
ATOM 5647 C CA . GLN B 1 103 ? -15 54.656 41.625 1 37.03 103 GLN B CA 1
ATOM 5648 C C . GLN B 1 103 ? -13.898 53.75 42.156 1 37.03 103 GLN B C 1
ATOM 5650 O O . GLN B 1 103 ? -12.758 53.812 41.719 1 37.03 103 GLN B O 1
ATOM 5655 N N . GLY B 1 104 ? -14.055 53.344 43.5 1 38.47 104 GLY B N 1
ATOM 5656 C CA . GLY B 1 104 ? -13.188 52.594 44.375 1 38.47 104 GLY B CA 1
ATOM 5657 C C . GLY B 1 104 ? -12.297 51.594 43.656 1 38.47 104 GLY B C 1
ATOM 5658 O O . GLY B 1 104 ? -12.68 50.438 43.406 1 38.47 104 GLY B O 1
ATOM 5659 N N . ASP B 1 105 ? -11.594 51.938 42.719 1 50.03 105 ASP B N 1
ATOM 5660 C CA . ASP B 1 105 ? -10.562 51.344 41.875 1 50.03 105 ASP B CA 1
ATOM 5661 C C . ASP B 1 105 ? -9.477 50.688 42.719 1 50.03 105 ASP B C 1
ATOM 5663 O O . ASP B 1 105 ? -8.391 51.25 42.906 1 50.03 105 ASP B O 1
ATOM 5667 N N . THR B 1 106 ? -9.906 50.219 43.875 1 53.31 106 THR B N 1
ATOM 5668 C CA . THR B 1 106 ? -8.914 49.625 44.781 1 53.31 106 THR B CA 1
ATOM 5669 C C . THR B 1 106 ? -8.289 48.406 44.156 1 53.31 106 THR B C 1
ATOM 5671 O O . THR B 1 106 ? -8.945 47.688 43.375 1 53.31 106 THR B O 1
ATOM 5674 N N . ALA B 1 107 ? -7.062 48.344 44.094 1 64.06 107 ALA B N 1
ATOM 5675 C CA . ALA B 1 107 ? -6.344 47.094 43.906 1 64.06 107 ALA B CA 1
ATOM 5676 C C . ALA B 1 107 ? -6.988 45.969 44.719 1 64.06 107 ALA B C 1
ATOM 5678 O O . ALA B 1 107 ? -7.625 46.219 45.75 1 64.06 107 ALA B O 1
ATOM 5679 N N . LYS B 1 108 ? -7.164 44.781 44.25 1 66.75 108 LYS B N 1
ATOM 5680 C CA . LYS B 1 108 ? -7.676 43.562 44.875 1 66.75 108 LYS B CA 1
ATOM 5681 C C . LYS B 1 108 ? -9.195 43.594 44.969 1 66.75 108 LYS B C 1
ATOM 5683 O O . LYS B 1 108 ? -9.773 43.25 46 1 66.75 108 LYS B O 1
ATOM 5688 N N . SER B 1 109 ? -9.742 44.375 43.875 1 79.62 109 SER B N 1
ATOM 5689 C CA . SER B 1 109 ? -11.195 44.406 43.844 1 79.62 109 SER B CA 1
ATOM 5690 C C . SER B 1 109 ? -11.75 43.156 43.188 1 79.62 109 SER B C 1
ATOM 5692 O O . SER B 1 109 ? -11.133 42.594 42.25 1 79.62 109 SER B O 1
ATOM 5694 N N . LYS B 1 110 ? -12.805 42.625 43.719 1 85.5 110 LYS B N 1
ATOM 5695 C CA . LYS B 1 110 ? -13.492 41.469 43.156 1 85.5 110 LYS B CA 1
ATOM 5696 C C . LYS B 1 110 ? -14.016 41.75 41.75 1 85.5 110 LYS B C 1
ATOM 5698 O O . LYS B 1 110 ? -14.055 40.875 40.906 1 85.5 110 LYS B O 1
ATOM 5703 N N . LYS B 1 111 ? -14.328 42.938 41.531 1 86.44 111 LYS B N 1
ATOM 5704 C CA . LYS B 1 111 ? -14.867 43.312 40.219 1 86.44 111 LYS B CA 1
ATOM 5705 C C . LYS B 1 111 ? -13.789 43.281 39.156 1 86.44 111 LYS B C 1
ATOM 5707 O O . LYS B 1 111 ? -14.023 42.75 38.062 1 86.44 111 LYS B O 1
ATOM 5712 N N . GLN B 1 112 ? -12.609 43.812 39.406 1 89.5 112 GLN B N 1
ATOM 5713 C CA . GLN B 1 112 ? -11.492 43.75 38.469 1 89.5 112 GLN B CA 1
ATOM 5714 C C . GLN B 1 112 ? -11.086 42.312 38.188 1 89.5 112 GLN B C 1
ATOM 5716 O O . GLN B 1 112 ? -10.844 41.938 37.031 1 89.5 112 GLN B O 1
ATOM 5721 N N . LEU B 1 113 ? -11.016 41.562 39.281 1 91.94 113 LEU B N 1
ATOM 5722 C CA . LEU B 1 113 ? -10.656 40.156 39.125 1 91.94 113 LEU B CA 1
ATOM 5723 C C . LEU B 1 113 ? -11.641 39.438 38.219 1 91.94 113 LEU B C 1
ATOM 5725 O O . LEU B 1 113 ? -11.242 38.656 37.344 1 91.94 113 LEU B O 1
ATOM 5729 N N . LYS B 1 114 ? -12.93 39.625 38.406 1 91.69 114 LYS B N 1
ATOM 5730 C CA . LYS B 1 114 ? -13.961 39 37.625 1 91.69 114 LYS B CA 1
ATOM 5731 C C . LYS B 1 114 ? -13.844 39.406 36.156 1 91.69 114 LYS B C 1
ATOM 5733 O O . LYS B 1 114 ? -14.023 38.562 35.25 1 91.69 114 LYS B O 1
ATOM 5738 N N . GLN B 1 115 ? -13.516 40.594 35.844 1 88.31 115 GLN B N 1
ATOM 5739 C CA . GLN B 1 115 ? -13.398 41.062 34.469 1 88.31 115 GLN B CA 1
ATOM 5740 C C . GLN B 1 115 ? -12.195 40.438 33.75 1 88.31 115 GLN B C 1
ATOM 5742 O O . GLN B 1 115 ? -12.297 40.031 32.594 1 88.31 115 GLN B O 1
ATOM 5747 N N . ILE B 1 116 ? -11.07 40.438 34.469 1 90.25 116 ILE B N 1
ATOM 5748 C CA . ILE B 1 116 ? -9.875 39.812 33.906 1 90.25 116 ILE B CA 1
ATOM 5749 C C . ILE B 1 116 ? -10.117 38.312 33.688 1 90.25 116 ILE B C 1
ATOM 5751 O O . ILE B 1 116 ? -9.742 37.781 32.656 1 90.25 116 ILE B O 1
ATOM 5755 N N . LEU B 1 117 ? -10.797 37.75 34.594 1 92.25 117 LEU B N 1
ATOM 5756 C CA . LEU B 1 117 ? -11.07 36.344 34.5 1 92.25 117 LEU B CA 1
ATOM 5757 C C . LEU B 1 117 ? -12.039 36.031 33.375 1 92.25 117 LEU B C 1
ATOM 5759 O O . LEU B 1 117 ? -11.883 35.031 32.656 1 92.25 117 LEU B O 1
ATOM 5763 N N . ILE B 1 118 ? -13.047 36.812 33.219 1 90.81 118 ILE B N 1
ATOM 5764 C CA . ILE B 1 118 ? -14.016 36.594 32.156 1 90.81 118 ILE B CA 1
ATOM 5765 C C . ILE B 1 118 ? -13.32 36.719 30.797 1 90.81 118 ILE B C 1
ATOM 5767 O O . ILE B 1 118 ? -13.562 35.906 29.891 1 90.81 118 ILE B O 1
ATOM 5771 N N . GLY B 1 119 ? -12.492 37.688 30.625 1 87.25 119 GLY B N 1
ATOM 5772 C CA . GLY B 1 119 ? -11.734 37.812 29.391 1 87.25 119 GLY B CA 1
ATOM 5773 C C . GLY B 1 119 ? -10.82 36.656 29.109 1 87.25 119 GLY B C 1
ATOM 5774 O O . GLY B 1 119 ? -10.805 36.094 28 1 87.25 119 GLY B O 1
ATOM 5775 N N . GLY B 1 120 ? -10.109 36.25 30.078 1 90.94 120 GLY B N 1
ATOM 5776 C CA . GLY B 1 120 ? -9.203 35.125 29.938 1 90.94 120 GLY B CA 1
ATOM 5777 C C . GLY B 1 120 ? -9.93 33.812 29.719 1 90.94 120 GLY B C 1
ATOM 5778 O O . GLY B 1 120 ? -9.516 33 28.891 1 90.94 120 GLY B O 1
ATOM 5779 N N . LEU B 1 121 ? -11.016 33.656 30.406 1 93.56 121 LEU B N 1
ATOM 5780 C CA . LEU B 1 121 ? -11.75 32.406 30.312 1 93.56 121 LEU B CA 1
ATOM 5781 C C . LEU B 1 121 ? -12.477 32.281 28.984 1 93.56 121 LEU B C 1
ATOM 5783 O O . LEU B 1 121 ? -12.672 31.188 28.453 1 93.56 121 LEU B O 1
ATOM 5787 N N . THR B 1 122 ? -12.891 33.375 28.438 1 91.75 122 THR B N 1
ATOM 5788 C CA . THR B 1 122 ? -13.508 33.344 27.125 1 91.75 122 THR B CA 1
ATOM 5789 C C . THR B 1 122 ? -12.523 32.812 26.078 1 91.75 122 THR B C 1
ATOM 5791 O O . THR B 1 122 ? -12.867 31.984 25.25 1 91.75 122 THR B O 1
ATOM 5794 N N . ARG B 1 123 ? -11.312 33.281 26.094 1 92.75 123 ARG B N 1
ATOM 5795 C CA . ARG B 1 123 ? -10.289 32.812 25.156 1 92.75 123 ARG B CA 1
ATOM 5796 C C . ARG B 1 123 ? -9.93 31.375 25.438 1 92.75 123 ARG B C 1
ATOM 5798 O O . ARG B 1 123 ? -9.633 30.609 24.516 1 92.75 123 ARG B O 1
ATOM 5805 N N . TRP B 1 124 ? -9.93 31.047 26.672 1 96 124 TRP B N 1
ATOM 5806 C CA . TRP B 1 124 ? -9.68 29.656 27.047 1 96 124 TRP B CA 1
ATOM 5807 C C . TRP B 1 124 ? -10.773 28.734 26.5 1 96 124 TRP B C 1
ATOM 5809 O O . TRP B 1 124 ? -10.492 27.625 26.047 1 96 124 TRP B O 1
ATOM 5819 N N . LEU B 1 125 ? -12.039 29.219 26.547 1 96.5 125 LEU B N 1
ATOM 5820 C CA . LEU B 1 125 ? -13.133 28.422 26.016 1 96.5 125 LEU B CA 1
ATOM 5821 C C . LEU B 1 125 ? -12.977 28.234 24.516 1 96.5 125 LEU B C 1
ATOM 5823 O O . LEU B 1 125 ? -13.328 27.172 23.984 1 96.5 125 LEU B O 1
ATOM 5827 N N . ILE B 1 126 ? -12.438 29.188 23.828 1 95.5 126 ILE B N 1
ATOM 5828 C CA . ILE B 1 126 ? -12.172 29.047 22.391 1 95.5 126 ILE B CA 1
ATOM 5829 C C . ILE B 1 126 ? -11.086 28.016 22.172 1 95.5 126 ILE B C 1
ATOM 5831 O O . ILE B 1 126 ? -11.18 27.188 21.25 1 95.5 126 ILE B O 1
ATOM 5835 N N . THR B 1 127 ? -10.062 28.031 22.984 1 96.75 127 THR B N 1
ATOM 5836 C CA . THR B 1 127 ? -9.031 27 22.922 1 96.75 127 THR B CA 1
ATOM 5837 C C . THR B 1 127 ? -9.633 25.625 23.125 1 96.75 127 THR B C 1
ATOM 5839 O O . THR B 1 127 ? -9.336 24.688 22.375 1 96.75 127 THR B O 1
ATOM 5842 N N . LEU B 1 128 ? -10.469 25.562 24.125 1 97.5 128 LEU B N 1
ATOM 5843 C CA . LEU B 1 128 ? -11.148 24.297 24.375 1 97.5 128 LEU B CA 1
ATOM 5844 C C . LEU B 1 128 ? -11.984 23.875 23.172 1 97.5 128 LEU B C 1
ATOM 5846 O O . LEU B 1 128 ? -12.023 22.688 22.812 1 97.5 128 LEU B O 1
ATOM 5850 N N . GLY B 1 129 ? -12.641 24.797 22.609 1 97.31 129 GLY B N 1
ATOM 5851 C CA . GLY B 1 129 ? -13.43 24.516 21.406 1 97.31 129 GLY B CA 1
ATOM 5852 C C . GLY B 1 129 ? -12.609 23.969 20.266 1 97.31 129 GLY B C 1
ATOM 5853 O O . GLY B 1 129 ? -12.992 22.969 19.656 1 97.31 129 GLY B O 1
ATOM 5854 N N . PHE B 1 130 ? -11.445 24.562 19.938 1 97.44 130 PHE B N 1
ATOM 5855 C CA . PHE B 1 130 ? -10.594 24.094 18.844 1 97.44 130 PHE B CA 1
ATOM 5856 C C . PHE B 1 130 ? -10.008 22.719 19.156 1 97.44 130 PHE B C 1
ATOM 5858 O O . PHE B 1 130 ? -9.82 21.906 18.266 1 97.44 130 PHE B O 1
ATOM 5865 N N . CYS B 1 131 ? -9.672 22.531 20.422 1 96.88 131 CYS B N 1
ATOM 5866 C CA . CYS B 1 131 ? -9.188 21.219 20.828 1 96.88 131 CYS B CA 1
ATOM 5867 C C . CYS B 1 131 ? -10.273 20.156 20.656 1 96.88 131 CYS B C 1
ATOM 5869 O O . CYS B 1 131 ? -9.992 19.031 20.25 1 96.88 131 CYS B O 1
ATOM 5871 N N . CYS B 1 132 ? -11.5 20.547 20.953 1 97.06 132 CYS B N 1
ATOM 5872 C CA . CYS B 1 132 ? -12.617 19.625 20.734 1 97.06 132 CYS B CA 1
ATOM 5873 C C . CYS B 1 132 ? -12.797 19.328 19.25 1 97.06 132 CYS B C 1
ATOM 5875 O O . CYS B 1 132 ? -13.109 18.203 18.875 1 97.06 132 CYS B O 1
ATOM 5877 N N . VAL B 1 133 ? -12.57 20.328 18.438 1 96.5 133 VAL B N 1
ATOM 5878 C CA . VAL B 1 133 ? -12.648 20.109 16.984 1 96.5 133 VAL B CA 1
ATOM 5879 C C . VAL B 1 133 ? -11.586 19.109 16.562 1 96.5 133 VAL B C 1
ATOM 5881 O O . VAL B 1 133 ? -11.852 18.234 15.727 1 96.5 133 VAL B O 1
ATOM 5884 N N . TYR B 1 134 ? -10.422 19.234 17.125 1 95.06 134 TYR B N 1
ATOM 5885 C CA . TYR B 1 134 ? -9.359 18.281 16.812 1 95.06 134 TYR B CA 1
ATOM 5886 C C . TYR B 1 134 ? -9.781 16.859 17.141 1 95.06 134 TYR B C 1
ATOM 5888 O O . TYR B 1 134 ? -9.602 15.945 16.328 1 95.06 134 TYR B O 1
ATOM 5896 N N . ILE B 1 135 ? -10.344 16.703 18.281 1 95.69 135 ILE B N 1
ATOM 5897 C CA . ILE B 1 135 ? -10.766 15.391 18.75 1 95.69 135 ILE B CA 1
ATOM 5898 C C . ILE B 1 135 ? -11.891 14.875 17.859 1 95.69 135 ILE B C 1
ATOM 5900 O O . ILE B 1 135 ? -11.898 13.703 17.469 1 95.69 135 ILE B O 1
ATOM 5904 N N . LEU B 1 136 ? -12.766 15.75 17.531 1 96.62 136 LEU B N 1
ATOM 5905 C CA . LEU B 1 136 ? -13.906 15.367 16.703 1 96.62 136 LEU B CA 1
ATOM 5906 C C . LEU B 1 136 ? -13.445 14.922 15.32 1 96.62 136 LEU B C 1
ATOM 5908 O O . LEU B 1 136 ? -13.891 13.883 14.82 1 96.62 136 LEU B O 1
ATOM 5912 N N . VAL B 1 137 ? -12.562 15.68 14.719 1 95.88 137 VAL B N 1
ATOM 5913 C CA . VAL B 1 137 ? -12.07 15.359 13.383 1 95.88 137 VAL B CA 1
ATOM 5914 C C . VAL B 1 137 ? -11.297 14.039 13.414 1 95.88 137 VAL B C 1
ATOM 5916 O O . VAL B 1 137 ? -11.477 13.188 12.539 1 95.88 137 VAL B O 1
ATOM 5919 N N . MET B 1 138 ? -10.516 13.867 14.414 1 94.56 138 MET B N 1
ATOM 5920 C CA . MET B 1 138 ? -9.75 12.633 14.57 1 94.56 138 MET B CA 1
ATOM 5921 C C . MET B 1 138 ? -10.68 11.438 14.711 1 94.56 138 MET B C 1
ATOM 5923 O O . MET B 1 138 ? -10.484 10.414 14.055 1 94.56 138 MET B O 1
ATOM 5927 N N . ASN B 1 139 ? -11.734 11.586 15.461 1 94.5 139 ASN B N 1
ATOM 5928 C CA . ASN B 1 139 ? -12.664 10.484 15.695 1 94.5 139 ASN B CA 1
ATOM 5929 C C . ASN B 1 139 ? -13.492 10.18 14.453 1 94.5 139 ASN B C 1
ATOM 5931 O O . ASN B 1 139 ? -13.766 9.016 14.148 1 94.5 139 ASN B O 1
ATOM 5935 N N . LEU B 1 140 ? -13.844 11.188 13.766 1 95.75 140 LEU B N 1
ATOM 5936 C CA . LEU B 1 140 ? -14.648 11.008 12.562 1 95.75 140 LEU B CA 1
ATOM 5937 C C . LEU B 1 140 ? -13.859 10.281 11.477 1 95.75 140 LEU B C 1
ATOM 5939 O O . LEU B 1 140 ? -14.383 9.383 10.82 1 95.75 140 LEU B O 1
ATOM 5943 N N . TRP B 1 141 ? -12.633 10.641 11.289 1 95.81 141 TRP B N 1
ATOM 5944 C CA . TRP B 1 141 ? -11.828 10.023 10.234 1 95.81 141 TRP B CA 1
ATOM 5945 C C . TRP B 1 141 ? -11.359 8.633 10.656 1 95.81 141 TRP B C 1
ATOM 5947 O O . TRP B 1 141 ? -11.133 7.77 9.805 1 95.81 141 TRP B O 1
ATOM 5957 N N . GLN B 1 142 ? -11.164 8.383 11.922 1 94.31 142 GLN B N 1
ATOM 5958 C CA . GLN B 1 142 ? -10.758 7.062 12.398 1 94.31 142 GLN B CA 1
ATOM 5959 C C . GLN B 1 142 ? -11.844 6.023 12.141 1 94.31 142 GLN B C 1
ATOM 5961 O O . GLN B 1 142 ? -11.555 4.832 12.016 1 94.31 142 GLN B O 1
ATOM 5966 N N . GLN B 1 143 ? -13.023 6.504 12.031 1 94.19 143 GLN B N 1
ATOM 5967 C CA . GLN B 1 143 ? -14.141 5.59 11.82 1 94.19 143 GLN B CA 1
ATOM 5968 C C . GLN B 1 143 ? -14.336 5.289 10.336 1 94.19 143 GLN B C 1
ATOM 5970 O O . GLN B 1 143 ? -15.008 4.32 9.977 1 94.19 143 GLN B O 1
ATOM 5975 N N . LYS B 1 144 ? -13.773 6.051 9.555 1 93.56 144 LYS B N 1
ATOM 5976 C CA . LYS B 1 144 ? -13.891 5.832 8.117 1 93.56 144 LYS B CA 1
ATOM 5977 C C . LYS B 1 144 ? -12.938 4.738 7.645 1 93.56 144 LYS B C 1
ATOM 5979 O O . LYS B 1 144 ? -11.836 4.602 8.172 1 93.56 144 LYS B O 1
ATOM 5984 N N . SER B 1 145 ? -13.461 3.971 6.648 1 92.31 145 SER B N 1
ATOM 5985 C CA . SER B 1 145 ? -12.633 2.955 6.012 1 92.31 145 SER B CA 1
ATOM 5986 C C . SER B 1 145 ? -12.398 3.277 4.539 1 92.31 145 SER B C 1
ATOM 5988 O O . SER B 1 145 ? -13.148 4.047 3.939 1 92.31 145 SER B O 1
ATOM 5990 N N . ALA B 1 146 ? -11.289 2.816 4.008 1 93.31 146 ALA B N 1
ATOM 5991 C CA . ALA B 1 146 ? -10.945 2.984 2.6 1 93.31 146 ALA B CA 1
ATOM 5992 C C . ALA B 1 146 ? -11 4.453 2.191 1 93.31 146 ALA B C 1
ATOM 5994 O O . ALA B 1 146 ? -11.664 4.809 1.213 1 93.31 146 ALA B O 1
ATOM 5995 N N . ILE B 1 147 ? -10.266 5.242 3.018 1 94.31 147 ILE B N 1
ATOM 5996 C CA . ILE B 1 147 ? -10.234 6.684 2.789 1 94.31 147 ILE B CA 1
ATOM 5997 C C . ILE B 1 147 ? -9.516 6.98 1.474 1 94.31 147 ILE B C 1
ATOM 5999 O O . ILE B 1 147 ? -8.445 6.426 1.203 1 94.31 147 ILE B O 1
ATOM 6003 N N . SER B 1 148 ? -10.18 7.84 0.642 1 91.88 148 SER B N 1
ATOM 6004 C CA . SER B 1 148 ? -9.594 8.211 -0.641 1 91.88 148 SER B CA 1
ATOM 6005 C C . SER B 1 148 ? -8.477 9.227 -0.459 1 91.88 148 SER B C 1
ATOM 6007 O O . SER B 1 148 ? -8.312 9.789 0.625 1 91.88 148 SER B O 1
ATOM 6009 N N . GLN B 1 149 ? -7.766 9.5 -1.517 1 88.62 149 GLN B N 1
ATOM 6010 C CA . GLN B 1 149 ? -6.688 10.484 -1.495 1 88.62 149 GLN B CA 1
ATOM 6011 C C . GLN B 1 149 ? -7.227 11.891 -1.264 1 88.62 149 GLN B C 1
ATOM 6013 O O . GLN B 1 149 ? -6.617 12.688 -0.543 1 88.62 149 GLN B O 1
ATOM 6018 N N . ASN B 1 150 ? -8.32 12.219 -1.84 1 88.75 150 ASN B N 1
ATOM 6019 C CA . ASN B 1 150 ? -8.93 13.531 -1.665 1 88.75 150 ASN B CA 1
ATOM 6020 C C . ASN B 1 150 ? -9.383 13.75 -0.223 1 88.75 150 ASN B C 1
ATOM 6022 O O . ASN B 1 150 ? -9.219 14.844 0.321 1 88.75 150 ASN B O 1
ATOM 6026 N N . GLN B 1 151 ? -9.891 12.695 0.323 1 92.56 151 GLN B N 1
ATOM 6027 C CA . GLN B 1 151 ? -10.328 12.82 1.708 1 92.56 151 GLN B CA 1
ATOM 6028 C C . GLN B 1 151 ? -9.141 12.953 2.656 1 92.56 151 GLN B C 1
ATOM 6030 O O . GLN B 1 151 ? -9.234 13.633 3.682 1 92.56 151 GLN B O 1
ATOM 6035 N N . LYS B 1 152 ? -8.055 12.312 2.377 1 91.56 152 LYS B N 1
ATOM 6036 C CA . LYS B 1 152 ? -6.828 12.469 3.154 1 91.56 152 LYS B CA 1
ATOM 6037 C C . LYS B 1 152 ? -6.336 13.914 3.131 1 91.56 152 LYS B C 1
ATOM 6039 O O . LYS B 1 152 ? -5.969 14.469 4.168 1 91.56 152 LYS B O 1
ATOM 6044 N N . ARG B 1 153 ? -6.398 14.484 1.946 1 90.44 153 ARG B N 1
ATOM 6045 C CA . ARG B 1 153 ? -5.98 15.875 1.793 1 90.44 153 ARG B CA 1
ATOM 6046 C C . ARG B 1 153 ? -6.906 16.812 2.557 1 90.44 153 ARG B C 1
ATOM 6048 O O . ARG B 1 153 ? -6.453 17.797 3.148 1 90.44 153 ARG B O 1
ATOM 6055 N N . LEU B 1 154 ? -8.133 16.469 2.465 1 93.19 154 LEU B N 1
ATOM 6056 C CA . LEU B 1 154 ? -9.109 17.266 3.199 1 93.19 154 LEU B CA 1
ATOM 6057 C C . LEU B 1 154 ? -8.852 17.188 4.703 1 93.19 154 LEU B C 1
ATOM 6059 O O . LEU B 1 154 ? -8.93 18.203 5.398 1 93.19 154 LEU B O 1
ATOM 6063 N N . PHE B 1 155 ? -8.57 16.016 5.195 1 94.12 155 PHE B N 1
ATOM 6064 C CA . PHE B 1 155 ? -8.219 15.836 6.598 1 94.12 155 PHE B CA 1
ATOM 6065 C C . PHE B 1 155 ? -7.039 16.719 6.973 1 94.12 155 PHE B C 1
ATOM 6067 O O . PHE B 1 155 ? -7.082 17.438 7.977 1 94.12 155 PHE B O 1
ATOM 6074 N N . ASN B 1 156 ? -5.996 16.672 6.191 1 90.88 156 ASN B N 1
ATOM 6075 C CA . ASN B 1 156 ? -4.793 17.469 6.441 1 90.88 156 ASN B CA 1
ATOM 6076 C C . ASN B 1 156 ? -5.086 18.953 6.426 1 90.88 156 ASN B C 1
ATOM 6078 O O . ASN B 1 156 ? -4.559 19.703 7.25 1 90.88 156 ASN B O 1
ATOM 6082 N N . THR B 1 157 ? -5.91 19.328 5.465 1 91.62 157 THR B N 1
ATOM 6083 C CA . THR B 1 157 ? -6.262 20.734 5.355 1 91.62 157 THR B CA 1
ATOM 6084 C C . THR B 1 157 ? -7.039 21.188 6.586 1 91.62 157 THR B C 1
ATOM 6086 O O . THR B 1 157 ? -6.758 22.25 7.141 1 91.62 157 THR B O 1
ATOM 6089 N N . ILE B 1 158 ? -7.98 20.406 7.012 1 94.25 158 ILE B N 1
ATOM 6090 C CA . ILE B 1 158 ? -8.812 20.75 8.164 1 94.25 158 ILE B CA 1
ATOM 6091 C C . ILE B 1 158 ? -7.953 20.797 9.422 1 94.25 158 ILE B C 1
ATOM 6093 O O . ILE B 1 158 ? -8.047 21.734 10.211 1 94.25 158 ILE B O 1
ATOM 6097 N N . THR B 1 159 ? -7.105 19.812 9.586 1 94.25 159 THR B N 1
ATOM 6098 C CA . THR B 1 159 ? -6.277 19.766 10.781 1 94.25 159 THR B CA 1
ATOM 6099 C C . THR B 1 159 ? -5.242 20.891 10.781 1 94.25 159 THR B C 1
ATOM 6101 O O . THR B 1 159 ? -4.969 21.484 11.82 1 94.25 159 THR B O 1
ATOM 6104 N N . THR B 1 160 ? -4.688 21.156 9.641 1 93.19 160 THR B N 1
ATOM 6105 C CA . THR B 1 160 ? -3.754 22.281 9.539 1 93.19 160 THR B CA 1
ATOM 6106 C C . THR B 1 160 ? -4.461 23.609 9.812 1 93.19 160 THR B C 1
ATOM 6108 O O . THR B 1 160 ? -3.961 24.438 10.57 1 93.19 160 THR B O 1
ATOM 6111 N N . GLY B 1 161 ? -5.582 23.781 9.148 1 94.25 161 GLY B N 1
ATOM 6112 C CA . GLY B 1 161 ? -6.359 24.984 9.414 1 94.25 161 GLY B CA 1
ATOM 6113 C C . GLY B 1 161 ? -6.719 25.141 10.883 1 94.25 161 GLY B C 1
ATOM 6114 O O . GLY B 1 161 ? -6.625 26.25 11.422 1 94.25 161 GLY B O 1
ATOM 6115 N N . ASN B 1 162 ? -7.121 24.109 11.492 1 95.88 162 ASN B N 1
ATOM 6116 C CA . ASN B 1 162 ? -7.438 24.141 12.914 1 95.88 162 ASN B CA 1
ATOM 6117 C C . ASN B 1 162 ? -6.207 24.453 13.758 1 95.88 162 ASN B C 1
ATOM 6119 O O . ASN B 1 162 ? -6.301 25.188 14.75 1 95.88 162 ASN B O 1
ATOM 6123 N N . SER B 1 163 ? -5.09 23.891 13.391 1 95.69 163 SER B N 1
ATOM 6124 C CA . SER B 1 163 ? -3.848 24.172 14.109 1 95.69 163 SER B CA 1
ATOM 6125 C C . SER B 1 163 ? -3.459 25.641 13.992 1 95.69 163 SER B C 1
ATOM 6127 O O . SER B 1 163 ? -3.006 26.25 14.961 1 95.69 163 SER B O 1
ATOM 6129 N N . ILE B 1 164 ? -3.633 26.172 12.844 1 94.31 164 ILE B N 1
ATOM 6130 C CA . ILE B 1 164 ? -3.352 27.594 12.641 1 94.31 164 ILE B CA 1
ATOM 6131 C C . ILE B 1 164 ? -4.277 28.422 13.523 1 94.31 164 ILE B C 1
ATOM 6133 O O . ILE B 1 164 ? -3.82 29.312 14.234 1 94.31 164 ILE B O 1
ATOM 6137 N N . ALA B 1 165 ? -5.559 28.109 13.508 1 94.62 165 ALA B N 1
ATOM 6138 C CA . ALA B 1 165 ? -6.535 28.844 14.312 1 94.62 165 ALA B CA 1
ATOM 6139 C C . ALA B 1 165 ? -6.215 28.734 15.797 1 94.62 165 ALA B C 1
ATOM 6141 O O . ALA B 1 165 ? -6.285 29.719 16.531 1 94.62 165 ALA B O 1
ATOM 6142 N N . LEU B 1 166 ? -5.906 27.547 16.203 1 95.88 166 LEU B N 1
ATOM 6143 C CA . LEU B 1 166 ? -5.543 27.312 17.594 1 95.88 166 LEU B CA 1
ATOM 6144 C C . LEU B 1 166 ? -4.285 28.094 17.969 1 95.88 166 LEU B C 1
ATOM 6146 O O . LEU B 1 166 ? -4.234 28.734 19.016 1 95.88 166 LEU B O 1
ATOM 6150 N N . GLY B 1 167 ? -3.32 28.047 17.109 1 94.06 167 GLY B N 1
ATOM 6151 C CA . GLY B 1 167 ? -2.107 28.812 17.344 1 94.06 167 GLY B CA 1
ATOM 6152 C C . GLY B 1 167 ? -2.357 30.297 17.438 1 94.06 167 GLY B C 1
ATOM 6153 O O . GLY B 1 167 ? -1.814 30.969 18.328 1 94.06 167 GLY B O 1
ATOM 6154 N N . LEU B 1 168 ? -3.15 30.781 16.562 1 91.88 168 LEU B N 1
ATOM 6155 C CA . LEU B 1 168 ? -3.496 32.219 16.578 1 91.88 168 LEU B CA 1
ATOM 6156 C C . LEU B 1 168 ? -4.23 32.562 17.859 1 91.88 168 LEU B C 1
ATOM 6158 O O . LEU B 1 168 ? -3.973 33.625 18.469 1 91.88 168 LEU B O 1
ATOM 6162 N N . ASN B 1 169 ? -5.109 31.734 18.312 1 93 169 ASN B N 1
ATOM 6163 C CA . ASN B 1 169 ? -5.859 31.984 19.531 1 93 169 ASN B CA 1
ATOM 6164 C C . ASN B 1 169 ? -4.945 32 20.75 1 93 169 ASN B C 1
ATOM 6166 O O . ASN B 1 169 ? -5.059 32.875 21.609 1 93 169 ASN B O 1
ATOM 6170 N N . ILE B 1 170 ? -4.113 31.094 20.797 1 93.12 170 ILE B N 1
ATOM 6171 C CA . ILE B 1 170 ? -3.195 31.016 21.938 1 93.12 170 ILE B CA 1
ATOM 6172 C C . ILE B 1 170 ? -2.271 32.219 21.938 1 93.12 170 ILE B C 1
ATOM 6174 O O . ILE B 1 170 ? -2.018 32.812 22.984 1 93.12 170 ILE B O 1
ATOM 6178 N N . ALA B 1 171 ? -1.805 32.531 20.797 1 90 171 ALA B N 1
ATOM 6179 C CA . ALA B 1 171 ? -0.962 33.719 20.703 1 90 171 ALA B CA 1
ATOM 6180 C C . ALA B 1 171 ? -1.714 34.969 21.156 1 90 171 ALA B C 1
ATOM 6182 O O . ALA B 1 171 ? -1.164 35.812 21.891 1 90 171 ALA B O 1
ATOM 6183 N N . SER B 1 172 ? -2.939 35.094 20.734 1 88.44 172 SER B N 1
ATOM 6184 C CA . SER B 1 172 ? -3.766 36.219 21.141 1 88.44 172 SER B CA 1
ATOM 6185 C C . SER B 1 172 ? -4.02 36.219 22.641 1 88.44 172 SER B C 1
ATOM 6187 O O . SER B 1 172 ? -3.99 37.25 23.281 1 88.44 172 SER B O 1
ATOM 6189 N N . ALA B 1 173 ? -4.27 35.094 23.188 1 91.19 173 ALA B N 1
ATOM 6190 C CA . ALA B 1 173 ? -4.492 34.969 24.625 1 91.19 173 ALA B CA 1
ATOM 6191 C C . ALA B 1 173 ? -3.244 35.375 25.422 1 91.19 173 ALA B C 1
ATOM 6193 O O . ALA B 1 173 ? -3.332 36.062 26.422 1 91.19 173 ALA B O 1
ATOM 6194 N N . PHE B 1 174 ? -2.146 34.938 24.984 1 90.25 174 PHE B N 1
ATOM 6195 C CA . PHE B 1 174 ? -0.896 35.25 25.672 1 90.25 174 PHE B CA 1
ATOM 6196 C C . PHE B 1 174 ? -0.578 36.719 25.578 1 90.25 174 PHE B C 1
ATOM 6198 O O . PHE B 1 174 ? -0.026 37.312 26.516 1 90.25 174 PHE B O 1
ATOM 6205 N N . ASN B 1 175 ? -0.931 37.281 24.453 1 86.44 175 ASN B N 1
ATOM 6206 C CA . ASN B 1 175 ? -0.759 38.719 24.328 1 86.44 175 ASN B CA 1
ATOM 6207 C C . ASN B 1 175 ? -1.604 39.5 25.344 1 86.44 175 ASN B C 1
ATOM 6209 O O . ASN B 1 175 ? -1.128 40.438 25.953 1 86.44 175 ASN B O 1
ATOM 6213 N N . GLU B 1 176 ? -2.791 39.094 25.5 1 86.38 176 GLU B N 1
ATOM 6214 C CA . GLU B 1 176 ? -3.664 39.719 26.484 1 86.38 176 GLU B CA 1
ATOM 6215 C C . GLU B 1 176 ? -3.133 39.531 27.891 1 86.38 176 GLU B C 1
ATOM 6217 O O . GLU B 1 176 ? -3.223 40.438 28.719 1 86.38 176 GLU B O 1
ATOM 6222 N N . MET B 1 177 ? -2.643 38.438 28.125 1 89.12 177 MET B N 1
ATOM 6223 C CA . MET B 1 177 ? -2.072 38.156 29.453 1 89.12 177 MET B CA 1
ATOM 6224 C C . MET B 1 177 ? -0.859 39.062 29.703 1 89.12 177 MET B C 1
ATOM 6226 O O . MET B 1 177 ? -0.672 39.562 30.812 1 89.12 177 MET B O 1
ATOM 6230 N N . ALA B 1 178 ? -0.111 39.219 28.719 1 86.69 178 ALA B N 1
ATOM 6231 C CA . ALA B 1 178 ? 1.053 40.094 28.844 1 86.69 178 ALA B CA 1
ATOM 6232 C C . ALA B 1 178 ? 0.63 41.531 29.109 1 86.69 178 ALA B C 1
ATOM 6234 O O . ALA B 1 178 ? 1.268 42.25 29.891 1 86.69 178 ALA B O 1
ATOM 6235 N N . LEU B 1 179 ? -0.411 41.969 28.453 1 85.94 179 LEU B N 1
ATOM 6236 C CA . LEU B 1 179 ? -0.916 43.344 28.641 1 85.94 179 LEU B CA 1
ATOM 6237 C C . LEU B 1 179 ? -1.402 43.531 30.078 1 85.94 179 LEU B C 1
ATOM 6239 O O . LEU B 1 179 ? -1.257 44.625 30.625 1 85.94 179 LEU B O 1
ATOM 6243 N N . ASN B 1 180 ? -1.896 42.531 30.641 1 87.56 180 ASN B N 1
ATOM 6244 C CA . ASN B 1 180 ? -2.332 42.625 32.031 1 87.56 180 ASN B CA 1
ATOM 6245 C C . ASN B 1 180 ? -1.152 42.562 33 1 87.56 180 ASN B C 1
ATOM 6247 O O . ASN B 1 180 ? -1.134 43.25 34.031 1 87.56 180 ASN B O 1
ATOM 6251 N N . MET B 1 181 ? -0.188 41.812 32.656 1 87.5 181 MET B N 1
ATOM 6252 C CA . MET B 1 181 ? 0.949 41.562 33.531 1 87.5 181 MET B CA 1
ATOM 6253 C C . MET B 1 181 ? 1.888 42.781 33.531 1 87.5 181 MET B C 1
ATOM 6255 O O . MET B 1 181 ? 2.713 42.906 34.438 1 87.5 181 MET B O 1
ATOM 6259 N N . ARG B 1 182 ? 1.783 43.625 32.625 1 86.81 182 ARG B N 1
ATOM 6260 C CA . ARG B 1 182 ? 2.67 44.781 32.594 1 86.81 182 ARG B CA 1
ATOM 6261 C C . ARG B 1 182 ? 2.457 45.688 33.812 1 86.81 182 ARG B C 1
ATOM 6263 O O . ARG B 1 182 ? 3.393 46.312 34.281 1 86.81 182 ARG B O 1
ATOM 6270 N N . TRP B 1 183 ? 1.284 45.719 34.375 1 88.94 183 TRP B N 1
ATOM 6271 C CA . TRP B 1 183 ? 0.958 46.625 35.469 1 88.94 183 TRP B CA 1
ATOM 6272 C C . TRP B 1 183 ? 1.601 46.188 36.781 1 88.94 183 TRP B C 1
ATOM 6274 O O . TRP B 1 183 ? 2.221 46.969 37.469 1 88.94 183 TRP B O 1
ATOM 6284 N N . PRO B 1 184 ? 1.455 44.844 37.094 1 87.12 184 PRO B N 1
ATOM 6285 C CA . PRO B 1 184 ? 2.232 44.438 38.281 1 87.12 184 PRO B CA 1
ATOM 6286 C C . PRO B 1 184 ? 3.734 44.625 38.062 1 87.12 184 PRO B C 1
ATOM 6288 O O . PRO B 1 184 ? 4.453 44.906 39.031 1 87.12 184 PRO B O 1
ATOM 6291 N N . VAL B 1 185 ? 4.242 44.594 36.938 1 85.44 185 VAL B N 1
ATOM 6292 C CA . VAL B 1 185 ? 5.66 44.812 36.656 1 85.44 185 VAL B CA 1
ATOM 6293 C C . VAL B 1 185 ? 6.004 46.281 36.875 1 85.44 185 VAL B C 1
ATOM 6295 O O . VAL B 1 185 ? 7.051 46.594 37.438 1 85.44 185 VAL B O 1
ATOM 6298 N N . LEU B 1 186 ? 5.137 47.188 36.5 1 87.12 186 LEU B N 1
ATOM 6299 C CA . LEU B 1 186 ? 5.336 48.625 36.656 1 87.12 186 LEU B CA 1
ATOM 6300 C C . LEU B 1 186 ? 5.258 49 38.125 1 87.12 186 LEU B C 1
ATOM 6302 O O . LEU B 1 186 ? 5.93 49.938 38.562 1 87.12 186 LEU B O 1
ATOM 6306 N N . ALA B 1 187 ? 4.516 48.281 38.875 1 87.81 187 ALA B N 1
ATOM 6307 C CA . ALA B 1 187 ? 4.32 48.594 40.312 1 87.81 187 ALA B CA 1
ATOM 6308 C C . ALA B 1 187 ? 5.469 48.062 41.156 1 87.81 187 ALA B C 1
ATOM 6310 O O . ALA B 1 187 ? 5.641 48.438 42.312 1 87.81 187 ALA B O 1
ATOM 6311 N N . SER B 1 188 ? 6.238 47.219 40.656 1 83.62 188 SER B N 1
ATOM 6312 C CA . SER B 1 188 ? 7.27 46.531 41.438 1 83.62 188 SER B CA 1
ATOM 6313 C C . SER B 1 188 ? 8.461 47.469 41.688 1 83.62 188 SER B C 1
ATOM 6315 O O . SER B 1 188 ? 9.25 47.219 42.625 1 83.62 188 SER B O 1
ATOM 6317 N N . GLY B 1 189 ? 8.617 48.562 40.938 1 82.06 189 GLY B N 1
ATOM 6318 C CA . GLY B 1 189 ? 9.742 49.438 41.219 1 82.06 189 GLY B CA 1
ATOM 6319 C C . GLY B 1 189 ? 9.789 50.656 40.281 1 82.06 189 GLY B C 1
ATOM 6320 O O . GLY B 1 189 ? 8.969 50.781 39.375 1 82.06 189 GLY B O 1
ATOM 6321 N N . LYS B 1 190 ? 10.781 51.5 40.656 1 85.75 190 LYS B N 1
ATOM 6322 C CA . LYS B 1 190 ? 11.008 52.688 39.844 1 85.75 190 LYS B CA 1
ATOM 6323 C C . LYS B 1 190 ? 11.617 52.344 38.5 1 85.75 190 LYS B C 1
ATOM 6325 O O . LYS B 1 190 ? 12.469 51.469 38.406 1 85.75 190 LYS B O 1
ATOM 6330 N N . ARG B 1 191 ? 11.062 53 37.469 1 86.69 191 ARG B N 1
ATOM 6331 C CA . ARG B 1 191 ? 11.531 52.75 36.094 1 86.69 191 ARG B CA 1
ATOM 6332 C C . ARG B 1 191 ? 11.828 54.062 35.375 1 86.69 191 ARG B C 1
ATOM 6334 O O . ARG B 1 191 ? 11.25 55.094 35.719 1 86.69 191 ARG B O 1
ATOM 6341 N N . SER B 1 192 ? 12.797 53.875 34.5 1 83.56 192 SER B N 1
ATOM 6342 C CA . SER B 1 192 ? 13.047 55.031 33.656 1 83.56 192 SER B CA 1
ATOM 6343 C C . SER B 1 192 ? 11.914 55.25 32.656 1 83.56 192 SER B C 1
ATOM 6345 O O . SER B 1 192 ? 11.117 54.344 32.406 1 83.56 192 SER B O 1
ATOM 6347 N N . MET B 1 193 ? 11.82 56.406 32.094 1 84.25 193 MET B N 1
ATOM 6348 C CA . MET B 1 193 ? 10.758 56.719 31.125 1 84.25 193 MET B CA 1
ATOM 6349 C C . MET B 1 193 ? 10.867 55.875 29.875 1 84.25 193 MET B C 1
ATOM 6351 O O . MET B 1 193 ? 9.852 55.5 29.266 1 84.25 193 MET B O 1
ATOM 6355 N N . VAL B 1 194 ? 12.023 55.531 29.516 1 80.88 194 VAL B N 1
ATOM 6356 C CA . VAL B 1 194 ? 12.234 54.688 28.359 1 80.88 194 VAL B CA 1
ATOM 6357 C C . VAL B 1 194 ? 11.711 53.281 28.656 1 80.88 194 VAL B C 1
ATOM 6359 O O . VAL B 1 194 ? 11.039 52.656 27.828 1 80.88 194 VAL B O 1
ATOM 6362 N N . GLU B 1 195 ? 11.984 52.781 29.781 1 83.62 195 GLU B N 1
ATOM 6363 C CA . GLU B 1 195 ? 11.5 51.469 30.188 1 83.62 195 GLU B CA 1
ATOM 6364 C C . GLU B 1 195 ? 9.977 51.469 30.312 1 83.62 195 GLU B C 1
ATOM 6366 O O . GLU B 1 195 ? 9.32 50.469 29.984 1 83.62 195 GLU B O 1
ATOM 6371 N N . LEU B 1 196 ? 9.523 52.562 30.844 1 87.5 196 LEU B N 1
ATOM 6372 C CA . LEU B 1 196 ? 8.078 52.656 30.984 1 87.5 196 LEU B CA 1
ATOM 6373 C C . LEU B 1 196 ? 7.387 52.562 29.641 1 87.5 196 LEU B C 1
ATOM 6375 O O . LEU B 1 196 ? 6.406 51.812 29.5 1 87.5 196 LEU B O 1
ATOM 6379 N N . GLU B 1 197 ? 7.902 53.219 28.719 1 86 197 GLU B N 1
ATOM 6380 C CA . GLU B 1 197 ? 7.324 53.188 27.375 1 86 197 GLU B CA 1
ATOM 6381 C C . GLU B 1 197 ? 7.391 51.781 26.797 1 86 197 GLU B C 1
ATOM 6383 O O . GLU B 1 197 ? 6.434 51.312 26.172 1 86 197 GLU B O 1
ATOM 6388 N N . GLN B 1 198 ? 8.43 51.156 26.953 1 85.44 198 GLN B N 1
ATOM 6389 C CA . GLN B 1 198 ? 8.602 49.812 26.391 1 85.44 198 GLN B CA 1
ATOM 6390 C C . GLN B 1 198 ? 7.688 48.812 27.094 1 85.44 198 GLN B C 1
ATOM 6392 O O . GLN B 1 198 ? 7.184 47.875 26.453 1 85.44 198 GLN B O 1
ATOM 6397 N N . ILE B 1 199 ? 7.5 48.906 28.312 1 85.88 199 ILE B N 1
ATOM 6398 C CA . ILE B 1 199 ? 6.617 48 29.047 1 85.88 199 ILE B CA 1
ATOM 6399 C C . ILE B 1 199 ? 5.172 48.219 28.609 1 85.88 199 ILE B C 1
ATOM 6401 O O . ILE B 1 199 ? 4.41 47.281 28.453 1 85.88 199 ILE B O 1
ATOM 6405 N N . LEU B 1 200 ? 4.859 49.469 28.344 1 85.62 200 LEU B N 1
ATOM 6406 C CA . LEU B 1 200 ? 3.48 49.781 28 1 85.62 200 LEU B CA 1
ATOM 6407 C C . LEU B 1 200 ? 3.15 49.312 26.594 1 85.62 200 LEU B C 1
ATOM 6409 O O . LEU B 1 200 ? 2.004 48.938 26.297 1 85.62 200 LEU B O 1
ATOM 6413 N N . VAL B 1 201 ? 4.164 49.25 25.734 1 79.75 201 VAL B N 1
ATOM 6414 C CA . VAL B 1 201 ? 3.895 48.875 24.359 1 79.75 201 VAL B CA 1
ATOM 6415 C C . VAL B 1 201 ? 4.195 47.375 24.188 1 79.75 201 VAL B C 1
ATOM 6417 O O . VAL B 1 201 ? 4.203 46.875 23.062 1 79.75 201 VAL B O 1
ATOM 6420 N N . ALA B 1 202 ? 4.477 46.656 25.188 1 76.81 202 ALA B N 1
ATOM 6421 C CA . ALA B 1 202 ? 4.832 45.25 25.078 1 76.81 202 ALA B CA 1
ATOM 6422 C C . ALA B 1 202 ? 3.615 44.406 24.719 1 76.81 202 ALA B C 1
ATOM 6424 O O . ALA B 1 202 ? 3.197 43.531 25.484 1 76.81 202 ALA B O 1
ATOM 6425 N N . ASP B 1 203 ? 2.994 44.625 23.531 1 69.94 203 ASP B N 1
ATOM 6426 C CA . ASP B 1 203 ? 1.797 43.938 23.062 1 69.94 203 ASP B CA 1
ATOM 6427 C C . ASP B 1 203 ? 2.141 42.906 21.984 1 69.94 203 ASP B C 1
ATOM 6429 O O . ASP B 1 203 ? 1.257 42.219 21.484 1 69.94 203 ASP B O 1
ATOM 6433 N N . SER B 1 204 ? 3.398 42.844 21.641 1 73.81 204 SER B N 1
ATOM 6434 C CA . SER B 1 204 ? 3.822 41.906 20.625 1 73.81 204 SER B CA 1
ATOM 6435 C C . SER B 1 204 ? 5.16 41.25 21 1 73.81 204 SER B C 1
ATOM 6437 O O . SER B 1 204 ? 5.863 41.75 21.875 1 73.81 204 SER B O 1
ATOM 6439 N N . MET B 1 205 ? 5.383 40.219 20.312 1 73.06 205 MET B N 1
ATOM 6440 C CA . MET B 1 205 ? 6.645 39.5 20.562 1 73.06 205 MET B CA 1
ATOM 6441 C C . MET B 1 205 ? 7.832 40.375 20.141 1 73.06 205 MET B C 1
ATOM 6443 O O . MET B 1 205 ? 8.875 40.375 20.797 1 73.06 205 MET B O 1
ATOM 6447 N N . THR B 1 206 ? 7.602 41.125 19.188 1 72.06 206 THR B N 1
ATOM 6448 C CA . THR B 1 206 ? 8.672 42 18.703 1 72.06 206 THR B CA 1
ATOM 6449 C C . THR B 1 206 ? 8.984 43.062 19.734 1 72.06 206 THR B C 1
ATOM 6451 O O . THR B 1 206 ? 10.156 43.344 20 1 72.06 206 THR B O 1
ATOM 6454 N N . ASN B 1 207 ? 7.961 43.562 20.281 1 77.88 207 ASN B N 1
ATOM 6455 C CA . ASN B 1 207 ? 8.156 44.625 21.281 1 77.88 207 ASN B CA 1
ATOM 6456 C C . ASN B 1 207 ? 8.766 44.062 22.562 1 77.88 207 ASN B C 1
ATOM 6458 O O . ASN B 1 207 ? 9.523 44.75 23.25 1 77.88 207 ASN B O 1
ATOM 6462 N N . LEU B 1 208 ? 8.445 42.812 22.734 1 81.06 208 LEU B N 1
ATOM 6463 C CA . LEU B 1 208 ? 9.023 42.156 23.906 1 81.06 208 LEU B CA 1
ATOM 6464 C C . LEU B 1 208 ? 10.523 41.938 23.734 1 81.06 208 LEU B C 1
ATOM 6466 O O . LEU B 1 208 ? 11.297 42.094 24.672 1 81.06 208 LEU B O 1
ATOM 6470 N N . VAL B 1 209 ? 10.883 41.625 22.562 1 80.62 209 VAL B N 1
ATOM 6471 C CA . VAL B 1 209 ? 12.297 41.438 22.266 1 80.62 209 VAL B CA 1
ATOM 6472 C C . VAL B 1 209 ? 13.031 42.781 22.359 1 80.62 209 VAL B C 1
ATOM 6474 O O . VAL B 1 209 ? 14.133 42.844 22.906 1 80.62 209 VAL B O 1
ATOM 6477 N N . GLN B 1 210 ? 12.406 43.781 21.922 1 78.56 210 GLN B N 1
ATOM 6478 C CA . GLN B 1 210 ? 13 45.125 22 1 78.56 210 GLN B CA 1
ATOM 6479 C C . GLN B 1 210 ? 13.148 45.562 23.453 1 78.56 210 GLN B C 1
ATOM 6481 O O . GLN B 1 210 ? 14.141 46.188 23.828 1 78.56 210 GLN B O 1
ATOM 6486 N N . PHE B 1 211 ? 12.125 45.219 24.203 1 82.12 211 PHE B N 1
ATOM 6487 C CA . PHE B 1 211 ? 12.164 45.531 25.625 1 82.12 211 PHE B CA 1
ATOM 6488 C C . PHE B 1 211 ? 13.312 44.812 26.312 1 82.12 211 PHE B C 1
ATOM 6490 O O . PHE B 1 211 ? 14 45.375 27.172 1 82.12 211 PHE B O 1
ATOM 6497 N N . MET B 1 212 ? 13.555 43.625 25.875 1 83.31 212 MET B N 1
ATOM 6498 C CA . MET B 1 212 ? 14.625 42.812 26.453 1 83.31 212 MET B CA 1
ATOM 6499 C C . MET B 1 212 ? 15.984 43.469 26.188 1 83.31 212 MET B C 1
ATOM 6501 O O . MET B 1 212 ? 16.859 43.438 27.047 1 83.31 212 MET B O 1
ATOM 6505 N N . PHE B 1 213 ? 16.141 44.125 25.109 1 81.75 213 PHE B N 1
ATOM 6506 C CA . PHE B 1 213 ? 17.422 44.719 24.766 1 81.75 213 PHE B CA 1
ATOM 6507 C C . PHE B 1 213 ? 17.547 46.125 25.375 1 81.75 213 PHE B C 1
ATOM 6509 O O . PHE B 1 213 ? 18.656 46.594 25.625 1 81.75 213 PHE B O 1
ATOM 6516 N N . ALA B 1 214 ? 16.453 46.719 25.703 1 76.88 214 ALA B N 1
ATOM 6517 C CA . ALA B 1 214 ? 16.469 48.094 26.234 1 76.88 214 ALA B CA 1
ATOM 6518 C C . ALA B 1 214 ? 16.625 48.094 27.75 1 76.88 214 ALA B C 1
ATOM 6520 O O . ALA B 1 214 ? 17.172 49.031 28.328 1 76.88 214 ALA B O 1
ATOM 6521 N N . THR B 1 215 ? 16.219 46.844 28.25 1 78.81 215 THR B N 1
ATOM 6522 C CA . THR B 1 215 ? 16.234 46.844 29.703 1 78.81 215 THR B CA 1
ATOM 6523 C C . THR B 1 215 ? 17.578 46.344 30.219 1 78.81 215 THR B C 1
ATOM 6525 O O . THR B 1 215 ? 18.25 45.531 29.594 1 78.81 215 THR B O 1
ATOM 6528 N N . GLY B 1 216 ? 18.312 46.969 31.109 1 75.25 216 GLY B N 1
ATOM 6529 C CA . GLY B 1 216 ? 19.578 46.594 31.719 1 75.25 216 GLY B CA 1
ATOM 6530 C C . GLY B 1 216 ? 19.391 45.688 32.938 1 75.25 216 GLY B C 1
ATOM 6531 O O . GLY B 1 216 ? 20.375 45.219 33.531 1 75.25 216 GLY B O 1
ATOM 6532 N N . ARG B 1 217 ? 18.172 45.219 33.219 1 81.12 217 ARG B N 1
ATOM 6533 C CA . ARG B 1 217 ? 17.922 44.438 34.438 1 81.12 217 ARG B CA 1
ATOM 6534 C C . ARG B 1 217 ? 17.828 42.969 34.125 1 81.12 217 ARG B C 1
ATOM 6536 O O . ARG B 1 217 ? 16.969 42.531 33.344 1 81.12 217 ARG B O 1
ATOM 6543 N N . PRO B 1 218 ? 18.531 42.156 34.625 1 85.25 218 PRO B N 1
ATOM 6544 C CA . PRO B 1 218 ? 18.594 40.75 34.281 1 85.25 218 PRO B CA 1
ATOM 6545 C C . PRO B 1 218 ? 17.297 40 34.594 1 85.25 218 PRO B C 1
ATOM 6547 O O . PRO B 1 218 ? 16.891 39.125 33.844 1 85.25 218 PRO B O 1
ATOM 6550 N N . PHE B 1 219 ? 16.625 40.312 35.719 1 82.19 219 PHE B N 1
ATOM 6551 C CA . PHE B 1 219 ? 15.406 39.594 36.094 1 82.19 219 PHE B CA 1
ATOM 6552 C C . PHE B 1 219 ? 14.289 39.875 35.062 1 82.19 219 PHE B C 1
ATOM 6554 O O . PHE B 1 219 ? 13.469 39 34.781 1 82.19 219 PHE B O 1
ATOM 6561 N N . VAL B 1 220 ? 14.242 41.062 34.562 1 80.94 220 VAL B N 1
ATOM 6562 C CA . VAL B 1 220 ? 13.242 41.406 33.562 1 80.94 220 VAL B CA 1
ATOM 6563 C C . VAL B 1 220 ? 13.555 40.688 32.25 1 80.94 220 VAL B C 1
ATOM 6565 O O . VAL B 1 220 ? 12.648 40.219 31.562 1 80.94 220 VAL B O 1
ATOM 6568 N N . ILE B 1 221 ? 14.812 40.562 31.906 1 85.75 221 ILE B N 1
ATOM 6569 C CA . ILE B 1 221 ? 15.234 39.875 30.703 1 85.75 221 ILE B CA 1
ATOM 6570 C C . ILE B 1 221 ? 14.859 38.406 30.812 1 85.75 221 ILE B C 1
ATOM 6572 O O . ILE B 1 221 ? 14.344 37.812 29.859 1 85.75 221 ILE B O 1
ATOM 6576 N N . LEU B 1 222 ? 15.102 37.812 31.953 1 87.94 222 LEU B N 1
ATOM 6577 C CA . LEU B 1 222 ? 14.773 36.406 32.156 1 87.94 222 LEU B CA 1
ATOM 6578 C C . LEU B 1 222 ? 13.273 36.188 32.062 1 87.94 222 LEU B C 1
ATOM 6580 O O . LEU B 1 222 ? 12.836 35.188 31.516 1 87.94 222 LEU B O 1
ATOM 6584 N N . ALA B 1 223 ? 12.5 37.062 32.594 1 83.81 223 ALA B N 1
ATOM 6585 C CA . ALA B 1 223 ? 11.047 36.938 32.5 1 83.81 223 ALA B CA 1
ATOM 6586 C C . ALA B 1 223 ? 10.555 37.062 31.062 1 83.81 223 ALA B C 1
ATOM 6588 O O . ALA B 1 223 ? 9.648 36.312 30.656 1 83.81 223 ALA B O 1
ATOM 6589 N N . CYS B 1 224 ? 11.148 37.906 30.328 1 85.75 224 CYS B N 1
ATOM 6590 C CA . CYS B 1 224 ? 10.797 38.062 28.922 1 85.75 224 CYS B CA 1
ATOM 6591 C C . CYS B 1 224 ? 11.18 36.812 28.125 1 85.75 224 CYS B C 1
ATOM 6593 O O . CYS B 1 224 ? 10.398 36.344 27.297 1 85.75 224 CYS B O 1
ATOM 6595 N N . MET B 1 225 ? 12.289 36.312 28.406 1 89.19 225 MET B N 1
ATOM 6596 C CA . MET B 1 225 ? 12.742 35.094 27.734 1 89.19 225 MET B CA 1
ATOM 6597 C C . MET B 1 225 ? 11.844 33.906 28.078 1 89.19 225 MET B C 1
ATOM 6599 O O . MET B 1 225 ? 11.523 33.094 27.203 1 89.19 225 MET B O 1
ATOM 6603 N N . ALA B 1 226 ? 11.547 33.844 29.297 1 88.81 226 ALA B N 1
ATOM 6604 C CA . ALA B 1 226 ? 10.656 32.781 29.719 1 88.81 226 ALA B CA 1
ATOM 6605 C C . ALA B 1 226 ? 9.305 32.875 29.016 1 88.81 226 ALA B C 1
ATOM 6607 O O . ALA B 1 226 ? 8.742 31.859 28.594 1 88.81 226 ALA B O 1
ATOM 6608 N N . TRP B 1 227 ? 8.82 34.125 28.891 1 88.56 227 TRP B N 1
ATOM 6609 C CA . TRP B 1 227 ? 7.535 34.312 28.234 1 88.56 227 TRP B CA 1
ATOM 6610 C C . TRP B 1 227 ? 7.625 33.969 26.75 1 88.56 227 TRP B C 1
ATOM 6612 O O . TRP B 1 227 ? 6.707 33.344 26.188 1 88.56 227 TRP B O 1
ATOM 6622 N N . LEU B 1 228 ? 8.711 34.312 26.156 1 88.88 228 LEU B N 1
ATOM 6623 C CA . LEU B 1 228 ? 8.938 33.969 24.75 1 88.88 228 LEU B CA 1
ATOM 6624 C C . LEU B 1 228 ? 9.039 32.438 24.578 1 88.88 228 LEU B C 1
ATOM 6626 O O . LEU B 1 228 ? 8.5 31.891 23.609 1 88.88 228 LEU B O 1
ATOM 6630 N N . PHE B 1 229 ? 9.68 31.875 25.469 1 91.75 229 PHE B N 1
ATOM 6631 C CA . PHE B 1 229 ? 9.852 30.422 25.422 1 91.75 229 PHE B CA 1
ATOM 6632 C C . PHE B 1 229 ? 8.516 29.703 25.594 1 91.75 229 PHE B C 1
ATOM 6634 O O . PHE B 1 229 ? 8.234 28.734 24.906 1 91.75 229 PHE B O 1
ATOM 6641 N N . ILE B 1 230 ? 7.727 30.172 26.438 1 90.06 230 ILE B N 1
ATOM 6642 C CA . ILE B 1 230 ? 6.414 29.578 26.656 1 90.06 230 ILE B CA 1
ATOM 6643 C C . ILE B 1 230 ? 5.562 29.703 25.406 1 90.06 230 ILE B C 1
ATOM 6645 O O . ILE B 1 230 ? 4.855 28.766 25.031 1 90.06 230 ILE B O 1
ATOM 6649 N N . ASN B 1 231 ? 5.648 30.812 24.766 1 89.94 231 ASN B N 1
ATOM 6650 C CA . ASN B 1 231 ? 4.918 31.016 23.516 1 89.94 231 ASN B CA 1
ATOM 6651 C C . ASN B 1 231 ? 5.371 30.031 22.438 1 89.94 231 ASN B C 1
ATOM 6653 O O . ASN B 1 231 ? 4.547 29.422 21.766 1 89.94 231 ASN B O 1
ATOM 6657 N N . LEU B 1 232 ? 6.617 29.875 22.375 1 91 232 LEU B N 1
ATOM 6658 C CA . LEU B 1 232 ? 7.176 28.969 21.375 1 91 232 LEU B CA 1
ATOM 6659 C C . LEU B 1 232 ? 6.805 27.516 21.688 1 91 232 LEU B C 1
ATOM 6661 O O . LEU B 1 232 ? 6.465 26.75 20.781 1 91 232 LEU B O 1
ATOM 6665 N N . LEU B 1 233 ? 6.93 27.203 22.891 1 91.31 233 LEU B N 1
ATOM 6666 C CA . LEU B 1 233 ? 6.605 25.844 23.312 1 91.31 233 LEU B CA 1
ATOM 6667 C C . LEU B 1 233 ? 5.145 25.516 23.031 1 91.31 233 LEU B C 1
ATOM 6669 O O . LEU B 1 233 ? 4.82 24.391 22.641 1 91.31 233 LEU B O 1
ATOM 6673 N N . ALA B 1 234 ? 4.297 26.484 23.203 1 91.94 234 ALA B N 1
ATOM 6674 C CA . ALA B 1 234 ? 2.879 26.266 22.938 1 91.94 234 ALA B CA 1
ATOM 6675 C C . ALA B 1 234 ? 2.641 26.016 21.453 1 91.94 234 ALA B C 1
ATOM 6677 O O . ALA B 1 234 ? 1.89 25.109 21.078 1 91.94 234 ALA B O 1
ATOM 6678 N N . GLN B 1 235 ? 3.299 26.734 20.594 1 93.5 235 GLN B N 1
ATOM 6679 C CA . GLN B 1 235 ? 3.145 26.562 19.156 1 93.5 235 GLN B CA 1
ATOM 6680 C C . GLN B 1 235 ? 3.703 25.219 18.703 1 93.5 235 GLN B C 1
ATOM 6682 O O . GLN B 1 235 ? 3.082 24.531 17.891 1 93.5 235 GLN B O 1
ATOM 6687 N N . VAL B 1 236 ? 4.805 24.891 19.266 1 92.31 236 VAL B N 1
ATOM 6688 C CA . VAL B 1 236 ? 5.422 23.609 18.938 1 92.31 236 VAL B CA 1
ATOM 6689 C C . VAL B 1 236 ? 4.531 22.469 19.422 1 92.31 236 VAL B C 1
ATOM 6691 O O . VAL B 1 236 ? 4.402 21.438 18.75 1 92.31 236 VAL B O 1
ATOM 6694 N N . GLY B 1 237 ? 4.027 22.672 20.594 1 92 237 GLY B N 1
ATOM 6695 C CA . GLY B 1 237 ? 3.105 21.672 21.109 1 92 237 GLY B CA 1
ATOM 6696 C C . GLY B 1 237 ? 1.946 21.391 20.172 1 92 237 GLY B C 1
ATOM 6697 O O . GLY B 1 237 ? 1.57 20.234 19.969 1 92 237 GLY B O 1
ATOM 6698 N N . ILE B 1 238 ? 1.423 22.359 19.547 1 94 238 ILE B N 1
ATOM 6699 C CA . ILE B 1 238 ? 0.325 22.203 18.609 1 94 238 ILE B CA 1
ATOM 6700 C C . ILE B 1 238 ? 0.812 21.438 17.375 1 94 238 ILE B C 1
ATOM 6702 O O . ILE B 1 238 ? 0.123 20.547 16.875 1 94 238 ILE B O 1
ATOM 6706 N N . ALA B 1 239 ? 1.985 21.766 16.922 1 92.75 239 ALA B N 1
ATOM 6707 C CA . ALA B 1 239 ? 2.541 21.094 15.742 1 92.75 239 ALA B CA 1
ATOM 6708 C C . ALA B 1 239 ? 2.811 19.625 16.016 1 92.75 239 ALA B C 1
ATOM 6710 O O . ALA B 1 239 ? 2.65 18.781 15.125 1 92.75 239 ALA B O 1
ATOM 6711 N N . ILE B 1 240 ? 3.213 19.328 17.203 1 92.44 240 ILE B N 1
ATOM 6712 C CA . ILE B 1 240 ? 3.572 17.969 17.594 1 92.44 240 ILE B CA 1
ATOM 6713 C C . ILE B 1 240 ? 2.326 17.078 17.594 1 92.44 240 ILE B C 1
ATOM 6715 O O . ILE B 1 240 ? 2.424 15.852 17.516 1 92.44 240 ILE B O 1
ATOM 6719 N N . LEU B 1 241 ? 1.201 17.625 17.625 1 90.38 241 LEU B N 1
ATOM 6720 C CA . LEU B 1 241 ? -0.04 16.859 17.547 1 90.38 241 LEU B CA 1
ATOM 6721 C C . LEU B 1 241 ? -0.095 16.062 16.25 1 90.38 241 LEU B C 1
ATOM 6723 O O . LEU B 1 241 ? -0.658 14.969 16.203 1 90.38 241 LEU B O 1
ATOM 6727 N N . SER B 1 242 ? 0.542 16.562 15.25 1 85.38 242 SER B N 1
ATOM 6728 C CA . SER B 1 242 ? 0.523 15.922 13.938 1 85.38 242 SER B CA 1
ATOM 6729 C C . SER B 1 242 ? 1.376 14.656 13.93 1 85.38 242 SER B C 1
ATOM 6731 O O . SER B 1 242 ? 1.254 13.82 13.031 1 85.38 242 SER B O 1
ATOM 6733 N N . LEU B 1 243 ? 2.232 14.492 14.961 1 87.19 243 LEU B N 1
ATOM 6734 C CA . LEU B 1 243 ? 3.094 13.32 15.062 1 87.19 243 LEU B CA 1
ATOM 6735 C C . LEU B 1 243 ? 2.311 12.109 15.57 1 87.19 243 LEU B C 1
ATOM 6737 O O . LEU B 1 243 ? 2.781 10.969 15.469 1 87.19 243 LEU B O 1
ATOM 6741 N N . THR B 1 244 ? 1.188 12.305 15.969 1 89.31 244 THR B N 1
ATOM 6742 C CA . THR B 1 244 ? 0.511 11.242 16.703 1 89.31 244 THR B CA 1
ATOM 6743 C C . THR B 1 244 ? -0.359 10.398 15.773 1 89.31 244 THR B C 1
ATOM 6745 O O . THR B 1 244 ? -0.832 9.328 16.156 1 89.31 244 THR B O 1
ATOM 6748 N N . SER B 1 245 ? -0.562 10.859 14.594 1 88.69 245 SER B N 1
ATOM 6749 C CA . SER B 1 245 ? -1.425 10.117 13.68 1 88.69 245 SER B CA 1
ATOM 6750 C C . SER B 1 245 ? -0.77 9.961 12.312 1 88.69 245 SER B C 1
ATOM 6752 O O . SER B 1 245 ? 0.094 10.758 11.938 1 88.69 245 SER B O 1
ATOM 6754 N N . SER B 1 246 ? -1.189 8.859 11.688 1 89.31 246 SER B N 1
ATOM 6755 C CA . SER B 1 246 ? -0.68 8.633 10.344 1 89.31 246 SER B CA 1
ATOM 6756 C C . SER B 1 246 ? -1.654 7.793 9.523 1 89.31 246 SER B C 1
ATOM 6758 O O . SER B 1 246 ? -2.422 7.004 10.07 1 89.31 246 SER B O 1
ATOM 6760 N N . PHE B 1 247 ? -1.57 8.055 8.219 1 91.31 247 PHE B N 1
ATOM 6761 C CA . PHE B 1 247 ? -2.367 7.254 7.301 1 91.31 247 PHE B CA 1
ATOM 6762 C C . PHE B 1 247 ? -1.599 6.016 6.855 1 91.31 247 PHE B C 1
ATOM 6764 O O . PHE B 1 247 ? -0.408 6.094 6.547 1 91.31 247 PHE B O 1
ATOM 6771 N N . GLU B 1 248 ? -2.328 4.898 6.926 1 89.69 248 GLU B N 1
ATOM 6772 C CA . GLU B 1 248 ? -1.804 3.625 6.441 1 89.69 248 GLU B CA 1
ATOM 6773 C C . GLU B 1 248 ? -2.73 3.01 5.395 1 89.69 248 GLU B C 1
ATOM 6775 O O . GLU B 1 248 ? -3.859 3.471 5.211 1 89.69 248 GLU B O 1
ATOM 6780 N N . ASN B 1 249 ? -2.184 2.018 4.734 1 87.31 249 ASN B N 1
ATOM 6781 C CA . ASN B 1 249 ? -3.031 1.311 3.779 1 87.31 249 ASN B CA 1
ATOM 6782 C C . ASN B 1 249 ? -4.137 0.527 4.484 1 87.31 249 ASN B C 1
ATOM 6784 O O . ASN B 1 249 ? -3.893 -0.111 5.508 1 87.31 249 ASN B O 1
ATOM 6788 N N . ASP B 1 250 ? -5.289 0.656 3.9 1 90.56 250 ASP B N 1
ATOM 6789 C CA . ASP B 1 250 ? -6.398 -0.135 4.422 1 90.56 250 ASP B CA 1
ATOM 6790 C C . ASP B 1 250 ? -6.395 -1.544 3.834 1 90.56 250 ASP B C 1
ATOM 6792 O O . ASP B 1 250 ? -6.676 -1.729 2.648 1 90.56 250 ASP B O 1
ATOM 6796 N N . MET B 1 251 ? -6.137 -2.537 4.637 1 85.5 251 MET B N 1
ATOM 6797 C CA . MET B 1 251 ? -6.039 -3.906 4.137 1 85.5 251 MET B CA 1
ATOM 6798 C C . MET B 1 251 ? -7.355 -4.652 4.344 1 85.5 251 MET B C 1
ATOM 6800 O O . MET B 1 251 ? -7.473 -5.82 3.967 1 85.5 251 MET B O 1
ATOM 6804 N N . ASP B 1 252 ? -8.391 -3.926 4.82 1 86.31 252 ASP B N 1
ATOM 6805 C CA . ASP B 1 252 ? -9.656 -4.594 5.109 1 86.31 252 ASP B CA 1
ATOM 6806 C C . ASP B 1 252 ? -10.75 -4.145 4.141 1 86.31 252 ASP B C 1
ATOM 6808 O O . ASP B 1 252 ? -11.758 -4.836 3.969 1 86.31 252 ASP B O 1
ATOM 6812 N N . ALA B 1 253 ? -10.508 -2.977 3.582 1 90.31 253 ALA B N 1
ATOM 6813 C CA . ALA B 1 253 ? -11.539 -2.445 2.697 1 90.31 253 ALA B CA 1
ATOM 6814 C C . ALA B 1 253 ? -10.922 -1.72 1.506 1 90.31 253 ALA B C 1
ATOM 6816 O O . ALA B 1 253 ? -9.844 -1.133 1.621 1 90.31 253 ALA B O 1
ATOM 6817 N N . VAL B 1 254 ? -11.703 -1.793 0.379 1 92.31 254 VAL B N 1
ATOM 6818 C CA . VAL B 1 254 ? -11.227 -1.117 -0.824 1 92.31 254 VAL B CA 1
ATOM 6819 C C . VAL B 1 254 ? -12.078 0.121 -1.093 1 92.31 254 VAL B C 1
ATOM 6821 O O . VAL B 1 254 ? -13.211 0.215 -0.62 1 92.31 254 VAL B O 1
ATOM 6824 N N . GLN B 1 255 ? -11.461 1.004 -1.803 1 91.88 255 GLN B N 1
ATOM 6825 C CA . GLN B 1 255 ? -12.203 2.139 -2.34 1 91.88 255 GLN B CA 1
ATOM 6826 C C . GLN B 1 255 ? -12.812 1.806 -3.701 1 91.88 255 GLN B C 1
ATOM 6828 O O . GLN B 1 255 ? -12.094 1.411 -4.625 1 91.88 255 GLN B O 1
ATOM 6833 N N . TRP B 1 256 ? -14.109 1.989 -3.76 1 92.44 256 TRP B N 1
ATOM 6834 C CA . TRP B 1 256 ? -14.781 1.737 -5.031 1 92.44 256 TRP B CA 1
ATOM 6835 C C . TRP B 1 256 ? -14.797 2.992 -5.895 1 92.44 256 TRP B C 1
ATOM 6837 O O . TRP B 1 256 ? -15.258 4.047 -5.461 1 92.44 256 TRP B O 1
ATOM 6847 N N . LYS B 1 257 ? -14.266 2.895 -6.984 1 90.75 257 LYS B N 1
ATOM 6848 C CA . LYS B 1 257 ? -14.234 3.99 -7.949 1 90.75 257 LYS B CA 1
ATOM 6849 C C . LYS B 1 257 ? -14.898 3.586 -9.266 1 90.75 257 LYS B C 1
ATOM 6851 O O . LYS B 1 257 ? -14.711 2.465 -9.742 1 90.75 257 LYS B O 1
ATOM 6856 N N . SER B 1 258 ? -15.641 4.52 -9.719 1 92.69 258 SER B N 1
ATOM 6857 C CA . SER B 1 258 ? -16.219 4.262 -11.039 1 92.69 258 SER B CA 1
ATOM 6858 C C . SER B 1 258 ? -15.125 4.242 -12.117 1 92.69 258 SER B C 1
ATOM 6860 O O . SER B 1 258 ? -14.289 5.145 -12.172 1 92.69 258 SER B O 1
ATOM 6862 N N . GLY B 1 259 ? -15.039 3.174 -12.781 1 94 259 GLY B N 1
ATOM 6863 C CA . GLY B 1 259 ? -14.023 3.008 -13.812 1 94 259 GLY B CA 1
ATOM 6864 C C . GLY B 1 259 ? -13.969 1.602 -14.375 1 94 259 GLY B C 1
ATOM 6865 O O . GLY B 1 259 ? -14.977 0.899 -14.406 1 94 259 GLY B O 1
ATOM 6866 N N . PHE B 1 260 ? -12.766 1.256 -14.875 1 95.62 260 PHE B N 1
ATOM 6867 C CA . PHE B 1 260 ? -12.609 -0.052 -15.5 1 95.62 260 PHE B CA 1
ATOM 6868 C C . PHE B 1 260 ? -12 -1.051 -14.516 1 95.62 260 PHE B C 1
ATOM 6870 O O . PHE B 1 260 ? -10.891 -0.846 -14.023 1 95.62 260 PHE B O 1
ATOM 6877 N N . ALA B 1 261 ? -12.781 -2.049 -14.219 1 96.12 261 ALA B N 1
ATOM 6878 C CA . ALA B 1 261 ? -12.25 -3.148 -13.422 1 96.12 261 ALA B CA 1
ATOM 6879 C C . ALA B 1 261 ? -11.602 -4.207 -14.305 1 96.12 261 ALA B C 1
ATOM 6881 O O . ALA B 1 261 ? -12.062 -4.449 -15.43 1 96.12 261 ALA B O 1
ATOM 6882 N N . SER B 1 262 ? -10.578 -4.77 -13.859 1 96.38 262 SER B N 1
ATOM 6883 C CA . SER B 1 262 ? -9.883 -5.809 -14.609 1 96.38 262 SER B CA 1
ATOM 6884 C C . SER B 1 262 ? -10.359 -7.199 -14.203 1 96.38 262 SER B C 1
ATOM 6886 O O . SER B 1 262 ? -10.461 -7.5 -13.008 1 96.38 262 SER B O 1
ATOM 6888 N N . ILE B 1 263 ? -10.625 -8 -15.148 1 96.69 263 ILE B N 1
ATOM 6889 C CA . ILE B 1 263 ? -11.07 -9.375 -14.914 1 96.69 263 ILE B CA 1
ATOM 6890 C C . ILE B 1 263 ? -10.391 -10.312 -15.906 1 96.69 263 ILE B C 1
ATOM 6892 O O . ILE B 1 263 ? -9.992 -9.891 -17 1 96.69 263 ILE B O 1
ATOM 6896 N N . PRO B 1 264 ? -10.211 -11.523 -15.562 1 95.44 264 PRO B N 1
ATOM 6897 C CA . PRO B 1 264 ? -9.602 -12.477 -16.5 1 95.44 264 PRO B CA 1
ATOM 6898 C C . PRO B 1 264 ? -10.547 -12.867 -17.641 1 95.44 264 PRO B C 1
ATOM 6900 O O . PRO B 1 264 ? -11.766 -12.922 -17.438 1 95.44 264 PRO B O 1
ATOM 6903 N N . ILE B 1 265 ? -9.977 -13.117 -18.781 1 94 265 ILE B N 1
ATOM 6904 C CA . ILE B 1 265 ? -10.727 -13.672 -19.906 1 94 265 ILE B CA 1
ATOM 6905 C C . ILE B 1 265 ? -10.914 -15.172 -19.719 1 94 265 ILE B C 1
ATOM 6907 O O . ILE B 1 265 ? -9.945 -15.906 -19.547 1 94 265 ILE B O 1
ATOM 6911 N N . LEU B 1 266 ? -12.188 -15.617 -19.766 1 95.69 266 LEU B N 1
ATOM 6912 C CA . LEU B 1 266 ? -12.461 -17.031 -19.5 1 95.69 266 LEU B CA 1
ATOM 6913 C C . LEU B 1 266 ? -13.172 -17.672 -20.688 1 95.69 266 LEU B C 1
ATOM 6915 O O . LEU B 1 266 ? -14.133 -18.422 -20.516 1 95.69 266 LEU B O 1
ATOM 6919 N N . ASP B 1 267 ? -12.734 -17.438 -21.859 1 93.62 267 ASP B N 1
ATOM 6920 C CA . ASP B 1 267 ? -13.32 -18.047 -23.047 1 93.62 267 ASP B CA 1
ATOM 6921 C C . ASP B 1 267 ? -12.664 -19.391 -23.359 1 93.62 267 ASP B C 1
ATOM 6923 O O . ASP B 1 267 ? -13.281 -20.266 -23.969 1 93.62 267 ASP B O 1
ATOM 6927 N N . HIS B 1 268 ? -11.461 -19.562 -23.031 1 94.12 268 HIS B N 1
ATOM 6928 C CA . HIS B 1 268 ? -10.719 -20.812 -23.141 1 94.12 268 HIS B CA 1
ATOM 6929 C C . HIS B 1 268 ? -9.477 -20.797 -22.25 1 94.12 268 HIS B C 1
ATOM 6931 O O . HIS B 1 268 ? -9.219 -19.828 -21.547 1 94.12 268 HIS B O 1
ATOM 6937 N N . PHE B 1 269 ? -8.812 -21.938 -22.234 1 94.12 269 PHE B N 1
ATOM 6938 C CA . PHE B 1 269 ? -7.523 -22 -21.547 1 94.12 269 PHE B CA 1
ATOM 6939 C C . PHE B 1 269 ? -6.406 -21.5 -22.453 1 94.12 269 PHE B C 1
ATOM 6941 O O . PHE B 1 269 ? -6.164 -22.078 -23.516 1 94.12 269 PHE B O 1
ATOM 6948 N N . TYR B 1 270 ? -5.711 -20.484 -21.984 1 90.06 270 TYR B N 1
ATOM 6949 C CA . TYR B 1 270 ? -4.656 -19.891 -22.797 1 90.06 270 TYR B CA 1
ATOM 6950 C C . TYR B 1 270 ? -3.33 -20.609 -22.578 1 90.06 270 TYR B C 1
ATOM 6952 O O . TYR B 1 270 ? -3.035 -21.047 -21.469 1 90.06 270 TYR B O 1
ATOM 6960 N N . PRO B 1 271 ? -2.596 -20.656 -23.609 1 81.81 271 PRO B N 1
ATOM 6961 C CA . PRO B 1 271 ? -1.267 -21.25 -23.438 1 81.81 271 PRO B CA 1
ATOM 6962 C C . PRO B 1 271 ? -0.347 -20.391 -22.562 1 81.81 271 PRO B C 1
ATOM 6964 O O . PRO B 1 271 ? -0.585 -19.203 -22.406 1 81.81 271 PRO B O 1
ATOM 6967 N N . GLN B 1 272 ? 0.536 -20.969 -21.719 1 72.31 272 GLN B N 1
ATOM 6968 C CA . GLN B 1 272 ? 1.437 -20.312 -20.781 1 72.31 272 GLN B CA 1
ATOM 6969 C C . GLN B 1 272 ? 2.328 -19.297 -21.484 1 72.31 272 GLN B C 1
ATOM 6971 O O . GLN B 1 272 ? 2.742 -18.297 -20.891 1 72.31 272 GLN B O 1
ATOM 6976 N N . SER B 1 273 ? 2.748 -19.484 -22.688 1 57.19 273 SER B N 1
ATOM 6977 C CA . SER B 1 273 ? 3.799 -18.656 -23.266 1 57.19 273 SER B CA 1
ATOM 6978 C C . SER B 1 273 ? 3.27 -17.266 -23.641 1 57.19 273 SER B C 1
ATOM 6980 O O . SER B 1 273 ? 2.057 -17.078 -23.734 1 57.19 273 SER B O 1
ATOM 6982 N N . ASN B 1 274 ? 4.156 -16.141 -23.406 1 49 274 ASN B N 1
ATOM 6983 C CA . ASN B 1 274 ? 3.93 -14.828 -24.016 1 49 274 ASN B CA 1
ATOM 6984 C C . ASN B 1 274 ? 3.268 -14.953 -25.375 1 49 274 ASN B C 1
ATOM 6986 O O . ASN B 1 274 ? 3.035 -13.945 -26.047 1 49 274 ASN B O 1
ATOM 6990 N N . MET B 1 275 ? 3.24 -16.156 -25.797 1 46.75 275 MET B N 1
ATOM 6991 C CA . MET B 1 275 ? 2.734 -16.234 -27.156 1 46.75 275 MET B CA 1
ATOM 6992 C C . MET B 1 275 ? 1.212 -16.328 -27.172 1 46.75 275 MET B C 1
ATOM 6994 O O . MET B 1 275 ? 0.652 -17.297 -27.688 1 46.75 275 MET B O 1
ATOM 6998 N N . VAL B 1 276 ? 0.664 -15.656 -26.25 1 46.75 276 VAL B N 1
ATOM 6999 C CA . VAL B 1 276 ? -0.741 -15.594 -25.859 1 46.75 276 VAL B CA 1
ATOM 7000 C C . VAL B 1 276 ? -1.629 -15.688 -27.109 1 46.75 276 VAL B C 1
ATOM 7002 O O . VAL B 1 276 ? -2.701 -16.297 -27.062 1 46.75 276 VAL B O 1
ATOM 7005 N N . PHE B 1 277 ? -1.176 -15.047 -28.156 1 46.72 277 PHE B N 1
ATOM 7006 C CA . PHE B 1 277 ? -2.219 -14.844 -29.156 1 46.72 277 PHE B CA 1
ATOM 7007 C C . PHE B 1 277 ? -2.232 -15.984 -30.172 1 46.72 277 PHE B C 1
ATOM 7009 O O . PHE B 1 277 ? -2.914 -15.906 -31.188 1 46.72 277 PHE B O 1
ATOM 7016 N N . ALA B 1 278 ? -1.423 -17.047 -29.859 1 52.75 278 ALA B N 1
ATOM 7017 C CA . ALA B 1 278 ? -1.582 -18.125 -30.844 1 52.75 278 ALA B CA 1
ATOM 7018 C C . ALA B 1 278 ? -2.807 -18.969 -30.531 1 52.75 278 ALA B C 1
ATOM 7020 O O . ALA B 1 278 ? -3.211 -19.094 -29.375 1 52.75 278 ALA B O 1
ATOM 7021 N N . LYS B 1 279 ? -3.623 -19.109 -31.516 1 62.44 279 LYS B N 1
ATOM 7022 C CA . LYS B 1 279 ? -4.812 -19.953 -31.391 1 62.44 279 LYS B CA 1
ATOM 7023 C C . LYS B 1 279 ? -4.512 -21.234 -30.641 1 62.44 279 LYS B C 1
ATOM 7025 O O . LYS B 1 279 ? -3.652 -22.016 -31.047 1 62.44 279 LYS B O 1
ATOM 7030 N N . ALA B 1 280 ? -5.004 -21.375 -29.359 1 72.19 280 ALA B N 1
ATOM 7031 C CA . ALA B 1 280 ? -4.805 -22.547 -28.5 1 72.19 280 ALA B CA 1
ATOM 7032 C C . ALA B 1 280 ? -5.438 -23.781 -29.125 1 72.19 280 ALA B C 1
ATOM 7034 O O . ALA B 1 280 ? -6.598 -23.75 -29.531 1 72.19 280 ALA B O 1
ATOM 7035 N N . SER B 1 281 ? -4.648 -24.812 -29.375 1 83.44 281 SER B N 1
ATOM 7036 C CA . SER B 1 281 ? -5.223 -26.078 -29.812 1 83.44 281 SER B CA 1
ATOM 7037 C C . SER B 1 281 ? -5.969 -26.766 -28.672 1 83.44 281 SER B C 1
ATOM 7039 O O . SER B 1 281 ? -5.758 -26.438 -27.5 1 83.44 281 SER B O 1
ATOM 7041 N N . TYR B 1 282 ? -6.883 -27.625 -29.062 1 88.31 282 TYR B N 1
ATOM 7042 C CA . TYR B 1 282 ? -7.66 -28.375 -28.094 1 88.31 282 TYR B CA 1
ATOM 7043 C C . TYR B 1 282 ? -6.75 -29.156 -27.156 1 88.31 282 TYR B C 1
ATOM 7045 O O . TYR B 1 282 ? -6.992 -29.219 -25.953 1 88.31 282 TYR B O 1
ATOM 7053 N N . ARG B 1 283 ? -5.684 -29.656 -27.656 1 88.12 283 ARG B N 1
ATOM 7054 C CA . ARG B 1 283 ? -4.719 -30.422 -26.859 1 88.12 283 ARG B CA 1
ATOM 7055 C C . ARG B 1 283 ? -3.994 -29.516 -25.859 1 88.12 283 ARG B C 1
ATOM 7057 O O . ARG B 1 283 ? -3.744 -29.922 -24.719 1 88.12 283 ARG B O 1
ATOM 7064 N N . ASP B 1 284 ? -3.758 -28.406 -26.328 1 87.81 284 ASP B N 1
ATOM 7065 C CA . ASP B 1 284 ? -3.08 -27.438 -25.469 1 87.81 284 ASP B CA 1
ATOM 7066 C C . ASP B 1 284 ? -3.986 -27 -24.312 1 87.81 284 ASP B C 1
ATOM 7068 O O . ASP B 1 284 ? -3.535 -26.875 -23.172 1 87.81 284 ASP B O 1
ATOM 7072 N N . GLU B 1 285 ? -5.168 -26.812 -24.656 1 93.31 285 GLU B N 1
ATOM 7073 C CA . GLU B 1 285 ? -6.125 -26.422 -23.625 1 93.31 285 GLU B CA 1
ATOM 7074 C C . GLU B 1 285 ? -6.285 -27.516 -22.562 1 93.31 285 GLU B C 1
ATOM 7076 O O . GLU B 1 285 ? -6.355 -27.219 -21.375 1 93.31 285 GLU B O 1
ATOM 7081 N N . GLN B 1 286 ? -6.328 -28.766 -23.031 1 95 286 GLN B N 1
ATOM 7082 C CA . GLN B 1 286 ? -6.434 -29.875 -22.109 1 95 286 GLN B CA 1
ATOM 7083 C C . GLN B 1 286 ? -5.223 -29.938 -21.172 1 95 286 GLN B C 1
ATOM 7085 O O . GLN B 1 286 ? -5.375 -30.141 -19.969 1 95 286 GLN B O 1
ATOM 7090 N N . TYR B 1 287 ? -4.148 -29.688 -21.75 1 93.31 287 TYR B N 1
ATOM 7091 C CA . TYR B 1 287 ? -2.936 -29.734 -20.938 1 93.31 287 TYR B CA 1
ATOM 7092 C C . TYR B 1 287 ? -2.914 -28.594 -19.922 1 93.31 287 TYR B C 1
ATOM 7094 O O . TYR B 1 287 ? -2.535 -28.797 -18.766 1 93.31 287 TYR B O 1
ATOM 7102 N N . MET B 1 288 ? -3.25 -27.422 -20.422 1 93.56 288 MET B N 1
ATOM 7103 C CA . MET B 1 288 ? -3.258 -26.266 -19.531 1 93.56 288 MET B CA 1
ATOM 7104 C C . MET B 1 288 ? -4.23 -26.484 -18.375 1 93.56 288 MET B C 1
ATOM 7106 O O . MET B 1 288 ? -3.902 -26.203 -17.219 1 93.56 288 MET B O 1
ATOM 7110 N N . ALA B 1 289 ? -5.375 -26.938 -18.719 1 97 289 ALA B N 1
ATOM 7111 C CA . ALA B 1 289 ? -6.359 -27.234 -17.672 1 97 289 ALA B CA 1
ATOM 7112 C C . ALA B 1 289 ? -5.824 -28.25 -16.672 1 97 289 ALA B C 1
ATOM 7114 O O . ALA B 1 289 ? -6.02 -28.094 -15.461 1 97 289 ALA B O 1
ATOM 7115 N N . HIS B 1 290 ? -5.184 -29.203 -17.172 1 96.81 290 HIS B N 1
ATOM 7116 C CA . HIS B 1 290 ? -4.586 -30.234 -16.328 1 96.81 290 HIS B CA 1
ATOM 7117 C C . HIS B 1 290 ? -3.541 -29.641 -15.391 1 96.81 290 HIS B C 1
ATOM 7119 O O . HIS B 1 290 ? -3.531 -29.938 -14.195 1 96.81 290 HIS B O 1
ATOM 7125 N N . MET B 1 291 ? -2.768 -28.844 -15.953 1 94.44 291 MET B N 1
ATOM 7126 C CA . MET B 1 291 ? -1.714 -28.203 -15.172 1 94.44 291 MET B CA 1
ATOM 7127 C C . MET B 1 291 ? -2.307 -27.312 -14.086 1 94.44 291 MET B C 1
ATOM 7129 O O . MET B 1 291 ? -1.907 -27.391 -12.93 1 94.44 291 MET B O 1
ATOM 7133 N N . TYR B 1 292 ? -3.242 -26.562 -14.445 1 96.19 292 TYR B N 1
ATOM 7134 C CA . TYR B 1 292 ? -3.871 -25.672 -13.477 1 96.19 292 TYR B CA 1
ATOM 7135 C C . TYR B 1 292 ? -4.57 -26.469 -12.375 1 96.19 292 TYR B C 1
ATOM 7137 O O . TYR B 1 292 ? -4.516 -26.109 -11.203 1 96.19 292 TYR B O 1
ATOM 7145 N N . GLY B 1 293 ? -5.176 -27.5 -12.758 1 97.44 293 GLY B N 1
ATOM 7146 C CA . GLY B 1 293 ? -5.863 -28.328 -11.781 1 97.44 293 GLY B CA 1
ATOM 7147 C C . GLY B 1 293 ? -4.93 -28.953 -10.758 1 97.44 293 GLY B C 1
ATOM 7148 O O . GLY B 1 293 ? -5.297 -29.109 -9.594 1 97.44 293 GLY B O 1
ATOM 7149 N N . SER B 1 294 ? -3.797 -29.234 -11.172 1 94.94 294 SER B N 1
ATOM 7150 C CA . SER B 1 294 ? -2.842 -29.891 -10.281 1 94.94 294 SER B CA 1
ATOM 7151 C C . SER B 1 294 ? -2.434 -28.969 -9.133 1 94.94 294 SER B C 1
ATOM 7153 O O . SER B 1 294 ? -1.984 -29.438 -8.086 1 94.94 294 SER B O 1
ATOM 7155 N N . PHE B 1 295 ? -2.662 -27.75 -9.281 1 93.69 295 PHE B N 1
ATOM 7156 C CA . PHE B 1 295 ? -2.271 -26.766 -8.289 1 93.69 295 PHE B CA 1
ATOM 7157 C C . PHE B 1 295 ? -3.404 -26.516 -7.301 1 93.69 295 PHE B C 1
ATOM 7159 O O . PHE B 1 295 ? -3.336 -25.578 -6.488 1 93.69 295 PHE B O 1
ATOM 7166 N N . GLY B 1 296 ? -4.371 -27.25 -7.336 1 93.75 296 GLY B N 1
ATOM 7167 C CA . GLY B 1 296 ? -5.594 -27.031 -6.578 1 93.75 296 GLY B CA 1
ATOM 7168 C C . GLY B 1 296 ? -5.344 -26.734 -5.109 1 93.75 296 GLY B C 1
ATOM 7169 O O . GLY B 1 296 ? -5.848 -25.75 -4.578 1 93.75 296 GLY B O 1
ATOM 7170 N N . PHE B 1 297 ? -4.543 -27.453 -4.492 1 91.44 297 PHE B N 1
ATOM 7171 C CA . PHE B 1 297 ? -4.328 -27.281 -3.061 1 91.44 297 PHE B CA 1
ATOM 7172 C C . PHE B 1 297 ? -3.4 -26.109 -2.789 1 91.44 297 PHE B C 1
ATOM 7174 O O . PHE B 1 297 ? -3.434 -25.516 -1.703 1 91.44 297 PHE B O 1
ATOM 7181 N N . ASN B 1 298 ? -2.604 -25.734 -3.754 1 89.19 298 ASN B N 1
ATOM 7182 C CA . ASN B 1 298 ? -1.758 -24.562 -3.621 1 89.19 298 ASN B CA 1
ATOM 7183 C C . ASN B 1 298 ? -2.58 -23.266 -3.658 1 89.19 298 ASN B C 1
ATOM 7185 O O . ASN B 1 298 ? -2.191 -22.266 -3.066 1 89.19 298 ASN B O 1
ATOM 7189 N N . TYR B 1 299 ? -3.713 -23.391 -4.348 1 92 299 TYR B N 1
ATOM 7190 C CA . TYR B 1 299 ? -4.629 -22.266 -4.359 1 92 299 TYR B CA 1
ATOM 7191 C C . TYR B 1 299 ? -5.34 -22.125 -3.018 1 92 299 TYR B C 1
ATOM 7193 O O . TYR B 1 299 ? -5.938 -21.078 -2.73 1 92 299 TYR B O 1
ATOM 7201 N N . GLY B 1 300 ? -5.27 -23.078 -2.221 1 91.31 300 GLY B N 1
ATOM 7202 C CA . GLY B 1 300 ? -5.984 -23.094 -0.953 1 91.31 300 GLY B CA 1
ATOM 7203 C C . GLY B 1 300 ? -7.371 -23.703 -1.056 1 91.31 300 GLY B C 1
ATOM 7204 O O . GLY B 1 300 ? -8.133 -23.375 -1.966 1 91.31 300 GLY B O 1
ATOM 7205 N N . VAL B 1 301 ? -7.648 -24.641 -0.198 1 94.62 301 VAL B N 1
ATOM 7206 C CA . VAL B 1 301 ? -8.953 -25.297 -0.136 1 94.62 301 VAL B CA 1
ATOM 7207 C C . VAL B 1 301 ? -9.523 -25.172 1.274 1 94.62 301 VAL B C 1
ATOM 7209 O O . VAL B 1 301 ? -8.875 -25.562 2.25 1 94.62 301 VAL B O 1
ATOM 7212 N N . ASP B 1 302 ? -10.703 -24.562 1.304 1 95.06 302 ASP B N 1
ATOM 7213 C CA . ASP B 1 302 ? -11.359 -24.406 2.598 1 95.06 302 ASP B CA 1
ATOM 7214 C C . ASP B 1 302 ? -12.852 -24.719 2.502 1 95.06 302 ASP B C 1
ATOM 7216 O O . ASP B 1 302 ? -13.375 -24.953 1.408 1 95.06 302 ASP B O 1
ATOM 7220 N N . LEU B 1 303 ? -13.461 -24.75 3.602 1 96.06 303 LEU B N 1
ATOM 7221 C CA . LEU B 1 303 ? -14.891 -25.047 3.668 1 96.06 303 LEU B CA 1
ATOM 7222 C C . LEU B 1 303 ? -15.711 -23.828 3.27 1 96.06 303 LEU B C 1
ATOM 7224 O O . LEU B 1 303 ? -15.297 -22.688 3.5 1 96.06 303 LEU B O 1
ATOM 7228 N N . VAL B 1 304 ? -16.859 -24.062 2.771 1 94.69 304 VAL B N 1
ATOM 7229 C CA . VAL B 1 304 ? -17.766 -23 2.33 1 94.69 304 VAL B CA 1
ATOM 7230 C C . VAL B 1 304 ? -18.188 -22.156 3.523 1 94.69 304 VAL B C 1
ATOM 7232 O O . VAL B 1 304 ? -18.484 -20.969 3.371 1 94.69 304 VAL B O 1
ATOM 7235 N N . SER B 1 305 ? -18.125 -22.672 4.707 1 92.56 305 SER B N 1
ATOM 7236 C CA . SER B 1 305 ? -18.5 -21.938 5.91 1 92.56 305 SER B CA 1
ATOM 7237 C C . SER B 1 305 ? -17.547 -20.797 6.18 1 92.56 305 SER B C 1
ATOM 7239 O O . SER B 1 305 ? -17.906 -19.812 6.832 1 92.56 305 SER B O 1
ATOM 7241 N N . SER B 1 306 ? -16.375 -20.844 5.625 1 93 306 SER B N 1
ATOM 7242 C CA . SER B 1 306 ? -15.352 -19.828 5.852 1 93 306 SER B CA 1
ATOM 7243 C C . SER B 1 306 ? -15.18 -18.938 4.629 1 93 306 SER B C 1
ATOM 7245 O O . SER B 1 306 ? -14.203 -18.188 4.523 1 93 306 SER B O 1
ATOM 7247 N N . GLN B 1 307 ? -16.094 -18.953 3.752 1 94.69 307 GLN B N 1
ATOM 7248 C CA . GLN B 1 307 ? -16 -18.156 2.527 1 94.69 307 GLN B CA 1
ATOM 7249 C C . GLN B 1 307 ? -16.047 -16.672 2.828 1 94.69 307 GLN B C 1
ATOM 7251 O O . GLN B 1 307 ? -16.797 -16.219 3.689 1 94.69 307 GLN B O 1
ATOM 7256 N N . PRO B 1 308 ? -15.25 -15.922 2.148 1 93.5 308 PRO B N 1
ATOM 7257 C CA . PRO B 1 308 ? -15.281 -14.477 2.348 1 93.5 308 PRO B CA 1
ATOM 7258 C C . PRO B 1 308 ? -16.516 -13.82 1.741 1 93.5 308 PRO B C 1
ATOM 7260 O O . PRO B 1 308 ? -17.094 -14.352 0.792 1 93.5 308 PRO B O 1
ATOM 7263 N N . ASN B 1 309 ? -16.875 -12.75 2.33 1 92.69 309 ASN B N 1
ATOM 7264 C CA . ASN B 1 309 ? -17.953 -11.945 1.755 1 92.69 309 ASN B CA 1
ATOM 7265 C C . ASN B 1 309 ? -17.469 -11.133 0.558 1 92.69 309 ASN B C 1
ATOM 7267 O O . ASN B 1 309 ? -16.281 -10.836 0.444 1 92.69 309 ASN B O 1
ATOM 7271 N N . ALA B 1 310 ? -18.438 -10.875 -0.327 1 93.31 310 ALA B N 1
ATOM 7272 C CA . ALA B 1 310 ? -18.109 -9.984 -1.435 1 93.31 310 ALA B CA 1
ATOM 7273 C C . ALA B 1 310 ? -17.531 -8.664 -0.924 1 93.31 310 ALA B C 1
ATOM 7275 O O . ALA B 1 310 ? -18.031 -8.102 0.052 1 93.31 310 ALA B O 1
ATOM 7276 N N . GLY B 1 311 ? -16.469 -8.289 -1.556 1 91.94 311 GLY B N 1
ATOM 7277 C CA . GLY B 1 311 ? -15.844 -7.035 -1.151 1 91.94 311 GLY B CA 1
ATOM 7278 C C . GLY B 1 311 ? -14.578 -7.238 -0.332 1 91.94 311 GLY B C 1
ATOM 7279 O O . GLY B 1 311 ? -13.781 -6.316 -0.178 1 91.94 311 GLY B O 1
ATOM 7280 N N . LYS B 1 312 ? -14.43 -8.422 0.21 1 93.88 312 LYS B N 1
ATOM 7281 C CA . LYS B 1 312 ? -13.203 -8.711 0.95 1 93.88 312 LYS B CA 1
ATOM 7282 C C . LYS B 1 312 ? -11.992 -8.688 0.028 1 93.88 312 LYS B C 1
ATOM 7284 O O . LYS B 1 312 ? -12.039 -9.219 -1.083 1 93.88 312 LYS B O 1
ATOM 7289 N N . ILE B 1 313 ? -10.945 -8.055 0.521 1 93.25 313 ILE B N 1
ATOM 7290 C CA . ILE B 1 313 ? -9.703 -7.988 -0.252 1 93.25 313 ILE B CA 1
ATOM 7291 C C . ILE B 1 313 ? -9.031 -9.359 -0.264 1 93.25 313 ILE B C 1
ATOM 7293 O O . ILE B 1 313 ? -8.914 -10.008 0.778 1 93.25 313 ILE B O 1
ATOM 7297 N N . TYR B 1 314 ? -8.586 -9.719 -1.401 1 92.44 314 TYR B N 1
ATOM 7298 C CA . TYR B 1 314 ? -7.879 -10.984 -1.57 1 92.44 314 TYR B CA 1
ATOM 7299 C C . TYR B 1 314 ? -6.445 -10.883 -1.068 1 92.44 314 TYR B C 1
ATOM 7301 O O . TYR B 1 314 ? -5.719 -9.953 -1.432 1 92.44 314 TYR B O 1
ATOM 7309 N N . GLN B 1 315 ? -6.117 -11.812 -0.221 1 83.62 315 GLN B N 1
ATOM 7310 C CA . GLN B 1 315 ? -4.73 -11.984 0.203 1 83.62 315 GLN B CA 1
ATOM 7311 C C . GLN B 1 315 ? -4.141 -13.281 -0.349 1 83.62 315 GLN B C 1
ATOM 7313 O O . GLN B 1 315 ? -4.852 -14.273 -0.506 1 83.62 315 GLN B O 1
ATOM 7318 N N . PRO B 1 316 ? -2.885 -13.242 -0.55 1 77.5 316 PRO B N 1
ATOM 7319 C CA . PRO B 1 316 ? -2.264 -14.445 -1.11 1 77.5 316 PRO B CA 1
ATOM 7320 C C . PRO B 1 316 ? -2.471 -15.68 -0.234 1 77.5 316 PRO B C 1
ATOM 7322 O O . PRO B 1 316 ? -2.461 -16.812 -0.736 1 77.5 316 PRO B O 1
ATOM 7325 N N . GLU B 1 317 ? -2.691 -15.43 1.031 1 79.81 317 GLU B N 1
ATOM 7326 C CA . GLU B 1 317 ? -2.895 -16.547 1.953 1 79.81 317 GLU B CA 1
ATOM 7327 C C . GLU B 1 317 ? -4.336 -17.047 1.906 1 79.81 317 GLU B C 1
ATOM 7329 O O . GLU B 1 317 ? -4.641 -18.125 2.42 1 79.81 317 GLU B O 1
ATOM 7334 N N . ASP B 1 318 ? -5.145 -16.344 1.234 1 87.56 318 ASP B N 1
ATOM 7335 C CA . ASP B 1 318 ? -6.555 -16.719 1.172 1 87.56 318 ASP B CA 1
ATOM 7336 C C . ASP B 1 318 ? -6.762 -17.922 0.242 1 87.56 318 ASP B C 1
ATOM 7338 O O . ASP B 1 318 ? -6.012 -18.094 -0.721 1 87.56 318 ASP B O 1
ATOM 7342 N N . SER B 1 319 ? -7.766 -18.656 0.572 1 93.19 319 SER B N 1
ATOM 7343 C CA . SER B 1 319 ? -8.156 -19.766 -0.29 1 93.19 319 SER B CA 1
ATOM 7344 C C . SER B 1 319 ? -8.984 -19.281 -1.475 1 93.19 319 SER B C 1
ATOM 7346 O O . SER B 1 319 ? -9.727 -18.297 -1.361 1 93.19 319 SER B O 1
ATOM 7348 N N . LEU B 1 320 ? -8.836 -20.031 -2.559 1 94.62 320 LEU B N 1
ATOM 7349 C CA . LEU B 1 320 ? -9.609 -19.719 -3.752 1 94.62 320 LEU B CA 1
ATOM 7350 C C . LEU B 1 320 ? -10.672 -20.781 -4.008 1 94.62 320 LEU B C 1
ATOM 7352 O O . LEU B 1 320 ? -11.602 -20.547 -4.785 1 94.62 320 LEU B O 1
ATOM 7356 N N . ILE B 1 321 ? -10.492 -21.891 -3.402 1 96.94 321 ILE B N 1
ATOM 7357 C CA . ILE B 1 321 ? -11.398 -23.016 -3.629 1 96.94 321 ILE B CA 1
ATOM 7358 C C . ILE B 1 321 ? -12.156 -23.328 -2.342 1 96.94 321 ILE B C 1
ATOM 7360 O O . ILE B 1 321 ? -11.555 -23.484 -1.279 1 96.94 321 ILE B O 1
ATOM 7364 N N . TRP B 1 322 ? -13.492 -23.469 -2.48 1 97.75 322 TRP B N 1
ATOM 7365 C CA . TRP B 1 322 ? -14.359 -23.719 -1.333 1 97.75 322 TRP B CA 1
ATOM 7366 C C . TRP B 1 322 ? -15.172 -25 -1.535 1 97.75 322 TRP B C 1
ATOM 7368 O O . TRP B 1 322 ? -15.828 -25.172 -2.566 1 97.75 322 TRP B O 1
ATOM 7378 N N . VAL B 1 323 ? -15.141 -25.828 -0.542 1 97.5 323 VAL B N 1
ATOM 7379 C CA . VAL B 1 323 ? -15.781 -27.125 -0.696 1 97.5 323 VAL B CA 1
ATOM 7380 C C . VAL B 1 323 ? -16.953 -27.25 0.28 1 97.5 323 VAL B C 1
ATOM 7382 O O . VAL B 1 323 ? -16.859 -26.781 1.419 1 97.5 323 VAL B O 1
ATOM 7385 N N . ASN B 1 324 ? -18.016 -27.766 -0.189 1 96.81 324 ASN B N 1
ATOM 7386 C CA . ASN B 1 324 ? -19.172 -28.156 0.622 1 96.81 324 ASN B CA 1
ATOM 7387 C C . ASN B 1 324 ? -19.328 -29.672 0.646 1 96.81 324 ASN B C 1
ATOM 7389 O O . ASN B 1 324 ? -19.844 -30.266 -0.305 1 96.81 324 ASN B O 1
ATOM 7393 N N . LYS B 1 325 ? -19.031 -30.312 1.68 1 92.19 325 LYS B N 1
ATOM 7394 C CA . LYS B 1 325 ? -19.078 -31.766 1.793 1 92.19 325 LYS B CA 1
ATOM 7395 C C . LYS B 1 325 ? -20.5 -32.281 1.911 1 92.19 325 LYS B C 1
ATOM 7397 O O . LYS B 1 325 ? -20.828 -33.375 1.455 1 92.19 325 LYS B O 1
ATOM 7402 N N . GLU B 1 326 ? -21.328 -31.5 2.51 1 92.19 326 GLU B N 1
ATOM 7403 C CA . GLU B 1 326 ? -22.719 -31.906 2.719 1 92.19 326 GLU B CA 1
ATOM 7404 C C . GLU B 1 326 ? -23.484 -31.938 1.4 1 92.19 326 GLU B C 1
ATOM 7406 O O . GLU B 1 326 ? -24.25 -32.875 1.152 1 92.19 326 GLU B O 1
ATOM 7411 N N . ASN B 1 327 ? -23.25 -30.953 0.566 1 93.69 327 ASN B N 1
ATOM 7412 C CA . ASN B 1 327 ? -24 -30.844 -0.68 1 93.69 327 ASN B CA 1
ATOM 7413 C C . ASN B 1 327 ? -23.172 -31.297 -1.877 1 93.69 327 ASN B C 1
ATOM 7415 O O . ASN B 1 327 ? -23.594 -31.141 -3.025 1 93.69 327 ASN B O 1
ATOM 7419 N N . ASN B 1 328 ? -22 -31.734 -1.749 1 94.31 328 ASN B N 1
ATOM 7420 C CA . ASN B 1 328 ? -21.156 -32.406 -2.732 1 94.31 328 ASN B CA 1
ATOM 7421 C C . ASN B 1 328 ? -20.781 -31.469 -3.877 1 94.31 328 ASN B C 1
ATOM 7423 O O . ASN B 1 328 ? -20.953 -31.812 -5.047 1 94.31 328 ASN B O 1
ATOM 7427 N N . TYR B 1 329 ? -20.219 -30.375 -3.543 1 96.88 329 TYR B N 1
ATOM 7428 C CA . TYR B 1 329 ? -19.734 -29.516 -4.617 1 96.88 329 TYR B CA 1
ATOM 7429 C C . TYR B 1 329 ? -18.5 -28.734 -4.18 1 96.88 329 TYR B C 1
ATOM 7431 O O . TYR B 1 329 ? -18.219 -28.641 -2.982 1 96.88 329 TYR B O 1
ATOM 7439 N N . ALA B 1 330 ? -17.703 -28.312 -5.043 1 98.06 330 ALA B N 1
ATOM 7440 C CA . ALA B 1 330 ? -16.609 -27.359 -4.91 1 98.06 330 ALA B CA 1
ATOM 7441 C C . ALA B 1 330 ? -16.891 -26.078 -5.688 1 98.06 330 ALA B C 1
ATOM 7443 O O . ALA B 1 330 ? -17.516 -26.109 -6.75 1 98.06 330 ALA B O 1
ATOM 7444 N N . GLU B 1 331 ? -16.406 -25 -5.125 1 98.12 331 GLU B N 1
ATOM 7445 C CA . GLU B 1 331 ? -16.797 -23.734 -5.711 1 98.12 331 GLU B CA 1
ATOM 7446 C C . GLU B 1 331 ? -15.617 -22.766 -5.793 1 98.12 331 GLU B C 1
ATOM 7448 O O . GLU B 1 331 ? -14.672 -22.875 -5.012 1 98.12 331 GLU B O 1
ATOM 7453 N N . PHE B 1 332 ? -15.648 -21.875 -6.797 1 98.19 332 PHE B N 1
ATOM 7454 C CA . PHE B 1 332 ? -14.703 -20.781 -7 1 98.19 332 PHE B CA 1
ATOM 7455 C C . PHE B 1 332 ? -15.43 -19.453 -7.066 1 98.19 332 PHE B C 1
ATOM 7457 O O . PHE B 1 332 ? -16.5 -19.344 -7.68 1 98.19 332 PHE B O 1
ATOM 7464 N N . ILE B 1 333 ? -14.906 -18.5 -6.324 1 97.94 333 ILE B N 1
ATOM 7465 C CA . ILE B 1 333 ? -15.445 -17.156 -6.352 1 97.94 333 ILE B CA 1
ATOM 7466 C C . ILE B 1 333 ? -14.555 -16.25 -7.203 1 97.94 333 ILE B C 1
ATOM 7468 O O . ILE B 1 333 ? -13.344 -16.172 -6.961 1 97.94 333 ILE B O 1
ATOM 7472 N N . PHE B 1 334 ? -15.141 -15.609 -8.141 1 97.88 334 PHE B N 1
ATOM 7473 C CA . PHE B 1 334 ? -14.375 -14.75 -9.039 1 97.88 334 PHE B CA 1
ATOM 7474 C C . PHE B 1 334 ? -13.969 -13.461 -8.336 1 97.88 334 PHE B C 1
ATOM 7476 O O . PHE B 1 334 ? -14.672 -12.984 -7.449 1 97.88 334 PHE B O 1
ATOM 7483 N N . LEU B 1 335 ? -12.844 -12.922 -8.812 1 97.25 335 LEU B N 1
ATOM 7484 C CA . LEU B 1 335 ? -12.289 -11.703 -8.234 1 97.25 335 LEU B CA 1
ATOM 7485 C C . LEU B 1 335 ? -12.242 -10.578 -9.266 1 97.25 335 LEU B C 1
ATOM 7487 O O . LEU B 1 335 ? -12.047 -10.836 -10.461 1 97.25 335 LEU B O 1
ATOM 7491 N N . ASP B 1 336 ? -12.477 -9.391 -8.805 1 96.81 336 ASP B N 1
ATOM 7492 C CA . ASP B 1 336 ? -12.234 -8.18 -9.586 1 96.81 336 ASP B CA 1
ATOM 7493 C C . ASP B 1 336 ? -10.961 -7.477 -9.125 1 96.81 336 ASP B C 1
ATOM 7495 O O . ASP B 1 336 ? -10.68 -7.406 -7.93 1 96.81 336 ASP B O 1
ATOM 7499 N N . SER B 1 337 ? -10.203 -7.035 -10.086 1 95.31 337 SER B N 1
ATOM 7500 C CA . SER B 1 337 ? -8.93 -6.383 -9.773 1 95.31 337 SER B CA 1
ATOM 7501 C C . SER B 1 337 ? -8.953 -4.91 -10.172 1 95.31 337 SER B C 1
ATOM 7503 O O . SER B 1 337 ? -9.82 -4.48 -10.93 1 95.31 337 SER B O 1
ATOM 7505 N N . PRO B 1 338 ? -8.047 -4.113 -9.586 1 92.94 338 PRO B N 1
ATOM 7506 C CA . PRO B 1 338 ? -7.977 -2.691 -9.922 1 92.94 338 PRO B CA 1
ATOM 7507 C C . PRO B 1 338 ? -7.758 -2.447 -11.414 1 92.94 338 PRO B C 1
ATOM 7509 O O . PRO B 1 338 ? -7.344 -3.355 -12.133 1 92.94 338 PRO B O 1
ATOM 7512 N N . GLU B 1 339 ? -8.023 -1.222 -11.742 1 92.75 339 GLU B N 1
ATOM 7513 C CA . GLU B 1 339 ? -7.879 -0.812 -13.133 1 92.75 339 GLU B CA 1
ATOM 7514 C C . GLU B 1 339 ? -6.445 -1.005 -13.625 1 92.75 339 GLU B C 1
ATOM 7516 O O . GLU B 1 339 ? -5.496 -0.583 -12.953 1 92.75 339 GLU B O 1
ATOM 7521 N N . GLY B 1 340 ? -6.359 -1.739 -14.711 1 88.44 340 GLY B N 1
ATOM 7522 C CA . GLY B 1 340 ? -5.051 -1.888 -15.328 1 88.44 340 GLY B CA 1
ATOM 7523 C C . GLY B 1 340 ? -4.301 -3.115 -14.844 1 88.44 340 GLY B C 1
ATOM 7524 O O . GLY B 1 340 ? -3.229 -3.436 -15.359 1 88.44 340 GLY B O 1
ATOM 7525 N N . SER B 1 341 ? -4.875 -3.793 -13.906 1 88.38 341 SER B N 1
ATOM 7526 C CA . SER B 1 341 ? -4.223 -4.996 -13.406 1 88.38 341 SER B CA 1
ATOM 7527 C C . SER B 1 341 ? -4.184 -6.09 -14.469 1 88.38 341 SER B C 1
ATOM 7529 O O . SER B 1 341 ? -5.145 -6.262 -15.219 1 88.38 341 SER B O 1
ATOM 7531 N N . GLN B 1 342 ? -3.055 -6.793 -14.5 1 86.56 342 GLN B N 1
ATOM 7532 C CA . GLN B 1 342 ? -2.918 -7.898 -15.445 1 86.56 342 GLN B CA 1
ATOM 7533 C C . GLN B 1 342 ? -2.877 -9.242 -14.727 1 86.56 342 GLN B C 1
ATOM 7535 O O . GLN B 1 342 ? -2.674 -10.281 -15.352 1 86.56 342 GLN B O 1
ATOM 7540 N N . MET B 1 343 ? -3.029 -9.203 -13.469 1 86.62 343 MET B N 1
ATOM 7541 C CA . MET B 1 343 ? -3.049 -10.406 -12.633 1 86.62 343 MET B CA 1
ATOM 7542 C C . MET B 1 343 ? -3.807 -10.156 -11.336 1 86.62 343 MET B C 1
ATOM 7544 O O . MET B 1 343 ? -4.082 -9.008 -10.984 1 86.62 343 MET B O 1
ATOM 7548 N N . LEU B 1 344 ? -4.027 -11.273 -10.727 1 86.31 344 LEU B N 1
ATOM 7549 C CA . LEU B 1 344 ? -4.566 -11.133 -9.375 1 86.31 344 LEU B CA 1
ATOM 7550 C C . LEU B 1 344 ? -3.496 -10.648 -8.406 1 86.31 344 LEU B C 1
ATOM 7552 O O . LEU B 1 344 ? -2.35 -11.094 -8.469 1 86.31 344 LEU B O 1
ATOM 7556 N N . GLY B 1 345 ? -3.85 -9.602 -7.715 1 77.12 345 GLY B N 1
ATOM 7557 C CA . GLY B 1 345 ? -2.832 -9.047 -6.836 1 77.12 345 GLY B CA 1
ATOM 7558 C C . GLY B 1 345 ? -3.406 -8.188 -5.723 1 77.12 345 GLY B C 1
ATOM 7559 O O . GLY B 1 345 ? -4.477 -8.492 -5.188 1 77.12 345 GLY B O 1
ATOM 7560 N N . SER B 1 346 ? -2.539 -7.176 -5.531 1 77.38 346 SER B N 1
ATOM 7561 C CA . SER B 1 346 ? -2.869 -6.293 -4.418 1 77.38 346 SER B CA 1
ATOM 7562 C C . SER B 1 346 ? -4.195 -5.578 -4.656 1 77.38 346 SER B C 1
ATOM 7564 O O . SER B 1 346 ? -4.41 -4.996 -5.723 1 77.38 346 SER B O 1
ATOM 7566 N N . PHE B 1 347 ? -5.172 -5.766 -3.805 1 88.44 347 PHE B N 1
ATOM 7567 C CA . PHE B 1 347 ? -6.445 -5.059 -3.725 1 88.44 347 PHE B CA 1
ATOM 7568 C C . PHE B 1 347 ? -7.465 -5.672 -4.68 1 88.44 347 PHE B C 1
ATOM 7570 O O . PHE B 1 347 ? -8.43 -5.012 -5.066 1 88.44 347 PHE B O 1
ATOM 7577 N N .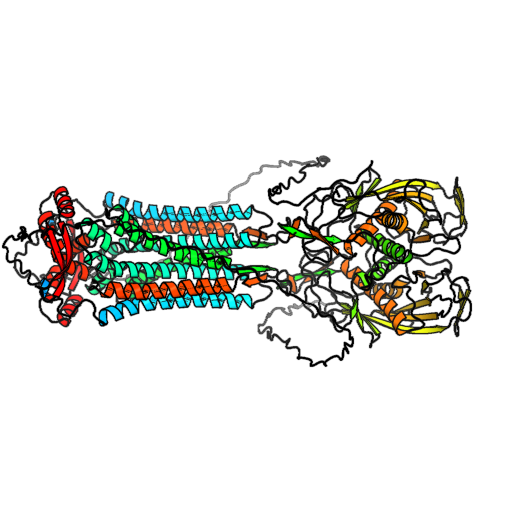 SER B 1 348 ? -7.18 -6.887 -5.219 1 93.06 348 SER B N 1
ATOM 7578 C CA . SER B 1 348 ? -8.273 -7.652 -5.809 1 93.06 348 SER B CA 1
ATOM 7579 C C . SER B 1 348 ? -9.32 -8.023 -4.762 1 93.06 348 SER B C 1
ATOM 7581 O O . SER B 1 348 ? -8.992 -8.227 -3.594 1 93.06 348 SER B O 1
ATOM 7583 N N . VAL B 1 349 ? -10.562 -8.117 -5.227 1 95.94 349 VAL B N 1
ATOM 7584 C CA . VAL B 1 349 ? -11.617 -8.336 -4.242 1 95.94 349 VAL B CA 1
ATOM 7585 C C . VAL B 1 349 ? -12.516 -9.484 -4.691 1 95.94 349 VAL B C 1
ATOM 7587 O O . VAL B 1 349 ? -12.781 -9.641 -5.887 1 95.94 349 VAL B O 1
ATOM 7590 N N . PHE B 1 350 ? -12.977 -10.211 -3.711 1 96.75 350 PHE B N 1
ATOM 7591 C CA . PHE B 1 350 ? -13.953 -11.258 -3.977 1 96.75 350 PHE B CA 1
ATOM 7592 C C . PHE B 1 350 ? -15.289 -10.656 -4.402 1 96.75 350 PHE B C 1
ATOM 7594 O O . PHE B 1 350 ? -15.727 -9.648 -3.85 1 96.75 350 PHE B O 1
ATOM 7601 N N . THR B 1 351 ? -15.922 -11.188 -5.379 1 96.62 351 THR B N 1
ATOM 7602 C CA . THR B 1 351 ? -17.219 -10.727 -5.859 1 96.62 351 THR B CA 1
ATOM 7603 C C . THR B 1 351 ? -18.312 -11.727 -5.5 1 96.62 351 THR B C 1
ATOM 7605 O O . THR B 1 351 ? -18.078 -12.672 -4.746 1 96.62 351 THR B O 1
ATOM 7608 N N . GLU B 1 352 ? -19.531 -11.477 -6.051 1 96.31 352 GLU B N 1
ATOM 7609 C CA . GLU B 1 352 ? -20.656 -12.383 -5.828 1 96.31 352 GLU B CA 1
ATOM 7610 C C . GLU B 1 352 ? -20.703 -13.469 -6.902 1 96.31 352 GLU B C 1
ATOM 7612 O O . GLU B 1 352 ? -21.422 -14.461 -6.75 1 96.31 352 GLU B O 1
ATOM 7617 N N . ARG B 1 353 ? -19.953 -13.25 -7.934 1 97.88 353 ARG B N 1
ATOM 7618 C CA . ARG B 1 353 ? -19.938 -14.242 -9 1 97.88 353 ARG B CA 1
ATOM 7619 C C . ARG B 1 353 ? -19.25 -15.523 -8.555 1 97.88 353 ARG B C 1
ATOM 7621 O O . ARG B 1 353 ? -18.125 -15.477 -8.055 1 97.88 353 ARG B O 1
ATOM 7628 N N . ARG B 1 354 ? -19.844 -16.594 -8.727 1 97.75 354 ARG B N 1
ATOM 7629 C CA . ARG B 1 354 ? -19.266 -17.875 -8.305 1 97.75 354 ARG B CA 1
ATOM 7630 C C . ARG B 1 354 ? -19.656 -18.984 -9.266 1 97.75 354 ARG B C 1
ATOM 7632 O O . ARG B 1 354 ? -20.656 -18.891 -9.969 1 97.75 354 ARG B O 1
ATOM 7639 N N . VAL B 1 355 ? -18.906 -19.969 -9.344 1 98.44 355 VAL B N 1
ATOM 7640 C CA . VAL B 1 355 ? -19.156 -21.156 -10.156 1 98.44 355 VAL B CA 1
ATOM 7641 C C . VAL B 1 355 ? -18.859 -22.422 -9.344 1 98.44 355 VAL B C 1
ATOM 7643 O O . VAL B 1 355 ? -17.938 -22.438 -8.531 1 98.44 355 VAL B O 1
ATOM 7646 N N . ASN B 1 356 ? -19.656 -23.406 -9.469 1 98 356 ASN B N 1
ATOM 7647 C CA . ASN B 1 356 ? -19.469 -24.625 -8.695 1 98 356 ASN B CA 1
ATOM 7648 C C . ASN B 1 356 ? -19.359 -25.859 -9.594 1 98 356 ASN B C 1
ATO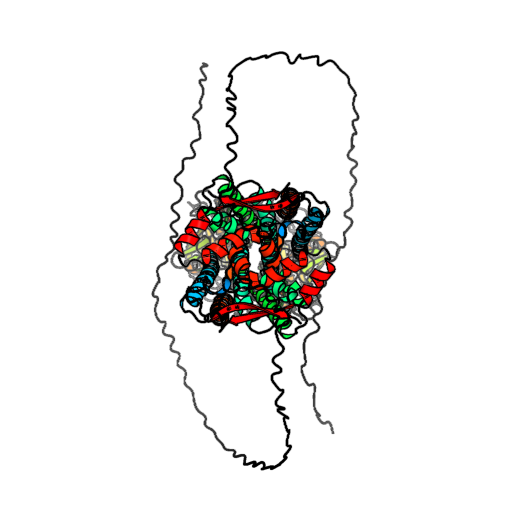M 7650 O O . ASN B 1 356 ? -19.766 -25.812 -10.766 1 98 356 ASN B O 1
ATOM 7654 N N . VAL B 1 357 ? -18.734 -26.844 -9.148 1 98.75 357 VAL B N 1
ATOM 7655 C CA . VAL B 1 357 ? -18.672 -28.156 -9.766 1 98.75 357 VAL B CA 1
ATOM 7656 C C . VAL B 1 357 ? -19.391 -29.172 -8.898 1 98.75 357 VAL B C 1
ATOM 7658 O O . VAL B 1 357 ? -19.203 -29.219 -7.68 1 98.75 357 VAL B O 1
ATOM 7661 N N . THR B 1 358 ? -20.266 -29.906 -9.492 1 98.19 358 THR B N 1
ATOM 7662 C CA . THR B 1 358 ? -20.969 -31 -8.82 1 98.19 358 THR B CA 1
ATOM 7663 C C . THR B 1 358 ? -20.562 -32.344 -9.414 1 98.19 358 THR B C 1
ATOM 7665 O O . THR B 1 358 ? -19.984 -32.406 -10.508 1 98.19 358 THR B O 1
ATOM 7668 N N . TYR B 1 359 ? -20.844 -33.406 -8.641 1 97.81 359 TYR B N 1
ATOM 7669 C CA . TYR B 1 359 ? -20.438 -34.75 -9.102 1 97.81 359 TYR B CA 1
ATOM 7670 C C . TYR B 1 359 ? -21.406 -35.812 -8.609 1 97.81 359 TYR B C 1
ATOM 7672 O O . TYR B 1 359 ? -22.062 -35.625 -7.574 1 97.81 359 TYR B O 1
ATOM 7680 N N . GLU B 1 360 ? -21.594 -36.781 -9.391 1 96.75 360 GLU B N 1
ATOM 7681 C CA . GLU B 1 360 ? -22.281 -38.031 -9.07 1 96.75 360 GLU B CA 1
ATOM 7682 C C . GLU B 1 360 ? -21.422 -39.25 -9.414 1 96.75 360 GLU B C 1
ATOM 7684 O O . GLU B 1 360 ? -21.094 -39.469 -10.578 1 96.75 360 GLU B O 1
ATOM 7689 N N . CYS B 1 361 ? -21.094 -40.031 -8.328 1 97.75 361 CYS B N 1
ATOM 7690 C CA . CYS B 1 361 ? -20.141 -41.125 -8.555 1 97.75 361 CYS B CA 1
ATOM 7691 C C . CYS B 1 361 ? -20.734 -42.469 -8.156 1 97.75 361 CYS B C 1
ATOM 7693 O O . CYS B 1 361 ? -21.609 -42.531 -7.289 1 97.75 361 CYS B O 1
ATOM 7695 N N . GLU B 1 362 ? -20.297 -43.469 -8.898 1 97.56 362 GLU B N 1
ATOM 7696 C CA . GLU B 1 362 ? -20.531 -44.875 -8.562 1 97.56 362 GLU B CA 1
ATOM 7697 C C . GLU B 1 362 ? -19.219 -45.594 -8.273 1 97.56 362 GLU B C 1
ATOM 7699 O O . GLU B 1 362 ? -18.188 -45.281 -8.875 1 97.56 362 GLU B O 1
ATOM 7704 N N . THR B 1 363 ? -19.312 -46.5 -7.309 1 97.38 363 THR B N 1
ATOM 7705 C CA . THR B 1 363 ? -18.125 -47.281 -6.98 1 97.38 363 THR B CA 1
ATOM 7706 C C . THR B 1 363 ? -18.359 -48.75 -7.215 1 97.38 363 THR B C 1
ATOM 7708 O O . THR B 1 363 ? -19.469 -49.25 -7.055 1 97.38 363 THR B O 1
ATOM 7711 N N . HIS B 1 364 ? -17.297 -49.438 -7.68 1 97.69 364 HIS B N 1
ATOM 7712 C CA . HIS B 1 364 ? -17.297 -50.875 -7.957 1 97.69 364 HIS B CA 1
ATOM 7713 C C . HIS B 1 364 ? -16.062 -51.562 -7.395 1 97.69 364 HIS B C 1
ATOM 7715 O O . HIS B 1 364 ? -14.953 -51 -7.484 1 97.69 364 HIS B O 1
ATOM 7721 N N . ARG B 1 365 ? -16.234 -52.688 -6.848 1 96.5 365 ARG B N 1
ATOM 7722 C CA . ARG B 1 365 ? -15.094 -53.438 -6.309 1 96.5 365 ARG B CA 1
ATOM 7723 C C . ARG B 1 365 ? -14.305 -54.094 -7.422 1 96.5 365 ARG B C 1
ATOM 7725 O O . ARG B 1 365 ? -14.883 -54.625 -8.367 1 96.5 365 ARG B O 1
ATOM 7732 N N . VAL B 1 366 ? -13.008 -54.062 -7.277 1 97.38 366 VAL B N 1
ATOM 7733 C CA . VAL B 1 366 ? -12.148 -54.781 -8.203 1 97.38 366 VAL B CA 1
ATOM 7734 C C . VAL B 1 366 ? -11.844 -56.188 -7.645 1 97.38 366 VAL B C 1
ATOM 7736 O O . VAL B 1 366 ? -11.273 -56.312 -6.559 1 97.38 366 VAL B O 1
ATOM 7739 N N . THR B 1 367 ? -12.086 -57.219 -8.406 1 95.44 367 THR B N 1
ATOM 7740 C CA . THR B 1 367 ? -12.008 -58.562 -7.871 1 95.44 367 THR B CA 1
ATOM 7741 C C . THR B 1 367 ? -10.688 -59.219 -8.273 1 95.44 367 THR B C 1
ATOM 7743 O O . THR B 1 367 ? -10.188 -60.094 -7.562 1 95.44 367 THR B O 1
ATOM 7746 N N . THR B 1 368 ? -10.234 -58.875 -9.43 1 95 368 THR B N 1
ATOM 7747 C CA . THR B 1 368 ? -8.961 -59.406 -9.867 1 95 368 THR B CA 1
ATOM 7748 C C . THR B 1 368 ? -8.031 -58.312 -10.359 1 95 368 THR B C 1
ATOM 7750 O O . THR B 1 368 ? -8.469 -57.375 -11.023 1 95 368 THR B O 1
ATOM 7753 N N . GLY B 1 369 ? -6.734 -58.438 -10 1 94 369 GLY B N 1
ATOM 7754 C CA . GLY B 1 369 ? -5.723 -57.531 -10.492 1 94 369 GLY B CA 1
ATOM 7755 C C . GLY B 1 369 ? -5.738 -56.188 -9.789 1 94 369 GLY B C 1
ATOM 7756 O O . GLY B 1 369 ? -5.238 -55.188 -10.32 1 94 369 GLY B O 1
ATOM 7757 N N . GLY B 1 370 ? -6.262 -56.125 -8.656 1 94.94 370 GLY B N 1
ATOM 7758 C CA . GLY B 1 370 ? -6.508 -54.875 -7.965 1 94.94 370 GLY B CA 1
ATOM 7759 C C . GLY B 1 370 ? -5.242 -54.219 -7.438 1 94.94 370 GLY B C 1
ATOM 7760 O O . GLY B 1 370 ? -5.242 -53.031 -7.094 1 94.94 370 GLY B O 1
ATOM 7761 N N . ASP B 1 371 ? -4.172 -54.875 -7.43 1 93.5 371 ASP B N 1
ATOM 7762 C CA . ASP B 1 371 ? -2.928 -54.344 -6.879 1 93.5 371 ASP B CA 1
ATOM 7763 C C . ASP B 1 371 ? -2.236 -53.406 -7.867 1 93.5 371 ASP B C 1
ATOM 7765 O O . ASP B 1 371 ? -1.279 -52.719 -7.512 1 93.5 371 ASP B O 1
ATOM 7769 N N . GLY B 1 372 ? -2.668 -53.375 -9.086 1 90.88 372 GLY B N 1
ATOM 7770 C CA . GLY B 1 372 ? -2.148 -52.438 -10.078 1 90.88 372 GLY B CA 1
ATOM 7771 C C . GLY B 1 372 ? -0.913 -52.969 -10.789 1 90.88 372 GLY B C 1
ATOM 7772 O O . GLY B 1 372 ? -0.188 -52.188 -11.43 1 90.88 372 GLY B O 1
ATOM 7773 N N . THR B 1 373 ? -0.681 -54.25 -10.758 1 89.88 373 THR B N 1
ATOM 7774 C CA . THR B 1 373 ? 0.547 -54.812 -11.32 1 89.88 373 THR B CA 1
ATOM 7775 C C . THR B 1 373 ? 0.261 -55.531 -12.633 1 89.88 373 THR B C 1
ATOM 7777 O O . THR B 1 373 ? 1.188 -55.906 -13.352 1 89.88 373 THR B O 1
ATOM 7780 N N . VAL B 1 374 ? -0.991 -55.719 -12.906 1 89.62 374 VAL B N 1
ATOM 7781 C CA . VAL B 1 374 ? -1.357 -56.406 -14.141 1 89.62 374 VAL B CA 1
ATOM 7782 C C . VAL B 1 374 ? -2.182 -55.469 -15.023 1 89.62 374 VAL B C 1
ATOM 7784 O O . VAL B 1 374 ? -2.906 -54.625 -14.523 1 89.62 374 VAL B O 1
ATOM 7787 N N . PRO B 1 375 ? -2.086 -55.625 -16.328 1 88.19 375 PRO B N 1
ATOM 7788 C CA . PRO B 1 375 ? -2.736 -54.688 -17.266 1 88.19 375 PRO B CA 1
ATOM 7789 C C . PRO B 1 375 ? -4.25 -54.906 -17.328 1 88.19 375 PRO B C 1
ATOM 7791 O O . PRO B 1 375 ? -4.973 -54 -17.781 1 88.19 375 PRO B O 1
ATOM 7794 N N . MET B 1 376 ? -4.676 -56.094 -16.906 1 93.44 376 MET B N 1
ATOM 7795 C CA . MET B 1 376 ? -6.109 -56.375 -16.984 1 93.44 376 MET B CA 1
ATOM 7796 C C . MET B 1 376 ? -6.707 -56.531 -15.594 1 93.44 376 MET B C 1
ATOM 7798 O O . MET B 1 376 ? -6.199 -57.312 -14.789 1 93.44 376 MET B O 1
ATOM 7802 N N . ILE B 1 377 ? -7.773 -55.781 -15.406 1 95.62 377 ILE B N 1
ATOM 7803 C CA . ILE B 1 377 ? -8.477 -55.938 -14.133 1 95.62 377 ILE B CA 1
ATOM 7804 C C . ILE B 1 377 ? -9.922 -56.375 -14.383 1 95.62 377 ILE B C 1
ATOM 7806 O O . ILE B 1 377 ? -10.461 -56.125 -15.469 1 95.62 377 ILE B O 1
ATOM 7810 N N . THR B 1 378 ? -10.461 -57.031 -13.367 1 97.19 378 THR B N 1
ATOM 7811 C CA . THR B 1 378 ? -11.875 -57.375 -13.414 1 97.19 378 THR B CA 1
ATOM 7812 C C . THR B 1 378 ? -12.664 -56.594 -12.375 1 97.19 378 THR B C 1
ATOM 7814 O O . THR B 1 378 ? -12.344 -56.625 -11.188 1 97.19 378 THR B O 1
ATOM 7817 N N . VAL B 1 379 ? -13.633 -55.875 -12.883 1 97.19 379 VAL B N 1
ATOM 7818 C CA . VAL B 1 379 ? -14.438 -55.031 -12.023 1 97.19 379 VAL B CA 1
ATOM 7819 C C . VAL B 1 379 ? -15.844 -55.625 -11.883 1 97.19 379 VAL B C 1
ATOM 7821 O O . VAL B 1 379 ? -16.5 -55.906 -12.883 1 97.19 379 VAL B O 1
ATOM 7824 N N . GLU B 1 380 ? -16.25 -55.688 -10.672 1 95.75 380 GLU B N 1
ATOM 7825 C CA . GLU B 1 380 ? -17.578 -56.219 -10.398 1 95.75 380 GLU B CA 1
ATOM 7826 C C . GLU B 1 380 ? -18.656 -55.375 -11.055 1 95.75 380 GLU B C 1
ATOM 7828 O O . GLU B 1 380 ? -18.719 -54.188 -10.852 1 95.75 380 GLU B O 1
ATOM 7833 N N . GLY B 1 381 ? -19.5 -56.031 -11.812 1 93.69 381 GLY B N 1
ATOM 7834 C CA . GLY B 1 381 ? -20.641 -55.375 -12.414 1 93.69 381 GLY B CA 1
ATOM 7835 C C . GLY B 1 381 ? -20.312 -54.719 -13.742 1 93.69 381 GLY B C 1
ATOM 7836 O O . GLY B 1 381 ? -21.219 -54.281 -14.469 1 93.69 381 GLY B O 1
ATOM 7837 N N . ILE B 1 382 ? -19.062 -54.562 -14.047 1 94.25 382 ILE B N 1
ATOM 7838 C CA . ILE B 1 382 ? -18.672 -53.875 -15.289 1 94.25 382 ILE B CA 1
ATOM 7839 C C . ILE B 1 382 ? -17.969 -54.875 -16.203 1 94.25 382 ILE B C 1
ATOM 7841 O O . ILE B 1 382 ? -18.266 -54.938 -17.406 1 94.25 382 ILE B O 1
ATOM 7845 N N . GLY B 1 383 ? -17.047 -55.688 -15.641 1 95.12 383 GLY B N 1
ATOM 7846 C CA . GLY B 1 383 ? -16.297 -56.656 -16.438 1 95.12 383 GLY B CA 1
ATOM 7847 C C . GLY B 1 383 ? -14.805 -56.344 -16.469 1 95.12 383 GLY B C 1
ATOM 7848 O O . GLY B 1 383 ? -14.258 -55.781 -15.539 1 95.12 383 GLY B O 1
ATOM 7849 N N . ASP B 1 384 ? -14.188 -56.844 -17.547 1 94.69 384 ASP B N 1
ATOM 7850 C CA . ASP B 1 384 ? -12.734 -56.688 -17.672 1 94.69 384 ASP B CA 1
ATOM 7851 C C . ASP B 1 384 ? -12.375 -55.344 -18.281 1 94.69 384 ASP B C 1
ATOM 7853 O O . ASP B 1 384 ? -13 -54.875 -19.25 1 94.69 384 ASP B O 1
ATOM 7857 N N . ILE B 1 385 ? -11.477 -54.719 -17.641 1 93.06 385 ILE B N 1
ATOM 7858 C CA . ILE B 1 385 ? -10.984 -53.438 -18.109 1 93.06 385 ILE B CA 1
ATOM 7859 C C . ILE B 1 385 ? -9.477 -53.5 -18.328 1 93.06 385 ILE B C 1
ATOM 7861 O O . ILE B 1 385 ? -8.742 -54 -17.469 1 93.06 385 ILE B O 1
ATOM 7865 N N . THR B 1 386 ? -9.031 -53.062 -19.453 1 90.31 386 THR B N 1
ATOM 7866 C CA . THR B 1 386 ? -7.605 -53 -19.734 1 90.31 386 THR B CA 1
ATOM 7867 C C . THR B 1 386 ? -7.027 -51.656 -19.297 1 90.31 386 THR B C 1
ATOM 7869 O O . THR B 1 386 ? -7.508 -50.594 -19.719 1 90.31 386 THR B O 1
ATOM 7872 N N . LEU B 1 387 ? -6 -51.781 -18.5 1 87.5 387 LEU B N 1
ATOM 7873 C CA . LEU B 1 387 ? -5.363 -50.562 -17.984 1 87.5 387 LEU B CA 1
ATOM 7874 C C . LEU B 1 387 ? -4.328 -50.031 -18.969 1 87.5 387 LEU B C 1
ATOM 7876 O O . LEU B 1 387 ? -3.645 -50.812 -19.641 1 87.5 387 LEU B O 1
ATOM 7880 N N . SER B 1 388 ? -4.281 -48.719 -19.016 1 81.69 388 SER B N 1
ATOM 7881 C CA . SER B 1 388 ? -3.277 -48.094 -19.875 1 81.69 388 SER B CA 1
ATOM 7882 C C . SER B 1 388 ? -1.896 -48.156 -19.219 1 81.69 388 SER B C 1
ATOM 7884 O O . SER B 1 388 ? -0.879 -48.125 -19.922 1 81.69 388 SER B O 1
ATOM 7886 N N . GLN B 1 389 ? -1.866 -48.125 -17.922 1 83.5 389 GLN B N 1
ATOM 7887 C CA . GLN B 1 389 ? -0.621 -48.188 -17.172 1 83.5 389 GLN B CA 1
ATOM 7888 C C . GLN B 1 389 ? -0.811 -48.938 -15.859 1 83.5 389 GLN B C 1
ATOM 7890 O O . GLN B 1 389 ? -1.852 -48.844 -15.211 1 83.5 389 GLN B O 1
ATOM 7895 N N . THR B 1 390 ? 0.25 -49.75 -15.602 1 86.62 390 THR B N 1
ATOM 7896 C CA . THR B 1 390 ? 0.203 -50.531 -14.359 1 86.62 390 THR B CA 1
ATOM 7897 C C . THR B 1 390 ? 1.104 -49.906 -13.297 1 86.62 390 THR B C 1
ATOM 7899 O O . THR B 1 390 ? 2.328 -49.875 -13.445 1 86.62 390 THR B O 1
ATOM 7902 N N . VAL B 1 391 ? 0.498 -49.281 -12.32 1 89.12 391 VAL B N 1
ATOM 7903 C CA . VAL B 1 391 ? 1.231 -48.688 -11.211 1 89.12 391 VAL B CA 1
ATOM 7904 C C . VAL B 1 391 ? 0.595 -49.094 -9.883 1 89.12 391 VAL B C 1
ATOM 7906 O O . VAL B 1 391 ? -0.596 -48.844 -9.664 1 89.12 391 VAL B O 1
ATOM 7909 N N . ALA B 1 392 ? 1.438 -49.688 -9.031 1 91.12 392 ALA B N 1
ATOM 7910 C CA . ALA B 1 392 ? 0.933 -50.094 -7.715 1 91.12 392 ALA B CA 1
ATOM 7911 C C . ALA B 1 392 ? 0.775 -48.875 -6.805 1 91.12 392 ALA B C 1
ATOM 7913 O O . ALA B 1 392 ? 1.458 -47.844 -6.98 1 91.12 392 ALA B O 1
ATOM 7914 N N . ASP B 1 393 ? -0.158 -48.969 -5.887 1 90.81 393 ASP B N 1
ATOM 7915 C CA . ASP B 1 393 ? -0.384 -47.938 -4.863 1 90.81 393 ASP B CA 1
ATOM 7916 C C . ASP B 1 393 ? -0.538 -46.562 -5.484 1 90.81 393 ASP B C 1
ATOM 7918 O O . ASP B 1 393 ? 0.184 -45.625 -5.129 1 90.81 393 ASP B O 1
ATOM 7922 N N . SER B 1 394 ? -1.461 -46.5 -6.379 1 93.12 394 SER B N 1
ATOM 7923 C CA . SER B 1 394 ? -1.733 -45.281 -7.121 1 93.12 394 SER B CA 1
ATOM 7924 C C . SER B 1 394 ? -3.201 -45.188 -7.523 1 93.12 394 SER B C 1
ATOM 7926 O O . SER B 1 394 ? -3.959 -46.156 -7.34 1 93.12 394 SER B O 1
ATOM 7928 N N . THR B 1 395 ? -3.574 -44.094 -7.906 1 95.31 395 THR B N 1
ATOM 7929 C CA . THR B 1 395 ? -4.879 -43.906 -8.531 1 95.31 395 THR B CA 1
ATOM 7930 C C . THR B 1 395 ? -4.727 -43.406 -9.961 1 95.31 395 THR B C 1
ATOM 7932 O O . THR B 1 395 ? -4.043 -42.406 -10.203 1 95.31 395 THR B O 1
ATOM 7935 N N . THR B 1 396 ? -5.332 -44.094 -10.867 1 95.56 396 THR B N 1
ATOM 7936 C CA . THR B 1 396 ? -5.309 -43.688 -12.273 1 95.56 396 THR B CA 1
ATOM 7937 C C . THR B 1 396 ? -6.668 -43.156 -12.703 1 95.56 396 THR B C 1
ATOM 7939 O O . THR B 1 396 ? -7.676 -43.844 -12.617 1 95.56 396 THR B O 1
ATOM 7942 N N . PHE B 1 397 ? -6.648 -41.969 -13.133 1 97.5 397 PHE B N 1
ATOM 7943 C CA . PHE B 1 397 ? -7.848 -41.375 -13.703 1 97.5 397 PHE B CA 1
ATOM 7944 C C . PHE B 1 397 ? -7.84 -41.469 -15.219 1 97.5 397 PHE B C 1
ATOM 7946 O O . PHE B 1 397 ? -6.797 -41.344 -15.859 1 97.5 397 PHE B O 1
ATOM 7953 N N . LEU B 1 398 ? -9.047 -41.75 -15.805 1 96.94 398 LEU B N 1
ATOM 7954 C CA . LEU B 1 398 ? -9.086 -41.906 -17.25 1 96.94 398 LEU B CA 1
ATOM 7955 C C . LEU B 1 398 ? -10.43 -41.469 -17.812 1 96.94 398 LEU B C 1
ATOM 7957 O O . LEU B 1 398 ? -11.422 -41.375 -17.078 1 96.94 398 LEU B O 1
ATOM 7961 N N . THR B 1 399 ? -10.383 -41.062 -19 1 97.31 399 THR B N 1
ATOM 7962 C CA . THR B 1 399 ? -11.562 -40.781 -19.797 1 97.31 399 THR B CA 1
ATOM 7963 C C . THR B 1 399 ? -11.531 -41.562 -21.109 1 97.31 399 THR B C 1
ATOM 7965 O O . THR B 1 399 ? -10.477 -41.688 -21.734 1 97.31 399 THR B O 1
ATOM 7968 N N . LYS B 1 400 ? -12.633 -42.062 -21.422 1 94.31 400 LYS B N 1
ATOM 7969 C CA . LYS B 1 400 ? -12.766 -42.75 -22.703 1 94.31 400 LYS B CA 1
ATOM 7970 C C . LYS B 1 400 ? -13.07 -41.75 -23.828 1 94.31 400 LYS B C 1
ATOM 7972 O O . LYS B 1 400 ? -13.18 -40.562 -23.594 1 94.31 400 LYS B O 1
ATOM 7977 N N . GLU B 1 401 ? -13.078 -42.281 -24.984 1 89.81 401 GLU B N 1
ATOM 7978 C CA . GLU B 1 401 ? -13.32 -41.438 -26.141 1 89.81 401 GLU B CA 1
ATOM 7979 C C . GLU B 1 401 ? -14.656 -40.688 -26.016 1 89.81 401 GLU B C 1
ATOM 7981 O O . GLU B 1 401 ? -14.742 -39.5 -26.25 1 89.81 401 GLU B O 1
ATOM 7986 N N . LYS B 1 402 ? -15.648 -41.5 -25.688 1 90.5 402 LYS B N 1
ATOM 7987 C CA . LYS B 1 402 ? -16.969 -40.875 -25.469 1 90.5 402 LYS B CA 1
ATOM 7988 C C . LYS B 1 402 ? -17.203 -40.594 -23.984 1 90.5 402 LYS B C 1
ATOM 7990 O O . LYS B 1 402 ? -17.938 -41.344 -23.312 1 90.5 402 LYS B O 1
ATOM 7995 N N . HIS B 1 403 ? -16.672 -39.531 -23.531 1 93.69 403 HIS B N 1
ATOM 7996 C CA . HIS B 1 403 ? -16.75 -39.25 -22.109 1 93.69 403 HIS B CA 1
ATOM 7997 C C . HIS B 1 403 ? -17.734 -38.125 -21.812 1 93.69 403 HIS B C 1
ATOM 7999 O O . HIS B 1 403 ? -17.844 -37.656 -20.672 1 93.69 403 HIS B O 1
ATOM 8005 N N . MET B 1 404 ? -18.453 -37.688 -22.797 1 94.44 404 MET B N 1
ATOM 8006 C CA . MET B 1 404 ? -19.453 -36.656 -22.594 1 94.44 404 MET B CA 1
ATOM 8007 C C . MET B 1 404 ? -20.734 -37.25 -22 1 94.44 404 MET B C 1
ATOM 8009 O O . MET B 1 404 ? -21.156 -38.344 -22.406 1 94.44 404 MET B O 1
ATOM 8013 N N . CYS B 1 405 ? -21.234 -36.531 -21.125 1 95.44 405 CYS B N 1
ATOM 8014 C CA . CYS B 1 405 ? -22.516 -36.969 -20.562 1 95.44 405 CYS B CA 1
ATOM 8015 C C . CYS B 1 405 ? -23.625 -36.844 -21.609 1 95.44 405 CYS B C 1
ATOM 8017 O O . CYS B 1 405 ? -23.578 -35.969 -22.484 1 95.44 405 CYS B O 1
ATOM 8019 N N . ALA B 1 406 ? -24.656 -37.656 -21.625 1 89.69 406 ALA B N 1
ATOM 8020 C CA . ALA B 1 406 ? -25.703 -37.719 -22.641 1 89.69 406 ALA B CA 1
ATOM 8021 C C . ALA B 1 406 ? -26.484 -36.438 -22.734 1 89.69 406 ALA B C 1
ATOM 8023 O O . ALA B 1 406 ? -26.797 -35.969 -23.828 1 89.69 406 ALA B O 1
ATOM 8024 N N . ASN B 1 407 ? -26.844 -35.719 -21.812 1 87.06 407 ASN B N 1
ATOM 8025 C CA . ASN B 1 407 ? -27.734 -34.562 -21.891 1 87.06 407 ASN B CA 1
ATOM 8026 C C . ASN B 1 407 ? -27.125 -33.344 -21.219 1 87.06 407 ASN B C 1
ATOM 8028 O O . ASN B 1 407 ? -27.844 -32.469 -20.734 1 87.06 407 ASN B O 1
ATOM 8032 N N . ASN B 1 408 ? -25.922 -33.281 -21.25 1 93.88 408 ASN B N 1
ATOM 8033 C CA . ASN B 1 408 ? -25.281 -32.156 -20.594 1 93.88 408 ASN B CA 1
ATOM 8034 C C . ASN B 1 408 ? -23.891 -31.891 -21.172 1 93.88 408 ASN B C 1
ATOM 8036 O O . ASN B 1 408 ? -22.953 -32.625 -20.922 1 93.88 408 ASN B O 1
ATOM 8040 N N . ARG B 1 409 ? -23.703 -30.75 -21.828 1 92.88 409 ARG B N 1
ATOM 8041 C CA . ARG B 1 409 ? -22.484 -30.422 -22.547 1 92.88 409 ARG B CA 1
ATOM 8042 C C . ARG B 1 409 ? -21.391 -29.938 -21.594 1 92.88 409 ARG B C 1
ATOM 8044 O O . ARG B 1 409 ? -20.234 -29.781 -22 1 92.88 409 ARG B O 1
ATOM 8051 N N . ARG B 1 410 ? -21.719 -29.766 -20.375 1 97.81 410 ARG B N 1
ATOM 8052 C CA . ARG B 1 410 ? -20.766 -29.25 -19.391 1 97.81 410 ARG B CA 1
ATOM 8053 C C . ARG B 1 410 ? -20.328 -30.344 -18.406 1 97.81 410 ARG B C 1
ATOM 8055 O O . ARG B 1 410 ? -19.719 -30.062 -17.391 1 97.81 410 ARG B O 1
ATOM 8062 N N . CYS B 1 411 ? -20.703 -31.531 -18.828 1 98.12 411 CYS B N 1
ATOM 8063 C CA . CYS B 1 411 ? -20.453 -32.688 -17.984 1 98.12 411 CYS B CA 1
ATOM 8064 C C . CYS B 1 411 ? -19.531 -33.688 -18.688 1 98.12 411 CYS B C 1
ATOM 8066 O O . CYS B 1 411 ? -19.641 -33.906 -19.891 1 98.12 411 CYS B O 1
ATOM 8068 N N . SER B 1 412 ? -18.625 -34.25 -17.891 1 98.31 412 SER B N 1
ATOM 8069 C CA . SER B 1 412 ? -17.75 -35.312 -18.375 1 98.31 412 SER B CA 1
ATOM 8070 C C . SER B 1 412 ? -17.812 -36.531 -17.484 1 98.31 412 SER B C 1
ATOM 8072 O O . SER B 1 412 ? -17.938 -36.438 -16.266 1 98.31 412 SER B O 1
ATOM 8074 N N . ILE B 1 413 ? -17.719 -37.625 -18.141 1 98.25 413 ILE B N 1
ATOM 8075 C CA . ILE B 1 413 ? -17.594 -38.875 -17.422 1 98.25 413 ILE B CA 1
ATOM 8076 C C . ILE B 1 413 ? -16.125 -39.219 -17.188 1 98.25 413 ILE B C 1
ATOM 8078 O O . ILE B 1 413 ? -15.359 -39.375 -18.141 1 98.25 413 ILE B O 1
ATOM 8082 N N . VAL B 1 414 ? -15.766 -39.25 -15.93 1 98.56 414 VAL B N 1
ATOM 8083 C CA . VAL B 1 414 ? -14.391 -39.562 -15.547 1 98.56 414 VAL B CA 1
ATOM 8084 C C . VAL B 1 414 ? -14.359 -40.844 -14.727 1 98.56 414 VAL B C 1
ATOM 8086 O O . VAL B 1 414 ? -15.156 -41 -13.797 1 98.56 414 VAL B O 1
ATOM 8089 N N . GLU B 1 415 ? -13.484 -41.688 -15.086 1 97.62 415 GLU B N 1
ATOM 8090 C CA . GLU B 1 415 ? -13.305 -42.938 -14.359 1 97.62 415 GLU B CA 1
ATOM 8091 C C . GLU B 1 415 ? -11.984 -42.938 -13.594 1 97.62 415 GLU B C 1
ATOM 8093 O O . GLU B 1 415 ? -11.086 -42.156 -13.883 1 97.62 415 GLU B O 1
ATOM 8098 N N . ALA B 1 416 ? -11.992 -43.781 -12.547 1 97.81 416 ALA B N 1
ATOM 8099 C CA . ALA B 1 416 ? -10.781 -43.875 -11.742 1 97.81 416 ALA B CA 1
ATOM 8100 C C . ALA B 1 416 ? -10.555 -45.281 -11.219 1 97.81 416 ALA B C 1
ATOM 8102 O O . ALA B 1 416 ? -11.508 -45.938 -10.789 1 97.81 416 ALA B O 1
ATOM 8103 N N . PHE B 1 417 ? -9.352 -45.688 -11.336 1 97.06 417 PHE B N 1
ATOM 8104 C CA . PHE B 1 417 ? -8.93 -46.969 -10.758 1 97.06 417 PHE B CA 1
ATOM 8105 C C . PHE B 1 417 ? -7.984 -46.719 -9.586 1 97.06 417 PHE B C 1
ATOM 8107 O O . PHE B 1 417 ? -6.891 -46.188 -9.758 1 97.06 417 PHE B O 1
ATOM 8114 N N . GLU B 1 418 ? -8.43 -47.188 -8.414 1 97.44 418 GLU B N 1
ATOM 8115 C CA . GLU B 1 418 ? -7.617 -47.125 -7.195 1 97.44 418 GLU B CA 1
ATOM 8116 C C . GLU B 1 418 ? -6.957 -48.469 -6.918 1 97.44 418 GLU B C 1
ATOM 8118 O O . GLU B 1 418 ? -7.605 -49.406 -6.426 1 97.44 418 GLU B O 1
ATOM 8123 N N . SER B 1 419 ? -5.699 -48.531 -7.195 1 95.88 419 SER B N 1
ATOM 8124 C CA . SER B 1 419 ? -4.973 -49.781 -6.984 1 95.88 419 SER B CA 1
ATOM 8125 C C . SER B 1 419 ? -4.613 -49.969 -5.516 1 95.88 419 SER B C 1
ATOM 8127 O O . SER B 1 419 ? -4.207 -49 -4.844 1 95.88 419 SER B O 1
ATOM 8129 N N . SER B 1 420 ? -4.848 -51.031 -5.059 1 94.56 420 SER B N 1
ATOM 8130 C CA . SER B 1 420 ? -4.527 -51.438 -3.695 1 94.56 420 SER B CA 1
ATOM 8131 C C . SER B 1 420 ? -4.406 -52.969 -3.586 1 94.56 420 SER B C 1
ATOM 8133 O O . SER B 1 420 ? -5.141 -53.688 -4.25 1 94.56 420 SER B O 1
ATOM 8135 N N . SER B 1 421 ? -3.484 -53.344 -2.754 1 91.88 421 SER B N 1
ATOM 8136 C CA . SER B 1 421 ? -3.342 -54.75 -2.541 1 91.88 421 SER B CA 1
ATOM 8137 C C . SER B 1 421 ? -4.461 -55.312 -1.657 1 91.88 421 SER B C 1
ATOM 8139 O O . SER B 1 421 ? -4.781 -56.5 -1.711 1 91.88 421 SER B O 1
ATOM 8141 N N . THR B 1 422 ? -5.047 -54.469 -0.978 1 91.38 422 THR B N 1
ATOM 8142 C CA . THR B 1 422 ? -6.02 -54.938 0.005 1 91.38 422 THR B CA 1
ATOM 8143 C C . THR B 1 422 ? -7.43 -54.469 -0.374 1 91.38 422 THR B C 1
ATOM 8145 O O . THR B 1 422 ? -8.383 -55.25 -0.25 1 91.38 422 THR B O 1
ATOM 8148 N N . ASP B 1 423 ? -7.551 -53.281 -0.813 1 93.5 423 ASP B N 1
ATOM 8149 C CA . ASP B 1 423 ? -8.875 -52.719 -1.027 1 93.5 423 ASP B CA 1
ATOM 8150 C C . ASP B 1 423 ? -8.922 -51.906 -2.32 1 93.5 423 ASP B C 1
ATOM 8152 O O . ASP B 1 423 ? -9.094 -50.688 -2.287 1 93.5 423 ASP B O 1
ATOM 8156 N N . PRO B 1 424 ? -8.82 -52.594 -3.455 1 96.75 424 PRO B N 1
ATOM 8157 C CA . PRO B 1 424 ? -8.859 -51.906 -4.746 1 96.75 424 PRO B CA 1
ATOM 8158 C C . PRO B 1 424 ? -10.281 -51.531 -5.176 1 96.75 424 PRO B C 1
ATOM 8160 O O . PRO B 1 424 ? -11.211 -52.312 -4.941 1 96.75 424 PRO B O 1
ATOM 8163 N N . TRP B 1 425 ? -10.453 -50.406 -5.789 1 97.56 425 TRP B N 1
ATOM 8164 C CA . TRP B 1 425 ? -11.773 -49.906 -6.176 1 97.56 425 TRP B CA 1
ATOM 8165 C C . TRP B 1 425 ? -11.734 -49.281 -7.559 1 97.56 425 TRP B C 1
ATOM 8167 O O . TRP B 1 425 ? -10.672 -48.812 -8.008 1 97.56 425 TRP B O 1
ATOM 8177 N N . TYR B 1 426 ? -12.844 -49.312 -8.242 1 97.69 426 TYR B N 1
ATOM 8178 C CA . TYR B 1 426 ? -13.07 -48.625 -9.516 1 97.69 426 TYR B CA 1
ATOM 8179 C C . TYR B 1 426 ? -14.25 -47.688 -9.43 1 97.69 426 TYR B C 1
ATOM 8181 O O . TYR B 1 426 ? -15.289 -48 -8.852 1 97.69 426 TYR B O 1
ATOM 8189 N N . TYR B 1 427 ? -14.039 -46.469 -9.938 1 98.12 427 TYR B N 1
ATOM 8190 C CA . TYR B 1 427 ? -15.055 -45.438 -9.82 1 98.12 427 TYR B CA 1
ATOM 8191 C C . TYR B 1 427 ? -15.477 -44.938 -11.195 1 98.12 427 TYR B C 1
ATOM 8193 O O . TYR B 1 427 ? -14.664 -44.875 -12.117 1 98.12 427 TYR B O 1
ATOM 8201 N N . ILE B 1 428 ? -16.719 -44.562 -11.359 1 97.81 428 ILE B N 1
ATOM 8202 C CA . ILE B 1 428 ? -17.266 -43.844 -12.508 1 97.81 428 ILE B CA 1
ATOM 8203 C C . ILE B 1 428 ? -18.016 -42.625 -12.023 1 97.81 428 ILE B C 1
ATOM 8205 O O . ILE B 1 428 ? -19 -42.75 -11.273 1 97.81 428 ILE B O 1
ATOM 8209 N N . CYS B 1 429 ? -17.562 -41.5 -12.438 1 98.19 429 CYS B N 1
ATOM 8210 C CA . CYS B 1 429 ? -18.141 -40.281 -11.906 1 98.19 429 CYS B CA 1
ATOM 8211 C C . CYS B 1 429 ? -18.578 -39.344 -13.039 1 98.19 429 CYS B C 1
ATOM 8213 O O . CYS B 1 429 ? -17.859 -39.188 -14.031 1 98.19 429 CYS B O 1
ATOM 8215 N N . ASN B 1 430 ? -19.75 -38.75 -12.922 1 98.06 430 ASN B N 1
ATOM 8216 C CA . ASN B 1 430 ? -20.188 -37.625 -13.734 1 98.06 430 ASN B CA 1
ATOM 8217 C C . ASN B 1 430 ? -19.844 -36.281 -13.062 1 98.06 430 ASN B C 1
ATOM 8219 O O . ASN B 1 430 ? -20.406 -35.938 -12.016 1 98.06 430 ASN B O 1
ATOM 8223 N N . VAL B 1 431 ? -18.953 -35.594 -13.578 1 98.56 431 VAL B N 1
ATOM 8224 C CA . VAL B 1 431 ? -18.516 -34.312 -13.039 1 98.56 431 VAL B CA 1
ATOM 8225 C C . VAL B 1 431 ? -19.078 -33.188 -13.898 1 98.56 431 VAL B C 1
ATOM 8227 O O . VAL B 1 431 ? -18.859 -33.156 -15.109 1 98.56 431 VAL B O 1
ATOM 8230 N N . THR B 1 432 ? -19.766 -32.219 -13.289 1 98.5 432 THR B N 1
ATOM 8231 C CA . THR B 1 432 ? -20.453 -31.156 -14.016 1 98.5 432 THR B CA 1
ATOM 8232 C C . THR B 1 432 ? -20.031 -29.781 -13.508 1 98.5 432 THR B C 1
ATOM 8234 O O . THR B 1 432 ? -20.047 -29.531 -12.297 1 98.5 432 THR B O 1
ATOM 8237 N N . LEU B 1 433 ? -19.609 -28.969 -14.43 1 98.75 433 LEU B N 1
ATOM 8238 C CA . LEU B 1 433 ? -19.359 -27.562 -14.094 1 98.75 433 LEU B CA 1
ATOM 8239 C C . LEU B 1 433 ? -20.625 -26.734 -14.312 1 98.75 433 LEU B C 1
ATOM 8241 O O . LEU B 1 433 ? -21.188 -26.719 -15.406 1 98.75 433 LEU B O 1
ATOM 8245 N N . GLY B 1 434 ? -21.062 -26.078 -13.297 1 97.88 434 GLY B N 1
ATOM 8246 C CA . GLY B 1 434 ? -22.234 -25.219 -13.398 1 97.88 434 GLY B CA 1
ATOM 8247 C C . GLY B 1 434 ? -21.984 -23.938 -14.164 1 97.88 434 GLY B C 1
ATOM 8248 O O . GLY B 1 434 ? -20.859 -23.703 -14.633 1 97.88 434 GLY B O 1
ATOM 8249 N N . VAL B 1 435 ? -23.125 -23.234 -14.281 1 97.44 435 VAL B N 1
ATOM 8250 C CA . VAL B 1 435 ? -23 -21.906 -14.859 1 97.44 435 VAL B CA 1
ATOM 8251 C C . VAL B 1 435 ? -22.641 -20.891 -13.781 1 97.44 435 VAL B C 1
ATOM 8253 O O . VAL B 1 435 ? -22.906 -21.125 -12.594 1 97.44 435 VAL B O 1
ATOM 8256 N N . THR B 1 436 ? -21.953 -19.875 -14.273 1 98.19 436 THR B N 1
ATOM 8257 C CA . THR B 1 436 ? -21.578 -18.844 -13.305 1 98.19 436 THR B CA 1
ATOM 8258 C C . THR B 1 436 ? -22.812 -18.203 -12.695 1 98.19 436 THR B C 1
ATOM 8260 O O . THR B 1 436 ? -23.703 -17.734 -13.422 1 98.19 436 THR B O 1
ATOM 8263 N N . GLN B 1 437 ? -22.812 -18.219 -11.43 1 97.56 437 GLN B N 1
ATOM 8264 C CA . GLN B 1 437 ? -23.938 -17.625 -10.695 1 97.56 437 GLN B CA 1
ATOM 8265 C C . GLN B 1 437 ? -23.688 -16.141 -10.414 1 97.56 437 GLN B C 1
ATOM 8267 O O . GLN B 1 437 ? -22.547 -15.719 -10.25 1 97.56 437 GLN B O 1
ATOM 8272 N N . ASN B 1 438 ? -24.797 -15.383 -10.336 1 96.38 438 ASN B N 1
ATOM 8273 C CA . ASN B 1 438 ? -24.75 -13.953 -10.016 1 96.38 438 ASN B CA 1
ATOM 8274 C C . ASN B 1 438 ? -23.906 -13.18 -11.023 1 96.38 438 ASN B C 1
ATOM 8276 O O . ASN B 1 438 ? -23.125 -12.305 -10.641 1 96.38 438 ASN B O 1
ATOM 8280 N N . ASP B 1 439 ? -23.984 -13.633 -12.219 1 96.56 439 ASP B N 1
ATOM 8281 C CA . ASP B 1 439 ? -23.234 -13.008 -13.305 1 96.56 439 ASP B CA 1
ATOM 8282 C C . ASP B 1 439 ? -24.172 -12.445 -14.367 1 96.56 439 ASP B C 1
ATOM 8284 O O . ASP B 1 439 ? -24.125 -12.867 -15.523 1 96.56 439 ASP B O 1
ATOM 8288 N N . GLY B 1 440 ? -24.984 -11.453 -14.023 1 91.88 440 GLY B N 1
ATOM 8289 C CA . GLY B 1 440 ? -25.969 -10.883 -14.922 1 91.88 440 GLY B CA 1
ATOM 8290 C C . GLY B 1 440 ? -25.375 -10.266 -16.172 1 91.88 440 GLY B C 1
ATOM 8291 O O . GLY B 1 440 ? -25.953 -10.336 -17.25 1 91.88 440 GLY B O 1
ATOM 8292 N N . GLU B 1 441 ? -24.219 -9.734 -16.078 1 93.19 441 GLU B N 1
ATOM 8293 C CA . GLU B 1 441 ? -23.578 -9.047 -17.203 1 93.19 441 GLU B CA 1
ATOM 8294 C C . GLU B 1 441 ? -22.641 -9.984 -17.953 1 93.19 441 GLU B C 1
ATOM 8296 O O . GLU B 1 441 ? -21.953 -9.562 -18.891 1 93.19 441 GLU B O 1
ATOM 8301 N N . LYS B 1 442 ? -22.531 -11.258 -17.562 1 95.06 442 LYS B N 1
ATOM 8302 C CA . LYS B 1 442 ? -21.734 -12.281 -18.219 1 95.06 442 LYS B CA 1
ATOM 8303 C C . LYS B 1 442 ? -20.25 -11.891 -18.266 1 95.06 442 LYS B C 1
ATOM 8305 O O . LYS B 1 442 ? -19.609 -11.992 -19.312 1 95.06 442 LYS B O 1
ATOM 8310 N N . LEU B 1 443 ? -19.812 -11.375 -17.172 1 95.94 443 LEU B N 1
ATOM 8311 C CA . LEU B 1 443 ? -18.422 -10.945 -17.047 1 95.94 443 LEU B CA 1
ATOM 8312 C C . LEU B 1 443 ? -17.5 -12.148 -16.906 1 95.94 443 LEU B C 1
ATOM 8314 O O . LEU B 1 443 ? -16.328 -12.086 -17.281 1 95.94 443 LEU B O 1
ATOM 8318 N N . SER B 1 444 ? -18.031 -13.203 -16.25 1 97.5 444 SER B N 1
ATOM 8319 C CA . SER B 1 444 ? -17.25 -14.406 -15.984 1 97.5 444 SER B CA 1
ATOM 8320 C C . SER B 1 444 ? -17.906 -15.648 -16.578 1 97.5 444 SER B C 1
ATOM 8322 O O . SER B 1 444 ? -17.953 -16.688 -15.93 1 97.5 444 SER B O 1
ATOM 8324 N N . GLU B 1 445 ? -18.391 -15.484 -17.703 1 96.75 445 GLU B N 1
ATOM 8325 C CA . GLU B 1 445 ? -19.047 -16.594 -18.375 1 96.75 445 GLU B CA 1
ATOM 8326 C C . GLU B 1 445 ? -18.031 -17.625 -18.875 1 96.75 445 GLU B C 1
ATOM 8328 O O . GLU B 1 445 ? -17.031 -17.25 -19.5 1 96.75 445 GLU B O 1
ATOM 8333 N N . ILE B 1 446 ? -18.312 -18.859 -18.594 1 98.12 446 ILE B N 1
ATOM 8334 C CA . ILE B 1 446 ? -17.484 -19.969 -19.047 1 98.12 446 ILE B CA 1
ATOM 8335 C C . ILE B 1 446 ? -18.234 -20.75 -20.125 1 98.12 446 ILE B C 1
ATOM 8337 O O . ILE B 1 446 ? -19.297 -21.328 -19.859 1 98.12 446 ILE B O 1
ATOM 8341 N N . PRO B 1 447 ? -17.703 -20.781 -21.328 1 97.19 447 PRO B N 1
ATOM 8342 C CA . PRO B 1 447 ? -18.359 -21.547 -22.375 1 97.19 447 PRO B CA 1
ATOM 8343 C C . PRO B 1 447 ? -18.391 -23.047 -22.094 1 97.19 447 PRO B C 1
ATOM 8345 O O . PRO B 1 447 ? -17.594 -23.531 -21.281 1 97.19 447 PRO B O 1
ATOM 8348 N N . ASP B 1 448 ? -19.203 -23.797 -22.797 1 97.19 448 ASP B N 1
ATOM 8349 C CA . ASP B 1 448 ? -19.406 -25.219 -22.578 1 97.19 448 ASP B CA 1
ATOM 8350 C C . ASP B 1 448 ? -18.125 -26 -22.859 1 97.19 448 ASP B C 1
ATOM 8352 O O . ASP B 1 448 ? -17.797 -26.953 -22.141 1 97.19 448 ASP B O 1
ATOM 8356 N N . ASN B 1 449 ? -17.453 -25.594 -23.844 1 95.62 449 ASN B N 1
ATOM 8357 C CA . ASN B 1 449 ? -16.234 -26.312 -24.188 1 95.62 449 ASN B CA 1
ATOM 8358 C C . ASN B 1 449 ? -15.195 -26.203 -23.078 1 95.62 449 ASN B C 1
ATOM 8360 O O . ASN B 1 449 ? -14.586 -27.203 -22.703 1 95.62 449 ASN B O 1
ATOM 8364 N N . MET B 1 450 ? -14.992 -25.047 -22.625 1 97.12 450 MET B N 1
ATOM 8365 C CA . MET B 1 450 ? -14.047 -24.844 -21.531 1 97.12 450 MET B CA 1
ATOM 8366 C C . MET B 1 450 ? -14.492 -25.609 -20.281 1 97.12 450 MET B C 1
ATOM 8368 O O . MET B 1 450 ? -13.656 -26.188 -19.562 1 97.12 450 MET B O 1
ATOM 8372 N N . ALA B 1 451 ? -15.758 -25.625 -20.047 1 98.38 451 ALA B N 1
ATOM 8373 C CA . ALA B 1 451 ? -16.312 -26.359 -18.906 1 98.38 451 ALA B CA 1
ATOM 8374 C C . ALA B 1 451 ? -16.031 -27.859 -19.031 1 98.38 451 ALA B C 1
ATOM 8376 O O . ALA B 1 451 ? -15.633 -28.5 -18.047 1 98.38 451 ALA B O 1
ATOM 8377 N N . ARG B 1 452 ? -16.188 -28.344 -20.141 1 97 452 ARG B N 1
ATOM 8378 C CA . ARG B 1 452 ? -15.953 -29.766 -20.375 1 97 452 ARG B CA 1
ATOM 8379 C C . ARG B 1 452 ? -14.484 -30.125 -20.188 1 97 452 ARG B C 1
ATOM 8381 O O . ARG B 1 452 ? -14.156 -31.141 -19.578 1 97 452 ARG B O 1
ATOM 8388 N N . ILE B 1 453 ? -13.648 -29.312 -20.703 1 97.44 453 ILE B N 1
ATOM 8389 C CA . ILE B 1 453 ? -12.211 -29.547 -20.547 1 97.44 453 ILE B CA 1
ATOM 8390 C C . ILE B 1 453 ? -11.844 -29.531 -19.062 1 97.44 453 ILE B C 1
ATOM 8392 O O . ILE B 1 453 ? -11.078 -30.375 -18.594 1 97.44 453 ILE B O 1
ATOM 8396 N N . ALA B 1 454 ? -12.422 -28.625 -18.359 1 98.69 454 ALA B N 1
ATOM 8397 C CA . ALA B 1 454 ? -12.125 -28.484 -16.938 1 98.69 454 ALA B CA 1
ATOM 8398 C C . ALA B 1 454 ? -12.578 -29.719 -16.156 1 98.69 454 ALA B C 1
ATOM 8400 O O . ALA B 1 454 ? -11.852 -30.203 -15.289 1 98.69 454 ALA B O 1
ATOM 8401 N N . THR B 1 455 ? -13.703 -30.281 -16.469 1 98.69 455 THR B N 1
ATOM 8402 C CA . THR B 1 455 ? -14.281 -31.375 -15.703 1 98.69 455 THR B CA 1
ATOM 8403 C C . THR B 1 455 ? -13.531 -32.688 -15.961 1 98.69 455 THR B C 1
ATOM 8405 O O . THR B 1 455 ? -13.602 -33.594 -15.148 1 98.69 455 THR B O 1
ATOM 8408 N N . ALA B 1 456 ? -12.797 -32.719 -17.031 1 98.44 456 ALA B N 1
ATOM 8409 C CA . ALA B 1 456 ? -12.039 -33.938 -17.344 1 98.44 456 ALA B CA 1
ATOM 8410 C C . ALA B 1 456 ? -10.547 -33.719 -17.109 1 98.44 456 ALA B C 1
ATOM 8412 O O . ALA B 1 456 ? -9.734 -34.594 -17.406 1 98.44 456 ALA B O 1
ATOM 8413 N N . SER B 1 457 ? -10.211 -32.625 -16.562 1 98.31 457 SER B N 1
ATOM 8414 C CA . SER B 1 457 ? -8.82 -32.188 -16.562 1 98.31 457 SER B CA 1
ATOM 8415 C C . SER B 1 457 ? -7.941 -33.094 -15.711 1 98.31 457 SER B C 1
ATOM 8417 O O . SER B 1 457 ? -6.734 -33.188 -15.945 1 98.31 457 SER B O 1
ATOM 8419 N N . ILE B 1 458 ? -8.469 -33.75 -14.766 1 98.25 458 ILE B N 1
ATOM 8420 C CA . ILE B 1 458 ? -7.66 -34.625 -13.898 1 98.25 458 ILE B CA 1
ATOM 8421 C C . ILE B 1 458 ? -7.113 -35.781 -14.703 1 98.25 458 ILE B C 1
ATOM 8423 O O . ILE B 1 458 ? -6.051 -36.312 -14.375 1 98.25 458 ILE B O 1
ATOM 8427 N N . ALA B 1 459 ? -7.789 -36.188 -15.758 1 97.88 459 ALA B N 1
ATOM 8428 C CA . ALA B 1 459 ? -7.422 -37.344 -16.547 1 97.88 459 ALA B CA 1
ATOM 8429 C C . ALA B 1 459 ? -6.801 -36.938 -17.875 1 97.88 459 ALA B C 1
ATOM 8431 O O . ALA B 1 459 ? -6.016 -37.688 -18.453 1 97.88 459 ALA B O 1
ATOM 8432 N N . GLN B 1 460 ? -7.176 -35.812 -18.344 1 96.06 460 GLN B N 1
ATOM 8433 C CA . GLN B 1 460 ? -6.762 -35.406 -19.688 1 96.06 460 GLN B CA 1
ATOM 8434 C C . GLN B 1 460 ? -5.512 -34.531 -19.641 1 96.06 460 GLN B C 1
ATOM 8436 O O . GLN B 1 460 ? -5.539 -33.438 -19.109 1 96.06 460 GLN B O 1
ATOM 8441 N N . VAL B 1 461 ? -4.461 -35.062 -20.312 1 92.81 461 VAL B N 1
ATOM 8442 C CA . VAL B 1 461 ? -3.174 -34.375 -20.266 1 92.81 461 VAL B CA 1
ATOM 8443 C C . VAL B 1 461 ? -2.801 -33.875 -21.672 1 92.81 461 VAL B C 1
ATOM 8445 O O . VAL B 1 461 ? -1.646 -33.531 -21.922 1 92.81 461 VAL B O 1
ATOM 8448 N N . GLY B 1 462 ? -3.748 -33.969 -22.656 1 90.69 462 GLY B N 1
ATOM 8449 C CA . GLY B 1 462 ? -3.518 -33.406 -23.969 1 90.69 462 GLY B CA 1
ATOM 8450 C C . GLY B 1 462 ? -3.25 -34.469 -25.031 1 90.69 462 GLY B C 1
ATOM 8451 O O . GLY B 1 462 ? -2.955 -34.125 -26.188 1 90.69 462 GLY B O 1
ATOM 8452 N N . TYR B 1 463 ? -3.277 -35.75 -24.625 1 88.31 463 TYR B N 1
ATOM 8453 C CA . TYR B 1 463 ? -3.141 -36.812 -25.609 1 88.31 463 TYR B CA 1
ATOM 8454 C C . TYR B 1 463 ? -3.906 -38.062 -25.156 1 88.31 463 TYR B C 1
ATOM 8456 O O . TYR B 1 463 ? -4.352 -38.125 -24.016 1 88.31 463 TYR B O 1
ATOM 8464 N N . LYS B 1 464 ? -4.051 -38.906 -26.125 1 88.31 464 LYS B N 1
ATOM 8465 C CA . LYS B 1 464 ? -4.699 -40.188 -25.906 1 88.31 464 LYS B CA 1
ATOM 8466 C C . LYS B 1 464 ? -3.768 -41.344 -26.266 1 88.31 464 LYS B C 1
ATOM 8468 O O . LYS B 1 464 ? -2.861 -41.188 -27.094 1 88.31 464 LYS B O 1
ATOM 8473 N N . ASN B 1 465 ? -4.047 -42.375 -25.578 1 82.56 465 ASN B N 1
ATOM 8474 C CA . ASN B 1 465 ? -3.285 -43.562 -25.969 1 82.56 465 ASN B CA 1
ATOM 8475 C C . ASN B 1 465 ? -3.848 -44.188 -27.234 1 82.56 465 ASN B C 1
ATOM 8477 O O . ASN B 1 465 ? -4.75 -43.656 -27.875 1 82.56 465 ASN B O 1
ATOM 8481 N N . ARG B 1 466 ? -3.246 -45.312 -27.641 1 76.69 466 ARG B N 1
ATOM 8482 C CA . ARG B 1 466 ? -3.609 -45.969 -28.891 1 76.69 466 ARG B CA 1
ATOM 8483 C C . ARG B 1 466 ? -5.082 -46.375 -28.875 1 76.69 466 ARG B C 1
ATOM 8485 O O . ARG B 1 466 ? -5.715 -46.469 -29.938 1 76.69 466 ARG B O 1
ATOM 8492 N N . ASN B 1 467 ? -5.605 -46.594 -27.734 1 80.44 467 ASN B N 1
ATOM 8493 C CA . ASN B 1 467 ? -7 -47.031 -27.609 1 80.44 467 ASN B CA 1
ATOM 8494 C C . ASN B 1 467 ? -7.934 -45.812 -27.453 1 80.44 467 ASN B C 1
ATOM 8496 O O . ASN B 1 467 ? -9.117 -46 -27.156 1 80.44 467 ASN B O 1
ATOM 8500 N N . GLY B 1 468 ? -7.414 -44.719 -27.547 1 85.75 468 GLY B N 1
ATOM 8501 C CA . GLY B 1 468 ? -8.227 -43.5 -27.438 1 85.75 468 GLY B CA 1
ATOM 8502 C C . GLY B 1 468 ? -8.539 -43.125 -26.016 1 85.75 468 GLY B C 1
ATOM 8503 O O . GLY B 1 468 ? -9.508 -42.375 -25.766 1 85.75 468 GLY B O 1
ATOM 8504 N N . ILE B 1 469 ? -7.777 -43.594 -25.109 1 91.94 469 ILE B N 1
ATOM 8505 C CA . ILE B 1 469 ? -8.008 -43.344 -23.688 1 91.94 469 ILE B CA 1
ATOM 8506 C C . ILE B 1 469 ? -7.012 -42.281 -23.188 1 91.94 469 ILE B C 1
ATOM 8508 O O . ILE B 1 469 ? -5.812 -42.375 -23.469 1 91.94 469 ILE B O 1
ATOM 8512 N N . SER B 1 470 ? -7.602 -41.25 -22.594 1 93.94 470 SER B N 1
ATOM 8513 C CA . SER B 1 470 ? -6.762 -40.312 -21.859 1 93.94 470 SER B CA 1
ATOM 8514 C C . SER B 1 470 ? -6.652 -40.688 -20.391 1 93.94 470 SER B C 1
ATOM 8516 O O . SER B 1 470 ? -7.641 -41.094 -19.766 1 93.94 470 SER B O 1
ATOM 8518 N N . PHE B 1 471 ? -5.418 -40.625 -19.875 1 93.81 471 PHE B N 1
ATOM 8519 C CA . PHE B 1 471 ? -5.285 -41.062 -18.484 1 93.81 471 PHE B CA 1
ATOM 8520 C C . PHE B 1 471 ? -4.102 -40.344 -17.828 1 93.81 471 PHE B C 1
ATOM 8522 O O . PHE B 1 471 ? -3.211 -39.844 -18.5 1 93.81 471 PHE B O 1
ATOM 8529 N N . GLN B 1 472 ? -4.16 -40.25 -16.562 1 94.31 472 GLN B N 1
ATOM 8530 C CA . GLN B 1 472 ? -3.068 -39.812 -15.703 1 94.31 472 GLN B CA 1
ATOM 8531 C C . GLN B 1 472 ? -3.062 -40.562 -14.367 1 94.31 472 GLN B C 1
ATOM 8533 O O . GLN B 1 472 ? -4.113 -40.75 -13.758 1 94.31 472 GLN B O 1
ATOM 8538 N N . THR B 1 473 ? -1.849 -41.031 -14.008 1 92.81 473 THR B N 1
ATOM 8539 C CA . THR B 1 473 ? -1.702 -41.75 -12.758 1 92.81 473 THR B CA 1
ATOM 8540 C C . THR B 1 473 ? -1.066 -40.875 -11.688 1 92.81 473 THR B C 1
ATOM 8542 O O . THR B 1 473 ? -0.124 -40.156 -11.961 1 92.81 473 THR B O 1
ATOM 8545 N N . TYR B 1 474 ? -1.647 -41 -10.508 1 93.06 474 TYR B N 1
ATOM 8546 C CA . TYR B 1 474 ? -1.153 -40.219 -9.359 1 93.06 474 TYR B CA 1
ATOM 8547 C C . TYR B 1 474 ? -0.692 -41.156 -8.25 1 93.06 474 TYR B C 1
ATOM 8549 O O . TYR B 1 474 ? -1.416 -42.094 -7.867 1 93.06 474 TYR B O 1
ATOM 8557 N N . PRO B 1 475 ? 0.482 -40.875 -7.766 1 89.44 475 PRO B N 1
ATOM 8558 C CA . PRO B 1 475 ? 0.973 -41.75 -6.695 1 89.44 475 PRO B CA 1
ATOM 8559 C C . PRO B 1 475 ? 0.177 -41.594 -5.398 1 89.44 475 PRO B C 1
ATOM 8561 O O . PRO B 1 475 ? -0.462 -40.562 -5.18 1 89.44 475 PRO B O 1
ATOM 8564 N N . ARG B 1 476 ? 0.323 -42.562 -4.539 1 88.81 476 ARG B N 1
ATOM 8565 C CA . ARG B 1 476 ? -0.46 -42.688 -3.312 1 88.81 476 ARG B CA 1
ATOM 8566 C C . ARG B 1 476 ? -0.183 -41.5 -2.381 1 88.81 476 ARG B C 1
ATOM 8568 O O . ARG B 1 476 ? -1.083 -41.031 -1.684 1 88.81 476 ARG B O 1
ATOM 8575 N N . ASP B 1 477 ? 0.947 -41 -2.414 1 82.88 477 ASP B N 1
ATOM 8576 C CA . ASP B 1 477 ? 1.349 -39.969 -1.467 1 82.88 477 ASP B CA 1
ATOM 8577 C C . ASP B 1 477 ? 0.964 -38.562 -1.976 1 82.88 477 ASP B C 1
ATOM 8579 O O . ASP B 1 477 ? 1.029 -37.594 -1.23 1 82.88 477 ASP B O 1
ATOM 8583 N N . SER B 1 478 ? 0.537 -38.531 -3.197 1 85.81 478 SER B N 1
ATOM 8584 C CA . SER B 1 478 ? 0.049 -37.281 -3.727 1 85.81 478 SER B CA 1
ATOM 8585 C C . SER B 1 478 ? -1.382 -37 -3.277 1 85.81 478 SER B C 1
ATOM 8587 O O . SER B 1 478 ? -2.119 -37.906 -2.939 1 85.81 478 SER B O 1
ATOM 8589 N N . PRO B 1 479 ? -1.751 -35.75 -3.275 1 85.44 479 PRO B N 1
ATOM 8590 C CA . PRO B 1 479 ? -3.125 -35.438 -2.879 1 85.44 479 PRO B CA 1
ATOM 8591 C C . PRO B 1 479 ? -4.164 -36.031 -3.834 1 85.44 479 PRO B C 1
ATOM 8593 O O . PRO B 1 479 ? -5.312 -36.25 -3.443 1 85.44 479 PRO B O 1
ATOM 8596 N N . TRP B 1 480 ? -3.834 -36.375 -4.941 1 93.5 480 TRP B N 1
ATOM 8597 C CA . TRP B 1 480 ? -4.777 -36.812 -5.961 1 93.5 480 TRP B CA 1
ATOM 8598 C C . TRP B 1 480 ? -4.82 -38.344 -6.027 1 93.5 480 TRP B C 1
ATOM 8600 O O . TRP B 1 480 ? -5.719 -38.906 -6.648 1 93.5 480 TRP B O 1
ATOM 8610 N N . GLY B 1 481 ? -3.818 -38.969 -5.438 1 92.81 481 GLY B N 1
ATOM 8611 C CA . GLY B 1 481 ? -3.744 -40.438 -5.477 1 92.81 481 GLY B CA 1
ATOM 8612 C C . GLY B 1 481 ? -3.984 -41.062 -4.125 1 92.81 481 GLY B C 1
ATOM 8613 O O . GLY B 1 481 ? -3.748 -42.281 -3.953 1 92.81 481 GLY B O 1
ATOM 8614 N N . ARG B 1 482 ? -4.457 -40.375 -3.234 1 88.69 482 ARG B N 1
ATOM 8615 C CA . ARG B 1 482 ? -4.641 -40.875 -1.878 1 88.69 482 ARG B CA 1
ATOM 8616 C C . ARG B 1 482 ? -5.688 -41.969 -1.846 1 88.69 482 ARG B C 1
ATOM 8618 O O . ARG B 1 482 ? -6.59 -42 -2.684 1 88.69 482 ARG B O 1
ATOM 8625 N N . LYS B 1 483 ? -5.488 -42.75 -0.822 1 91.31 483 LYS B N 1
ATOM 8626 C CA . LYS B 1 483 ? -6.43 -43.875 -0.639 1 91.31 483 LYS B CA 1
ATOM 8627 C C . LYS B 1 483 ? -7.777 -43.344 -0.136 1 91.31 483 LYS B C 1
ATOM 8629 O O . LYS B 1 483 ? -7.844 -42.656 0.871 1 91.31 483 LYS B O 1
ATOM 8634 N N . ILE B 1 484 ? -8.773 -43.75 -0.89 1 93.56 484 ILE B N 1
ATOM 8635 C CA . ILE B 1 484 ? -10.094 -43.25 -0.539 1 93.56 484 ILE B CA 1
ATOM 8636 C C . ILE B 1 484 ? -11 -44.406 -0.141 1 93.56 484 ILE B C 1
ATOM 8638 O O . ILE B 1 484 ? -12.094 -44.188 0.392 1 93.56 484 ILE B O 1
ATOM 8642 N N . ASN B 1 485 ? -10.766 -45.562 -0.317 1 93.38 485 ASN B N 1
ATOM 8643 C CA . ASN B 1 485 ? -11.383 -46.781 0.184 1 93.38 485 ASN B CA 1
ATOM 8644 C C . ASN B 1 485 ? -12.844 -46.875 -0.253 1 93.38 485 ASN B C 1
ATOM 8646 O O . ASN B 1 485 ? -13.727 -47.125 0.572 1 93.38 485 ASN B O 1
ATOM 8650 N N . GLY B 1 486 ? -13.062 -46.562 -1.48 1 95.88 486 GLY B N 1
ATOM 8651 C CA . GLY B 1 486 ? -14.375 -46.781 -2.062 1 95.88 486 GLY B CA 1
ATOM 8652 C C . GLY B 1 486 ? -15.367 -45.688 -1.777 1 95.88 486 GLY B C 1
ATOM 8653 O O . GLY B 1 486 ? -16.547 -45.812 -2.111 1 95.88 486 GLY B O 1
ATOM 8654 N N . SER B 1 487 ? -14.977 -44.625 -1.235 1 96.06 487 SER B N 1
ATOM 8655 C CA . SER B 1 487 ? -15.891 -43.531 -0.923 1 96.06 487 SER B CA 1
ATOM 8656 C C . SER B 1 487 ? -16.234 -42.719 -2.172 1 96.06 487 SER B C 1
ATOM 8658 O O . SER B 1 487 ? -15.359 -42.094 -2.764 1 96.06 487 SER B O 1
ATOM 8660 N N . THR B 1 488 ? -17.531 -42.656 -2.508 1 97.06 488 THR B N 1
ATOM 8661 C CA . THR B 1 488 ? -17.984 -41.906 -3.668 1 97.06 488 THR B CA 1
ATOM 8662 C C . THR B 1 488 ? -17.891 -40.406 -3.408 1 97.06 488 THR B C 1
ATOM 8664 O O . THR B 1 488 ? -17.609 -39.625 -4.324 1 97.06 488 THR B O 1
ATOM 8667 N N . ASP B 1 489 ? -18.031 -40.031 -2.156 1 95.88 489 ASP B N 1
ATOM 8668 C CA . ASP B 1 489 ? -17.969 -38.594 -1.801 1 95.88 489 ASP B CA 1
ATOM 8669 C C . ASP B 1 489 ? -16.531 -38.062 -1.933 1 95.88 489 ASP B C 1
ATOM 8671 O O . ASP B 1 489 ? -16.312 -37 -2.486 1 95.88 489 ASP B O 1
ATOM 8675 N N . GLU B 1 490 ? -15.617 -38.875 -1.485 1 96 490 GLU B N 1
ATOM 8676 C CA . GLU B 1 490 ? -14.234 -38.438 -1.47 1 96 490 GLU B CA 1
ATOM 8677 C C . GLU B 1 490 ? -13.656 -38.375 -2.881 1 96 490 GLU B C 1
ATOM 8679 O O . GLU B 1 490 ? -12.961 -37.406 -3.236 1 96 490 GLU B O 1
ATOM 8684 N N . ILE B 1 491 ? -13.922 -39.406 -3.691 1 97.44 491 ILE B N 1
ATOM 8685 C CA . ILE B 1 491 ? -13.391 -39.406 -5.051 1 97.44 491 ILE B CA 1
ATOM 8686 C C . ILE B 1 491 ? -14.039 -38.281 -5.863 1 97.44 491 ILE B C 1
ATOM 8688 O O . ILE B 1 491 ? -13.375 -37.625 -6.676 1 97.44 491 ILE B O 1
ATOM 8692 N N . GLY B 1 492 ? -15.32 -38.125 -5.656 1 97.81 492 GLY B N 1
ATOM 8693 C CA . GLY B 1 492 ? -16.016 -37.031 -6.324 1 97.81 492 GLY B CA 1
ATOM 8694 C C . GLY B 1 492 ? -15.469 -35.656 -5.953 1 97.81 492 GLY B C 1
ATOM 8695 O O . GLY B 1 492 ? -15.289 -34.812 -6.816 1 97.81 492 GLY B O 1
ATOM 8696 N N . MET B 1 493 ? -15.227 -35.5 -4.691 1 97.19 493 MET B N 1
ATOM 8697 C CA . MET B 1 493 ? -14.68 -34.219 -4.215 1 97.19 493 MET B CA 1
ATOM 8698 C C . MET B 1 493 ? -13.289 -33.969 -4.801 1 97.19 493 MET B C 1
ATOM 8700 O O . MET B 1 493 ? -12.961 -32.844 -5.18 1 97.19 493 MET B O 1
ATOM 8704 N N . THR B 1 494 ? -12.523 -35.031 -4.875 1 97.06 494 THR B N 1
ATOM 8705 C CA . THR B 1 494 ? -11.195 -34.906 -5.477 1 97.06 494 THR B CA 1
ATOM 8706 C C . THR B 1 494 ? -11.297 -34.438 -6.918 1 97.06 494 THR B C 1
ATOM 8708 O O . THR B 1 494 ? -10.602 -33.5 -7.312 1 97.06 494 THR B O 1
ATOM 8711 N N . MET B 1 495 ? -12.188 -35 -7.668 1 98.31 495 MET B N 1
ATOM 8712 C CA . MET B 1 495 ? -12.383 -34.594 -9.055 1 98.31 495 MET B CA 1
ATOM 8713 C C . MET B 1 495 ? -12.969 -33.188 -9.133 1 98.31 495 MET B C 1
ATOM 8715 O O . MET B 1 495 ? -12.625 -32.438 -10.031 1 98.31 495 MET B O 1
ATOM 8719 N N . GLY B 1 496 ? -13.836 -32.938 -8.195 1 98.31 496 GLY B N 1
ATOM 8720 C CA . GLY B 1 496 ? -14.43 -31.609 -8.141 1 98.31 496 GLY B CA 1
ATOM 8721 C C . GLY B 1 496 ? -13.414 -30.516 -7.879 1 98.31 496 GLY B C 1
ATOM 8722 O O . GLY B 1 496 ? -13.398 -29.5 -8.57 1 98.31 496 GLY B O 1
ATOM 8723 N N . ILE B 1 497 ? -12.531 -30.766 -6.906 1 97.88 497 ILE B N 1
ATOM 8724 C CA . ILE B 1 497 ? -11.5 -29.781 -6.57 1 97.88 497 ILE B CA 1
ATOM 8725 C C . ILE B 1 497 ? -10.57 -29.594 -7.762 1 97.88 497 ILE B C 1
ATOM 8727 O O . ILE B 1 497 ? -10.219 -28.453 -8.102 1 97.88 497 ILE B O 1
ATOM 8731 N N . TYR B 1 498 ? -10.211 -30.656 -8.375 1 98.31 498 TYR B N 1
ATOM 8732 C CA . TYR B 1 498 ? -9.32 -30.562 -9.523 1 98.31 498 TYR B CA 1
ATOM 8733 C C . TYR B 1 498 ? -9.945 -29.75 -10.648 1 98.31 498 TYR B C 1
ATOM 8735 O O . TYR B 1 498 ? -9.281 -28.906 -11.258 1 98.31 498 TYR B O 1
ATOM 8743 N N . SER B 1 499 ? -11.156 -29.984 -10.883 1 98.81 499 SER B N 1
ATOM 8744 C CA . SER B 1 499 ? -11.875 -29.297 -11.953 1 98.81 499 SER B CA 1
ATOM 8745 C C . SER B 1 499 ? -11.992 -27.812 -11.664 1 98.81 499 SER B C 1
ATOM 8747 O O . SER B 1 499 ? -11.711 -26.984 -12.531 1 98.81 499 SER B O 1
ATOM 8749 N N . ILE B 1 500 ? -12.398 -27.531 -10.477 1 98.69 500 ILE B N 1
ATOM 8750 C CA . ILE B 1 500 ? -12.586 -26.125 -10.133 1 98.69 500 ILE B CA 1
ATOM 8751 C C . ILE B 1 500 ? -11.234 -25.422 -10.07 1 98.69 500 ILE B C 1
ATOM 8753 O O . ILE B 1 500 ? -11.133 -24.234 -10.383 1 98.69 500 ILE B O 1
ATOM 8757 N N . ALA B 1 501 ? -10.219 -26.109 -9.68 1 98.25 501 ALA B N 1
ATOM 8758 C CA . ALA B 1 501 ? -8.859 -25.562 -9.656 1 98.25 501 ALA B CA 1
ATOM 8759 C C . ALA B 1 501 ? -8.398 -25.172 -11.062 1 98.25 501 ALA B C 1
ATOM 8761 O O . ALA B 1 501 ? -7.664 -24.203 -11.234 1 98.25 501 ALA B O 1
ATOM 8762 N N . SER B 1 502 ? -8.781 -25.922 -12.031 1 98.44 502 SER B N 1
ATOM 8763 C CA . SER B 1 502 ? -8.461 -25.562 -13.414 1 98.44 502 SER B CA 1
ATOM 8764 C C . SER B 1 502 ? -9.031 -24.203 -13.766 1 98.44 502 SER B C 1
ATOM 8766 O O . SER B 1 502 ? -8.367 -23.391 -14.43 1 98.44 502 SER B O 1
ATOM 8768 N N . ILE B 1 503 ? -10.211 -23.953 -13.281 1 98.5 503 ILE B N 1
ATOM 8769 C CA . ILE B 1 503 ? -10.859 -22.672 -13.531 1 98.5 503 ILE B CA 1
ATOM 8770 C C . ILE B 1 503 ? -10.148 -21.578 -12.734 1 98.5 503 ILE B C 1
ATOM 8772 O O . ILE B 1 503 ? -9.914 -20.484 -13.25 1 98.5 503 ILE B O 1
ATOM 8776 N N . ALA B 1 504 ? -9.82 -21.922 -11.516 1 97.25 504 ALA B N 1
ATOM 8777 C CA . ALA B 1 504 ? -9.078 -20.969 -10.688 1 97.25 504 ALA B CA 1
ATOM 8778 C C . ALA B 1 504 ? -7.75 -20.594 -11.328 1 97.25 504 ALA B C 1
ATOM 8780 O O . ALA B 1 504 ? -7.348 -19.438 -11.312 1 97.25 504 ALA B O 1
ATOM 8781 N N . GLY B 1 505 ? -7.09 -21.594 -11.859 1 95.75 505 GLY B N 1
ATOM 8782 C CA . GLY B 1 505 ? -5.848 -21.312 -12.57 1 95.75 505 GLY B CA 1
ATOM 8783 C C . GLY B 1 505 ? -6.035 -20.422 -13.773 1 95.75 505 GLY B C 1
ATOM 8784 O O . GLY B 1 505 ? -5.246 -19.5 -14 1 95.75 505 GLY B O 1
ATOM 8785 N N . ALA B 1 506 ? -7.074 -20.641 -14.531 1 95.88 506 ALA B N 1
ATOM 8786 C CA . ALA B 1 506 ? -7.371 -19.781 -15.672 1 95.88 506 ALA B CA 1
ATOM 8787 C C . ALA B 1 506 ? -7.656 -18.344 -15.219 1 95.88 506 ALA B C 1
ATOM 8789 O O . ALA B 1 506 ? -7.234 -17.391 -15.875 1 95.88 506 ALA B O 1
ATOM 8790 N N . ALA B 1 507 ? -8.336 -18.266 -14.102 1 95.56 507 ALA B N 1
ATOM 8791 C CA . ALA B 1 507 ? -8.672 -16.953 -13.562 1 95.56 507 ALA B CA 1
ATOM 8792 C C . ALA B 1 507 ? -7.414 -16.219 -13.102 1 95.56 507 ALA B C 1
ATOM 8794 O O . ALA B 1 507 ? -7.391 -14.977 -13.07 1 95.56 507 ALA B O 1
ATOM 8795 N N . GLN B 1 508 ? -6.438 -16.891 -12.773 1 92.19 508 GLN B N 1
ATOM 8796 C CA . GLN B 1 508 ? -5.211 -16.297 -12.258 1 92.19 508 GLN B CA 1
ATOM 8797 C C . GLN B 1 508 ? -4.238 -15.984 -13.391 1 92.19 508 GLN B C 1
ATOM 8799 O O . GLN B 1 508 ? -3.543 -14.969 -13.359 1 92.19 508 GLN B O 1
ATOM 8804 N N . PHE B 1 509 ? -4.199 -16.828 -14.445 1 91.19 509 PHE B N 1
ATOM 8805 C CA . PHE B 1 509 ? -3.051 -16.75 -15.344 1 91.19 509 PHE B CA 1
ATOM 8806 C C . PHE B 1 509 ? -3.484 -16.391 -16.75 1 91.19 509 PHE B C 1
ATOM 8808 O O . PHE B 1 509 ? -2.652 -16.031 -17.594 1 91.19 509 PHE B O 1
ATOM 8815 N N . ASN B 1 510 ? -4.797 -16.469 -17.047 1 92.31 510 ASN B N 1
ATOM 8816 C CA . ASN B 1 510 ? -5.258 -15.984 -18.344 1 92.31 510 ASN B CA 1
ATOM 8817 C C . ASN B 1 510 ? -5.047 -14.477 -18.484 1 92.31 510 ASN B C 1
ATOM 8819 O O . ASN B 1 510 ? -4.883 -13.773 -17.484 1 92.31 510 ASN B O 1
ATOM 8823 N N . PRO B 1 511 ? -5.047 -14.055 -19.719 1 90.5 511 PRO B N 1
ATOM 8824 C CA . PRO B 1 511 ? -5.004 -12.602 -19.891 1 90.5 511 PRO B CA 1
ATOM 8825 C C . PRO B 1 511 ? -6.23 -11.906 -19.312 1 90.5 511 PRO B C 1
ATOM 8827 O O . PRO B 1 511 ? -7.293 -12.516 -19.188 1 90.5 511 PRO B O 1
ATOM 8830 N N . PHE B 1 512 ? -6.008 -10.688 -18.969 1 93 512 PHE B N 1
ATOM 8831 C CA . PHE B 1 512 ? -7.082 -9.914 -18.359 1 93 512 PHE B CA 1
ATOM 8832 C C . PHE B 1 512 ? -7.703 -8.953 -19.359 1 93 512 PHE B C 1
ATOM 8834 O O . PHE B 1 512 ? -7.047 -8.547 -20.328 1 93 512 PHE B O 1
ATOM 8841 N N . THR B 1 513 ? -8.938 -8.727 -19.141 1 94.56 513 THR B N 1
ATOM 8842 C CA . THR B 1 513 ? -9.68 -7.695 -19.859 1 94.56 513 THR B CA 1
ATOM 8843 C C . THR B 1 513 ? -10.312 -6.707 -18.891 1 94.56 513 THR B C 1
ATOM 8845 O O . THR B 1 513 ? -10.07 -6.77 -17.672 1 94.56 513 THR B O 1
ATOM 8848 N N . LYS B 1 514 ? -11.023 -5.734 -19.422 1 95.88 514 LYS B N 1
ATOM 8849 C CA . LYS B 1 514 ? -11.609 -4.707 -18.562 1 95.88 514 LYS B CA 1
ATOM 8850 C C . LYS B 1 514 ? -13.102 -4.555 -18.844 1 95.88 514 LYS B C 1
ATOM 8852 O O . LYS B 1 514 ? -13.586 -4.891 -19.922 1 95.88 514 LYS B O 1
ATOM 8857 N N . TYR B 1 515 ? -13.828 -4.223 -17.875 1 96.19 515 TYR B N 1
ATOM 8858 C CA . TYR B 1 515 ? -15.234 -3.85 -18.016 1 96.19 515 TYR B CA 1
ATOM 8859 C C . TYR B 1 515 ? -15.539 -2.578 -17.234 1 96.19 515 TYR B C 1
ATOM 8861 O O . TYR B 1 515 ? -14.875 -2.275 -16.234 1 96.19 515 TYR B O 1
ATOM 8869 N N . PHE B 1 516 ? -16.469 -1.846 -17.688 1 95.31 516 PHE B N 1
ATOM 8870 C CA . PHE B 1 516 ? -16.828 -0.593 -17.031 1 95.31 516 PHE B CA 1
ATOM 8871 C C . PHE B 1 516 ? -17.781 -0.841 -15.867 1 95.31 516 PHE B C 1
ATOM 8873 O O . PHE B 1 516 ? -18.812 -1.487 -16.031 1 95.31 516 PHE B O 1
ATOM 8880 N N . GLY B 1 517 ? -17.391 -0.501 -14.695 1 93.25 517 GLY B N 1
ATOM 8881 C CA . GLY B 1 517 ? -18.156 -0.602 -13.469 1 93.25 517 GLY B CA 1
ATOM 8882 C C . GLY B 1 517 ? -17.453 0 -12.266 1 93.25 517 GLY B C 1
ATOM 8883 O O . GLY B 1 517 ? -16.875 1.083 -12.359 1 93.25 517 GLY B O 1
ATOM 8884 N N . GLU B 1 518 ? -17.672 -0.688 -11.125 1 91.5 518 GLU B N 1
ATOM 8885 C CA . GLU B 1 518 ? -16.969 -0.268 -9.922 1 91.5 518 GLU B CA 1
ATOM 8886 C C . GLU B 1 518 ? -15.664 -1.039 -9.75 1 91.5 518 GLU B C 1
ATOM 8888 O O . GLU B 1 518 ? -15.672 -2.254 -9.539 1 91.5 518 GLU B O 1
ATOM 8893 N N . ALA B 1 519 ? -14.602 -0.332 -9.859 1 94.5 519 ALA B N 1
ATOM 8894 C CA . ALA B 1 519 ? -13.281 -0.952 -9.742 1 94.5 519 ALA B CA 1
ATOM 8895 C C . ALA B 1 519 ? -12.711 -0.757 -8.344 1 94.5 519 ALA B C 1
ATOM 8897 O O . ALA B 1 519 ? -12.781 0.34 -7.781 1 94.5 519 ALA B O 1
ATOM 8898 N N . PRO B 1 520 ? -12.258 -1.811 -7.766 1 94.94 520 PRO B N 1
ATOM 8899 C CA . PRO B 1 520 ? -11.602 -1.65 -6.469 1 94.94 520 PRO B CA 1
ATOM 8900 C C . PRO B 1 520 ? -10.289 -0.878 -6.566 1 94.94 520 PRO B C 1
ATOM 8902 O O . PRO B 1 520 ? -9.602 -0.949 -7.586 1 94.94 520 PRO B O 1
ATOM 8905 N N . SER B 1 521 ? -10.031 -0.131 -5.598 1 92.19 521 SER B N 1
ATOM 8906 C CA . SER B 1 521 ? -8.789 0.628 -5.516 1 92.19 521 SER B CA 1
ATOM 8907 C C . SER B 1 521 ? -8.273 0.695 -4.086 1 92.19 521 SER B C 1
ATOM 8909 O O . SER B 1 521 ? -9.008 0.389 -3.141 1 92.19 521 SER B O 1
ATOM 8911 N N . GLN B 1 522 ? -7.016 1.047 -4.004 1 89 522 GLN B N 1
ATOM 8912 C CA . GLN B 1 522 ? -6.379 1.154 -2.693 1 89 522 GLN B CA 1
ATOM 8913 C C . GLN B 1 522 ? -7.016 2.268 -1.865 1 89 522 GLN B C 1
ATOM 8915 O O . GLN B 1 522 ? -7.312 3.346 -2.387 1 89 522 GLN B O 1
ATOM 8920 N N . GLY B 1 523 ? -7.285 1.903 -0.597 1 91.31 523 GLY B N 1
ATOM 8921 C CA . GLY B 1 523 ? -7.762 2.879 0.37 1 91.31 523 GLY B CA 1
ATOM 8922 C C . GLY B 1 523 ? -6.848 3.025 1.571 1 91.31 523 GLY B C 1
ATOM 8923 O O . GLY B 1 523 ? -5.906 2.246 1.74 1 91.31 523 GLY B O 1
ATOM 8924 N N . PHE B 1 524 ? -7.109 4.082 2.342 1 92.81 524 PHE B N 1
ATOM 8925 C CA . PHE B 1 524 ? -6.285 4.352 3.512 1 92.81 524 PHE B CA 1
ATOM 8926 C C . PHE B 1 524 ? -7.125 4.348 4.781 1 92.81 524 PHE B C 1
ATOM 8928 O O . PHE B 1 524 ? -8.352 4.418 4.719 1 92.81 524 PHE B O 1
ATOM 8935 N N . ILE B 1 525 ? -6.453 4.211 5.895 1 94.19 525 ILE B N 1
ATOM 8936 C CA . ILE B 1 525 ? -7.074 4.324 7.211 1 94.19 525 ILE B CA 1
ATOM 8937 C C . ILE B 1 525 ? -6.211 5.203 8.109 1 94.19 525 ILE B C 1
ATOM 8939 O O . ILE B 1 525 ? -4.98 5.18 8.023 1 94.19 525 ILE B O 1
ATOM 8943 N N . LEU B 1 526 ? -6.859 5.945 8.906 1 94.62 526 LEU B N 1
ATOM 8944 C CA . LEU B 1 526 ? -6.16 6.785 9.875 1 94.62 526 LEU B CA 1
ATOM 8945 C C . LEU B 1 526 ? -5.926 6.035 11.18 1 94.62 526 LEU B C 1
ATOM 8947 O O . LEU B 1 526 ? -6.875 5.551 11.797 1 94.62 526 LEU B O 1
ATOM 8951 N N . LYS B 1 527 ? -4.711 5.949 11.562 1 91.5 527 LYS B N 1
ATOM 8952 C CA . LYS B 1 527 ? -4.375 5.27 12.812 1 91.5 527 LYS B CA 1
ATOM 8953 C C . LYS B 1 527 ? -3.754 6.234 13.82 1 91.5 527 LYS B C 1
ATOM 8955 O O . LYS B 1 527 ? -2.9 7.051 13.461 1 91.5 527 LYS B O 1
ATOM 8960 N N . LEU B 1 528 ? -4.277 6.137 15.016 1 90.44 528 LEU B N 1
ATOM 8961 C CA . LEU B 1 528 ? -3.686 6.855 16.141 1 90.44 528 LEU B CA 1
ATOM 8962 C C . LEU B 1 528 ? -2.672 5.98 16.875 1 90.44 528 LEU B C 1
ATOM 8964 O O . LEU B 1 528 ? -3.021 5.289 17.828 1 90.44 528 LEU B O 1
ATOM 8968 N N . ASN B 1 529 ? -1.489 5.945 16.438 1 79 529 ASN B N 1
ATOM 8969 C CA . ASN B 1 529 ? -0.451 5.07 16.969 1 79 529 ASN B CA 1
ATOM 8970 C C . ASN B 1 529 ? -0.146 5.395 18.438 1 79 529 ASN B C 1
ATOM 8972 O O . ASN B 1 529 ? 0.17 4.5 19.219 1 79 529 ASN B O 1
ATOM 8976 N N . HIS B 1 530 ? -0.193 6.668 18.766 1 83.56 530 HIS B N 1
ATOM 8977 C CA . HIS B 1 530 ? 0.076 7.117 20.125 1 83.56 530 HIS B CA 1
ATOM 8978 C C . HIS B 1 530 ? -1.124 7.855 20.719 1 83.56 530 HIS B C 1
ATOM 8980 O O . HIS B 1 530 ? -1.048 9.055 21 1 83.56 530 HIS B O 1
ATOM 8986 N N . GLN B 1 531 ? -2.135 7.105 21.047 1 88.69 531 GLN B N 1
ATOM 8987 C CA . GLN B 1 531 ? -3.389 7.684 21.531 1 88.69 531 GLN B CA 1
ATOM 8988 C C . GLN B 1 531 ? -3.189 8.414 22.844 1 88.69 531 GLN B C 1
ATOM 8990 O O . GLN B 1 531 ? -3.717 9.516 23.047 1 88.69 531 GLN B O 1
ATOM 8995 N N . TYR B 1 532 ? -2.412 7.855 23.688 1 91.31 532 TYR B N 1
ATOM 8996 C CA . TYR B 1 532 ? -2.16 8.461 24.984 1 91.31 532 TYR B CA 1
ATOM 8997 C C . TYR B 1 532 ? -1.476 9.82 24.828 1 91.31 532 TYR B C 1
ATOM 8999 O O . TYR B 1 532 ? -1.858 10.789 25.484 1 91.31 532 TYR B O 1
ATOM 9007 N N . PHE B 1 533 ? -0.524 9.844 24 1 91.12 533 PHE B N 1
ATOM 9008 C CA . PHE B 1 533 ? 0.211 11.086 23.781 1 91.12 533 PHE B CA 1
ATOM 9009 C C . PHE B 1 533 ? -0.676 12.141 23.141 1 91.12 533 PHE B C 1
ATOM 9011 O O . PHE B 1 533 ? -0.551 13.328 23.422 1 91.12 533 PHE B O 1
ATOM 9018 N N . PHE B 1 534 ? -1.59 11.664 22.297 1 93.56 534 PHE B N 1
ATOM 9019 C CA . PHE B 1 534 ? -2.52 12.586 21.656 1 93.56 534 PHE B CA 1
ATOM 9020 C C . PHE B 1 534 ? -3.373 13.297 22.688 1 93.56 534 PHE B C 1
ATOM 9022 O O . PHE B 1 534 ? -3.416 14.531 22.734 1 93.56 534 PHE B O 1
ATOM 9029 N N . TYR B 1 535 ? -3.932 12.617 23.609 1 94.5 535 TYR B N 1
ATOM 9030 C CA . TYR B 1 535 ? -4.801 13.188 24.625 1 94.5 535 TYR B CA 1
ATOM 9031 C C . TYR B 1 535 ? -3.992 13.938 25.672 1 94.5 535 TYR B C 1
ATOM 9033 O O . TYR B 1 535 ? -4.453 14.945 26.219 1 94.5 535 TYR B O 1
ATOM 9041 N N . LEU B 1 536 ? -2.832 13.477 25.875 1 95.06 536 LEU B N 1
ATOM 9042 C CA . LEU B 1 536 ? -1.977 14.164 26.828 1 95.06 536 LEU B CA 1
ATOM 9043 C C . LEU B 1 536 ? -1.615 15.562 26.344 1 95.06 536 LEU B C 1
ATOM 9045 O O . LEU B 1 536 ? -1.665 16.531 27.109 1 95.06 536 LEU B O 1
ATOM 9049 N N . ILE B 1 537 ? -1.221 15.633 25.109 1 94.62 537 ILE B N 1
ATOM 9050 C CA . ILE B 1 537 ? -0.852 16.922 24.547 1 94.62 537 ILE B CA 1
ATOM 9051 C C . ILE B 1 537 ? -2.053 17.875 24.594 1 94.62 537 ILE B C 1
ATOM 9053 O O . ILE B 1 537 ? -1.928 19.031 24.984 1 94.62 537 ILE B O 1
ATOM 9057 N N . ILE B 1 538 ? -3.213 17.344 24.203 1 95.38 538 ILE B N 1
ATOM 9058 C CA . ILE B 1 538 ? -4.422 18.156 24.234 1 95.38 538 ILE B CA 1
ATOM 9059 C C . ILE B 1 538 ? -4.711 18.609 25.656 1 95.38 538 ILE B C 1
ATOM 9061 O O . ILE B 1 538 ? -5.008 19.781 25.906 1 95.38 538 ILE B O 1
ATOM 9065 N N . PHE B 1 539 ? -4.551 17.766 26.594 1 95.94 539 PHE B N 1
ATOM 9066 C CA . PHE B 1 539 ? -4.762 18.062 28 1 95.94 539 PHE B CA 1
ATOM 9067 C C . PHE B 1 539 ? -3.773 19.125 28.484 1 95.94 539 PHE B C 1
ATOM 9069 O O . PHE B 1 539 ? -4.141 20.031 29.234 1 95.94 539 PHE B O 1
ATOM 9076 N N . LEU B 1 540 ? -2.613 19.016 28.078 1 95.44 540 LEU B N 1
ATOM 9077 C CA . LEU B 1 540 ? -1.586 19.969 28.469 1 95.44 540 LEU B CA 1
ATOM 9078 C C . LEU B 1 540 ? -1.86 21.344 27.875 1 95.44 540 LEU B C 1
ATOM 9080 O O . LEU B 1 540 ? -1.657 22.375 28.531 1 95.44 540 LEU B O 1
ATOM 9084 N N . ILE B 1 541 ? -2.289 21.375 26.625 1 95.31 541 ILE B N 1
ATOM 9085 C CA . ILE B 1 541 ? -2.594 22.656 25.984 1 95.31 541 ILE B CA 1
ATOM 9086 C C . ILE B 1 541 ? -3.723 23.359 26.734 1 95.31 541 ILE B C 1
ATOM 9088 O O . ILE B 1 541 ? -3.586 24.516 27.125 1 95.31 541 ILE B O 1
ATOM 9092 N N . VAL B 1 542 ? -4.781 22.641 27 1 96.25 542 VAL B N 1
ATOM 9093 C CA . VAL B 1 542 ? -5.953 23.188 27.656 1 96.25 542 VAL B CA 1
ATOM 9094 C C . VAL B 1 542 ? -5.629 23.5 29.109 1 96.25 542 VAL B C 1
ATOM 9096 O O . VAL B 1 542 ? -5.953 24.578 29.625 1 96.25 542 VAL B O 1
ATOM 9099 N N . GLY B 1 543 ? -4.996 22.594 29.797 1 96.25 543 GLY B N 1
ATOM 9100 C CA . GLY B 1 543 ? -4.652 22.766 31.203 1 96.25 543 GLY B CA 1
ATOM 9101 C C . GLY B 1 543 ? -3.664 23.891 31.438 1 96.25 543 GLY B C 1
ATOM 9102 O O . GLY B 1 543 ? -3.867 24.719 32.312 1 96.25 543 GLY B O 1
ATOM 9103 N N . PHE B 1 544 ? -2.641 23.891 30.688 1 95.38 544 PHE B N 1
ATOM 9104 C CA . PHE B 1 544 ? -1.63 24.938 30.828 1 95.38 544 PHE B CA 1
ATOM 9105 C C . PHE B 1 544 ? -2.225 26.312 30.562 1 95.38 544 PHE B C 1
ATOM 9107 O O . PHE B 1 544 ? -1.925 27.281 31.266 1 95.38 544 PHE B O 1
ATOM 9114 N N . HIS B 1 545 ? -2.998 26.438 29.484 1 95.81 545 HIS B N 1
ATOM 9115 C CA . HIS B 1 545 ? -3.67 27.703 29.188 1 95.81 545 HIS B CA 1
ATOM 9116 C C . HIS B 1 545 ? -4.555 28.141 30.359 1 95.81 545 HIS B C 1
ATOM 9118 O O . HIS B 1 545 ? -4.57 29.312 30.719 1 95.81 545 HIS B O 1
ATOM 9124 N N . PHE B 1 546 ? -5.199 27.219 30.984 1 96.38 546 PHE B N 1
ATOM 9125 C CA . PHE B 1 546 ? -6.074 27.5 32.125 1 96.38 546 PHE B CA 1
ATOM 9126 C C . PHE B 1 546 ? -5.27 28 33.312 1 96.38 546 PHE B C 1
ATOM 9128 O O . PHE B 1 546 ? -5.625 29 33.938 1 96.38 546 PHE B O 1
ATOM 9135 N N . VAL B 1 547 ? -4.223 27.359 33.625 1 96 547 VAL B N 1
ATOM 9136 C CA . VAL B 1 547 ? -3.381 27.703 34.75 1 96 547 VAL B CA 1
ATOM 9137 C C . VAL B 1 547 ? -2.791 29.109 34.562 1 96 547 VAL B C 1
ATOM 9139 O O . VAL B 1 547 ? -2.762 29.922 35.469 1 96 547 VAL B O 1
ATOM 9142 N N . LEU B 1 548 ? -2.357 29.391 33.375 1 94.75 548 LEU B N 1
ATOM 9143 C CA . LEU B 1 548 ? -1.783 30.703 33.094 1 94.75 548 LEU B CA 1
ATOM 9144 C C . LEU B 1 548 ? -2.842 31.781 33.188 1 94.75 548 LEU B C 1
ATOM 9146 O O . LEU B 1 548 ? -2.545 32.906 33.625 1 94.75 548 LEU B O 1
ATOM 9150 N N . CYS B 1 549 ? -4.07 31.422 32.781 1 94.25 549 CYS B N 1
ATOM 9151 C CA . CYS B 1 549 ? -5.168 32.375 32.906 1 94.25 549 CYS B CA 1
ATOM 9152 C C . CYS B 1 549 ? -5.422 32.75 34.344 1 94.25 549 CYS B C 1
ATOM 9154 O O . CYS B 1 549 ? -5.551 33.906 34.688 1 94.25 549 CYS B O 1
ATOM 9156 N N . ILE B 1 550 ? -5.398 31.812 35.25 1 94.75 550 ILE B N 1
ATOM 9157 C CA . ILE B 1 550 ? -5.664 32.031 36.656 1 94.75 550 ILE B CA 1
ATOM 9158 C C . ILE B 1 550 ? -4.492 32.75 37.312 1 94.75 550 ILE B C 1
ATOM 9160 O O . ILE B 1 550 ? -4.688 33.719 38.062 1 94.75 550 ILE B O 1
ATOM 9164 N N . LEU B 1 551 ? -3.357 32.312 36.969 1 93.69 551 LEU B N 1
ATOM 9165 C CA . LEU B 1 551 ? -2.162 32.938 37.531 1 93.69 551 LEU B CA 1
ATOM 9166 C C . LEU B 1 551 ? -2.064 34.406 37.125 1 93.69 551 LEU B C 1
ATOM 9168 O O . LEU B 1 551 ? -1.753 35.25 37.969 1 93.69 551 LEU B O 1
ATOM 9172 N N . THR B 1 552 ? -2.33 34.719 35.875 1 92.56 552 THR B N 1
ATOM 9173 C CA . THR B 1 552 ? -2.271 36.094 35.406 1 92.56 552 THR B CA 1
ATOM 9174 C C . THR B 1 552 ? -3.355 36.938 36.062 1 92.56 552 THR B C 1
ATOM 9176 O O . THR B 1 552 ? -3.119 38.094 36.406 1 92.56 552 THR B O 1
ATOM 9179 N N . ALA B 1 553 ? -4.492 36.375 36.219 1 93.56 553 ALA B N 1
ATOM 9180 C CA . ALA B 1 553 ? -5.582 37.094 36.875 1 93.56 553 ALA B CA 1
ATOM 9181 C C . ALA B 1 553 ? -5.242 37.406 38.312 1 93.56 553 ALA B C 1
ATOM 9183 O O . ALA B 1 553 ? -5.449 38.562 38.781 1 93.56 553 ALA B O 1
ATOM 9184 N N . PHE B 1 554 ? -4.629 36.531 39.031 1 93.12 554 PHE B N 1
ATOM 9185 C CA . PHE B 1 554 ? -4.289 36.75 40.438 1 93.12 554 PHE B CA 1
ATOM 9186 C C . PHE B 1 554 ? -3.156 37.75 40.594 1 93.12 554 PHE B C 1
ATOM 9188 O O . PHE B 1 554 ? -3.193 38.625 41.469 1 93.12 554 PHE B O 1
ATOM 9195 N N . LEU B 1 555 ? -2.217 37.656 39.75 1 90.94 555 LEU B N 1
ATOM 9196 C CA . LEU B 1 555 ? -1.071 38.531 39.844 1 90.94 555 LEU B CA 1
ATOM 9197 C C . LEU B 1 555 ? -1.448 39.938 39.406 1 90.94 555 LEU B C 1
ATOM 9199 O O . LEU B 1 555 ? -0.97 40.938 39.969 1 90.94 555 LEU B O 1
ATOM 9203 N N . SER B 1 556 ? -2.277 40.031 38.406 1 91.44 556 SER B N 1
ATOM 9204 C CA . SER B 1 556 ? -2.695 41.344 37.906 1 91.44 556 SER B CA 1
ATOM 9205 C C . SER B 1 556 ? -3.652 42.031 38.875 1 91.44 556 SER B C 1
ATOM 9207 O O . SER B 1 556 ? -3.688 43.25 38.969 1 91.44 556 SER B O 1
ATOM 9209 N N . ASN B 1 557 ? -4.344 41.281 39.625 1 91.44 557 ASN B N 1
ATOM 9210 C CA . ASN B 1 557 ? -5.328 41.812 40.531 1 91.44 557 ASN B CA 1
ATOM 9211 C C . ASN B 1 557 ? -4.668 42.438 41.75 1 91.44 557 ASN B C 1
ATOM 9213 O O . ASN B 1 557 ? -5.32 43.125 42.531 1 91.44 557 ASN B O 1
ATOM 9217 N N . LYS B 1 558 ? -3.439 42.281 41.938 1 88.5 558 LYS B N 1
ATOM 9218 C CA . LYS B 1 558 ? -2.723 42.906 43.062 1 88.5 558 LYS B CA 1
ATOM 9219 C C . LYS B 1 558 ? -2.605 44.406 42.875 1 88.5 558 LYS B C 1
ATOM 9221 O O . LYS B 1 558 ? -2.41 45.125 43.844 1 88.5 558 LYS B O 1
ATOM 9226 N N . VAL B 1 559 ? -2.66 44.781 41.625 1 89.94 559 VAL B N 1
ATOM 9227 C CA . VAL B 1 559 ? -2.586 46.188 41.312 1 89.94 559 VAL B CA 1
ATOM 9228 C C . VAL B 1 559 ? -3.791 46.594 40.469 1 89.94 559 VAL B C 1
ATOM 9230 O O . VAL B 1 559 ? -4.543 45.75 39.969 1 89.94 559 VAL B O 1
ATOM 9233 N N . LYS B 1 560 ? -4.055 47.875 40.406 1 89 560 LYS B N 1
ATOM 9234 C CA . LYS B 1 560 ? -5.117 48.344 39.531 1 89 560 LYS B CA 1
ATOM 9235 C C . LYS B 1 560 ? -4.66 48.344 38.094 1 89 560 LYS B C 1
ATOM 9237 O O . LYS B 1 560 ? -3.682 49.031 37.719 1 89 560 LYS B O 1
ATOM 9242 N N . VAL B 1 561 ? -5.344 47.625 37.312 1 88.81 561 VAL B N 1
ATOM 9243 C CA . VAL B 1 561 ? -4.992 47.531 35.906 1 88.81 561 VAL B CA 1
ATOM 9244 C C . VAL B 1 561 ? -5.43 48.781 35.156 1 88.81 561 VAL B C 1
ATOM 9246 O O . VAL B 1 561 ? -6.527 49.281 35.406 1 88.81 561 VAL B O 1
ATOM 9249 N N . GLY B 1 562 ? -4.582 49.281 34.375 1 82.94 562 GLY B N 1
ATOM 9250 C CA . GLY B 1 562 ? -4.867 50.5 33.625 1 82.94 562 GLY B CA 1
ATOM 9251 C C . GLY B 1 562 ? -5.891 50.281 32.531 1 82.94 562 GLY B C 1
ATOM 9252 O O . GLY B 1 562 ? -6.219 49.156 32.188 1 82.94 562 GLY B O 1
ATOM 9253 N N . PRO B 1 563 ? -6.398 51.375 32.031 1 81.06 563 PRO B N 1
ATOM 9254 C CA . PRO B 1 563 ? -7.387 51.281 30.953 1 81.06 563 PRO B CA 1
ATOM 9255 C C . PRO B 1 563 ? -6.781 50.781 29.641 1 81.06 563 PRO B C 1
ATOM 9257 O O . PRO B 1 563 ? -5.586 50.969 29.391 1 81.06 563 PRO B O 1
ATOM 9260 N N . SER B 1 564 ? -7.523 50.156 28.875 1 76.25 564 SER B N 1
ATOM 9261 C CA . SER B 1 564 ? -7.059 49.625 27.594 1 76.25 564 SER B CA 1
ATOM 9262 C C . SER B 1 564 ? -7.195 50.656 26.484 1 76.25 564 SER B C 1
ATOM 9264 O O . SER B 1 564 ? -6.523 50.562 25.453 1 76.25 564 SER B O 1
ATOM 9266 N N . GLY B 1 565 ? -7.949 51.656 26.734 1 78.56 565 GLY B N 1
ATOM 9267 C CA . GLY B 1 565 ? -8.133 52.688 25.734 1 78.56 565 GLY B CA 1
ATOM 9268 C C . GLY B 1 565 ? -7.047 53.75 25.766 1 78.56 565 GLY B C 1
ATOM 9269 O O . GLY B 1 565 ? -6.363 53.938 26.781 1 78.56 565 GLY B O 1
ATOM 9270 N N . HIS B 1 566 ? -6.801 54.344 24.688 1 84.19 566 HIS B N 1
ATOM 9271 C CA . HIS B 1 566 ? -5.762 55.375 24.594 1 84.19 566 HIS B CA 1
ATOM 9272 C C . HIS B 1 566 ? -6.148 56.625 25.359 1 84.19 566 HIS B C 1
ATOM 9274 O O . HIS B 1 566 ? -5.285 57.312 25.922 1 84.19 566 HIS B O 1
ATOM 9280 N N . ILE B 1 567 ? -7.406 56.906 25.438 1 82 567 ILE B N 1
ATOM 9281 C CA . ILE B 1 567 ? -7.855 58.094 26.141 1 82 567 ILE B CA 1
ATOM 9282 C C . ILE B 1 567 ? -7.672 57.906 27.656 1 82 567 ILE B C 1
ATOM 9284 O O . ILE B 1 567 ? -7.113 58.781 28.328 1 82 567 ILE B O 1
ATOM 9288 N N . GLY B 1 568 ? -8.148 56.812 28.078 1 82.06 568 GLY B N 1
ATOM 9289 C CA . GLY B 1 568 ? -7.957 56.5 29.5 1 82.06 568 GLY B CA 1
ATOM 9290 C C . GLY B 1 568 ? -6.496 56.438 29.891 1 82.06 568 GLY B C 1
ATOM 9291 O O . GLY B 1 568 ? -6.121 56.906 30.969 1 82.06 568 GLY B O 1
ATOM 9292 N N . MET B 1 569 ? -5.703 55.969 29.062 1 86.5 569 MET B N 1
ATOM 9293 C CA . MET B 1 569 ? -4.273 55.875 29.328 1 86.5 569 MET B CA 1
ATOM 9294 C C . MET B 1 569 ? -3.627 57.25 29.328 1 86.5 569 MET B C 1
ATOM 9296 O O . MET B 1 569 ? -2.729 57.531 30.125 1 86.5 569 MET B O 1
ATOM 9300 N N . SER B 1 570 ? -4.086 58.062 28.469 1 85.69 570 SER B N 1
ATOM 9301 C CA . SER B 1 570 ? -3.539 59.406 28.391 1 85.69 570 SER B CA 1
ATOM 9302 C C . SER B 1 570 ? -3.848 60.188 29.672 1 85.69 570 SER B C 1
ATOM 9304 O O . SER B 1 570 ? -3.027 61 30.125 1 85.69 570 SER B O 1
ATOM 9306 N N . ILE B 1 571 ? -4.953 60 30.156 1 83.25 571 ILE B N 1
ATOM 9307 C CA . ILE B 1 571 ? -5.328 60.656 31.391 1 83.25 571 ILE B CA 1
ATOM 9308 C C . ILE B 1 571 ? -4.48 60.125 32.562 1 83.25 571 ILE B C 1
ATOM 9310 O O . ILE B 1 571 ? -4.023 60.875 33.406 1 83.25 571 ILE B O 1
ATOM 9314 N N . LEU B 1 572 ? -4.266 58.906 32.5 1 85.31 572 LEU B N 1
ATOM 9315 C CA . LEU B 1 572 ? -3.473 58.25 33.562 1 85.31 572 LEU B CA 1
ATOM 9316 C C . LEU B 1 572 ? -2.018 58.719 33.5 1 85.31 572 LEU B C 1
ATOM 9318 O O . LEU B 1 572 ? -1.338 58.781 34.531 1 85.31 572 LEU B O 1
ATOM 9322 N N . LEU B 1 573 ? -1.55 59.094 32.344 1 87.5 573 LEU B N 1
ATOM 9323 C CA . LEU B 1 573 ? -0.146 59.438 32.125 1 87.5 573 LEU B CA 1
ATOM 9324 C C . LEU B 1 573 ? 0.068 60.938 32.219 1 87.5 573 LEU B C 1
ATOM 9326 O O . LEU B 1 573 ? 1.179 61.438 32 1 87.5 573 LEU B O 1
ATOM 9330 N N . LYS B 1 574 ? -0.883 61.719 32.594 1 83.19 574 LYS B N 1
ATOM 9331 C CA . LYS B 1 574 ? -0.801 63.156 32.625 1 83.19 574 LYS B CA 1
ATOM 9332 C C . LYS B 1 574 ? 0.318 63.625 33.562 1 83.19 574 LYS B C 1
ATOM 9334 O O . LYS B 1 574 ? 1.066 64.562 33.25 1 83.19 574 LYS B O 1
ATOM 9339 N N . PRO B 1 575 ? 0.433 62.938 34.719 1 79.19 575 PRO B N 1
ATOM 9340 C CA . PRO B 1 575 ? 1.51 63.344 35.594 1 79.19 575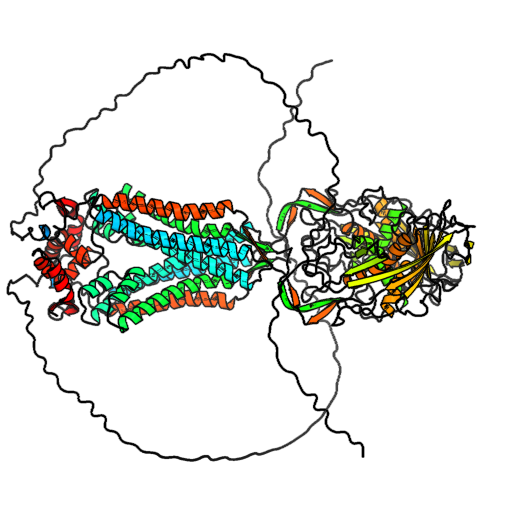 PRO B CA 1
ATOM 9341 C C . PRO B 1 575 ? 2.895 63.188 34.969 1 79.19 575 PRO B C 1
ATOM 9343 O O . PRO B 1 575 ? 3.844 63.875 35.406 1 79.19 575 PRO B O 1
ATOM 9346 N N . VAL B 1 576 ? 2.98 62.406 34.031 1 81.75 576 VAL B N 1
ATOM 9347 C CA . VAL B 1 576 ? 4.258 62.156 33.375 1 81.75 576 VAL B CA 1
ATOM 9348 C C . VAL B 1 576 ? 4.371 63.031 32.125 1 81.75 576 VAL B C 1
ATOM 9350 O O . VAL B 1 576 ? 5.434 63.594 31.859 1 81.75 576 VAL B O 1
ATOM 9353 N N . THR B 1 577 ? 3.266 63.219 31.438 1 83.12 577 THR B N 1
ATOM 9354 C CA . THR B 1 577 ? 3.32 63.875 30.141 1 83.12 577 THR B CA 1
ATOM 9355 C C . THR B 1 577 ? 3.262 65.375 30.297 1 83.12 577 THR B C 1
ATOM 9357 O O . THR B 1 577 ? 3.795 66.125 29.469 1 83.12 577 THR B O 1
ATOM 9360 N N . ASP B 1 578 ? 2.699 65.875 31.281 1 77.69 578 ASP B N 1
ATOM 9361 C CA . ASP B 1 578 ? 2.541 67.312 31.453 1 77.69 578 ASP B CA 1
ATOM 9362 C C . ASP B 1 578 ? 3.893 68 31.641 1 77.69 578 ASP B C 1
ATOM 9364 O O . ASP B 1 578 ? 4.203 69 30.938 1 77.69 578 ASP B O 1
ATOM 9368 N N . PRO B 1 579 ? 4.668 67.438 32.531 1 74.75 579 PRO B N 1
ATOM 9369 C CA . PRO B 1 579 ? 5.988 68.062 32.656 1 74.75 579 PRO B CA 1
ATOM 9370 C C . PRO B 1 579 ? 6.828 67.938 31.391 1 74.75 579 PRO B C 1
ATOM 9372 O O . PRO B 1 579 ? 7.613 68.812 31.062 1 74.75 579 PRO B O 1
ATOM 9375 N N . LEU B 1 580 ? 6.656 66.875 30.75 1 75.31 580 LEU B N 1
ATOM 9376 C CA . LEU B 1 580 ? 7.414 66.688 29.516 1 75.31 580 LEU B CA 1
ATOM 9377 C C . LEU B 1 580 ? 6.961 67.625 28.406 1 75.31 580 LEU B C 1
ATOM 9379 O O . LEU B 1 580 ? 7.777 68.062 27.609 1 75.31 580 LEU B O 1
ATOM 9383 N N . ALA B 1 581 ? 5.703 67.75 28.359 1 69.62 581 ALA B N 1
ATOM 9384 C CA . ALA B 1 581 ? 5.152 68.688 27.359 1 69.62 581 ALA B CA 1
ATOM 9385 C C . ALA B 1 581 ? 5.672 70.125 27.578 1 69.62 581 ALA B C 1
ATOM 9387 O O . ALA B 1 581 ? 5.887 70.875 26.625 1 69.62 581 ALA B O 1
ATOM 9388 N N . SER B 1 582 ? 5.98 70.375 28.797 1 65.5 582 SER B N 1
ATOM 9389 C CA . SER B 1 582 ? 6.488 71.75 29.125 1 65.5 582 SER B CA 1
ATOM 9390 C C . SER B 1 582 ? 7.949 71.875 28.719 1 65.5 582 SER B C 1
ATOM 9392 O O . SER B 1 582 ? 8.375 72.938 28.312 1 65.5 582 SER B O 1
ATOM 9394 N N . ILE B 1 583 ? 8.609 70.812 28.828 1 63 583 ILE B N 1
ATOM 9395 C CA . ILE B 1 583 ? 10.016 70.812 28.438 1 63 583 ILE B CA 1
ATOM 9396 C C . ILE B 1 583 ? 10.133 70.812 26.922 1 63 583 ILE B C 1
ATOM 9398 O O . ILE B 1 583 ? 11.039 71.375 26.344 1 63 583 ILE B O 1
ATOM 9402 N N . SER B 1 584 ? 9.406 70.062 26.328 1 57.25 584 SER B N 1
ATOM 9403 C CA . SER B 1 584 ? 9.445 69.875 24.875 1 57.25 584 SER B CA 1
ATOM 9404 C C . SER B 1 584 ? 9.094 71.188 24.188 1 57.25 584 SER B C 1
ATOM 9406 O O . SER B 1 584 ? 9.43 71.375 23.016 1 57.25 584 SER B O 1
ATOM 9408 N N . ASP B 1 585 ? 8.32 72 24.828 1 52 585 ASP B N 1
ATOM 9409 C CA . ASP B 1 585 ? 8.086 73.312 24.281 1 52 585 ASP B CA 1
ATOM 9410 C C . ASP B 1 585 ? 9.398 74.062 24.031 1 52 585 ASP B C 1
ATOM 9412 O O . ASP B 1 585 ? 9.484 74.938 23.141 1 52 585 ASP B O 1
ATOM 9416 N N . GLY B 1 586 ? 10.414 73.625 24.812 1 43.09 586 GLY B N 1
ATOM 9417 C CA . GLY B 1 586 ? 11.727 74.188 24.484 1 43.09 586 GLY B CA 1
ATOM 9418 C C . GLY B 1 586 ? 12.531 73.25 23.578 1 43.09 586 GLY B C 1
ATOM 9419 O O . GLY B 1 586 ? 12.312 72.062 23.578 1 43.09 586 GLY B O 1
ATOM 9420 N N . LEU B 1 587 ? 12.82 73.562 22.219 1 47.56 587 LEU B N 1
ATOM 9421 C CA . LEU B 1 587 ? 13.352 73.188 20.906 1 47.56 587 LEU B CA 1
ATOM 9422 C C . LEU B 1 587 ? 14.438 72.125 21.062 1 47.56 587 LEU B C 1
ATOM 9424 O O . LEU B 1 587 ? 15.023 71.625 20.078 1 47.56 587 LEU B O 1
ATOM 9428 N N . ASP B 1 588 ? 14.891 71.625 22.109 1 52.97 588 ASP B N 1
ATOM 9429 C CA . ASP B 1 588 ? 16.125 70.875 21.984 1 52.97 588 ASP B CA 1
ATOM 9430 C C . ASP B 1 588 ? 15.867 69.375 22.188 1 52.97 588 ASP B C 1
ATOM 9432 O O . ASP B 1 588 ? 15.477 68.938 23.266 1 52.97 588 ASP B O 1
ATOM 9436 N N . GLU B 1 589 ? 15.594 68.562 21.078 1 58.84 589 GLU B N 1
ATOM 9437 C CA . GLU B 1 589 ? 15.445 67.125 21.047 1 58.84 589 GLU B CA 1
ATOM 9438 C C . GLU B 1 589 ? 16.359 66.438 22.062 1 58.84 589 GLU B C 1
ATOM 9440 O O . GLU B 1 589 ? 15.984 65.438 22.688 1 58.84 589 GLU B O 1
ATOM 9445 N N . LYS B 1 590 ? 17.484 66.938 22.109 1 64.75 590 LYS B N 1
ATOM 9446 C CA . LYS B 1 590 ? 18.453 66.375 23.031 1 64.75 590 LYS B CA 1
ATOM 9447 C C . LYS B 1 590 ? 18 66.562 24.469 1 64.75 590 LYS B C 1
ATOM 9449 O O . LYS B 1 590 ? 18.141 65.625 25.281 1 64.75 590 LYS B O 1
ATOM 9454 N N . LYS B 1 591 ? 17.391 67.625 24.75 1 63.41 591 LYS B N 1
ATOM 9455 C CA . LYS B 1 591 ? 16.953 67.812 26.125 1 63.41 591 LYS B CA 1
ATOM 9456 C C . LYS B 1 591 ? 15.773 66.938 26.5 1 63.41 591 LYS B C 1
ATOM 9458 O O . LYS B 1 591 ? 15.672 66.438 27.625 1 63.41 591 LYS B O 1
ATOM 9463 N N . LEU B 1 592 ? 14.977 66.688 25.516 1 70.75 592 LEU B N 1
ATOM 9464 C CA . LEU B 1 592 ? 13.836 65.812 25.734 1 70.75 592 LEU B CA 1
ATOM 9465 C C . LEU B 1 592 ? 14.297 64.375 25.953 1 70.75 592 LEU B C 1
ATOM 9467 O O . LEU B 1 592 ? 13.766 63.656 26.812 1 70.75 592 LEU B O 1
ATOM 9471 N N . ARG B 1 593 ? 15.266 64 25.203 1 73.44 593 ARG B N 1
ATOM 9472 C CA . ARG B 1 593 ? 15.812 62.688 25.359 1 73.44 593 ARG B CA 1
ATOM 9473 C C . ARG B 1 593 ? 16.484 62.5 26.719 1 73.44 593 ARG B C 1
ATOM 9475 O O . ARG B 1 593 ? 16.359 61.469 27.344 1 73.44 593 ARG B O 1
ATOM 9482 N N . ASP B 1 594 ? 17.188 63.5 27.047 1 72.88 594 ASP B N 1
ATOM 9483 C CA . ASP B 1 594 ? 17.875 63.469 28.328 1 72.88 594 ASP B CA 1
ATOM 9484 C C . ASP B 1 594 ? 16.891 63.5 29.5 1 72.88 594 ASP B C 1
ATOM 9486 O O . ASP B 1 594 ? 17.094 62.812 30.5 1 72.88 594 ASP B O 1
ATOM 9490 N N . ALA B 1 595 ? 15.836 64.188 29.281 1 73.75 595 ALA B N 1
ATOM 9491 C CA . ALA B 1 595 ? 14.812 64.25 30.312 1 73.75 595 ALA B CA 1
ATOM 9492 C C . ALA B 1 595 ? 14.117 62.906 30.469 1 73.75 595 ALA B C 1
ATOM 9494 O O . ALA B 1 595 ? 13.805 62.5 31.578 1 73.75 595 ALA B O 1
ATOM 9495 N N . LYS B 1 596 ? 13.977 62.312 29.391 1 74.38 596 LYS B N 1
ATOM 9496 C CA . LYS B 1 596 ? 13.328 61 29.406 1 74.38 596 LYS B CA 1
ATOM 9497 C C . LYS B 1 596 ? 14.195 59.969 30.109 1 74.38 596 LYS B C 1
ATOM 9499 O O . LYS B 1 596 ? 13.688 59.094 30.797 1 74.38 596 LYS B O 1
ATOM 9504 N N . ARG B 1 597 ? 15.445 60.125 30.016 1 75.06 597 ARG B N 1
ATOM 9505 C CA . ARG B 1 597 ? 16.375 59.188 30.609 1 75.06 597 ARG B CA 1
ATOM 9506 C C . ARG B 1 597 ? 16.562 59.469 32.094 1 75.06 597 ARG B C 1
ATOM 9508 O O . ARG B 1 597 ? 16.812 58.562 32.875 1 75.06 597 ARG B O 1
ATOM 9515 N N . ASN B 1 598 ? 16.359 60.719 32.438 1 76.19 598 ASN B N 1
ATOM 9516 C CA . ASN B 1 598 ? 16.703 61.062 33.812 1 76.19 598 ASN B CA 1
ATOM 9517 C C . ASN B 1 598 ? 15.461 61.188 34.688 1 76.19 598 ASN B C 1
ATOM 9519 O O . ASN B 1 598 ? 15.555 61.594 35.844 1 76.19 598 ASN B O 1
ATOM 9523 N N . THR B 1 599 ? 14.352 60.844 34.156 1 81.38 599 THR B N 1
ATOM 9524 C CA . THR B 1 599 ? 13.125 60.875 34.938 1 81.38 599 THR B CA 1
ATOM 9525 C C . THR B 1 599 ? 12.648 59.469 35.25 1 81.38 599 THR B C 1
ATOM 9527 O O . THR B 1 599 ? 12.547 58.625 34.344 1 81.38 599 THR B O 1
ATOM 9530 N N . TYR B 1 600 ? 12.477 59.219 36.531 1 86.69 600 TYR B N 1
ATOM 9531 C CA . TYR B 1 600 ? 11.992 57.906 36.969 1 86.69 600 TYR B CA 1
ATOM 9532 C C . TYR B 1 600 ? 10.523 58 37.375 1 86.69 600 TYR B C 1
ATOM 9534 O O . TYR B 1 600 ? 10.07 59.031 37.875 1 86.69 600 TYR B O 1
ATOM 9542 N N . ILE B 1 601 ? 9.867 56.938 37 1 88.25 601 ILE B N 1
ATOM 9543 C CA . ILE B 1 601 ? 8.43 56.875 37.25 1 88.25 601 ILE B CA 1
ATOM 9544 C C . ILE B 1 601 ? 8.078 55.594 38 1 88.25 601 ILE B C 1
ATOM 9546 O O . ILE B 1 601 ? 8.68 54.562 37.781 1 88.25 601 ILE B O 1
ATOM 9550 N N . ILE B 1 602 ? 7.207 55.688 38.938 1 87.94 602 ILE B N 1
ATOM 9551 C CA . ILE B 1 602 ? 6.711 54.531 39.656 1 87.94 602 ILE B CA 1
ATOM 9552 C C . ILE B 1 602 ? 5.184 54.531 39.656 1 87.94 602 ILE B C 1
ATOM 9554 O O . ILE B 1 602 ? 4.562 55.594 39.781 1 87.94 602 ILE B O 1
ATOM 9558 N N . TYR B 1 603 ? 4.633 53.438 39.344 1 89.56 603 TYR B N 1
ATOM 9559 C CA . TYR B 1 603 ? 3.195 53.219 39.5 1 89.56 603 TYR B CA 1
ATOM 9560 C C . TYR B 1 603 ? 2.84 52.781 40.906 1 89.56 603 TYR B C 1
ATOM 9562 O O . TYR B 1 603 ? 3.186 51.656 41.312 1 89.56 603 TYR B O 1
ATOM 9570 N N . GLU B 1 604 ? 2.273 53.688 41.688 1 86 604 GLU B N 1
ATOM 9571 C CA . GLU B 1 604 ? 2.041 53.375 43.094 1 86 604 GLU B CA 1
ATOM 9572 C C . GLU B 1 604 ? 0.691 53.938 43.562 1 86 604 GLU B C 1
ATOM 9574 O O . GLU B 1 604 ? 0.068 54.719 42.875 1 86 604 GLU B O 1
ATOM 9579 N N . ARG B 1 605 ? 0.35 53.344 44.656 1 82.81 605 ARG B N 1
ATOM 9580 C CA . ARG B 1 605 ? -0.869 53.781 45.344 1 82.81 605 ARG B CA 1
ATOM 9581 C C . ARG B 1 605 ? -0.611 55.031 46.156 1 82.81 605 ARG B C 1
ATOM 9583 O O . ARG B 1 605 ? 0.29 55.062 47 1 82.81 605 ARG B O 1
ATOM 9590 N N . ASN B 1 606 ? -1.13 56.125 45.625 1 70.31 606 ASN B N 1
ATOM 9591 C CA . ASN B 1 606 ? -0.911 57.375 46.344 1 70.31 606 ASN B CA 1
ATOM 9592 C C . ASN B 1 606 ? -1.875 57.5 47.531 1 70.31 606 ASN B C 1
ATOM 9594 O O . ASN B 1 606 ? -3.092 57.531 47.344 1 70.31 606 ASN B O 1
ATOM 9598 N N . MET B 1 607 ? -1.315 57.375 48.75 1 58.47 607 MET B N 1
ATOM 9599 C CA . MET B 1 607 ? -2.1 57.5 49.969 1 58.47 607 MET B CA 1
ATOM 9600 C C . MET B 1 607 ? -2.65 58.906 50.125 1 58.47 607 MET B C 1
ATOM 9602 O O . MET B 1 607 ? -3.699 59.125 50.75 1 58.47 607 MET B O 1
ATOM 9606 N N . GLU B 1 608 ? -1.981 59.844 49.562 1 55.22 608 GLU B N 1
ATOM 9607 C CA . GLU B 1 608 ? -2.436 61.219 49.75 1 55.22 608 GLU B CA 1
ATOM 9608 C C . GLU B 1 608 ? -3.658 61.531 48.875 1 55.22 608 GLU B C 1
ATOM 9610 O O . GLU B 1 608 ? -4.5 62.344 49.25 1 55.22 608 GLU B O 1
ATOM 9615 N N . ASN B 1 609 ? -3.67 60.812 47.812 1 52.72 609 ASN B N 1
ATOM 9616 C CA . ASN B 1 609 ? -4.777 61.062 46.906 1 52.72 609 ASN B CA 1
ATOM 9617 C C . ASN B 1 609 ? -5.805 59.938 46.969 1 52.72 609 ASN B C 1
ATOM 9619 O O . ASN B 1 609 ? -6.152 59.344 45.938 1 52.72 609 ASN B O 1
ATOM 9623 N N . GLN B 1 610 ? -6.328 59.625 48.188 1 54.06 610 GLN B N 1
ATOM 9624 C CA . GLN B 1 610 ? -7.422 58.719 48.531 1 54.06 610 GLN B CA 1
ATOM 9625 C C . GLN B 1 610 ? -7.141 57.312 48.062 1 54.06 610 GLN B C 1
ATOM 9627 O O . GLN B 1 610 ? -8.055 56.594 47.625 1 54.06 610 GLN B O 1
ATOM 9632 N N . GLY B 1 611 ? -5.836 56.906 47.875 1 62.22 611 GLY B N 1
ATOM 9633 C CA . GLY B 1 611 ? -5.48 55.531 47.656 1 62.22 611 GLY B CA 1
ATOM 9634 C C . GLY B 1 611 ? -5.551 55.156 46.188 1 62.22 611 GLY B C 1
ATOM 9635 O O . GLY B 1 611 ? -5.676 53.969 45.844 1 62.22 611 GLY B O 1
ATOM 9636 N N . ARG B 1 612 ? -5.535 56.062 45.281 1 73.75 612 ARG B N 1
ATOM 9637 C CA . ARG B 1 612 ? -5.629 55.812 43.844 1 73.75 612 ARG B CA 1
ATOM 9638 C C . ARG B 1 612 ? -4.25 55.531 43.25 1 73.75 612 ARG B C 1
ATOM 9640 O O . ARG B 1 612 ? -3.248 56.062 43.719 1 73.75 612 ARG B O 1
ATOM 9647 N N . TRP B 1 613 ? -4.316 54.5 42.375 1 83.94 613 TRP B N 1
ATOM 9648 C CA . TRP B 1 613 ? -3.078 54.156 41.688 1 83.94 613 TRP B CA 1
ATOM 9649 C C . TRP B 1 613 ? -2.746 55.188 40.594 1 83.94 613 TRP B C 1
ATOM 9651 O O . TRP B 1 613 ? -3.611 55.562 39.812 1 83.94 613 TRP B O 1
ATOM 9661 N N . ASN B 1 614 ? -1.658 55.781 40.719 1 83.88 614 ASN B N 1
ATOM 9662 C CA . ASN B 1 614 ? -1.204 56.75 39.75 1 83.88 614 ASN B CA 1
ATOM 9663 C C . ASN B 1 614 ? 0.306 56.688 39.531 1 83.88 614 ASN B C 1
ATOM 9665 O O . ASN B 1 614 ? 1.009 56 40.281 1 83.88 614 ASN B O 1
ATOM 9669 N N . PHE B 1 615 ? 0.717 57.406 38.469 1 87.69 615 PHE B N 1
ATOM 9670 C CA . PHE B 1 615 ? 2.148 57.531 38.219 1 87.69 615 PHE B CA 1
ATOM 9671 C C . PHE B 1 615 ? 2.738 58.719 38.969 1 87.69 615 PHE B C 1
ATOM 9673 O O . PHE B 1 615 ? 2.113 59.781 39.031 1 87.69 615 PHE B O 1
ATOM 9680 N N . ARG B 1 616 ? 3.816 58.469 39.594 1 85.56 616 ARG B N 1
ATOM 9681 C CA . ARG B 1 616 ? 4.566 59.531 40.25 1 85.56 616 ARG B CA 1
ATOM 9682 C C . ARG B 1 616 ? 5.965 59.656 39.656 1 85.56 616 ARG B C 1
ATOM 9684 O O . ARG B 1 616 ? 6.625 58.656 39.375 1 85.56 616 ARG B O 1
ATOM 9691 N N . SER B 1 617 ? 6.32 60.875 39.281 1 82.62 617 SER B N 1
ATOM 9692 C CA . SER B 1 617 ? 7.625 61.094 38.688 1 82.62 617 SER B CA 1
ATOM 9693 C C . SER B 1 617 ? 8.625 61.625 39.688 1 82.62 617 SER B C 1
ATOM 9695 O O . SER B 1 617 ? 8.258 62.344 40.625 1 82.62 617 SER B O 1
ATOM 9697 N N . PHE B 1 618 ? 9.828 61.062 39.594 1 76.5 618 PHE B N 1
ATOM 9698 C CA . PHE B 1 618 ? 10.945 61.5 40.406 1 76.5 618 PHE B CA 1
ATOM 9699 C C . PHE B 1 618 ? 12.164 61.844 39.562 1 76.5 618 PHE B C 1
ATOM 9701 O O . PHE B 1 618 ? 12.383 61.219 38.5 1 76.5 618 PHE B O 1
ATOM 9708 N N . PRO B 1 619 ? 12.836 63 39.906 1 71.88 619 PRO B N 1
ATOM 9709 C CA . PRO B 1 619 ? 14.102 63.25 39.219 1 71.88 619 PRO B CA 1
ATOM 9710 C C . PRO B 1 619 ? 15.156 62.188 39.531 1 71.88 619 PRO B C 1
ATOM 9712 O O . PRO B 1 619 ? 15.164 61.625 40.625 1 71.88 619 PRO B O 1
ATOM 9715 N N . GLY B 1 620 ? 15.828 61.625 38.469 1 61.97 620 GLY B N 1
ATOM 9716 C CA . GLY B 1 620 ? 16.938 60.719 38.719 1 61.97 620 GLY B CA 1
ATOM 9717 C C . GLY B 1 620 ? 18.094 61.375 39.438 1 61.97 620 GLY B C 1
ATOM 9718 O O . GLY B 1 620 ? 18.219 62.594 39.438 1 61.97 620 GLY B O 1
#